Protein 1G87 (pdb70)

Solvent-accessible surface area: 44065 Å² total; per-residue (Å²): 137,59,50,0,0,30,0,0,4,10,0,5,0,0,2,19,3,1,18,0,0,92,17,35,116,108,47,15,8,40,1,2,56,54,4,9,90,165,4,0,79,81,60,70,35,82,0,20,10,0,1,6,4,18,4,11,4,0,0,3,1,2,0,2,0,2,0,0,0,1,3,0,0,0,6,88,42,2,109,79,0,0,69,146,10,47,7,20,115,59,1,29,64,10,0,67,46,0,0,47,1,0,21,70,0,6,62,66,115,25,29,0,12,5,1,0,0,49,1,45,100,2,66,89,29,12,0,2,2,28,3,28,97,44,120,30,38,13,59,100,0,36,99,84,124,20,2,0,0,0,1,0,2,0,0,0,0,0,0,0,0,0,29,22,12,76,115,81,50,76,107,19,0,99,94,0,14,66,27,0,101,36,0,6,58,25,1,12,162,35,86,30,28,76,7,16,83,24,1,70,77,84,25,62,26,95,40,33,54,6,2,0,0,0,0,0,0,0,0,48,33,1,41,110,65,65,73,26,28,97,72,0,34,66,6,7,94,74,8,51,83,28,170,174,56,123,75,14,18,12,77,90,0,0,6,38,28,28,2,4,0,0,0,0,0,3,0,0,56,60,35,89,101,109,93,6,32,69,10,0,13,41,0,0,13,16,0,10,91,15,27,123,90,41,123,7,64,62,5,115,127,30,0,0,36,23,82,87,92,0,0,0,19,5,0,0,0,0,0,0,0,0,2,2,0,4,81,46,105,20,3,53,116,86,51,38,67,46,0,94,97,8,11,75,51,0,0,14,2,0,2,11,62,35,52,41,0,5,0,6,17,9,49,87,88,21,1,82,49,2,17,7,12,5,0,1,1,0,41,21,59,62,54,76,40,15,22,53,26,10,9,47,0,48,0,0,0,0,0,0,0,60,86,68,23,30,39,51,34,84,23,84,36,95,34,15,0,32,0,4,0,2,11,0,0,0,0,0,0,0,0,0,6,5,16,97,130,46,22,27,111,22,65,111,144,29,123,3,101,34,179,97,57,26,86,23,6,15,0,62,0,0,25,47,33,76,21,97,20,38,0,32,0,41,0,5,1,45,0,20,0,1,17,25,4,73,58,4,61,100,0,14,0,37,0,0,1,31,0,39,26,0,75,91,42,68,56,81,12,92,69,10,98,26,53,80,83,48,61,23,192,72,20,139,20,26,40,7,69,67,94,44,82,98,90,42,17,18,31,0,34,0,48,0,68,49,8,63,0,34,0,5,10,103,73,17,2,65,28,36,0,33,1,67,0,16,4,58,176,72,30,111,68,14,48,22,174,60,2,66,0,43,110,70,14,28,112,68,48,101,34,86,54,12,76,17,0,0,0,5,34,100,66,95,84,72,21,17,84,62,76,98,132,41,47,6,0,32,0,0,4,10,0,6,1,0,4,19,3,1,18,0,0,92,15,37,114,118,54,16,7,36,1,1,54,56,4,10,91,170,4,0,78,84,60,69,33,85,0,22,8,0,1,7,6,20,3,11,4,0,0,4,1,2,0,3,0,2,0,0,0,0,3,0,0,0,5,87,37,0,110,67,1,0,67,145,6,40,6,20,145,54,1,30,90,12,0,65,49,0,0,48,1,0,18,69,0,5,67,67,112,24,27,0,12,5,1,0,0,45,3,44,87,2,71,90,27,15,0,2,2,29,4,27,100,45,128,32,30,12,59,90,0,30,100,91,123,18,3,0,1,0,1,0,2,0,0,0,0,0,0,0,0,1,32,20,12,106,107,81,48,82,100,14,1,118,108,0,28,68,37,0,92,34,0,6,53,29,1,13,159,35,86,30,29,78,11,16,85,24,1,74,74,87,25,58,26,94,37,32,53,4,1,0,0,0,0,0,0,0,0,48,33,12,36,118,62,66,77,26,23,100,62,0,32,67,6,8,93,82,7,47,71,33,148,158,67,79,68,12,17,11,74,96,0,0,6,37,28,25,2,4,0,0,0,0,0,2,0,0,55,58,35,85,102,97,92,6,32,63,9,0,12,45,0,0,14,16,0,10,52,8,13,101,59,37,126,6,66,64,5,115,124,30,0,0,36,24,66,90,82,0,1,0,17,4,0,0,0,0,0,0,0,0,0,4,0,4,64,43,107,24,3,48,114,34,17,38,69,44,0,79,96,7,0,88,53,0,0,10,2,0,2,10,60,36,52,45,0,5,0,6,17,11,50,101,94,24,2,102,51,2,33,7,11,5,0,1,1,0,39,14,59,70,47,98,37,13,117,97,28,11,9,47,0,46,0,0,0,0,0,0,0,61,81,65,24,29,38,64,36,95,28,84,35,108,36,13,0,36,0,3,0,2,10,0,0,0,0,0,0,0,0,0,5,4,17,80,70,66,23,25,111,24,69,115,125,24,112,3,106,32,160,94,68,24,82,23,6,11,0,63,0,0,25,50,34,79,16,96,24,37,0,8,0,49,0,5,1,39,0,21,0,2,17,25,4,73,61,5,62,99,0,14,0,24,0,0,1,30,0,35,28,0,68,91,47,66,49,84,17,87,63,10,100,27,49,49,109,98,44,37,29,206,56,24,132,38,31,38,8,63,65,98,52,92,101,90,47,21,12,29,0,30,0,44,0,68,45,12,68,0,33,0,6,10,92,76,17,0,62,30,22,0,19,0,73,0,19,4,49,172,76,30,108,72,15,54,19,160,60,2,65,0,30,109,72,11,19,113,88,38,91,28,73,69,13,75,20,0,0,0,6,35,100,61,99,85,74,18,15,81,59,88

Structure (mmCIF, N/CA/C/O backbone):
data_1G87
#
_entry.id   1G87
#
_cell.length_a   56.850
_cell.length_b   57.720
_cell.length_c   86.270
_cell.angle_alpha   94.22
_cell.angle_beta   100.87
_cell.angle_gamma   99.61
#
_symmetry.space_group_name_H-M   'P 1'
#
loop_
_entity.id
_entity.type
_entity.pdbx_description
1 polymer 'ENDOCELLULASE 9G'
2 non-polymer 'CALCIUM ION'
3 non-polymer 'MAGNESIUM ION'
4 non-polymer 1,2-ETHANEDIOL
5 non-polymer GLYCEROL
6 water water
#
loop_
_atom_site.group_PDB
_atom_site.id
_atom_site.type_symbol
_atom_site.label_atom_id
_atom_site.label_alt_id
_atom_site.label_comp_id
_atom_site.label_asym_id
_atom_site.label_entity_id
_atom_site.label_seq_id
_atom_site.pdbx_PDB_ins_code
_atom_site.Cartn_x
_atom_site.Cartn_y
_atom_site.Cartn_z
_atom_site.occupancy
_atom_site.B_iso_or_equiv
_atom_site.auth_seq_id
_atom_site.auth_comp_id
_atom_site.auth_asym_id
_atom_site.auth_atom_id
_atom_site.pdbx_PDB_model_num
ATOM 1 N N . THR A 1 3 ? 22.465 17.036 47.079 1.00 30.96 3 THR A N 1
ATOM 2 C CA . THR A 1 3 ? 21.698 16.813 48.344 1.00 30.45 3 THR A CA 1
ATOM 3 C C . THR A 1 3 ? 20.258 17.271 48.143 1.00 29.11 3 THR A C 1
ATOM 4 O O . THR A 1 3 ? 19.717 17.152 47.042 1.00 29.44 3 THR A O 1
ATOM 8 N N . TYR A 1 4 ? 19.633 17.794 49.191 1.00 27.37 4 TYR A N 1
ATOM 9 C CA . TYR A 1 4 ? 18.251 18.238 49.055 1.00 25.42 4 TYR A CA 1
ATOM 10 C C . TYR A 1 4 ? 18.066 19.668 49.485 1.00 23.69 4 TYR A C 1
ATOM 11 O O . TYR A 1 4 ? 18.806 20.174 50.330 1.00 23.14 4 TYR A O 1
ATOM 20 N N . ASN A 1 5 ? 17.071 20.315 48.890 1.00 21.81 5 ASN A N 1
ATOM 21 C CA . ASN A 1 5 ? 16.776 21.689 49.224 1.00 20.26 5 ASN A CA 1
ATOM 22 C C . ASN A 1 5 ? 15.911 21.675 50.475 1.00 19.84 5 ASN A C 1
ATOM 23 O O . ASN A 1 5 ? 14.688 21.518 50.389 1.00 19.13 5 ASN A O 1
ATOM 28 N N . TYR A 1 6 ? 16.553 21.839 51.625 1.00 19.15 6 TYR A N 1
ATOM 29 C CA . TYR A 1 6 ? 15.853 21.825 52.896 1.00 18.60 6 TYR A CA 1
ATOM 30 C C . TYR A 1 6 ? 15.002 23.073 53.143 1.00 18.19 6 TYR A C 1
ATOM 31 O O . TYR A 1 6 ? 13.971 23.000 53.807 1.00 17.73 6 TYR A O 1
ATOM 40 N N . GLY A 1 7 ? 15.431 24.215 52.610 1.00 17.81 7 GLY A N 1
ATOM 41 C CA . GLY A 1 7 ? 14.666 25.439 52.793 1.00 17.09 7 GLY A CA 1
ATOM 42 C C . GLY A 1 7 ? 13.322 25.387 52.094 1.00 16.72 7 GLY A C 1
ATOM 43 O O . GLY A 1 7 ? 12.305 25.842 52.643 1.00 16.23 7 GLY A O 1
ATOM 44 N N . GLU A 1 8 ? 13.313 24.843 50.877 1.00 16.41 8 GLU A N 1
ATOM 45 C CA . GLU A 1 8 ? 12.089 24.712 50.102 1.00 16.25 8 GLU A CA 1
ATOM 46 C C . GLU A 1 8 ? 11.186 23.717 50.815 1.00 15.92 8 GLU A C 1
ATOM 47 O O . GLU A 1 8 ? 9.972 23.909 50.900 1.00 14.98 8 GLU A O 1
ATOM 53 N N . ALA A 1 9 ? 11.792 22.641 51.311 1.00 15.22 9 ALA A N 1
ATOM 54 C CA . ALA A 1 9 ? 11.042 21.610 52.026 1.00 15.16 9 ALA A CA 1
ATOM 55 C C . ALA A 1 9 ? 10.377 22.239 53.254 1.00 14.85 9 ALA A C 1
ATOM 56 O O . ALA A 1 9 ? 9.195 22.012 53.522 1.00 14.33 9 ALA A O 1
ATOM 58 N N . LEU A 1 10 ? 11.156 23.012 54.007 1.00 14.15 10 LEU A N 1
ATOM 59 C CA . LEU A 1 10 ? 10.660 23.681 55.212 1.00 14.23 10 LEU A CA 1
ATOM 60 C C . LEU A 1 10 ? 9.501 24.614 54.861 1.00 14.51 10 LEU A C 1
ATOM 61 O O . LEU A 1 10 ? 8.471 24.632 55.530 1.00 14.70 10 LEU A O 1
ATOM 66 N N . GLN A 1 11 ? 9.703 25.417 53.828 1.00 14.30 11 GLN A N 1
ATOM 67 C CA . GLN A 1 11 ? 8.685 26.354 53.372 1.00 14.28 11 GLN A CA 1
ATOM 68 C C . GLN A 1 11 ? 7.377 25.623 53.028 1.00 13.72 11 GLN A C 1
ATOM 69 O O . GLN A 1 11 ? 6.305 26.035 53.453 1.00 13.22 11 GLN A O 1
ATOM 75 N N . LYS A 1 12 ? 7.471 24.528 52.284 1.00 13.07 12 LYS A N 1
ATOM 76 C CA . LYS A 1 12 ? 6.274 23.788 51.912 1.00 12.95 12 LYS A CA 1
ATOM 77 C C . LYS A 1 12 ? 5.619 23.058 53.089 1.00 12.84 12 LYS A C 1
ATOM 78 O O . LYS A 1 12 ? 4.388 22.999 53.167 1.00 13.14 12 LYS A O 1
ATOM 84 N N . SER A 1 13 ? 6.419 22.537 54.019 1.00 12.63 13 SER A N 1
ATOM 85 C CA . SER A 1 13 ? 5.861 21.840 55.197 1.00 12.30 13 SER A CA 1
ATOM 86 C C . SER A 1 13 ? 5.022 22.824 56.023 1.00 12.96 13 SER A C 1
ATOM 87 O O . SER A 1 13 ? 3.952 22.484 56.523 1.00 11.85 13 SER A O 1
ATOM 90 N N . ILE A 1 14 ? 5.510 24.049 56.172 1.00 11.96 14 ILE A N 1
ATOM 91 C CA . ILE A 1 14 ? 4.743 25.048 56.899 1.00 12.14 14 ILE A CA 1
ATOM 92 C C . ILE A 1 14 ? 3.468 25.345 56.106 1.00 12.19 14 ILE A C 1
ATOM 93 O O . ILE A 1 14 ? 2.375 25.435 56.658 1.00 12.81 14 ILE A O 1
ATOM 98 N N . MET A 1 15 ? 3.613 25.502 54.798 1.00 12.68 15 MET A N 1
ATOM 99 C CA . MET A 1 15 ? 2.479 25.817 53.963 1.00 12.25 15 MET A CA 1
ATOM 100 C C . MET A 1 15 ? 1.397 24.776 54.033 1.00 11.96 15 MET A C 1
ATOM 101 O O . MET A 1 15 ? 0.225 25.106 53.872 1.00 12.12 15 MET A O 1
ATOM 106 N N . PHE A 1 16 ? 1.786 23.519 54.246 1.00 11.52 16 PHE A N 1
ATOM 107 C CA . PHE A 1 16 ? 0.810 22.430 54.338 1.00 11.27 16 PHE A CA 1
ATOM 108 C C . PHE A 1 16 ? -0.339 22.775 55.280 1.00 11.34 16 PHE A C 1
ATOM 109 O O . PHE A 1 16 ? -1.518 22.502 54.992 1.00 11.46 16 PHE A O 1
ATOM 117 N N . TYR A 1 17 ? 0.003 23.359 56.418 1.00 11.32 17 TYR A N 1
ATOM 118 C CA . TYR A 1 17 ? -1.016 23.690 57.389 1.00 10.52 17 TYR A CA 1
ATOM 119 C C . TYR A 1 17 ? -2.017 24.723 56.897 1.00 10.81 17 TYR A C 1
ATOM 120 O O . TYR A 1 17 ? -3.162 24.686 57.300 1.00 11.06 17 TYR A O 1
ATOM 129 N N . GLU A 1 18 ? -1.590 25.639 56.035 1.00 10.64 18 GLU A N 1
ATOM 130 C CA . GLU A 1 18 ? -2.508 26.639 55.504 1.00 11.36 18 GLU A CA 1
ATOM 131 C C . GLU A 1 18 ? -3.623 25.944 54.712 1.00 11.06 18 GLU A C 1
ATOM 132 O O . GLU A 1 18 ? -4.752 26.426 54.685 1.00 11.15 18 GLU A O 1
ATOM 138 N N . PHE A 1 19 ? -3.314 24.811 54.086 1.00 11.06 19 PHE A N 1
ATOM 139 C CA . PHE A 1 19 ? -4.324 24.060 53.310 1.00 11.43 19 PHE A CA 1
ATOM 140 C C . PHE A 1 19 ? -5.283 23.284 54.223 1.00 10.83 19 PHE A C 1
ATOM 141 O O . PHE A 1 19 ? -6.354 22.818 53.789 1.00 11.06 19 PHE A O 1
ATOM 149 N N . GLN A 1 20 ? -4.880 23.134 55.481 1.00 10.51 20 GLN A N 1
ATOM 150 C CA . GLN A 1 20 ? -5.673 22.430 56.484 1.00 10.26 20 GLN A CA 1
ATOM 151 C C . GLN A 1 20 ? -6.612 23.364 57.241 1.00 10.37 20 GLN A C 1
ATOM 152 O O . GLN A 1 20 ? -7.486 22.917 57.988 1.00 10.47 20 GLN A O 1
ATOM 158 N N . ARG A 1 21 ? -6.438 24.665 57.053 1.00 10.58 21 ARG A N 1
ATOM 159 C CA . ARG A 1 21 ? -7.258 25.631 57.782 1.00 11.01 21 ARG A CA 1
ATOM 160 C C . ARG A 1 21 ? -8.756 25.546 57.594 1.00 11.45 21 ARG A C 1
ATOM 161 O O . ARG A 1 21 ? -9.264 25.438 56.476 1.00 12.39 21 ARG A O 1
ATOM 169 N N . SER A 1 22 ? -9.457 25.612 58.716 1.00 11.82 22 SER A N 1
ATOM 170 C CA . SER A 1 22 ? -10.913 25.621 58.737 1.00 12.37 22 SER A CA 1
ATOM 171 C C . SER A 1 22 ? -11.284 27.051 59.153 1.00 13.37 22 SER A C 1
ATOM 172 O O . SER A 1 22 ? -10.456 27.768 59.720 1.00 13.55 22 SER A O 1
ATOM 175 N N . GLY A 1 23 ? -12.502 27.482 58.842 1.00 13.19 23 GLY A N 1
ATOM 176 C CA . GLY A 1 23 ? -12.927 28.803 59.256 1.00 13.98 23 GLY A CA 1
ATOM 177 C C . GLY A 1 23 ? -12.843 29.903 58.219 1.00 14.60 23 GLY A C 1
ATOM 178 O O . GLY A 1 23 ? -12.735 29.656 57.021 1.00 13.97 23 GLY A O 1
ATOM 179 N N . ASP A 1 24 ? -12.899 31.136 58.709 1.00 15.38 24 ASP A N 1
ATOM 180 C CA . ASP A 1 24 ? -12.868 32.338 57.878 1.00 16.70 24 ASP A CA 1
ATOM 181 C C . ASP A 1 24 ? -11.425 32.590 57.493 1.00 16.52 24 ASP A C 1
ATOM 182 O O . ASP A 1 24 ? -10.651 33.091 58.299 1.00 16.47 24 ASP A O 1
ATOM 187 N N . LEU A 1 25 ? -11.060 32.255 56.256 1.00 16.97 25 LEU A N 1
ATOM 188 C CA . LEU A 1 25 ? -9.677 32.411 55.820 1.00 17.62 25 LEU A CA 1
ATOM 189 C C . LEU A 1 25 ? -9.256 33.847 55.524 1.00 19.43 25 LEU A C 1
ATOM 190 O O . LEU A 1 25 ? -10.050 34.654 55.040 1.00 20.02 25 LEU A O 1
ATOM 195 N N . PRO A 1 26 ? -7.985 34.166 55.784 1.00 20.63 26 PRO A N 1
ATOM 196 C CA . PRO A 1 26 ? -7.424 35.499 55.568 1.00 22.89 26 PRO A CA 1
ATOM 197 C C . PRO A 1 26 ? -7.480 35.981 54.137 1.00 24.43 26 PRO A C 1
ATOM 198 O O . PRO A 1 26 ? -7.411 35.196 53.177 1.00 23.64 26 PRO A O 1
ATOM 202 N N . ALA A 1 27 ? -7.592 37.299 54.011 1.00 26.71 27 ALA A N 1
ATOM 203 C CA . ALA A 1 27 ? -7.600 37.945 52.713 1.00 28.62 27 ALA A CA 1
ATOM 204 C C . ALA A 1 27 ? -6.193 37.759 52.133 1.00 29.17 27 ALA A C 1
ATOM 205 O O . ALA A 1 27 ? -6.026 37.634 50.929 1.00 30.62 27 ALA A O 1
ATOM 207 N N . ASP A 1 28 ? -5.188 37.727 53.006 1.00 30.41 28 ASP A N 1
ATOM 208 C CA . ASP A 1 28 ? -3.788 37.553 52.599 1.00 30.88 28 ASP A CA 1
ATOM 209 C C . ASP A 1 28 ? -3.417 36.115 52.202 1.00 30.11 28 ASP A C 1
ATOM 210 O O . ASP A 1 28 ? -2.242 35.787 52.061 1.00 30.43 28 ASP A O 1
ATOM 215 N N . LYS A 1 29 ? -4.423 35.265 52.030 1.00 28.92 29 LYS A N 1
ATOM 216 C CA . LYS A 1 29 ? -4.248 33.854 51.664 1.00 27.33 29 LYS A CA 1
ATOM 217 C C . LYS A 1 29 ? -3.400 33.699 50.380 1.00 26.09 29 LYS A C 1
ATOM 218 O O . LYS A 1 29 ? -3.544 34.471 49.445 1.00 26.43 29 LYS A O 1
ATOM 224 N N . ARG A 1 30 ? -2.520 32.703 50.327 1.00 24.38 30 ARG A N 1
ATOM 225 C CA . ARG A 1 30 ? -1.695 32.519 49.138 1.00 22.75 30 ARG A CA 1
ATOM 226 C C . ARG A 1 30 ? -2.036 31.295 48.287 1.00 21.84 30 ARG A C 1
ATOM 227 O O . ARG A 1 30 ? -1.170 30.658 47.687 1.00 21.81 30 ARG A O 1
ATOM 235 N N . ASP A 1 31 ? -3.321 30.975 48.230 1.00 20.68 31 ASP A N 1
ATOM 236 C CA . ASP A 1 31 ? -3.789 29.873 47.405 1.00 19.32 31 ASP A CA 1
ATOM 237 C C . ASP A 1 31 ? -5.138 30.322 46.879 1.00 18.85 31 ASP A C 1
ATOM 238 O O . ASP A 1 31 ? -5.709 31.288 47.388 1.00 18.77 31 ASP A O 1
ATOM 243 N N . ASN A 1 32 ? -5.647 29.651 45.856 1.00 18.06 32 ASN A N 1
ATOM 244 C CA . ASN A 1 32 ? -6.941 30.028 45.308 1.00 17.76 32 ASN A CA 1
ATOM 245 C C . ASN A 1 32 ? -7.872 28.837 45.298 1.00 17.61 32 ASN A C 1
ATOM 246 O O . ASN A 1 32 ? -8.830 28.816 44.537 1.00 17.57 32 ASN A O 1
ATOM 251 N N . TRP A 1 33 ? -7.601 27.838 46.133 1.00 16.66 33 TRP A N 1
ATOM 252 C CA . TRP A 1 33 ? -8.491 26.681 46.167 1.00 16.35 33 TRP A CA 1
ATOM 253 C C . TRP A 1 33 ? -9.098 26.358 47.529 1.00 15.54 33 TRP A C 1
ATOM 254 O O . TRP A 1 33 ? -9.938 25.457 47.641 1.00 17.07 33 TRP A O 1
ATOM 265 N N . ARG A 1 34 ? -8.688 27.084 48.568 1.00 15.19 34 ARG A N 1
ATOM 266 C CA . ARG A 1 34 ? -9.300 26.917 49.883 1.00 14.24 34 ARG A CA 1
ATOM 267 C C . ARG A 1 34 ? -10.097 28.201 50.148 1.00 14.85 34 ARG A C 1
ATOM 268 O O . ARG A 1 34 ? -9.687 29.297 49.731 1.00 14.91 34 ARG A O 1
ATOM 276 N N . ASP A 1 35 ? -11.232 28.067 50.816 1.00 14.23 35 ASP A N 1
ATOM 277 C CA . ASP A 1 35 ? -12.048 29.229 51.147 1.00 15.06 35 ASP A CA 1
ATOM 278 C C . ASP A 1 35 ? -12.748 28.934 52.464 1.00 14.72 35 ASP A C 1
ATOM 279 O O . ASP A 1 35 ? -12.491 27.898 53.104 1.00 14.15 35 ASP A O 1
ATOM 284 N N . ASP A 1 36 ? -13.630 29.841 52.875 1.00 14.44 36 ASP A N 1
ATOM 285 C CA . ASP A 1 36 ? -14.353 29.690 54.125 1.00 14.55 36 ASP A CA 1
ATOM 286 C C . ASP A 1 36 ? -15.031 28.336 54.218 1.00 13.86 36 ASP A C 1
ATOM 287 O O . ASP A 1 36 ? -15.610 27.854 53.251 1.00 13.60 36 ASP A O 1
ATOM 292 N N . SER A 1 37 ? -14.958 27.736 55.401 1.00 12.94 37 SER A N 1
ATOM 293 C CA . SER A 1 37 ? -15.554 26.427 55.629 1.00 13.10 37 SER A CA 1
ATOM 294 C C . SER A 1 37 ? -15.711 26.231 57.138 1.00 13.30 37 SER A C 1
ATOM 295 O O . SER A 1 37 ? -15.056 26.928 57.931 1.00 13.28 37 SER A O 1
ATOM 298 N N . GLY A 1 38 ? -16.567 25.282 57.534 1.00 13.17 38 GLY A N 1
ATOM 299 C CA . GLY A 1 38 ? -16.819 25.040 58.950 1.00 13.62 38 GLY A CA 1
ATOM 300 C C . GLY A 1 38 ? -17.238 26.362 59.575 1.00 14.46 38 GLY A C 1
ATOM 301 O O . GLY A 1 38 ? -16.918 26.648 60.729 1.00 14.28 38 GLY A O 1
ATOM 302 N N . MET A 1 39 ? -17.981 27.159 58.816 1.00 14.69 39 MET A N 1
ATOM 303 C CA . MET A 1 39 ? -18.368 28.482 59.299 1.00 15.93 39 MET A CA 1
ATOM 304 C C . MET A 1 39 ? -19.424 28.530 60.391 1.00 16.11 39 MET A C 1
ATOM 305 O O . MET A 1 39 ? -19.644 29.585 60.992 1.00 16.64 39 MET A O 1
ATOM 310 N N . LYS A 1 40 ? -20.067 27.401 60.661 1.00 16.33 40 LYS A N 1
ATOM 311 C CA . LYS A 1 40 ? -21.068 27.345 61.722 1.00 16.59 40 LYS A CA 1
ATOM 312 C C . LYS A 1 40 ? -20.534 26.503 62.877 1.00 15.39 40 LYS A C 1
ATOM 313 O O . LYS A 1 40 ? -21.286 26.077 63.758 1.00 15.09 40 LYS A O 1
ATOM 319 N N . ASP A 1 41 ? -19.225 26.248 62.878 1.00 13.86 41 ASP A N 1
ATOM 320 C CA . ASP A 1 41 ? -18.643 25.461 63.946 1.00 13.02 41 ASP A CA 1
ATOM 321 C C . ASP A 1 41 ? -18.904 26.089 65.307 1.00 13.22 41 ASP A C 1
ATOM 322 O O . ASP A 1 41 ? -18.560 27.248 65.535 1.00 12.65 41 ASP A O 1
ATOM 327 N N . GLY A 1 42 ? -19.542 25.313 66.186 1.00 13.92 42 GLY A N 1
ATOM 328 C CA . GLY A 1 42 ? -19.869 25.765 67.533 1.00 14.58 42 GLY A CA 1
ATOM 329 C C . GLY A 1 42 ? -21.266 26.364 67.635 1.00 15.43 42 GLY A C 1
ATOM 330 O O . GLY A 1 42 ? -21.730 26.685 68.735 1.00 15.26 42 GLY A O 1
ATOM 331 N N . SER A 1 43 ? -21.958 26.491 66.509 1.00 16.46 43 SER A N 1
ATOM 332 C CA . SER A 1 43 ? -23.297 27.092 66.531 1.00 17.42 43 SER A CA 1
ATOM 333 C C . SER A 1 43 ? -24.263 26.267 67.366 1.00 18.20 43 SER A C 1
ATOM 334 O O . SER A 1 43 ? -25.195 26.819 67.967 1.00 18.15 43 SER A O 1
ATOM 337 N N . ASP A 1 44 ? -24.022 24.958 67.431 1.00 17.82 44 ASP A N 1
ATOM 338 C CA . ASP A 1 44 ? -24.873 24.070 68.207 1.00 18.80 44 ASP A CA 1
ATOM 339 C C . ASP A 1 44 ? -24.797 24.338 69.716 1.00 19.25 44 ASP A C 1
ATOM 340 O O . ASP A 1 44 ? -25.706 23.968 70.450 1.00 20.40 44 ASP A O 1
ATOM 345 N N . VAL A 1 45 ? -23.724 24.975 70.184 1.00 19.13 45 VAL A N 1
ATOM 346 C CA . VAL A 1 45 ? -23.615 25.284 71.604 1.00 18.90 45 VAL A CA 1
ATOM 347 C C . VAL A 1 45 ? -23.540 26.788 71.857 1.00 19.00 45 VAL A C 1
ATOM 348 O O . VAL A 1 45 ? -23.306 27.232 72.983 1.00 19.13 45 VAL A O 1
ATOM 352 N N . GLY A 1 46 ? -23.742 27.565 70.797 1.00 18.43 46 GLY A N 1
ATOM 353 C CA . GLY A 1 46 ? -23.731 29.012 70.903 1.00 18.43 46 GLY A CA 1
ATOM 354 C C . GLY A 1 46 ? -22.374 29.640 71.131 1.00 18.82 46 GLY A C 1
ATOM 355 O O . GLY A 1 46 ? -22.283 30.737 71.687 1.00 18.29 46 GLY A O 1
ATOM 356 N N . VAL A 1 47 ? -21.317 28.954 70.701 1.00 18.05 47 VAL A N 1
ATOM 357 C CA . VAL A 1 47 ? -19.960 29.476 70.860 1.00 17.96 47 VAL A CA 1
ATOM 358 C C . VAL A 1 47 ? -19.276 29.503 69.504 1.00 17.74 47 VAL A C 1
ATOM 359 O O . VAL A 1 47 ? -19.458 28.589 68.704 1.00 17.87 47 VAL A O 1
ATOM 363 N N . ASP A 1 48 ? -18.527 30.567 69.219 1.00 16.87 48 ASP A N 1
ATOM 364 C CA . ASP A 1 48 ? -17.808 30.644 67.958 1.00 16.39 48 ASP A CA 1
ATOM 365 C C . ASP A 1 48 ? -16.581 29.748 68.098 1.00 15.69 48 ASP A C 1
ATOM 366 O O . ASP A 1 48 ? -15.621 30.087 68.817 1.00 15.35 48 ASP A O 1
ATOM 371 N N . LEU A 1 49 ? -16.626 28.598 67.434 1.00 14.58 49 LEU A N 1
ATOM 372 C CA . LEU A 1 49 ? -15.513 27.654 67.464 1.00 13.88 49 LEU A CA 1
ATOM 373 C C . LEU A 1 49 ? -14.924 27.500 66.064 1.00 14.01 49 LEU A C 1
ATOM 374 O O . LEU A 1 49 ? -14.349 26.454 65.725 1.00 13.56 49 LEU A O 1
ATOM 379 N N . THR A 1 50 ? -15.059 28.535 65.249 1.00 14.07 50 THR A N 1
ATOM 380 C CA . THR A 1 50 ? -14.531 28.467 63.897 1.00 14.66 50 THR A CA 1
ATOM 381 C C . THR A 1 50 ? -13.016 28.604 63.955 1.00 14.31 50 THR A C 1
ATOM 382 O O . THR A 1 50 ? -12.469 29.149 64.920 1.00 16.00 50 THR A O 1
ATOM 386 N N . GLY A 1 51 ? -12.338 28.100 62.929 1.00 13.96 51 GLY A N 1
ATOM 387 C CA . GLY A 1 51 ? -10.889 28.177 62.911 1.00 13.08 51 GLY A CA 1
ATOM 388 C C . GLY A 1 51 ? -10.251 26.823 63.156 1.00 12.46 51 GLY A C 1
ATOM 389 O O . GLY A 1 51 ? -10.914 25.781 63.066 1.00 12.05 51 GLY A O 1
ATOM 390 N N . GLY A 1 52 ? -8.957 26.843 63.449 1.00 11.69 52 GLY A N 1
ATOM 391 C CA . GLY A 1 52 ? -8.235 25.612 63.698 1.00 10.91 52 GLY A CA 1
ATOM 392 C C . GLY A 1 52 ? -7.900 24.901 62.403 1.00 10.44 52 GLY A C 1
ATOM 393 O O . GLY A 1 52 ? -8.116 25.425 61.302 1.00 10.52 52 GLY A O 1
ATOM 394 N N . TRP A 1 53 ? -7.352 23.702 62.526 1.00 9.83 53 TRP A N 1
ATOM 395 C CA . TRP A 1 53 ? -6.986 22.929 61.346 1.00 9.43 53 TRP A CA 1
ATOM 396 C C . TRP A 1 53 ? -7.762 21.638 61.289 1.00 9.78 53 TRP A C 1
ATOM 397 O O . TRP A 1 53 ? -7.999 21.009 62.310 1.00 9.84 53 TRP A O 1
ATOM 408 N N . TYR A 1 54 ? -8.156 21.272 60.072 1.00 9.74 54 TYR A N 1
ATOM 409 C CA . TYR A 1 54 ? -8.732 19.951 59.856 1.00 9.02 54 TYR A CA 1
ATOM 410 C C . TYR A 1 54 ? -7.632 18.947 60.127 1.00 9.41 54 TYR A C 1
ATOM 411 O O . TYR A 1 54 ? -6.454 19.220 59.838 1.00 9.06 54 TYR A O 1
ATOM 420 N N . ASP A 1 55 ? -7.954 17.838 60.740 1.00 8.82 55 ASP A N 1
ATOM 421 C CA . ASP A 1 55 ? -6.908 16.925 61.124 1.00 9.05 55 ASP A CA 1
ATOM 422 C C . ASP A 1 55 ? -6.060 16.275 60.047 1.00 9.59 55 ASP A C 1
ATOM 423 O O . ASP A 1 55 ? -4.843 16.364 60.084 1.00 9.69 55 ASP A O 1
ATOM 428 N N . ALA A 1 56 ? -6.698 15.619 59.094 1.00 10.05 56 ALA A N 1
ATOM 429 C CA . ALA A 1 56 ? -5.920 14.865 58.124 1.00 10.45 56 ALA A CA 1
ATOM 430 C C . ALA A 1 56 ? -6.556 15.039 56.758 1.00 10.75 56 ALA A C 1
ATOM 431 O O . ALA A 1 56 ? -6.599 16.153 56.256 1.00 11.44 56 ALA A O 1
ATOM 433 N N . GLY A 1 57 ? -7.046 13.954 56.162 1.00 10.98 57 GLY A N 1
ATOM 434 C CA . GLY A 1 57 ? -7.707 14.074 54.874 1.00 11.07 57 GLY A CA 1
ATOM 435 C C . GLY A 1 57 ? -9.209 14.268 55.057 1.00 11.38 57 GLY A C 1
ATOM 436 O O . GLY A 1 57 ? -9.986 14.227 54.091 1.00 11.05 57 GLY A O 1
ATOM 437 N N . ASP A 1 58 ? -9.608 14.499 56.311 1.00 11.31 58 ASP A N 1
ATOM 438 C CA . ASP A 1 58 ? -11.001 14.679 56.714 1.00 11.17 58 ASP A CA 1
ATOM 439 C C . ASP A 1 58 ? -11.257 16.104 57.185 1.00 11.04 58 ASP A C 1
ATOM 440 O O . ASP A 1 58 ? -10.376 16.966 57.064 1.00 11.37 58 ASP A O 1
ATOM 445 N N . HIS A 1 59 ? -12.439 16.358 57.739 1.00 10.23 59 HIS A N 1
ATOM 446 C CA . HIS A 1 59 ? -12.739 17.710 58.194 1.00 10.72 59 HIS A CA 1
ATOM 447 C C . HIS A 1 59 ? -13.119 17.799 59.659 1.00 10.52 59 HIS A C 1
ATOM 448 O O . HIS A 1 59 ? -13.769 18.761 60.103 1.00 10.60 59 HIS A O 1
ATOM 455 N N . VAL A 1 60 ? -12.731 16.781 60.418 1.00 10.85 60 VAL A N 1
ATOM 456 C CA . VAL A 1 60 ? -12.985 16.842 61.845 1.00 10.42 60 VAL A CA 1
ATOM 457 C C . VAL A 1 60 ? -11.841 17.641 62.445 1.00 10.26 60 VAL A C 1
ATOM 458 O O . VAL A 1 60 ? -10.698 17.566 61.982 1.00 10.41 60 VAL A O 1
ATOM 462 N N . LYS A 1 61 ? -12.162 18.407 63.474 1.00 9.80 61 LYS A N 1
ATOM 463 C CA . LYS A 1 61 ? -11.147 19.152 64.210 1.00 9.62 61 LYS A CA 1
ATOM 464 C C . LYS A 1 61 ? -10.981 18.345 65.502 1.00 9.60 61 LYS A C 1
ATOM 465 O O . LYS A 1 61 ? -11.865 18.343 66.360 1.00 10.36 61 LYS A O 1
ATOM 471 N N . PHE A 1 62 ? -9.864 17.616 65.589 1.00 9.27 62 PHE A N 1
ATOM 472 C CA . PHE A 1 62 ? -9.534 16.762 66.730 1.00 9.12 62 PHE A CA 1
ATOM 473 C C . PHE A 1 62 ? -8.479 17.531 67.503 1.00 8.95 62 PHE A C 1
ATOM 474 O O . PHE A 1 62 ? -7.315 17.574 67.103 1.00 9.25 62 PHE A O 1
ATOM 482 N N . ASN A 1 63 ? -8.866 18.103 68.631 1.00 8.95 63 ASN A N 1
ATOM 483 C CA . ASN A 1 63 ? -7.921 18.953 69.342 1.00 8.89 63 ASN A CA 1
ATOM 484 C C . ASN A 1 63 ? -6.671 18.308 69.942 1.00 8.63 63 ASN A C 1
ATOM 485 O O . ASN A 1 63 ? -5.680 19.026 70.156 1.00 9.62 63 ASN A O 1
ATOM 490 N N . LEU A 1 64 ? -6.675 16.962 70.205 1.00 8.48 64 LEU A N 1
ATOM 491 C CA . LEU A 1 64 ? -5.457 16.369 70.775 1.00 8.11 64 LEU A CA 1
ATOM 492 C C . LEU A 1 64 ? -4.326 16.430 69.728 1.00 8.38 64 LEU A C 1
ATOM 493 O O . LEU A 1 64 ? -3.256 17.004 69.976 1.00 8.52 64 LEU A O 1
ATOM 498 N N . PRO A 1 65 ? -4.462 15.844 68.506 1.00 8.46 65 PRO A N 1
ATOM 499 C CA . PRO A 1 65 ? -3.410 15.928 67.504 1.00 8.42 65 PRO A CA 1
ATOM 500 C C . PRO A 1 65 ? -3.155 17.350 67.065 1.00 8.24 65 PRO A C 1
ATOM 501 O O . PRO A 1 65 ? -1.981 17.710 66.754 1.00 9.03 65 PRO A O 1
ATOM 505 N N . MET A 1 66 ? -4.209 18.148 67.025 1.00 8.23 66 MET A N 1
ATOM 506 C CA . MET A 1 66 ? -4.083 19.546 66.572 1.00 8.63 66 MET A CA 1
ATOM 507 C C . MET A 1 66 ? -3.195 20.349 67.510 1.00 8.65 66 MET A C 1
ATOM 508 O O . MET A 1 66 ? -2.331 21.113 67.055 1.00 9.09 66 MET A O 1
ATOM 513 N N . SER A 1 67 ? -3.371 20.180 68.805 1.00 9.12 67 SER A N 1
ATOM 514 C CA . SER A 1 67 ? -2.553 20.921 69.780 1.00 8.89 67 SER A CA 1
ATOM 515 C C . SER A 1 67 ? -1.159 20.321 69.897 1.00 8.92 67 SER A C 1
ATOM 516 O O . SER A 1 67 ? -0.189 21.032 70.162 1.00 9.08 67 SER A O 1
ATOM 519 N N . TYR A 1 68 ? -1.053 19.014 69.710 1.00 8.39 68 TYR A N 1
ATOM 520 C CA . TYR A 1 68 ? 0.272 18.383 69.695 1.00 8.81 68 TYR A CA 1
ATOM 521 C C . TYR A 1 68 ? 1.067 19.068 68.565 1.00 8.95 68 TYR A C 1
ATOM 522 O O . TYR A 1 68 ? 2.218 19.458 68.723 1.00 9.01 68 TYR A O 1
ATOM 531 N N . THR A 1 69 ? 0.414 19.210 67.419 1.00 9.34 69 THR A N 1
ATOM 532 C CA . THR A 1 69 ? 1.037 19.801 66.245 1.00 9.42 69 THR A CA 1
ATOM 533 C C . THR A 1 69 ? 1.530 21.225 66.478 1.00 9.15 69 THR A C 1
ATOM 534 O O . THR A 1 69 ? 2.682 21.533 66.229 1.00 8.67 69 THR A O 1
ATOM 538 N N . SER A 1 70 ? 0.654 22.100 66.954 1.00 9.13 70 SER A N 1
ATOM 539 C CA . SER A 1 70 ? 1.079 23.477 67.153 1.00 9.55 70 SER A CA 1
ATOM 540 C C . SER A 1 70 ? 2.140 23.590 68.231 1.00 9.32 70 SER A C 1
ATOM 541 O O . SER A 1 70 ? 3.030 24.437 68.124 1.00 9.73 70 SER A O 1
ATOM 544 N N . ALA A 1 71 ? 2.084 22.728 69.249 1.00 9.70 71 ALA A N 1
ATOM 545 C CA . ALA A 1 71 ? 3.113 22.736 70.299 1.00 9.85 71 ALA A CA 1
ATOM 546 C C . ALA A 1 71 ? 4.450 22.320 69.681 1.00 10.52 71 ALA A C 1
ATOM 547 O O . ALA A 1 71 ? 5.494 22.887 70.006 1.00 10.77 71 ALA A O 1
ATOM 549 N N . MET A 1 72 ? 4.425 21.345 68.774 1.00 10.61 72 MET A N 1
ATOM 550 C CA . MET A 1 72 ? 5.672 20.911 68.144 1.00 10.16 72 MET A CA 1
ATOM 551 C C . MET A 1 72 ? 6.227 22.006 67.217 1.00 10.19 72 MET A C 1
ATOM 552 O O . MET A 1 72 ? 7.440 22.196 67.136 1.00 10.87 72 MET A O 1
ATOM 557 N N . LEU A 1 73 ? 5.354 22.714 66.501 1.00 10.42 73 LEU A N 1
ATOM 558 C CA . LEU A 1 73 ? 5.827 23.784 65.614 1.00 10.82 73 LEU A CA 1
ATOM 559 C C . LEU A 1 73 ? 6.412 24.907 66.463 1.00 10.96 73 LEU A C 1
ATOM 560 O O . LEU A 1 73 ? 7.440 25.489 66.112 1.00 11.24 73 LEU A O 1
ATOM 565 N N . ALA A 1 74 ? 5.745 25.236 67.569 1.00 11.31 74 ALA A N 1
ATOM 566 C CA . ALA A 1 74 ? 6.270 26.282 68.462 1.00 10.98 74 ALA A CA 1
ATOM 567 C C . ALA A 1 74 ? 7.606 25.830 69.041 1.00 11.64 74 ALA A C 1
ATOM 568 O O . ALA A 1 74 ? 8.548 26.626 69.178 1.00 11.38 74 ALA A O 1
ATOM 570 N N . TRP A 1 75 ? 7.700 24.558 69.408 1.00 11.05 75 TRP A N 1
ATOM 571 C CA . TRP A 1 75 ? 8.979 24.064 69.929 1.00 10.98 75 TRP A CA 1
ATOM 572 C C . TRP A 1 75 ? 10.083 24.283 68.877 1.00 10.96 75 TRP A C 1
ATOM 573 O O . TRP A 1 75 ? 11.195 24.735 69.202 1.00 11.18 75 TRP A O 1
ATOM 584 N N . SER A 1 76 ? 9.790 23.998 67.615 1.00 11.73 76 SER A N 1
ATOM 585 C CA . SER A 1 76 ? 10.804 24.207 66.586 1.00 12.26 76 SER A CA 1
ATOM 586 C C . SER A 1 76 ? 11.203 25.676 66.479 1.00 12.74 76 SER A C 1
ATOM 587 O O . SER A 1 76 ? 12.390 26.014 66.386 1.00 12.54 76 SER A O 1
ATOM 590 N N . LEU A 1 77 ? 10.214 26.561 66.497 1.00 12.47 77 LEU A N 1
ATOM 591 C CA . LEU A 1 77 ? 10.516 27.993 66.392 1.00 12.42 77 LEU A CA 1
ATOM 592 C C . LEU A 1 77 ? 11.332 28.451 67.608 1.00 12.58 77 LEU A C 1
ATOM 593 O O . LEU A 1 77 ? 12.190 29.322 67.509 1.00 13.25 77 LEU A O 1
ATOM 598 N N . TYR A 1 78 ? 11.070 27.855 68.760 1.00 13.31 78 TYR A N 1
ATOM 599 C CA . TYR A 1 78 ? 11.811 28.172 69.979 1.00 13.48 78 TYR A CA 1
ATOM 600 C C . TYR A 1 78 ? 13.270 27.731 69.842 1.00 13.85 78 TYR A C 1
ATOM 601 O O . TYR A 1 78 ? 14.202 28.440 70.256 1.00 13.39 78 TYR A O 1
ATOM 610 N N . GLU A 1 79 ? 13.470 26.550 69.272 1.00 12.90 79 GLU A N 1
ATOM 611 C CA . GLU A 1 79 ? 14.819 26.020 69.127 1.00 13.77 79 GLU A CA 1
ATOM 612 C C . GLU A 1 79 ? 15.622 26.613 67.993 1.00 14.37 79 GLU A C 1
ATOM 613 O O . GLU A 1 79 ? 16.839 26.766 68.113 1.00 15.58 79 GLU A O 1
ATOM 619 N N . ASP A 1 80 ? 14.946 26.971 66.909 1.00 14.49 80 ASP A N 1
ATOM 620 C CA . ASP A 1 80 ? 15.639 27.414 65.724 1.00 15.60 80 ASP A CA 1
ATOM 621 C C . ASP A 1 80 ? 15.131 28.668 65.036 1.00 15.67 80 ASP A C 1
ATOM 622 O O . ASP A 1 80 ? 15.025 28.696 63.812 1.00 15.08 80 ASP A O 1
ATOM 627 N N A LYS A 1 81 ? 14.833 29.701 65.812 0.50 16.28 81 LYS A N 1
ATOM 628 N N B LYS A 1 81 ? 14.840 29.703 65.813 0.50 16.81 81 LYS A N 1
ATOM 629 C CA A LYS A 1 81 ? 14.335 30.941 65.226 0.50 17.16 81 LYS A CA 1
ATOM 630 C CA B LYS A 1 81 ? 14.341 30.954 65.246 0.50 18.09 81 LYS A CA 1
ATOM 631 C C A LYS A 1 81 ? 15.274 31.430 64.129 0.50 17.75 81 LYS A C 1
ATOM 632 C C B LYS A 1 81 ? 15.273 31.456 64.148 0.50 18.31 81 LYS A C 1
ATOM 633 O O A LYS A 1 81 ? 14.824 31.919 63.092 0.50 17.68 81 LYS A O 1
ATOM 634 O O B LYS A 1 81 ? 14.816 31.979 63.128 0.50 18.13 81 LYS A O 1
ATOM 645 N N . ASP A 1 82 ? 16.576 31.295 64.349 1.00 18.53 82 ASP A N 1
ATOM 646 C CA . ASP A 1 82 ? 17.535 31.748 63.341 1.00 19.71 82 ASP A CA 1
ATOM 647 C C . ASP A 1 82 ? 17.331 31.072 61.987 1.00 19.07 82 ASP A C 1
ATOM 648 O O . ASP A 1 82 ? 17.525 31.704 60.955 1.00 19.18 82 ASP A O 1
ATOM 653 N N . ALA A 1 83 ? 16.929 29.800 61.979 1.00 18.70 83 ALA A N 1
ATOM 654 C CA . ALA A 1 83 ? 16.676 29.104 60.716 1.00 18.29 83 ALA A CA 1
ATOM 655 C C . ALA A 1 83 ? 15.439 29.702 60.049 1.00 18.18 83 ALA A C 1
ATOM 656 O O . ALA A 1 83 ? 15.402 29.897 58.843 1.00 18.13 83 ALA A O 1
ATOM 658 N N . TYR A 1 84 ? 14.407 29.965 60.841 1.00 17.28 84 TYR A N 1
ATOM 659 C CA . TYR A 1 84 ? 13.198 30.549 60.294 1.00 17.05 84 TYR A CA 1
ATOM 660 C C . TYR A 1 84 ? 13.456 31.951 59.754 1.00 17.58 84 TYR A C 1
ATOM 661 O O . TYR A 1 84 ? 13.014 32.279 58.651 1.00 17.41 84 TYR A O 1
ATOM 670 N N . ASP A 1 85 ? 14.183 32.766 60.513 1.00 17.58 85 ASP A N 1
ATOM 671 C CA . ASP A 1 85 ? 14.477 34.126 60.059 1.00 18.33 85 ASP A CA 1
ATOM 672 C C . ASP A 1 85 ? 15.271 34.123 58.753 1.00 18.59 85 ASP A C 1
ATOM 673 O O . ASP A 1 85 ? 14.918 34.806 57.800 1.00 19.15 85 ASP A O 1
ATOM 678 N N . LYS A 1 86 ? 16.341 33.339 58.721 1.00 19.15 86 LYS A N 1
ATOM 679 C CA . LYS A 1 86 ? 17.198 33.242 57.548 1.00 19.19 86 LYS A CA 1
ATOM 680 C C . LYS A 1 86 ? 16.473 32.735 56.298 1.00 18.61 86 LYS A C 1
ATOM 681 O O . LYS A 1 86 ? 16.727 33.217 55.188 1.00 18.20 86 LYS A O 1
ATOM 687 N N . SER A 1 87 ? 15.580 31.758 56.467 1.00 18.50 87 SER A N 1
ATOM 688 C CA . SER A 1 87 ? 14.823 31.203 55.348 1.00 18.18 87 SER A CA 1
ATOM 689 C C . SER A 1 87 ? 13.671 32.120 54.955 1.00 18.02 87 SER A C 1
ATOM 690 O O . SER A 1 87 ? 13.083 31.956 53.886 1.00 18.68 87 SER A O 1
ATOM 693 N N . GLY A 1 88 ? 13.356 33.076 55.826 1.00 18.15 88 GLY A N 1
ATOM 694 C CA . GLY A 1 88 ? 12.274 34.009 55.553 1.00 18.27 88 GLY A CA 1
ATOM 695 C C . GLY A 1 88 ? 10.912 33.395 55.802 1.00 17.73 88 GLY A C 1
ATOM 696 O O . GLY A 1 88 ? 9.900 33.916 55.338 1.00 18.57 88 GLY A O 1
ATOM 697 N N . GLN A 1 89 ? 10.882 32.296 56.550 1.00 17.40 89 GLN A N 1
ATOM 698 C CA . GLN A 1 89 ? 9.621 31.601 56.828 1.00 17.24 89 GLN A CA 1
ATOM 699 C C . GLN A 1 89 ? 9.003 31.906 58.194 1.00 17.10 89 GLN A C 1
ATOM 700 O O . GLN A 1 89 ? 7.962 31.370 58.532 1.00 17.19 89 GLN A O 1
ATOM 706 N N . THR A 1 90 ? 9.636 32.774 58.971 1.00 16.75 90 THR A N 1
ATOM 707 C CA . THR A 1 90 ? 9.148 33.095 60.305 1.00 17.41 90 THR A CA 1
ATOM 708 C C . THR A 1 90 ? 7.688 33.550 60.351 1.00 17.72 90 THR A C 1
ATOM 709 O O . THR A 1 90 ? 6.910 33.093 61.186 1.00 17.08 90 THR A O 1
ATOM 713 N N A LYS A 1 91 ? 7.322 34.443 59.440 0.50 17.62 91 LYS A N 1
ATOM 714 N N B LYS A 1 91 ? 7.319 34.450 59.448 0.50 18.48 91 LYS A N 1
ATOM 715 C CA A LYS A 1 91 ? 5.957 34.945 59.381 0.50 17.85 91 LYS A CA 1
ATOM 716 C CA B LYS A 1 91 ? 5.949 34.935 59.413 0.50 19.34 91 LYS A CA 1
ATOM 717 C C A LYS A 1 91 ? 4.960 33.815 59.202 0.50 17.53 91 LYS A C 1
ATOM 718 C C B LYS A 1 91 ? 4.964 33.796 59.220 0.50 18.51 91 LYS A C 1
ATOM 719 O O A LYS A 1 91 ? 3.934 33.758 59.883 0.50 17.11 91 LYS A O 1
ATOM 720 O O B LYS A 1 91 ? 3.943 33.719 59.903 0.50 18.13 91 LYS A O 1
ATOM 731 N N . TYR A 1 92 ? 5.273 32.913 58.276 1.00 17.66 92 TYR A N 1
ATOM 732 C CA . TYR A 1 92 ? 4.405 31.791 57.966 1.00 17.27 92 TYR A CA 1
ATOM 733 C C . TYR A 1 92 ? 4.224 30.780 59.089 1.00 16.35 92 TYR A C 1
ATOM 734 O O . TYR A 1 92 ? 3.103 30.352 59.357 1.00 16.16 92 TYR A O 1
ATOM 743 N N . ILE A 1 93 ? 5.303 30.391 59.763 1.00 15.38 93 ILE A N 1
ATOM 744 C CA . ILE A 1 93 ? 5.117 29.443 60.851 1.00 14.37 93 ILE A CA 1
ATOM 745 C C . ILE A 1 93 ? 4.432 30.130 62.034 1.00 13.46 93 ILE A C 1
ATOM 746 O O . ILE A 1 93 ? 3.627 29.521 62.730 1.00 12.84 93 ILE A O 1
ATOM 751 N N . MET A 1 94 ? 4.710 31.407 62.258 1.00 12.43 94 MET A N 1
ATOM 752 C CA . MET A 1 94 ? 4.028 32.062 63.363 1.00 13.15 94 MET A CA 1
ATOM 753 C C . MET A 1 94 ? 2.539 32.182 63.063 1.00 12.32 94 MET A C 1
ATOM 754 O O . MET A 1 94 ? 1.727 32.008 63.956 1.00 12.07 94 MET A O 1
ATOM 759 N N . ASP A 1 95 ? 2.186 32.470 61.805 1.00 12.91 95 ASP A N 1
ATOM 760 C CA . ASP A 1 95 ? 0.775 32.587 61.430 1.00 12.82 95 ASP A CA 1
ATOM 761 C C . ASP A 1 95 ? 0.106 31.221 61.662 1.00 12.69 95 ASP A C 1
ATOM 762 O O . ASP A 1 95 ? -1.041 31.156 62.107 1.00 11.51 95 ASP A O 1
ATOM 767 N N . GLY A 1 96 ? 0.814 30.137 61.349 1.00 12.32 96 GLY A N 1
ATOM 768 C CA . GLY A 1 96 ? 0.243 28.808 61.588 1.00 11.23 96 GLY A CA 1
ATOM 769 C C . GLY A 1 96 ? 0.003 28.554 63.069 1.00 11.35 96 GLY A C 1
ATOM 770 O O . GLY A 1 96 ? -1.076 28.122 63.494 1.00 9.99 96 GLY A O 1
ATOM 771 N N . ILE A 1 97 ? 1.021 28.825 63.881 1.00 11.16 97 ILE A N 1
ATOM 772 C CA . ILE A 1 97 ? 0.914 28.627 65.323 1.00 11.38 97 ILE A CA 1
ATOM 773 C C . ILE A 1 97 ? -0.249 29.433 65.892 1.00 11.40 97 ILE A C 1
ATOM 774 O O . ILE A 1 97 ? -1.038 28.928 66.702 1.00 12.00 97 ILE A O 1
ATOM 779 N N . LYS A 1 98 ? -0.375 30.681 65.454 1.00 12.16 98 LYS A N 1
ATOM 780 C CA . LYS A 1 98 ? -1.467 31.533 65.924 1.00 12.55 98 LYS A CA 1
ATOM 781 C C . LYS A 1 98 ? -2.835 31.025 65.428 1.00 12.59 98 LYS A C 1
ATOM 782 O O . LYS A 1 98 ? -3.830 31.109 66.153 1.00 11.63 98 LYS A O 1
ATOM 788 N N . TRP A 1 99 ? -2.889 30.506 64.206 1.00 11.84 99 TRP A N 1
ATOM 789 C CA . TRP A 1 99 ? -4.155 29.960 63.694 1.00 11.78 99 TRP A CA 1
ATOM 790 C C . TRP A 1 99 ? -4.692 28.859 64.628 1.00 11.83 99 TRP A C 1
ATOM 791 O O . TRP A 1 99 ? -5.865 28.829 65.000 1.00 12.43 99 TRP A O 1
ATOM 802 N N . ALA A 1 100 ? -3.826 27.935 65.004 1.00 11.53 100 ALA A N 1
ATOM 803 C CA . ALA A 1 100 ? -4.270 26.853 65.868 1.00 11.17 100 ALA A CA 1
ATOM 804 C C . ALA A 1 100 ? -4.601 27.378 67.251 1.00 10.83 100 ALA A C 1
ATOM 805 O O . ALA A 1 100 ? -5.637 27.041 67.826 1.00 10.45 100 ALA A O 1
ATOM 807 N N . ASN A 1 101 ? -3.717 28.202 67.797 1.00 10.69 101 ASN A N 1
ATOM 808 C CA . ASN A 1 101 ? -3.944 28.686 69.147 1.00 10.24 101 ASN A CA 1
ATOM 809 C C . ASN A 1 101 ? -5.107 29.660 69.317 1.00 9.91 101 ASN A C 1
ATOM 810 O O . ASN A 1 101 ? -5.731 29.658 70.363 1.00 10.62 101 ASN A O 1
ATOM 815 N N . ASP A 1 102 ? -5.401 30.449 68.289 1.00 11.06 102 ASP A N 1
ATOM 816 C CA . ASP A 1 102 ? -6.556 31.357 68.338 1.00 11.09 102 ASP A CA 1
ATOM 817 C C . ASP A 1 102 ? -7.795 30.472 68.494 1.00 11.26 102 ASP A C 1
ATOM 818 O O . ASP A 1 102 ? -8.737 30.825 69.204 1.00 11.21 102 ASP A O 1
ATOM 823 N N . TYR A 1 103 ? -7.776 29.315 67.838 1.00 11.08 103 TYR A N 1
ATOM 824 C CA . TYR A 1 103 ? -8.901 28.383 67.926 1.00 11.09 103 TYR A CA 1
ATOM 825 C C . TYR A 1 103 ? -8.968 27.743 69.324 1.00 10.98 103 TYR A C 1
ATOM 826 O O . TYR A 1 103 ? -10.044 27.687 69.928 1.00 11.16 103 TYR A O 1
ATOM 835 N N . PHE A 1 104 ? -7.845 27.286 69.875 1.00 10.14 104 PHE A N 1
ATOM 836 C CA . PHE A 1 104 ? -7.917 26.705 71.217 1.00 10.33 104 PHE A CA 1
ATOM 837 C C . PHE A 1 104 ? -8.457 27.731 72.220 1.00 10.09 104 PHE A C 1
ATOM 838 O O . PHE A 1 104 ? -9.172 27.382 73.155 1.00 10.27 104 PHE A O 1
ATOM 846 N N . ILE A 1 105 ? -8.099 28.991 72.019 1.00 10.22 105 ILE A N 1
ATOM 847 C CA . ILE A 1 105 ? -8.591 30.045 72.896 1.00 11.74 105 ILE A CA 1
ATOM 848 C C . ILE A 1 105 ? -10.113 30.098 72.808 1.00 11.89 105 ILE A C 1
ATOM 849 O O . ILE A 1 105 ? -10.798 30.138 73.846 1.00 12.54 105 ILE A O 1
ATOM 854 N N . LYS A 1 106 ? -10.642 30.035 71.585 1.00 12.79 106 LYS A N 1
ATOM 855 C CA . LYS A 1 106 ? -12.098 30.055 71.401 1.00 13.05 106 LYS A CA 1
ATOM 856 C C . LYS A 1 106 ? -12.724 28.845 72.064 1.00 12.90 106 LYS A C 1
ATOM 857 O O . LYS A 1 106 ? -13.849 28.919 72.556 1.00 13.36 106 LYS A O 1
ATOM 863 N N . CYS A 1 107 ? -12.007 27.722 72.061 1.00 12.90 107 CYS A N 1
ATOM 864 C CA . CYS A 1 107 ? -12.508 26.479 72.677 1.00 12.65 107 CYS A CA 1
ATOM 865 C C . CYS A 1 107 ? -12.554 26.510 74.203 1.00 12.43 107 CYS A C 1
ATOM 866 O O . CYS A 1 107 ? -13.067 25.588 74.820 1.00 12.46 107 CYS A O 1
ATOM 869 N N . ASN A 1 108 ? -12.003 27.565 74.806 1.00 13.49 108 ASN A N 1
ATOM 870 C CA . ASN A 1 108 ? -12.001 27.723 76.266 1.00 14.70 108 ASN A CA 1
ATOM 871 C C . ASN A 1 108 ? -12.777 29.028 76.542 1.00 15.72 108 ASN A C 1
ATOM 872 O O . ASN A 1 108 ? -12.232 29.981 77.102 1.00 16.53 108 ASN A O 1
ATOM 877 N N . PRO A 1 109 ? -14.065 29.075 76.154 1.00 16.41 109 PRO A N 1
ATOM 878 C CA . PRO A 1 109 ? -14.934 30.251 76.323 1.00 16.64 109 PRO A CA 1
ATOM 879 C C . PRO A 1 109 ? -15.165 30.752 77.737 1.00 17.60 109 PRO A C 1
ATOM 880 O O . PRO A 1 109 ? -15.468 31.930 77.947 1.00 17.94 109 PRO A O 1
ATOM 884 N N . THR A 1 110 ? -15.032 29.864 78.703 1.00 17.73 110 THR A N 1
ATOM 885 C CA . THR A 1 110 ? -15.247 30.253 80.080 1.00 18.34 110 THR A CA 1
ATOM 886 C C . THR A 1 110 ? -14.389 29.354 80.945 1.00 18.51 110 THR A C 1
ATOM 887 O O . THR A 1 110 ? -14.117 28.205 80.582 1.00 18.07 110 THR A O 1
ATOM 891 N N . PRO A 1 111 ? -13.921 29.867 82.095 1.00 18.54 111 PRO A N 1
ATOM 892 C CA . PRO A 1 111 ? -13.081 29.030 82.951 1.00 18.30 111 PRO A CA 1
ATOM 893 C C . PRO A 1 111 ? -13.660 27.662 83.256 1.00 17.66 111 PRO A C 1
ATOM 894 O O . PRO A 1 111 ? -14.818 27.541 83.657 1.00 18.28 111 PRO A O 1
ATOM 898 N N . GLY A 1 112 ? -12.860 26.618 83.041 1.00 16.87 112 GLY A N 1
ATOM 899 C CA . GLY A 1 112 ? -13.320 25.281 83.350 1.00 15.45 112 GLY A CA 1
ATOM 900 C C . GLY A 1 112 ? -14.075 24.533 82.271 1.00 15.20 112 GLY A C 1
ATOM 901 O O . GLY A 1 112 ? -14.515 23.413 82.506 1.00 15.43 112 GLY A O 1
ATOM 902 N N . VAL A 1 113 ? -14.235 25.151 81.110 1.00 14.03 113 VAL A N 1
ATOM 903 C CA . VAL A 1 113 ? -14.933 24.524 79.989 1.00 14.13 113 VAL A CA 1
ATOM 904 C C . VAL A 1 113 ? -13.996 24.485 78.782 1.00 13.60 113 VAL A C 1
ATOM 905 O O . VAL A 1 113 ? -13.406 25.497 78.405 1.00 13.39 113 VAL A O 1
ATOM 909 N N . TYR A 1 114 ? -13.873 23.314 78.172 1.00 13.17 114 TYR A N 1
ATOM 910 C CA . TYR A 1 114 ? -13.016 23.190 77.009 1.00 11.94 114 TYR A CA 1
ATOM 911 C C . TYR A 1 114 ? -13.633 22.327 75.923 1.00 11.60 114 TYR A C 1
ATOM 912 O O . TYR A 1 114 ? -13.879 21.133 76.129 1.00 11.96 114 TYR A O 1
ATOM 921 N N . TYR A 1 115 ? -13.902 22.943 74.778 1.00 11.37 115 TYR A N 1
ATOM 922 C CA . TYR A 1 115 ? -14.410 22.200 73.631 1.00 11.55 115 TYR A CA 1
ATOM 923 C C . TYR A 1 115 ? -13.189 21.534 72.986 1.00 11.59 115 TYR A C 1
ATOM 924 O O . TYR A 1 115 ? -12.231 22.200 72.594 1.00 11.19 115 TYR A O 1
ATOM 933 N N . TYR A 1 116 ? -13.242 20.211 72.869 1.00 11.26 116 TYR A N 1
ATOM 934 C CA . TYR A 1 116 ? -12.102 19.478 72.348 1.00 10.67 116 TYR A CA 1
ATOM 935 C C . TYR A 1 116 ? -12.280 18.870 70.978 1.00 10.78 116 TYR A C 1
ATOM 936 O O . TYR A 1 116 ? -11.391 18.191 70.480 1.00 10.83 116 TYR A O 1
ATOM 945 N N . GLN A 1 117 ? -13.432 19.112 70.374 1.00 10.61 117 GLN A N 1
ATOM 946 C CA . GLN A 1 117 ? -13.676 18.561 69.065 1.00 10.56 117 GLN A CA 1
ATOM 947 C C . GLN A 1 117 ? -14.843 19.230 68.399 1.00 10.12 117 GLN A C 1
ATOM 948 O O . GLN A 1 117 ? -15.789 19.643 69.071 1.00 10.45 117 GLN A O 1
ATOM 954 N N . VAL A 1 118 ? -14.758 19.369 67.082 1.00 10.89 118 VAL A N 1
ATOM 955 C CA . VAL A 1 118 ? -15.896 19.886 66.293 1.00 11.44 118 VAL A CA 1
ATOM 956 C C . VAL A 1 118 ? -15.953 18.943 65.105 1.00 12.55 118 VAL A C 1
ATOM 957 O O . VAL A 1 118 ? -14.985 18.821 64.334 1.00 12.31 118 VAL A O 1
ATOM 961 N N . GLY A 1 119 ? -17.088 18.257 64.982 1.00 12.77 119 GLY A N 1
ATOM 962 C CA . GLY A 1 119 ? -17.273 17.297 63.910 1.00 14.01 119 GLY A CA 1
ATOM 963 C C . GLY A 1 119 ? -17.430 15.899 64.476 1.00 14.85 119 GLY A C 1
ATOM 964 O O . GLY A 1 119 ? -16.908 15.592 65.550 1.00 14.33 119 GLY A O 1
ATOM 965 N N . ASP A 1 120 ? -18.193 15.063 63.773 1.00 15.28 120 ASP A N 1
ATOM 966 C CA . ASP A 1 120 ? -18.385 13.676 64.174 1.00 15.67 120 ASP A CA 1
ATOM 967 C C . ASP A 1 120 ? -17.635 12.823 63.159 1.00 15.23 120 ASP A C 1
ATOM 968 O O . ASP A 1 120 ? -17.904 12.908 61.967 1.00 14.17 120 ASP A O 1
ATOM 973 N N . GLY A 1 121 ? -16.694 12.009 63.637 1.00 14.63 121 GLY A N 1
ATOM 974 C CA . GLY A 1 121 ? -15.922 11.172 62.737 1.00 15.47 121 GLY A CA 1
ATOM 975 C C . GLY A 1 121 ? -16.771 10.357 61.778 1.00 16.00 121 GLY A C 1
ATOM 976 O O . GLY A 1 121 ? -16.517 10.342 60.564 1.00 16.15 121 GLY A O 1
ATOM 977 N N . GLY A 1 122 ? -17.790 9.688 62.316 1.00 16.17 122 GLY A N 1
ATOM 978 C CA . GLY A 1 122 ? -18.651 8.851 61.492 1.00 16.65 122 GLY A CA 1
ATOM 979 C C . GLY A 1 122 ? -19.295 9.621 60.357 1.00 16.78 122 GLY A C 1
ATOM 980 O O . GLY A 1 122 ? -19.193 9.233 59.195 1.00 16.80 122 GLY A O 1
ATOM 981 N N . LYS A 1 123 ? -19.955 10.721 60.701 1.00 16.86 123 LYS A N 1
ATOM 982 C CA . LYS A 1 123 ? -20.628 11.559 59.716 1.00 17.17 123 LYS A CA 1
ATOM 983 C C . LYS A 1 123 ? -19.649 12.247 58.766 1.00 16.16 123 LYS A C 1
ATOM 984 O O . LYS A 1 123 ? -19.860 12.296 57.553 1.00 16.23 123 LYS A O 1
ATOM 990 N N . ASP A 1 124 ? -18.582 12.795 59.320 1.00 14.60 124 ASP A N 1
ATOM 991 C CA . ASP A 1 124 ? -17.602 13.488 58.495 1.00 13.58 124 ASP A CA 1
ATOM 992 C C . ASP A 1 124 ? -16.947 12.589 57.452 1.00 13.33 124 ASP A C 1
ATOM 993 O O . ASP A 1 124 ? -16.803 12.960 56.274 1.00 13.63 124 ASP A O 1
ATOM 998 N N . HIS A 1 125 ? -16.550 11.403 57.881 1.00 13.38 125 HIS A N 1
ATOM 999 C CA . HIS A 1 125 ? -15.868 10.459 57.003 1.00 13.66 125 HIS A CA 1
ATOM 1000 C C . HIS A 1 125 ? -16.744 9.767 55.975 1.00 14.31 125 HIS A C 1
ATOM 1001 O O . HIS A 1 125 ? -16.229 9.213 55.009 1.00 15.52 125 HIS A O 1
ATOM 1008 N N . SER A 1 126 ? -18.052 9.816 56.187 1.00 15.40 126 SER A N 1
ATOM 1009 C CA . SER A 1 126 ? -19.003 9.186 55.268 1.00 15.66 126 SER A CA 1
ATOM 1010 C C . SER A 1 126 ? -19.196 9.967 53.963 1.00 15.49 126 SER A C 1
ATOM 1011 O O . SER A 1 126 ? -19.844 9.497 53.048 1.00 15.93 126 SER A O 1
ATOM 1014 N N . TRP A 1 127 ? -18.633 11.165 53.877 1.00 14.41 127 TRP A N 1
ATOM 1015 C CA . TRP A 1 127 ? -18.792 11.988 52.681 1.00 14.25 127 TRP A CA 1
ATOM 1016 C C . TRP A 1 127 ? -17.412 12.344 52.144 1.00 13.50 127 TRP A C 1
ATOM 1017 O O . TRP A 1 127 ? -16.503 12.682 52.914 1.00 13.93 127 TRP A O 1
ATOM 1028 N N . TRP A 1 128 ? -17.252 12.249 50.829 1.00 13.32 128 TRP A N 1
ATOM 1029 C CA . TRP A 1 128 ? -15.979 12.546 50.196 1.00 12.78 128 TRP A CA 1
ATOM 1030 C C . TRP A 1 128 ? -16.115 13.782 49.315 1.00 12.88 128 TRP A C 1
ATOM 1031 O O . TRP A 1 128 ? -16.551 13.682 48.161 1.00 12.41 128 TRP A O 1
ATOM 1042 N N . GLY A 1 129 ? -15.741 14.944 49.849 1.00 12.52 129 GLY A N 1
ATOM 1043 C CA . GLY A 1 129 ? -15.898 16.167 49.080 1.00 12.71 129 GLY A CA 1
ATOM 1044 C C . GLY A 1 129 ? -15.123 17.280 49.741 1.00 12.69 129 GLY A C 1
ATOM 1045 O O . GLY A 1 129 ? -14.569 17.072 50.828 1.00 12.50 129 GLY A O 1
ATOM 1046 N N . PRO A 1 130 ? -15.086 18.475 49.128 1.00 13.18 130 PRO A N 1
ATOM 1047 C CA . PRO A 1 130 ? -14.355 19.630 49.652 1.00 13.24 130 PRO A CA 1
ATOM 1048 C C . PRO A 1 130 ? -14.973 20.248 50.877 1.00 12.86 130 PRO A C 1
ATOM 1049 O O . PRO A 1 130 ? -16.190 20.379 50.988 1.00 12.63 130 PRO A O 1
ATOM 1053 N N . ALA A 1 131 ? -14.098 20.649 51.794 1.00 12.99 131 ALA A N 1
ATOM 1054 C CA . ALA A 1 131 ? -14.507 21.265 53.047 1.00 12.09 131 ALA A CA 1
ATOM 1055 C C . ALA A 1 131 ? -15.533 22.404 52.886 1.00 12.47 131 ALA A C 1
ATOM 1056 O O . ALA A 1 131 ? -16.470 22.532 53.689 1.00 11.13 131 ALA A O 1
ATOM 1058 N N . GLU A 1 132 ? -15.337 23.236 51.855 1.00 13.25 132 GLU A N 1
ATOM 1059 C CA . GLU A 1 132 ? -16.191 24.408 51.639 1.00 13.34 132 GLU A CA 1
ATOM 1060 C C . GLU A 1 132 ? -17.667 24.130 51.470 1.00 14.17 132 GLU A C 1
ATOM 1061 O O . GLU A 1 132 ? -18.498 25.014 51.698 1.00 14.59 132 GLU A O 1
ATOM 1067 N N . VAL A 1 133 ? -18.016 22.913 51.083 1.00 13.72 133 VAL A N 1
ATOM 1068 C CA . VAL A 1 133 ? -19.430 22.626 50.890 1.00 13.62 133 VAL A CA 1
ATOM 1069 C C . VAL A 1 133 ? -20.007 21.527 51.773 1.00 13.78 133 VAL A C 1
ATOM 1070 O O . VAL A 1 133 ? -21.060 20.972 51.486 1.00 13.00 133 VAL A O 1
ATOM 1074 N N . MET A 1 134 ? -19.329 21.227 52.879 1.00 13.83 134 MET A N 1
ATOM 1075 C CA . MET A 1 134 ? -19.845 20.211 53.793 1.00 14.38 134 MET A CA 1
ATOM 1076 C C . MET A 1 134 ? -21.295 20.509 54.164 1.00 14.50 134 MET A C 1
ATOM 1077 O O . MET A 1 134 ? -21.621 21.624 54.574 1.00 14.62 134 MET A O 1
ATOM 1082 N N . GLN A 1 135 ? -22.152 19.497 54.075 1.00 14.80 135 GLN A N 1
ATOM 1083 C CA . GLN A 1 135 ? -23.570 19.677 54.375 1.00 15.49 135 GLN A CA 1
ATOM 1084 C C . GLN A 1 135 ? -24.017 19.059 55.692 1.00 15.66 135 GLN A C 1
ATOM 1085 O O . GLN A 1 135 ? -25.100 19.390 56.197 1.00 16.08 135 GLN A O 1
ATOM 1091 N N . MET A 1 136 ? -23.194 18.174 56.247 1.00 15.52 136 MET A N 1
ATOM 1092 C CA . MET A 1 136 ? -23.568 17.472 57.468 1.00 15.14 136 MET A CA 1
ATOM 1093 C C . MET A 1 136 ? -23.424 18.260 58.759 1.00 15.30 136 MET A C 1
ATOM 1094 O O . MET A 1 136 ? -22.738 19.286 58.815 1.00 14.96 136 MET A O 1
ATOM 1099 N N . GLU A 1 137 ? -24.093 17.774 59.796 1.00 15.66 137 GLU A N 1
ATOM 1100 C CA . GLU A 1 137 ? -24.028 18.405 61.107 1.00 16.66 137 GLU A CA 1
ATOM 1101 C C . GLU A 1 137 ? -22.600 18.230 61.588 1.00 15.48 137 GLU A C 1
ATOM 1102 O O . GLU A 1 137 ? -21.976 17.215 61.305 1.00 13.94 137 GLU A O 1
ATOM 1108 N N . ARG A 1 138 ? -22.098 19.231 62.310 1.00 14.45 138 ARG A N 1
ATOM 1109 C CA . ARG A 1 138 ? -20.737 19.215 62.843 1.00 14.11 138 ARG A CA 1
ATOM 1110 C C . ARG A 1 138 ? -20.852 19.537 64.330 1.00 14.26 138 ARG A C 1
ATOM 1111 O O . ARG A 1 138 ? -20.633 20.671 64.760 1.00 15.12 138 ARG A O 1
ATOM 1119 N N . PRO A 1 139 ? -21.210 18.538 65.136 1.00 14.13 139 PRO A N 1
ATOM 1120 C CA . PRO A 1 139 ? -21.357 18.769 66.573 1.00 13.98 139 PRO A CA 1
ATOM 1121 C C . PRO A 1 139 ? -20.070 19.108 67.318 1.00 14.12 139 PRO A C 1
ATOM 1122 O O . PRO A 1 139 ? -18.985 18.695 66.924 1.00 14.20 139 PRO A O 1
ATOM 1126 N N . SER A 1 140 ? -20.229 19.902 68.377 1.00 14.06 140 SER A N 1
ATOM 1127 C CA . SER A 1 140 ? -19.142 20.337 69.249 1.00 14.42 140 SER A CA 1
ATOM 1128 C C . SER A 1 140 ? -19.170 19.461 70.490 1.00 13.98 140 SER A C 1
ATOM 1129 O O . SER A 1 140 ? -20.240 19.097 70.966 1.00 14.16 140 SER A O 1
ATOM 1132 N N . PHE A 1 141 ? -18.001 19.164 71.051 1.00 13.30 141 PHE A N 1
ATOM 1133 C CA . PHE A 1 141 ? -17.919 18.301 72.226 1.00 12.95 141 PHE A CA 1
ATOM 1134 C C . PHE A 1 141 ? -17.028 18.960 73.243 1.00 13.19 141 PHE A C 1
ATOM 1135 O O . PHE A 1 141 ? -16.031 19.579 72.867 1.00 12.39 141 PHE A O 1
ATOM 1143 N N . LYS A 1 142 ? -17.369 18.826 74.518 1.00 13.54 142 LYS A N 1
ATOM 1144 C CA . LYS A 1 142 ? -16.563 19.478 75.546 1.00 14.73 142 LYS A CA 1
ATOM 1145 C C . LYS A 1 142 ? -16.288 18.636 76.770 1.00 14.46 142 LYS A C 1
ATOM 1146 O O . LYS A 1 142 ? -16.984 17.659 77.047 1.00 14.21 142 LYS A O 1
ATOM 1152 N N . VAL A 1 143 ? -15.234 19.013 77.493 1.00 14.01 143 VAL A N 1
ATOM 1153 C CA . VAL A 1 143 ? -14.909 18.387 78.754 1.00 14.05 143 VAL A CA 1
ATOM 1154 C C . VAL A 1 143 ? -15.013 19.515 79.787 1.00 14.82 143 VAL A C 1
ATOM 1155 O O . VAL A 1 143 ? -14.962 20.704 79.442 1.00 13.65 143 VAL A O 1
ATOM 1159 N N . ASP A 1 144 ? -15.220 19.125 81.035 1.00 15.90 144 ASP A N 1
ATOM 1160 C CA . ASP A 1 144 ? -15.315 20.054 82.157 1.00 17.66 144 ASP A CA 1
ATOM 1161 C C . ASP A 1 144 ? -14.963 19.275 83.419 1.00 18.42 144 ASP A C 1
ATOM 1162 O O . ASP A 1 144 ? -14.495 18.134 83.336 1.00 18.37 144 ASP A O 1
ATOM 1167 N N . ALA A 1 145 ? -15.186 19.858 84.592 1.00 20.39 145 ALA A N 1
ATOM 1168 C CA . ALA A 1 145 ? -14.823 19.139 85.811 1.00 21.88 145 ALA A CA 1
ATOM 1169 C C . ALA A 1 145 ? -15.525 17.790 85.966 1.00 22.70 145 ALA A C 1
ATOM 1170 O O . ALA A 1 145 ? -14.921 16.827 86.462 1.00 23.61 145 ALA A O 1
ATOM 1172 N N . SER A 1 146 ? -16.781 17.712 85.529 1.00 22.34 146 SER A N 1
ATOM 1173 C CA . SER A 1 146 ? -17.563 16.482 85.637 1.00 22.46 146 SER A CA 1
ATOM 1174 C C . SER A 1 146 ? -17.197 15.408 84.608 1.00 22.03 146 SER A C 1
ATOM 1175 O O . SER A 1 146 ? -17.342 14.221 84.886 1.00 22.79 146 SER A O 1
ATOM 1178 N N . LYS A 1 147 ? -16.767 15.795 83.421 1.00 20.69 147 LYS A N 1
ATOM 1179 C CA . LYS A 1 147 ? -16.332 14.877 82.344 1.00 19.95 147 LYS A CA 1
ATOM 1180 C C . LYS A 1 147 ? -14.977 15.378 81.869 1.00 18.36 147 LYS A C 1
ATOM 1181 O O . LYS A 1 147 ? -14.897 16.201 80.955 1.00 18.54 147 LYS A O 1
ATOM 1187 N N . PRO A 1 148 ? -13.895 14.894 82.492 1.00 16.65 148 PRO A N 1
ATOM 1188 C CA . PRO A 1 148 ? -12.530 15.353 82.239 1.00 15.23 148 PRO A CA 1
ATOM 1189 C C . PRO A 1 148 ? -11.840 14.818 80.943 1.00 13.92 148 PRO A C 1
ATOM 1190 O O . PRO A 1 148 ? -12.186 13.730 80.411 1.00 13.79 148 PRO A O 1
ATOM 1194 N N . GLY A 1 149 ? -10.865 15.573 80.501 1.00 12.25 149 GLY A N 1
ATOM 1195 C CA . GLY A 1 149 ? -10.047 15.240 79.349 1.00 11.47 149 GLY A CA 1
ATOM 1196 C C . GLY A 1 149 ? -8.640 15.730 79.642 1.00 11.34 149 GLY A C 1
ATOM 1197 O O . GLY A 1 149 ? -8.203 16.735 79.087 1.00 10.90 149 GLY A O 1
ATOM 1198 N N . SER A 1 150 ? -7.954 15.098 80.606 1.00 11.69 150 SER A N 1
ATOM 1199 C CA . SER A 1 150 ? -6.631 15.586 81.001 1.00 11.43 150 SER A CA 1
ATOM 1200 C C . SER A 1 150 ? -5.623 15.692 79.859 1.00 11.39 150 SER A C 1
ATOM 1201 O O . SER A 1 150 ? -4.916 16.695 79.754 1.00 11.60 150 SER A O 1
ATOM 1204 N N . ALA A 1 151 ? -5.551 14.668 79.015 1.00 11.11 151 ALA A N 1
ATOM 1205 C CA . ALA A 1 151 ? -4.604 14.694 77.902 1.00 10.67 151 ALA A CA 1
ATOM 1206 C C . ALA A 1 151 ? -4.889 15.828 76.920 1.00 11.36 151 ALA A C 1
ATOM 1207 O O . ALA A 1 151 ? -3.990 16.608 76.587 1.00 11.01 151 ALA A O 1
ATOM 1209 N N . VAL A 1 152 ? -6.137 15.952 76.456 1.00 11.58 152 VAL A N 1
ATOM 1210 C CA . VAL A 1 152 ? -6.417 17.004 75.484 1.00 10.87 152 VAL A CA 1
ATOM 1211 C C . VAL A 1 152 ? -6.323 18.397 76.096 1.00 10.46 152 VAL A C 1
ATOM 1212 O O . VAL A 1 152 ? -5.890 19.350 75.435 1.00 10.99 152 VAL A O 1
ATOM 1216 N N . CYS A 1 153 ? -6.693 18.526 77.365 1.00 10.27 153 CYS A N 1
ATOM 1217 C CA . CYS A 1 153 ? -6.572 19.837 78.003 1.00 9.88 153 CYS A CA 1
ATOM 1218 C C . CYS A 1 153 ? -5.098 20.215 78.185 1.00 9.61 153 CYS A C 1
ATOM 1219 O O . CYS A 1 153 ? -4.708 21.336 77.887 1.00 10.57 153 CYS A O 1
ATOM 1222 N N . ALA A 1 154 ? -4.296 19.276 78.668 1.00 10.12 154 ALA A N 1
ATOM 1223 C CA . ALA A 1 154 ? -2.872 19.516 78.891 1.00 9.82 154 ALA A CA 1
ATOM 1224 C C . ALA A 1 154 ? -2.145 19.676 77.540 1.00 10.02 154 ALA A C 1
ATOM 1225 O O . ALA A 1 154 ? -1.243 20.535 77.391 1.00 9.09 154 ALA A O 1
ATOM 1227 N N . SER A 1 155 ? -2.527 18.877 76.540 1.00 9.29 155 SER A N 1
ATOM 1228 C CA . SER A 1 155 ? -1.887 19.039 75.234 1.00 9.76 155 SER A CA 1
ATOM 1229 C C . SER A 1 155 ? -2.175 20.454 74.719 1.00 9.42 155 SER A C 1
ATOM 1230 O O . SER A 1 155 ? -1.309 21.118 74.127 1.00 9.38 155 SER A O 1
ATOM 1233 N N . THR A 1 156 ? -3.393 20.932 74.949 1.00 9.34 156 THR A N 1
ATOM 1234 C CA . THR A 1 156 ? -3.742 22.271 74.499 1.00 9.88 156 THR A CA 1
ATOM 1235 C C . THR A 1 156 ? -2.998 23.325 75.338 1.00 10.02 156 THR A C 1
ATOM 1236 O O . THR A 1 156 ? -2.534 24.332 74.807 1.00 9.62 156 THR A O 1
ATOM 1240 N N . ALA A 1 157 ? -2.875 23.078 76.639 1.00 10.15 157 ALA A N 1
ATOM 1241 C CA . ALA A 1 157 ? -2.122 24.007 77.494 1.00 10.20 157 ALA A CA 1
ATOM 1242 C C . ALA A 1 157 ? -0.676 24.087 76.974 1.00 10.55 157 ALA A C 1
ATOM 1243 O O . ALA A 1 157 ? -0.079 25.169 76.936 1.00 10.67 157 ALA A O 1
ATOM 1245 N N . ALA A 1 158 ? -0.115 22.953 76.558 1.00 10.79 158 ALA A N 1
ATOM 1246 C CA . ALA A 1 158 ? 1.261 22.958 76.059 1.00 10.01 158 ALA A CA 1
ATOM 1247 C C . ALA A 1 158 ? 1.349 23.776 74.778 1.00 9.37 158 ALA A C 1
ATOM 1248 O O . ALA A 1 158 ? 2.303 24.511 74.570 1.00 9.50 158 ALA A O 1
ATOM 1250 N N . SER A 1 159 ? 0.358 23.643 73.902 1.00 9.20 159 SER A N 1
ATOM 1251 C CA . SER A 1 159 ? 0.361 24.427 72.671 1.00 8.83 159 SER A CA 1
ATOM 1252 C C . SER A 1 159 ? 0.318 25.915 73.008 1.00 9.14 159 SER A C 1
ATOM 1253 O O . SER A 1 159 ? 1.096 26.713 72.481 1.00 9.21 159 SER A O 1
ATOM 1256 N N . LEU A 1 160 ? -0.620 26.288 73.869 1.00 9.44 160 LEU A N 1
ATOM 1257 C CA . LEU A 1 160 ? -0.790 27.691 74.234 1.00 9.73 160 LEU A CA 1
ATOM 1258 C C . LEU A 1 160 ? 0.446 28.278 74.908 1.00 9.40 160 LEU A C 1
ATOM 1259 O O . LEU A 1 160 ? 0.871 29.379 74.562 1.00 10.05 160 LEU A O 1
ATOM 1264 N N . ALA A 1 161 ? 1.033 27.525 75.827 1.00 10.02 161 ALA A N 1
ATOM 1265 C CA . ALA A 1 161 ? 2.221 27.979 76.566 1.00 10.11 161 ALA A CA 1
ATOM 1266 C C . ALA A 1 161 ? 3.431 28.096 75.633 1.00 10.11 161 ALA A C 1
ATOM 1267 O O . ALA A 1 161 ? 4.189 29.071 75.709 1.00 9.44 161 ALA A O 1
ATOM 1269 N N . SER A 1 162 ? 3.630 27.106 74.756 1.00 10.23 162 SER A N 1
ATOM 1270 C CA . SER A 1 162 ? 4.736 27.168 73.806 1.00 10.45 162 SER A CA 1
ATOM 1271 C C . SER A 1 162 ? 4.515 28.325 72.828 1.00 10.44 162 SER A C 1
ATOM 1272 O O . SER A 1 162 ? 5.476 28.990 72.451 1.00 10.74 162 SER A O 1
ATOM 1275 N N . ALA A 1 163 ? 3.265 28.582 72.437 1.00 9.79 163 ALA A N 1
ATOM 1276 C CA . ALA A 1 163 ? 2.980 29.718 71.571 1.00 11.30 163 ALA A CA 1
ATOM 1277 C C . ALA A 1 163 ? 3.366 30.975 72.344 1.00 10.93 163 ALA A C 1
ATOM 1278 O O . ALA A 1 163 ? 3.977 31.885 71.776 1.00 11.24 163 ALA A O 1
ATOM 1280 N N . ALA A 1 164 ? 3.018 31.036 73.630 1.00 10.75 164 ALA A N 1
ATOM 1281 C CA . ALA A 1 164 ? 3.348 32.233 74.411 1.00 11.22 164 ALA A CA 1
ATOM 1282 C C . ALA A 1 164 ? 4.861 32.466 74.408 1.00 11.87 164 ALA A C 1
ATOM 1283 O O . ALA A 1 164 ? 5.335 33.600 74.270 1.00 12.73 164 ALA A O 1
ATOM 1285 N N . VAL A 1 165 ? 5.628 31.393 74.580 1.00 11.82 165 VAL A N 1
ATOM 1286 C CA . VAL A 1 165 ? 7.095 31.532 74.569 1.00 11.90 165 VAL A CA 1
ATOM 1287 C C . VAL A 1 165 ? 7.628 32.161 73.270 1.00 12.10 165 VAL A C 1
ATOM 1288 O O . VAL A 1 165 ? 8.449 33.110 73.288 1.00 12.67 165 VAL A O 1
ATOM 1292 N N . VAL A 1 166 ? 7.183 31.662 72.125 1.00 11.75 166 VAL A N 1
ATOM 1293 C CA . VAL A 1 166 ? 7.695 32.196 70.865 1.00 12.45 166 VAL A CA 1
ATOM 1294 C C . VAL A 1 166 ? 7.074 33.503 70.370 1.00 12.79 166 VAL A C 1
ATOM 1295 O O . VAL A 1 166 ? 7.618 34.147 69.462 1.00 12.84 166 VAL A O 1
ATOM 1299 N N . PHE A 1 167 ? 5.942 33.897 70.956 1.00 13.75 167 PHE A N 1
ATOM 1300 C CA . PHE A 1 167 ? 5.282 35.158 70.581 1.00 14.76 167 PHE A CA 1
ATOM 1301 C C . PHE A 1 167 ? 5.585 36.292 71.566 1.00 16.21 167 PHE A C 1
ATOM 1302 O O . PHE A 1 167 ? 5.351 37.451 71.253 1.00 17.02 167 PHE A O 1
ATOM 1310 N N . LYS A 1 168 ? 6.128 35.961 72.732 1.00 16.92 168 LYS A N 1
ATOM 1311 C CA . LYS A 1 168 ? 6.367 36.976 73.752 1.00 18.65 168 LYS A CA 1
ATOM 1312 C C . LYS A 1 168 ? 7.130 38.208 73.276 1.00 18.96 168 LYS A C 1
ATOM 1313 O O . LYS A 1 168 ? 6.774 39.340 73.609 1.00 19.33 168 LYS A O 1
ATOM 1319 N N . SER A 1 169 ? 8.163 38.001 72.481 1.00 19.85 169 SER A N 1
ATOM 1320 C CA . SER A 1 169 ? 8.957 39.124 72.010 1.00 20.30 169 SER A CA 1
ATOM 1321 C C . SER A 1 169 ? 8.262 40.068 71.042 1.00 20.43 169 SER A C 1
ATOM 1322 O O . SER A 1 169 ? 8.473 41.288 71.089 1.00 21.01 169 SER A O 1
ATOM 1325 N N . SER A 1 170 ? 7.423 39.526 70.173 1.00 19.63 170 SER A N 1
ATOM 1326 C CA . SER A 1 170 ? 6.776 40.358 69.172 1.00 18.96 170 SER A CA 1
ATOM 1327 C C . SER A 1 170 ? 5.357 40.746 69.502 1.00 18.58 170 SER A C 1
ATOM 1328 O O . SER A 1 170 ? 4.850 41.754 69.011 1.00 18.98 170 SER A O 1
ATOM 1331 N N . ASP A 1 171 ? 4.703 39.941 70.320 1.00 17.24 171 ASP A N 1
ATOM 1332 C CA . ASP A 1 171 ? 3.323 40.212 70.658 1.00 17.00 171 ASP A CA 1
ATOM 1333 C C . ASP A 1 171 ? 3.104 39.760 72.091 1.00 15.99 171 ASP A C 1
ATOM 1334 O O . ASP A 1 171 ? 2.435 38.759 72.349 1.00 15.65 171 ASP A O 1
ATOM 1339 N N . PRO A 1 172 ? 3.664 40.501 73.052 1.00 15.87 172 PRO A N 1
ATOM 1340 C CA . PRO A 1 172 ? 3.527 40.152 74.466 1.00 15.67 172 PRO A CA 1
ATOM 1341 C C . PRO A 1 172 ? 2.098 40.002 74.962 1.00 15.23 172 PRO A C 1
ATOM 1342 O O . PRO A 1 172 ? 1.817 39.199 75.867 1.00 15.42 172 PRO A O 1
ATOM 1346 N N . THR A 1 173 ? 1.192 40.786 74.386 1.00 15.30 173 THR A N 1
ATOM 1347 C CA . THR A 1 173 ? -0.200 40.718 74.787 1.00 15.07 173 THR A CA 1
ATOM 1348 C C . THR A 1 173 ? -0.791 39.363 74.405 1.00 14.45 173 THR A C 1
ATOM 1349 O O . THR A 1 173 ? -1.512 38.744 75.185 1.00 13.84 173 THR A O 1
ATOM 1353 N N . TYR A 1 174 ? -0.481 38.902 73.199 1.00 14.53 174 TYR A N 1
ATOM 1354 C CA . TYR A 1 174 ? -1.008 37.612 72.768 1.00 14.90 174 TYR A CA 1
ATOM 1355 C C . TYR A 1 174 ? -0.368 36.515 73.615 1.00 14.55 174 TYR A C 1
ATOM 1356 O O . TYR A 1 174 ? -1.021 35.540 73.983 1.00 14.42 174 TYR A O 1
ATOM 1365 N N . ALA A 1 175 ? 0.908 36.677 73.939 1.00 14.54 175 ALA A N 1
ATOM 1366 C CA . ALA A 1 175 ? 1.572 35.672 74.759 1.00 14.83 175 ALA A CA 1
ATOM 1367 C C . ALA A 1 175 ? 0.826 35.567 76.081 1.00 15.20 175 ALA A C 1
ATOM 1368 O O . ALA A 1 175 ? 0.593 34.468 76.592 1.00 14.49 175 ALA A O 1
ATOM 1370 N N . GLU A 1 176 ? 0.439 36.714 76.639 1.00 15.14 176 GLU A N 1
ATOM 1371 C CA . GLU A 1 176 ? -0.282 36.715 77.903 1.00 15.85 176 GLU A CA 1
ATOM 1372 C C . GLU A 1 176 ? -1.647 36.048 77.746 1.00 15.41 176 GLU A C 1
ATOM 1373 O O . GLU A 1 176 ? -2.082 35.307 78.630 1.00 15.77 176 GLU A O 1
ATOM 1379 N N . LYS A 1 177 ? -2.317 36.323 76.632 1.00 15.03 177 LYS A N 1
ATOM 1380 C CA . LYS A 1 177 ? -3.626 35.729 76.358 1.00 15.17 177 LYS A CA 1
ATOM 1381 C C . LYS A 1 177 ? -3.480 34.191 76.337 1.00 14.04 177 LYS A C 1
ATOM 1382 O O . LYS A 1 177 ? -4.267 33.459 76.964 1.00 12.84 177 LYS A O 1
ATOM 1388 N N . CYS A 1 178 ? -2.453 33.709 75.635 1.00 13.82 178 CYS A N 1
ATOM 1389 C CA . CYS A 1 178 ? -2.199 32.272 75.547 1.00 13.06 178 CYS A CA 1
ATOM 1390 C C . CYS A 1 178 ? -1.938 31.686 76.929 1.00 13.31 178 CYS A C 1
ATOM 1391 O O . CYS A 1 178 ? -2.505 30.667 77.303 1.00 13.50 178 CYS A O 1
ATOM 1394 N N . ILE A 1 179 ? -1.104 32.362 77.709 1.00 12.76 179 ILE A N 1
ATOM 1395 C CA . ILE A 1 179 ? -0.803 31.882 79.048 1.00 12.85 179 ILE A CA 1
ATOM 1396 C C . ILE A 1 179 ? -2.058 31.782 79.913 1.00 12.77 179 ILE A C 1
ATOM 1397 O O . ILE A 1 179 ? -2.234 30.815 80.654 1.00 12.49 179 ILE A O 1
ATOM 1402 N N . SER A 1 180 ? -2.939 32.776 79.807 1.00 12.45 180 SER A N 1
ATOM 1403 C CA . SER A 1 180 ? -4.147 32.794 80.607 1.00 12.61 180 SER A CA 1
ATOM 1404 C C . SER A 1 180 ? -4.957 31.524 80.375 1.00 12.50 180 SER A C 1
ATOM 1405 O O . SER A 1 180 ? -5.361 30.845 81.327 1.00 11.91 180 SER A O 1
ATOM 1408 N N . HIS A 1 181 ? -5.180 31.216 79.103 1.00 12.12 181 HIS A N 1
ATOM 1409 C CA . HIS A 1 181 ? -5.948 30.028 78.747 1.00 12.87 181 HIS A CA 1
ATOM 1410 C C . HIS A 1 181 ? -5.180 28.735 79.034 1.00 12.47 181 HIS A C 1
ATOM 1411 O O . HIS A 1 181 ? -5.756 27.743 79.481 1.00 11.70 181 HIS A O 1
ATOM 1418 N N . ALA A 1 182 ? -3.873 28.750 78.811 1.00 12.18 182 ALA A N 1
ATOM 1419 C CA . ALA A 1 182 ? -3.056 27.567 79.097 1.00 12.82 182 ALA A CA 1
ATOM 1420 C C . ALA A 1 182 ? -3.177 27.216 80.569 1.00 12.67 182 ALA A C 1
ATOM 1421 O O . ALA A 1 182 ? -3.315 26.056 80.935 1.00 12.07 182 ALA A O 1
ATOM 1423 N N . LYS A 1 183 ? -3.108 28.232 81.424 1.00 12.80 183 LYS A N 1
ATOM 1424 C CA . LYS A 1 183 ? -3.224 27.993 82.856 1.00 13.17 183 LYS A CA 1
ATOM 1425 C C . LYS A 1 183 ? -4.549 27.367 83.215 1.00 12.63 183 LYS A C 1
ATOM 1426 O O . LYS A 1 183 ? -4.611 26.488 84.062 1.00 12.48 183 LYS A O 1
ATOM 1432 N N . ASN A 1 184 ? -5.619 27.831 82.581 1.00 12.67 184 ASN A N 1
ATOM 1433 C CA . ASN A 1 184 ? -6.922 27.284 82.904 1.00 12.88 184 ASN A CA 1
ATOM 1434 C C . ASN A 1 184 ? -7.063 25.820 82.477 1.00 12.46 184 ASN A C 1
ATOM 1435 O O . ASN A 1 184 ? -7.546 24.978 83.241 1.00 12.80 184 ASN A O 1
ATOM 1440 N N . LEU A 1 185 ? -6.621 25.518 81.265 1.00 11.98 185 LEU A N 1
ATOM 1441 C CA . LEU A 1 185 ? -6.719 24.158 80.750 1.00 11.77 185 LEU A CA 1
ATOM 1442 C C . LEU A 1 185 ? -5.796 23.226 81.528 1.00 12.07 185 LEU A C 1
ATOM 1443 O O . LEU A 1 185 ? -6.154 22.074 81.817 1.00 11.79 185 LEU A O 1
ATOM 1448 N N . PHE A 1 186 ? -4.604 23.698 81.883 1.00 12.26 186 PHE A N 1
ATOM 1449 C CA . PHE A 1 186 ? -3.725 22.843 82.674 1.00 12.36 186 PHE A CA 1
ATOM 1450 C C . PHE A 1 186 ? -4.368 22.553 84.036 1.00 12.37 186 PHE A C 1
ATOM 1451 O O . PHE A 1 186 ? -4.321 21.431 84.538 1.00 12.16 186 PHE A O 1
ATOM 1459 N N . ASP A 1 187 ? -4.966 23.576 84.638 1.00 13.44 187 ASP A N 1
ATOM 1460 C CA . ASP A 1 187 ? -5.618 23.381 85.933 1.00 14.37 187 ASP A CA 1
ATOM 1461 C C . ASP A 1 187 ? -6.689 22.306 85.775 1.00 13.61 187 ASP A C 1
ATOM 1462 O O . ASP A 1 187 ? -6.812 21.429 86.615 1.00 13.57 187 ASP A O 1
ATOM 1467 N N . MET A 1 188 ? -7.470 22.388 84.706 1.00 13.17 188 MET A N 1
ATOM 1468 C CA . MET A 1 188 ? -8.505 21.381 84.476 1.00 13.55 188 MET A CA 1
ATOM 1469 C C . MET A 1 188 ? -7.875 20.005 84.439 1.00 13.24 188 MET A C 1
ATOM 1470 O O . MET A 1 188 ? -8.305 19.088 85.143 1.00 14.01 188 MET A O 1
ATOM 1475 N N . ALA A 1 189 ? -6.835 19.869 83.623 1.00 12.75 189 ALA A N 1
ATOM 1476 C CA . ALA A 1 189 ? -6.175 18.585 83.435 1.00 12.65 189 ALA A CA 1
ATOM 1477 C C . ALA A 1 189 ? -5.562 17.993 84.693 1.00 12.70 189 ALA A C 1
ATOM 1478 O O . ALA A 1 189 ? -5.704 16.807 84.980 1.00 12.45 189 ALA A O 1
ATOM 1480 N N . ASP A 1 190 ? -4.857 18.838 85.416 1.00 12.74 190 ASP A N 1
ATOM 1481 C CA . ASP A 1 190 ? -4.159 18.453 86.627 1.00 13.75 190 ASP A CA 1
ATOM 1482 C C . ASP A 1 190 ? -5.107 18.078 87.766 1.00 14.80 190 ASP A C 1
ATOM 1483 O O . ASP A 1 190 ? -4.847 17.150 88.522 1.00 15.29 190 ASP A O 1
ATOM 1488 N N . LYS A 1 191 ? -6.214 18.794 87.896 1.00 15.60 191 LYS A N 1
ATOM 1489 C CA . LYS A 1 191 ? -7.138 18.448 88.965 1.00 17.19 191 LYS A CA 1
ATOM 1490 C C . LYS A 1 191 ? -7.872 17.168 88.655 1.00 16.90 191 LYS A C 1
ATOM 1491 O O . LYS A 1 191 ? -8.113 16.344 89.540 1.00 17.70 191 LYS A O 1
ATOM 1497 N N . ALA A 1 192 ? -8.187 16.969 87.386 1.00 16.05 192 ALA A N 1
ATOM 1498 C CA . ALA A 1 192 ? -8.924 15.772 86.979 1.00 15.57 192 ALA A CA 1
ATOM 1499 C C . ALA A 1 192 ? -8.146 14.455 86.895 1.00 15.21 192 ALA A C 1
ATOM 1500 O O . ALA A 1 192 ? -8.652 13.412 87.306 1.00 15.47 192 ALA A O 1
ATOM 1502 N N . LYS A 1 193 ? -6.937 14.500 86.336 1.00 14.44 193 LYS A N 1
ATOM 1503 C CA . LYS A 1 193 ? -6.109 13.316 86.128 1.00 13.18 193 LYS A CA 1
ATOM 1504 C C . LYS A 1 193 ? -6.961 12.173 85.608 1.00 13.14 193 LYS A C 1
ATOM 1505 O O . LYS A 1 193 ? -6.993 11.068 86.177 1.00 12.06 193 LYS A O 1
ATOM 1511 N N . SER A 1 194 ? -7.642 12.453 84.502 1.00 12.26 194 SER A N 1
ATOM 1512 C CA . SER A 1 194 ? -8.510 11.464 83.881 1.00 12.00 194 SER A CA 1
ATOM 1513 C C . SER A 1 194 ? -8.892 11.879 82.476 1.00 11.93 194 SER A C 1
ATOM 1514 O O . SER A 1 194 ? -9.032 13.067 82.182 1.00 11.33 194 SER A O 1
ATOM 1517 N N . ASP A 1 195 ? -9.021 10.885 81.605 1.00 12.10 195 ASP A N 1
ATOM 1518 C CA . ASP A 1 195 ? -9.459 11.122 80.235 1.00 12.02 195 ASP A CA 1
ATOM 1519 C C . ASP A 1 195 ? -10.876 10.575 80.093 1.00 12.97 195 ASP A C 1
ATOM 1520 O O . ASP A 1 195 ? -11.404 10.491 78.986 1.00 13.12 195 ASP A O 1
ATOM 1525 N N . ALA A 1 196 ? -11.514 10.248 81.215 1.00 13.17 196 ALA A N 1
ATOM 1526 C CA . ALA A 1 196 ? -12.852 9.648 81.140 1.00 13.90 196 ALA A CA 1
ATOM 1527 C C . ALA A 1 196 ? -13.926 10.399 80.374 1.00 14.01 196 ALA A C 1
ATOM 1528 O O . ALA A 1 196 ? -14.847 9.769 79.845 1.00 14.44 196 ALA A O 1
ATOM 1530 N N . GLY A 1 197 ? -13.843 11.725 80.304 1.00 12.86 197 GLY A N 1
ATOM 1531 C CA . GLY A 1 197 ? -14.845 12.473 79.566 1.00 12.19 197 GLY A CA 1
ATOM 1532 C C . GLY A 1 197 ? -14.457 12.766 78.118 1.00 11.92 197 GLY A C 1
ATOM 1533 O O . GLY A 1 197 ? -15.214 13.360 77.341 1.00 11.57 197 GLY A O 1
ATOM 1534 N N . TYR A 1 198 ? -13.266 12.330 77.747 1.00 11.87 198 TYR A N 1
ATOM 1535 C CA . TYR A 1 198 ? -12.742 12.563 76.408 1.00 11.61 198 TYR A CA 1
ATOM 1536 C C . TYR A 1 198 ? -13.118 11.332 75.617 1.00 11.84 198 TYR A C 1
ATOM 1537 O O . TYR A 1 198 ? -12.365 10.372 75.552 1.00 11.70 198 TYR A O 1
ATOM 1546 N N . THR A 1 199 ? -14.298 11.395 75.002 1.00 11.82 199 THR A N 1
ATOM 1547 C CA . THR A 1 199 ? -14.847 10.257 74.276 1.00 12.49 199 THR A CA 1
ATOM 1548 C C . THR A 1 199 ? -15.244 10.460 72.821 1.00 12.28 199 THR A C 1
ATOM 1549 O O . THR A 1 199 ? -15.359 9.475 72.098 1.00 12.85 199 THR A O 1
ATOM 1553 N N . ALA A 1 200 ? -15.462 11.702 72.377 1.00 12.37 200 ALA A N 1
ATOM 1554 C CA . ALA A 1 200 ? -15.908 11.926 71.000 1.00 11.45 200 ALA A CA 1
ATOM 1555 C C . ALA A 1 200 ? -14.894 11.553 69.929 1.00 11.35 200 ALA A C 1
ATOM 1556 O O . ALA A 1 200 ? -15.245 11.423 68.753 1.00 10.56 200 ALA A O 1
ATOM 1558 N N . ALA A 1 201 ? -13.633 11.360 70.329 1.00 10.81 201 ALA A N 1
ATOM 1559 C CA . ALA A 1 201 ? -12.605 10.985 69.370 1.00 11.27 201 ALA A CA 1
ATOM 1560 C C . ALA A 1 201 ? -12.342 9.483 69.409 1.00 11.24 201 ALA A C 1
ATOM 1561 O O . ALA A 1 201 ? -11.361 9.004 68.838 1.00 10.64 201 ALA A O 1
ATOM 1563 N N . SER A 1 202 ? -13.224 8.735 70.077 1.00 11.07 202 SER A N 1
ATOM 1564 C CA . SER A 1 202 ? -13.049 7.292 70.161 1.00 10.70 202 SER A CA 1
ATOM 1565 C C . SER A 1 202 ? -12.932 6.682 68.774 1.00 10.62 202 SER A C 1
ATOM 1566 O O . SER A 1 202 ? -13.748 6.946 67.893 1.00 10.87 202 SER A O 1
ATOM 1569 N N . GLY A 1 203 ? -11.905 5.863 68.604 1.00 10.83 203 GLY A N 1
ATOM 1570 C CA . GLY A 1 203 ? -11.671 5.217 67.327 1.00 10.62 203 GLY A CA 1
ATOM 1571 C C . GLY A 1 203 ? -10.743 6.026 66.441 1.00 11.05 203 GLY A C 1
ATOM 1572 O O . GLY A 1 203 ? -10.222 5.503 65.456 1.00 11.70 203 GLY A O 1
ATOM 1573 N N . TYR A 1 204 ? -10.522 7.288 66.793 1.00 9.90 204 TYR A N 1
ATOM 1574 C CA . TYR A 1 204 ? -9.654 8.160 66.010 1.00 10.55 204 TYR A CA 1
ATOM 1575 C C . TYR A 1 204 ? -8.455 8.614 66.803 1.00 10.37 204 TYR A C 1
ATOM 1576 O O . TYR A 1 204 ? -7.316 8.368 66.399 1.00 10.46 204 TYR A O 1
ATOM 1585 N N . TYR A 1 205 ? -8.713 9.286 67.923 1.00 10.45 205 TYR A N 1
ATOM 1586 C CA . TYR A 1 205 ? -7.623 9.761 68.779 1.00 10.09 205 TYR A CA 1
ATOM 1587 C C . TYR A 1 205 ? -7.857 9.472 70.250 1.00 10.07 205 TYR A C 1
ATOM 1588 O O . TYR A 1 205 ? -7.634 10.349 71.084 1.00 9.90 205 TYR A O 1
ATOM 1597 N N . SER A 1 206 ? -8.321 8.257 70.575 1.00 10.27 206 SER A N 1
ATOM 1598 C CA . SER A 1 206 ? -8.508 7.908 71.981 1.00 10.97 206 SER A CA 1
ATOM 1599 C C . SER A 1 206 ? -7.137 8.052 72.624 1.00 10.92 206 SER A C 1
ATOM 1600 O O . SER A 1 206 ? -6.115 7.733 72.016 1.00 10.92 206 SER A O 1
ATOM 1603 N N . SER A 1 207 ? -7.132 8.527 73.862 1.00 10.79 207 SER A N 1
ATOM 1604 C CA . SER A 1 207 ? -5.907 8.743 74.613 1.00 10.77 207 SER A CA 1
ATOM 1605 C C . SER A 1 207 ? -5.510 7.527 75.438 1.00 11.67 207 SER A C 1
ATOM 1606 O O . SER A 1 207 ? -6.358 6.928 76.109 1.00 11.27 207 SER A O 1
ATOM 1609 N N . SER A 1 208 ? -4.224 7.161 75.408 1.00 11.34 208 SER A N 1
ATOM 1610 C CA . SER A 1 208 ? -3.768 6.025 76.216 1.00 11.61 208 SER A CA 1
ATOM 1611 C C . SER A 1 208 ? -2.894 6.497 77.376 1.00 11.21 208 SER A C 1
ATOM 1612 O O . SER A 1 208 ? -2.355 5.676 78.140 1.00 11.52 208 SER A O 1
ATOM 1615 N N . SER A 1 209 ? -2.771 7.814 77.532 1.00 11.09 209 SER A N 1
ATOM 1616 C CA . SER A 1 209 ? -1.940 8.345 78.617 1.00 10.59 209 SER A CA 1
ATOM 1617 C C . SER A 1 209 ? -2.143 9.841 78.796 1.00 10.72 209 SER A C 1
ATOM 1618 O O . SER A 1 209 ? -2.387 10.563 77.820 1.00 10.44 209 SER A O 1
ATOM 1621 N N . PHE A 1 210 ? -2.058 10.314 80.034 1.00 10.67 210 PHE A N 1
ATOM 1622 C CA . PHE A 1 210 ? -2.173 11.751 80.232 1.00 10.78 210 PHE A CA 1
ATOM 1623 C C . PHE A 1 210 ? -1.088 12.313 81.153 1.00 11.05 210 PHE A C 1
ATOM 1624 O O . PHE A 1 210 ? -0.910 13.523 81.192 1.00 10.97 210 PHE A O 1
ATOM 1632 N N . TYR A 1 211 ? -0.366 11.465 81.883 1.00 11.04 211 TYR A N 1
ATOM 1633 C CA . TYR A 1 211 ? 0.685 11.994 82.763 1.00 11.43 211 TYR A CA 1
ATOM 1634 C C . TYR A 1 211 ? 1.810 12.588 81.928 1.00 11.03 211 TYR A C 1
ATOM 1635 O O . TYR A 1 211 ? 2.499 13.512 82.370 1.00 11.21 211 TYR A O 1
ATOM 1644 N N . ASP A 1 212 ? 1.985 12.076 80.714 1.00 10.36 212 ASP A N 1
ATOM 1645 C CA . ASP A 1 212 ? 2.982 12.611 79.811 1.00 10.55 212 ASP A CA 1
ATOM 1646 C C . ASP A 1 212 ? 2.533 14.016 79.401 1.00 10.39 212 ASP A C 1
ATOM 1647 O O . ASP A 1 212 ? 3.319 14.984 79.401 1.00 10.49 212 ASP A O 1
ATOM 1652 N N . ASP A 1 213 ? 1.259 14.144 79.048 1.00 10.32 213 ASP A N 1
ATOM 1653 C CA . ASP A 1 213 ? 0.741 15.460 78.672 1.00 10.16 213 ASP A CA 1
ATOM 1654 C C . ASP A 1 213 ? 0.853 16.458 79.834 1.00 10.52 213 ASP A C 1
ATOM 1655 O O . ASP A 1 213 ? 1.158 17.637 79.632 1.00 10.17 213 ASP A O 1
ATOM 1660 N N . LEU A 1 214 ? 0.598 15.994 81.050 1.00 10.58 214 LEU A N 1
ATOM 1661 C CA . LEU A 1 214 ? 0.708 16.876 82.200 1.00 10.90 214 LEU A CA 1
ATOM 1662 C C . LEU A 1 214 ? 2.141 17.429 82.323 1.00 11.00 214 LEU A C 1
ATOM 1663 O O . LEU A 1 214 ? 2.312 18.639 82.522 1.00 10.46 214 LEU A O 1
ATOM 1668 N N . SER A 1 215 ? 3.143 16.554 82.194 1.00 10.86 215 SER A N 1
ATOM 1669 C CA . SER A 1 215 ? 4.558 16.972 82.289 1.00 10.52 215 SER A CA 1
ATOM 1670 C C . SER A 1 215 ? 4.913 17.906 81.143 1.00 10.66 215 SER A C 1
ATOM 1671 O O . SER A 1 215 ? 5.557 18.936 81.350 1.00 11.14 215 SER A O 1
ATOM 1674 N N . TRP A 1 216 ? 4.525 17.518 79.927 1.00 10.42 216 TRP A N 1
ATOM 1675 C CA . TRP A 1 216 ? 4.791 18.313 78.720 1.00 10.46 216 TRP A CA 1
ATOM 1676 C C . TRP A 1 216 ? 4.183 19.716 78.890 1.00 10.85 216 TRP A C 1
ATOM 1677 O O . TRP A 1 216 ? 4.854 20.742 78.688 1.00 10.86 216 TRP A O 1
ATOM 1688 N N . ALA A 1 217 ? 2.917 19.764 79.296 1.00 10.36 217 ALA A N 1
ATOM 1689 C CA . ALA A 1 217 ? 2.249 21.053 79.516 1.00 10.16 217 ALA A CA 1
ATOM 1690 C C . ALA A 1 217 ? 2.956 21.850 80.629 1.00 10.14 217 ALA A C 1
ATOM 1691 O O . ALA A 1 217 ? 3.188 23.058 80.473 1.00 10.33 217 ALA A O 1
ATOM 1693 N N . ALA A 1 218 ? 3.287 21.178 81.738 1.00 9.65 218 ALA A N 1
ATOM 1694 C CA . ALA A 1 218 ? 3.940 21.851 82.868 1.00 9.95 218 ALA A CA 1
ATOM 1695 C C . ALA A 1 218 ? 5.287 22.436 82.454 1.00 9.92 218 ALA A C 1
ATOM 1696 O O . ALA A 1 218 ? 5.633 23.543 82.859 1.00 10.52 218 ALA A O 1
ATOM 1698 N N . VAL A 1 219 ? 6.044 21.697 81.648 1.00 9.73 219 VAL A N 1
ATOM 1699 C CA . VAL A 1 219 ? 7.318 22.205 81.173 1.00 11.58 219 VAL A CA 1
ATOM 1700 C C . VAL A 1 219 ? 7.098 23.469 80.356 1.00 11.10 219 VAL A C 1
ATOM 1701 O O . VAL A 1 219 ? 7.810 24.462 80.543 1.00 10.99 219 VAL A O 1
ATOM 1705 N N . TRP A 1 220 ? 6.126 23.450 79.449 1.00 10.51 220 TRP A N 1
ATOM 1706 C CA . TRP A 1 220 ? 5.909 24.642 78.647 1.00 10.82 220 TRP A CA 1
ATOM 1707 C C . TRP A 1 220 ? 5.353 25.797 79.455 1.00 10.39 220 TRP A C 1
ATOM 1708 O O . TRP A 1 220 ? 5.700 26.954 79.187 1.00 11.40 220 TRP A O 1
ATOM 1719 N N . LEU A 1 221 ? 4.526 25.502 80.451 1.00 10.97 221 LEU A N 1
ATOM 1720 C CA . LEU A 1 221 ? 3.996 26.577 81.291 1.00 11.44 221 LEU A CA 1
ATOM 1721 C C . LEU A 1 221 ? 5.151 27.173 82.101 1.00 11.78 221 LEU A C 1
ATOM 1722 O O . LEU A 1 221 ? 5.182 28.375 82.373 1.00 11.48 221 LEU A O 1
ATOM 1727 N N . TYR A 1 222 ? 6.113 26.340 82.479 1.00 11.76 222 TYR A N 1
ATOM 1728 C CA . TYR A 1 222 ? 7.267 26.858 83.217 1.00 11.43 222 TYR A CA 1
ATOM 1729 C C . TYR A 1 222 ? 8.059 27.801 82.302 1.00 11.91 222 TYR A C 1
ATOM 1730 O O . TYR A 1 222 ? 8.466 28.898 82.725 1.00 12.26 222 TYR A O 1
ATOM 1739 N N . LEU A 1 223 ? 8.288 27.393 81.056 1.00 11.40 223 LEU A N 1
ATOM 1740 C CA . LEU A 1 223 ? 9.051 28.246 80.132 1.00 12.90 223 LEU A CA 1
ATOM 1741 C C . LEU A 1 223 ? 8.299 29.540 79.806 1.00 13.08 223 LEU A C 1
ATOM 1742 O O . LEU A 1 223 ? 8.903 30.579 79.549 1.00 13.39 223 LEU A O 1
ATOM 1747 N N . ALA A 1 224 ? 6.973 29.470 79.805 1.00 12.84 224 ALA A N 1
ATOM 1748 C CA . ALA A 1 224 ? 6.164 30.654 79.500 1.00 13.42 224 ALA A CA 1
ATOM 1749 C C . ALA A 1 224 ? 6.021 31.639 80.664 1.00 13.82 224 ALA A C 1
ATOM 1750 O O . ALA A 1 224 ? 6.033 32.858 80.463 1.00 13.87 224 ALA A O 1
ATOM 1752 N N . THR A 1 225 ? 5.900 31.099 81.871 1.00 13.65 225 THR A N 1
ATOM 1753 C CA . THR A 1 225 ? 5.651 31.907 83.066 1.00 14.07 225 THR A CA 1
ATOM 1754 C C . THR A 1 225 ? 6.824 32.082 84.015 1.00 14.41 225 THR A C 1
ATOM 1755 O O . THR A 1 225 ? 6.802 32.981 84.849 1.00 15.18 225 THR A O 1
ATOM 1759 N N . ASN A 1 226 ? 7.810 31.202 83.902 1.00 14.64 226 ASN A N 1
ATOM 1760 C CA . ASN A 1 226 ? 8.976 31.183 84.786 1.00 14.86 226 ASN A CA 1
ATOM 1761 C C . ASN A 1 226 ? 8.604 30.917 86.230 1.00 15.15 226 ASN A C 1
ATOM 1762 O O . ASN A 1 226 ? 9.384 31.220 87.132 1.00 14.75 226 ASN A O 1
ATOM 1767 N N . ASP A 1 227 ? 7.416 30.335 86.436 1.00 14.74 227 ASP A N 1
ATOM 1768 C CA . ASP A 1 227 ? 6.910 29.989 87.769 1.00 14.80 227 ASP A CA 1
ATOM 1769 C C . ASP A 1 227 ? 7.341 28.538 88.002 1.00 14.42 227 ASP A C 1
ATOM 1770 O O . ASP A 1 227 ? 6.782 27.615 87.399 1.00 13.88 227 ASP A O 1
ATOM 1775 N N . SER A 1 228 ? 8.331 28.340 88.867 1.00 14.90 228 SER A N 1
ATOM 1776 C CA . SER A 1 228 ? 8.866 27.007 89.124 1.00 14.83 228 SER A CA 1
ATOM 1777 C C . SER A 1 228 ? 7.831 26.035 89.693 1.00 14.27 228 SER A C 1
ATOM 1778 O O . SER A 1 228 ? 8.075 24.835 89.770 1.00 14.17 228 SER A O 1
ATOM 1781 N N . THR A 1 229 ? 6.665 26.556 90.068 1.00 13.44 229 THR A N 1
ATOM 1782 C CA . THR A 1 229 ? 5.566 25.716 90.536 1.00 13.65 229 THR A CA 1
ATOM 1783 C C . THR A 1 229 ? 5.328 24.682 89.431 1.00 12.99 229 THR A C 1
ATOM 1784 O O . THR A 1 229 ? 5.086 23.515 89.707 1.00 12.05 229 THR A O 1
ATOM 1788 N N . TYR A 1 230 ? 5.399 25.122 88.179 1.00 12.43 230 TYR A N 1
ATOM 1789 C CA . TYR A 1 230 ? 5.165 24.208 87.061 1.00 11.87 230 TYR A CA 1
ATOM 1790 C C . TYR A 1 230 ? 6.291 23.233 86.824 1.00 12.48 230 TYR A C 1
ATOM 1791 O O . TYR A 1 230 ? 6.040 22.107 86.390 1.00 11.92 230 TYR A O 1
ATOM 1800 N N . LEU A 1 231 ? 7.531 23.640 87.090 1.00 12.06 231 LEU A N 1
ATOM 1801 C CA . LEU A 1 231 ? 8.644 22.725 86.880 1.00 12.72 231 LEU A CA 1
ATOM 1802 C C . LEU A 1 231 ? 8.523 21.587 87.885 1.00 12.82 231 LEU A C 1
ATOM 1803 O O . LEU A 1 231 ? 8.770 20.422 87.550 1.00 12.55 231 LEU A O 1
ATOM 1808 N N . ASP A 1 232 ? 8.133 21.909 89.120 1.00 12.18 232 ASP A N 1
ATOM 1809 C CA . ASP A 1 232 ? 7.976 20.861 90.124 1.00 12.01 232 ASP A CA 1
ATOM 1810 C C . ASP A 1 232 ? 6.871 19.912 89.703 1.00 12.01 232 ASP A C 1
ATOM 1811 O O . ASP A 1 232 ? 6.988 18.705 89.877 1.00 12.13 232 ASP A O 1
ATOM 1816 N N . LYS A 1 233 ? 5.775 20.450 89.176 1.00 11.90 233 LYS A N 1
ATOM 1817 C CA . LYS A 1 233 ? 4.692 19.580 88.736 1.00 12.10 233 LYS A CA 1
ATOM 1818 C C . LYS A 1 233 ? 5.184 18.678 87.616 1.00 12.09 233 LYS A C 1
ATOM 1819 O O . LYS A 1 233 ? 4.943 17.465 87.635 1.00 12.79 233 LYS A O 1
ATOM 1825 N N . ALA A 1 234 ? 5.892 19.256 86.650 1.00 12.93 234 ALA A N 1
ATOM 1826 C CA . ALA A 1 234 ? 6.412 18.472 85.520 1.00 11.74 234 ALA A CA 1
ATOM 1827 C C . ALA A 1 234 ? 7.194 17.240 85.991 1.00 12.16 234 ALA A C 1
ATOM 1828 O O . ALA A 1 234 ? 6.996 16.122 85.500 1.00 12.20 234 ALA A O 1
ATOM 1830 N N . GLU A 1 235 ? 8.090 17.434 86.950 1.00 12.44 235 GLU A N 1
ATOM 1831 C CA . GLU A 1 235 ? 8.876 16.320 87.452 1.00 12.86 235 GLU A CA 1
ATOM 1832 C C . GLU A 1 235 ? 8.064 15.345 88.295 1.00 12.76 235 GLU A C 1
ATOM 1833 O O . GLU A 1 235 ? 8.351 14.147 88.297 1.00 12.95 235 GLU A O 1
ATOM 1839 N N . SER A 1 236 ? 7.051 15.851 88.991 1.00 12.07 236 SER A N 1
ATOM 1840 C CA . SER A 1 236 ? 6.237 15.003 89.863 1.00 12.03 236 SER A CA 1
ATOM 1841 C C . SER A 1 236 ? 5.484 13.902 89.144 1.00 12.07 236 SER A C 1
ATOM 1842 O O . SER A 1 236 ? 5.170 12.877 89.751 1.00 12.75 236 SER A O 1
ATOM 1845 N N . TYR A 1 237 ? 5.171 14.109 87.866 1.00 12.50 237 TYR A N 1
ATOM 1846 C CA . TYR A 1 237 ? 4.413 13.092 87.112 1.00 12.50 237 TYR A CA 1
ATOM 1847 C C . TYR A 1 237 ? 5.295 11.993 86.510 1.00 13.47 237 TYR A C 1
ATOM 1848 O O . TYR A 1 237 ? 4.779 10.978 86.041 1.00 13.50 237 TYR A O 1
ATOM 1857 N N . VAL A 1 238 ? 6.612 12.187 86.515 1.00 14.35 238 VAL A N 1
ATOM 1858 C CA . VAL A 1 238 ? 7.518 11.212 85.909 1.00 14.81 238 VAL A CA 1
ATOM 1859 C C . VAL A 1 238 ? 7.336 9.768 86.381 1.00 15.59 238 VAL A C 1
ATOM 1860 O O . VAL A 1 238 ? 7.363 8.840 85.570 1.00 15.34 238 VAL A O 1
ATOM 1864 N N . PRO A 1 239 ? 7.150 9.546 87.695 1.00 16.00 239 PRO A N 1
ATOM 1865 C CA . PRO A 1 239 ? 6.969 8.154 88.133 1.00 16.67 239 PRO A CA 1
ATOM 1866 C C . PRO A 1 239 ? 5.688 7.547 87.566 1.00 16.77 239 PRO A C 1
ATOM 1867 O O . PRO A 1 239 ? 5.538 6.326 87.528 1.00 17.27 239 PRO A O 1
ATOM 1871 N N . ASN A 1 240 ? 4.768 8.405 87.126 1.00 16.46 240 ASN A N 1
ATOM 1872 C CA . ASN A 1 240 ? 3.493 7.959 86.578 1.00 16.86 240 ASN A CA 1
ATOM 1873 C C . ASN A 1 240 ? 3.542 7.721 85.067 1.00 16.62 240 ASN A C 1
ATOM 1874 O O . ASN A 1 240 ? 2.574 7.227 84.478 1.00 15.98 240 ASN A O 1
ATOM 1879 N N . TRP A 1 241 ? 4.655 8.085 84.435 1.00 15.50 241 TRP A N 1
ATOM 1880 C CA . TRP A 1 241 ? 4.809 7.850 83.005 1.00 16.39 241 TRP A CA 1
ATOM 1881 C C . TRP A 1 241 ? 4.874 6.344 82.763 1.00 16.51 241 TRP A C 1
ATOM 1882 O O . TRP A 1 241 ? 5.277 5.583 83.650 1.00 16.59 241 TRP A O 1
ATOM 1893 N N . GLY A 1 242 ? 4.499 5.926 81.555 1.00 17.71 242 GLY A N 1
ATOM 1894 C CA . GLY A 1 242 ? 4.553 4.512 81.210 1.00 18.59 242 GLY A CA 1
ATOM 1895 C C . GLY A 1 242 ? 5.986 3.993 81.290 1.00 19.02 242 GLY A C 1
ATOM 1896 O O . GLY A 1 242 ? 6.940 4.709 80.995 1.00 17.51 242 GLY A O 1
ATOM 1897 N N . LYS A 1 243 ? 6.135 2.745 81.713 1.00 20.15 243 LYS A N 1
ATOM 1898 C CA . LYS A 1 243 ? 7.455 2.121 81.840 1.00 20.57 243 LYS A CA 1
ATOM 1899 C C . LYS A 1 243 ? 7.602 0.999 80.832 1.00 20.58 243 LYS A C 1
ATOM 1900 O O . LYS A 1 243 ? 6.613 0.548 80.254 1.00 20.06 243 LYS A O 1
ATOM 1906 N N . GLU A 1 244 ? 8.833 0.560 80.598 1.00 20.19 244 GLU A N 1
ATOM 1907 C CA . GLU A 1 244 ? 9.037 -0.571 79.708 1.00 20.96 244 GLU A CA 1
ATOM 1908 C C . GLU A 1 244 ? 8.533 -1.760 80.514 1.00 20.78 244 GLU A C 1
ATOM 1909 O O . GLU A 1 244 ? 8.805 -1.876 81.715 1.00 20.61 244 GLU A O 1
ATOM 1915 N N . GLN A 1 245 ? 7.779 -2.626 79.862 1.00 21.27 245 GLN A N 1
ATOM 1916 C CA . GLN A 1 245 ? 7.207 -3.788 80.534 1.00 21.87 245 GLN A CA 1
ATOM 1917 C C . GLN A 1 245 ? 8.178 -4.574 81.400 1.00 22.30 245 GLN A C 1
ATOM 1918 O O . GLN A 1 245 ? 9.271 -4.935 80.962 1.00 22.80 245 GLN A O 1
ATOM 1924 N N . GLN A 1 246 ? 7.764 -4.845 82.635 1.00 23.20 246 GLN A N 1
ATOM 1925 C CA . GLN A 1 246 ? 8.555 -5.617 83.586 1.00 23.70 246 GLN A CA 1
ATOM 1926 C C . GLN A 1 246 ? 9.859 -4.966 84.034 1.00 24.61 246 GLN A C 1
ATOM 1927 O O . GLN A 1 246 ? 10.785 -5.654 84.458 1.00 24.44 246 GLN A O 1
ATOM 1933 N N . THR A 1 247 ? 9.924 -3.641 83.932 1.00 25.19 247 THR A N 1
ATOM 1934 C CA . THR A 1 247 ? 11.088 -2.893 84.374 1.00 26.25 247 THR A CA 1
ATOM 1935 C C . THR A 1 247 ? 10.524 -1.662 85.071 1.00 26.81 247 THR A C 1
ATOM 1936 O O . THR A 1 247 ? 9.324 -1.401 85.021 1.00 27.26 247 THR A O 1
ATOM 1940 N N . ASP A 1 248 ? 11.393 -0.912 85.724 1.00 27.89 248 ASP A N 1
ATOM 1941 C CA . ASP A 1 248 ? 11.001 0.319 86.401 1.00 28.44 248 ASP A CA 1
ATOM 1942 C C . ASP A 1 248 ? 11.604 1.412 85.505 1.00 27.28 248 ASP A C 1
ATOM 1943 O O . ASP A 1 248 ? 11.801 2.555 85.942 1.00 27.75 248 ASP A O 1
ATOM 1948 N N . ILE A 1 249 ? 11.902 1.044 84.253 1.00 25.14 249 ILE A N 1
ATOM 1949 C CA . ILE A 1 249 ? 12.533 1.959 83.291 1.00 22.71 249 ILE A CA 1
ATOM 1950 C C . ILE A 1 249 ? 11.506 2.751 82.496 1.00 20.56 249 ILE A C 1
ATOM 1951 O O . ILE A 1 249 ? 10.582 2.177 81.924 1.00 20.21 249 ILE A O 1
ATOM 1956 N N . ILE A 1 250 ? 11.671 4.067 82.466 1.00 18.23 250 ILE A N 1
ATOM 1957 C CA . ILE A 1 250 ? 10.773 4.925 81.701 1.00 15.97 250 ILE A CA 1
ATOM 1958 C C . ILE A 1 250 ? 10.763 4.408 80.269 1.00 14.45 250 ILE A C 1
ATOM 1959 O O . ILE A 1 250 ? 11.812 4.084 79.693 1.00 14.00 250 ILE A O 1
ATOM 1964 N N . ALA A 1 251 ? 9.572 4.314 79.690 1.00 13.46 251 ALA A N 1
ATOM 1965 C CA . ALA A 1 251 ? 9.443 3.818 78.325 1.00 12.33 251 ALA A CA 1
ATOM 1966 C C . ALA A 1 251 ? 10.399 4.529 77.378 1.00 12.75 251 ALA A C 1
ATOM 1967 O O . ALA A 1 251 ? 10.596 5.743 77.461 1.00 11.94 251 ALA A O 1
ATOM 1969 N N . TYR A 1 252 ? 10.985 3.765 76.464 1.00 12.28 252 TYR A N 1
ATOM 1970 C CA . TYR A 1 252 ? 11.909 4.344 75.517 1.00 13.06 252 TYR A CA 1
ATOM 1971 C C . TYR A 1 252 ? 11.821 3.711 74.132 1.00 12.93 252 TYR A C 1
ATOM 1972 O O . TYR A 1 252 ? 12.531 4.130 73.217 1.00 12.19 252 TYR A O 1
ATOM 1981 N N . LYS A 1 253 ? 10.947 2.717 73.960 1.00 12.73 253 LYS A N 1
ATOM 1982 C CA . LYS A 1 253 ? 10.857 2.027 72.677 1.00 13.70 253 LYS A CA 1
ATOM 1983 C C . LYS A 1 253 ? 9.808 2.541 71.691 1.00 13.66 253 LYS A C 1
ATOM 1984 O O . LYS A 1 253 ? 9.472 1.854 70.712 1.00 14.29 253 LYS A O 1
ATOM 1990 N N . TRP A 1 254 ? 9.269 3.730 71.950 1.00 13.38 254 TRP A N 1
ATOM 1991 C CA . TRP A 1 254 ? 8.301 4.316 71.036 1.00 12.52 254 TRP A CA 1
ATOM 1992 C C . TRP A 1 254 ? 8.908 5.655 70.630 1.00 12.49 254 TRP A C 1
ATOM 1993 O O . TRP A 1 254 ? 10.125 5.785 70.569 1.00 12.76 254 TRP A O 1
ATOM 2004 N N . GLY A 1 255 ? 8.075 6.648 70.360 1.00 11.94 255 GLY A N 1
ATOM 2005 C CA . GLY A 1 255 ? 8.611 7.929 69.967 1.00 11.42 255 GLY A CA 1
ATOM 2006 C C . GLY A 1 255 ? 7.624 9.030 70.274 1.00 11.31 255 GLY A C 1
ATOM 2007 O O . GLY A 1 255 ? 6.467 8.783 70.585 1.00 11.40 255 GLY A O 1
ATOM 2008 N N . GLN A 1 256 ? 8.107 10.252 70.211 1.00 10.72 256 GLN A N 1
ATOM 2009 C CA . GLN A 1 256 ? 7.277 11.427 70.439 1.00 10.27 256 GLN A CA 1
ATOM 2010 C C . GLN A 1 256 ? 6.146 11.413 69.417 1.00 9.91 256 GLN A C 1
ATOM 2011 O O . GLN A 1 256 ? 6.399 11.273 68.223 1.00 10.35 256 GLN A O 1
ATOM 2017 N N . CYS A 1 257 ? 4.911 11.589 69.880 1.00 9.69 257 CYS A N 1
ATOM 2018 C CA . CYS A 1 257 ? 3.761 11.619 68.971 1.00 9.80 257 CYS A CA 1
ATOM 2019 C C . CYS A 1 257 ? 2.571 12.185 69.730 1.00 9.97 257 CYS A C 1
ATOM 2020 O O . CYS A 1 257 ? 2.646 12.415 70.941 1.00 10.30 257 CYS A O 1
ATOM 2023 N N . TRP A 1 258 ? 1.457 12.387 69.031 1.00 9.93 258 TRP A N 1
ATOM 2024 C CA . TRP A 1 258 ? 0.299 12.991 69.671 1.00 9.69 258 TRP A CA 1
ATOM 2025 C C . TRP A 1 258 ? -0.212 12.293 70.921 1.00 9.74 258 TRP A C 1
ATOM 2026 O O . TRP A 1 258 ? -0.793 12.941 71.789 1.00 9.81 258 TRP A O 1
ATOM 2037 N N . ASP A 1 259 ? 0.010 10.987 71.025 1.00 9.80 259 ASP A N 1
ATOM 2038 C CA . ASP A 1 259 ? -0.505 10.214 72.149 1.00 9.69 259 ASP A CA 1
ATOM 2039 C C . ASP A 1 259 ? 0.531 10.039 73.245 1.00 10.44 259 ASP A C 1
ATOM 2040 O O . ASP A 1 259 ? 0.196 9.665 74.369 1.00 9.93 259 ASP A O 1
ATOM 2045 N N . ASP A 1 260 ? 1.792 10.301 72.919 1.00 10.26 260 ASP A N 1
ATOM 2046 C CA . ASP A 1 260 ? 2.862 10.107 73.882 1.00 11.22 260 ASP A CA 1
ATOM 2047 C C . ASP A 1 260 ? 3.888 11.219 73.738 1.00 10.97 260 ASP A C 1
ATOM 2048 O O . ASP A 1 260 ? 4.705 11.214 72.820 1.00 11.25 260 ASP A O 1
ATOM 2053 N N . VAL A 1 261 ? 3.850 12.158 74.667 1.00 10.08 261 VAL A N 1
ATOM 2054 C CA . VAL A 1 261 ? 4.772 13.280 74.615 1.00 9.73 261 VAL A CA 1
ATOM 2055 C C . VAL A 1 261 ? 5.796 13.264 75.738 1.00 9.41 261 VAL A C 1
ATOM 2056 O O . VAL A 1 261 ? 6.442 14.290 75.985 1.00 9.56 261 VAL A O 1
ATOM 2060 N N . HIS A 1 262 ? 5.984 12.124 76.398 1.00 9.62 262 HIS A N 1
ATOM 2061 C CA . HIS A 1 262 ? 6.981 12.103 77.482 1.00 10.13 262 HIS A CA 1
ATOM 2062 C C . HIS A 1 262 ? 8.405 12.208 76.936 1.00 10.55 262 HIS A C 1
ATOM 2063 O O . HIS A 1 262 ? 9.338 12.612 77.656 1.00 11.04 262 HIS A O 1
ATOM 2070 N N . TYR A 1 263 ? 8.561 11.896 75.653 1.00 11.17 263 TYR A N 1
ATOM 2071 C CA . TYR A 1 263 ? 9.865 11.973 75.017 1.00 11.11 263 TYR A CA 1
ATOM 2072 C C . TYR A 1 263 ? 10.291 13.427 74.951 1.00 11.08 263 TYR A C 1
ATOM 2073 O O . TYR A 1 263 ? 11.407 13.779 75.345 1.00 10.74 263 TYR A O 1
ATOM 2082 N N . GLY A 1 264 ? 9.399 14.275 74.455 1.00 10.26 264 GLY A N 1
ATOM 2083 C CA . GLY A 1 264 ? 9.716 15.685 74.372 1.00 10.46 264 GLY A CA 1
ATOM 2084 C C . GLY A 1 264 ? 9.811 16.287 75.762 1.00 9.64 264 GLY A C 1
ATOM 2085 O O . GLY A 1 264 ? 10.664 17.148 76.014 1.00 9.66 264 GLY A O 1
ATOM 2086 N N . ALA A 1 265 ? 8.957 15.842 76.680 1.00 9.19 265 ALA A N 1
ATOM 2087 C CA . ALA A 1 265 ? 9.004 16.379 78.032 1.00 9.76 265 ALA A CA 1
ATOM 2088 C C . ALA A 1 265 ? 10.322 16.049 78.720 1.00 10.19 265 ALA A C 1
ATOM 2089 O O . ALA A 1 265 ? 10.911 16.922 79.355 1.00 9.99 265 ALA A O 1
ATOM 2091 N N . GLU A 1 266 ? 10.806 14.817 78.566 1.00 9.85 266 GLU A N 1
ATOM 2092 C CA . GLU A 1 266 ? 12.041 14.425 79.258 1.00 10.56 266 GLU A CA 1
ATOM 2093 C C . GLU A 1 266 ? 13.263 15.088 78.618 1.00 10.91 266 GLU A C 1
ATOM 2094 O O . GLU A 1 266 ? 14.229 15.414 79.304 1.00 11.72 266 GLU A O 1
ATOM 2100 N N . LEU A 1 267 ? 13.211 15.303 77.307 1.00 11.39 267 LEU A N 1
ATOM 2101 C CA . LEU A 1 267 ? 14.300 15.985 76.601 1.00 11.52 267 LEU A CA 1
ATOM 2102 C C . LEU A 1 267 ? 14.397 17.401 77.178 1.00 11.84 267 LEU A C 1
ATOM 2103 O O . LEU A 1 267 ? 15.482 17.874 77.556 1.00 12.23 267 LEU A O 1
ATOM 2108 N N A LEU A 1 268 ? 13.255 18.078 77.252 0.50 11.82 268 LEU A N 1
ATOM 2109 N N B LEU A 1 268 ? 13.260 18.088 77.256 0.50 11.57 268 LEU A N 1
ATOM 2110 C CA A LEU A 1 268 ? 13.215 19.435 77.791 0.50 11.79 268 LEU A CA 1
ATOM 2111 C CA B LEU A 1 268 ? 13.254 19.443 77.796 0.50 11.50 268 LEU A CA 1
ATOM 2112 C C A LEU A 1 268 ? 13.636 19.464 79.259 0.50 11.69 268 LEU A C 1
ATOM 2113 C C B LEU A 1 268 ? 13.654 19.464 79.268 0.50 11.50 268 LEU A C 1
ATOM 2114 O O A LEU A 1 268 ? 14.360 20.372 79.684 0.50 11.65 268 LEU A O 1
ATOM 2115 O O B LEU A 1 268 ? 14.380 20.368 79.705 0.50 11.78 268 LEU A O 1
ATOM 2124 N N . LEU A 1 269 ? 13.197 18.476 80.035 1.00 11.15 269 LEU A N 1
ATOM 2125 C CA . LEU A 1 269 ? 13.553 18.417 81.462 1.00 11.73 269 LEU A CA 1
ATOM 2126 C C . LEU A 1 269 ? 15.044 18.180 81.609 1.00 11.93 269 LEU A C 1
ATOM 2127 O O . LEU A 1 269 ? 15.662 18.701 82.537 1.00 12.33 269 LEU A O 1
ATOM 2132 N N . ALA A 1 270 ? 15.642 17.410 80.700 1.00 11.86 270 ALA A N 1
ATOM 2133 C CA . ALA A 1 270 ? 17.088 17.199 80.795 1.00 12.69 270 ALA A CA 1
ATOM 2134 C C . ALA A 1 270 ? 17.783 18.551 80.579 1.00 13.21 270 ALA A C 1
ATOM 2135 O O . ALA A 1 270 ? 18.698 18.922 81.337 1.00 14.03 270 ALA A O 1
ATOM 2137 N N . LYS A 1 271 ? 17.349 19.307 79.576 1.00 13.61 271 LYS A N 1
ATOM 2138 C CA . LYS A 1 271 ? 18.002 20.595 79.313 1.00 13.79 271 LYS A CA 1
ATOM 2139 C C . LYS A 1 271 ? 17.778 21.590 80.436 1.00 14.94 271 LYS A C 1
ATOM 2140 O O . LYS A 1 271 ? 18.674 22.351 80.806 1.00 14.18 271 LYS A O 1
ATOM 2146 N N . LEU A 1 272 ? 16.578 21.578 80.994 1.00 15.13 272 LEU A N 1
ATOM 2147 C CA . LEU A 1 272 ? 16.247 22.511 82.061 1.00 16.31 272 LEU A CA 1
ATOM 2148 C C . LEU A 1 272 ? 16.850 22.199 83.411 1.00 17.01 272 LEU A C 1
ATOM 2149 O O . LEU A 1 272 ? 17.143 23.127 84.173 1.00 18.23 272 LEU A O 1
ATOM 2154 N N . THR A 1 273 ? 17.036 20.920 83.723 1.00 17.30 273 THR A N 1
ATOM 2155 C CA . THR A 1 273 ? 17.535 20.542 85.049 1.00 17.13 273 THR A CA 1
ATOM 2156 C C . THR A 1 273 ? 18.886 19.853 85.092 1.00 17.90 273 THR A C 1
ATOM 2157 O O . THR A 1 273 ? 19.495 19.757 86.164 1.00 17.95 273 THR A O 1
ATOM 2161 N N . ASN A 1 274 ? 19.324 19.356 83.941 1.00 18.63 274 ASN A N 1
ATOM 2162 C CA . ASN A 1 274 ? 20.569 18.612 83.806 1.00 19.46 274 ASN A CA 1
ATOM 2163 C C . ASN A 1 274 ? 20.577 17.361 84.689 1.00 19.36 274 ASN A C 1
ATOM 2164 O O . ASN A 1 274 ? 21.643 16.825 85.011 1.00 19.70 274 ASN A O 1
ATOM 2169 N N . LYS A 1 275 ? 19.401 16.891 85.100 1.00 18.84 275 LYS A N 1
ATOM 2170 C CA . LYS A 1 275 ? 19.356 15.694 85.919 1.00 18.57 275 LYS A CA 1
ATOM 2171 C C . LYS A 1 275 ? 19.624 14.459 85.082 1.00 18.47 275 LYS A C 1
ATOM 2172 O O . LYS A 1 275 ? 19.126 14.321 83.962 1.00 18.09 275 LYS A O 1
ATOM 2178 N N . GLN A 1 276 ? 20.424 13.560 85.637 1.00 18.20 276 GLN A N 1
ATOM 2179 C CA . GLN A 1 276 ? 20.803 12.343 84.942 1.00 18.67 276 GLN A CA 1
ATOM 2180 C C . GLN A 1 276 ? 19.605 11.500 84.546 1.00 17.80 276 GLN A C 1
ATOM 2181 O O . GLN A 1 276 ? 19.611 10.877 83.485 1.00 17.32 276 GLN A O 1
ATOM 2187 N N . LEU A 1 277 ? 18.586 11.461 85.399 1.00 16.93 277 LEU A N 1
ATOM 2188 C CA . LEU A 1 277 ? 17.404 10.653 85.082 1.00 17.08 277 LEU A CA 1
ATOM 2189 C C . LEU A 1 277 ? 16.868 10.979 83.680 1.00 16.29 277 LEU A C 1
ATOM 2190 O O . LEU A 1 277 ? 16.585 10.082 82.887 1.00 16.29 277 LEU A O 1
ATOM 2195 N N . TYR A 1 278 ? 16.716 12.261 83.385 1.00 15.63 278 TYR A N 1
ATOM 2196 C CA . TYR A 1 278 ? 16.177 12.678 82.090 1.00 14.95 278 TYR A CA 1
ATOM 2197 C C . TYR A 1 278 ? 17.151 12.482 80.958 1.00 14.80 278 TYR A C 1
ATOM 2198 O O . TYR A 1 278 ? 16.751 12.111 79.855 1.00 14.89 278 TYR A O 1
ATOM 2207 N N . LYS A 1 279 ? 18.432 12.734 81.210 1.00 14.56 279 LYS A N 1
ATOM 2208 C CA . LYS A 1 279 ? 19.421 12.560 80.155 1.00 14.20 279 LYS A CA 1
ATOM 2209 C C . LYS A 1 279 ? 19.474 11.094 79.775 1.00 13.77 279 LYS A C 1
ATOM 2210 O O . LYS A 1 279 ? 19.494 10.759 78.591 1.00 12.97 279 LYS A O 1
ATOM 2216 N N . ASP A 1 280 ? 19.494 10.228 80.783 1.00 14.05 280 ASP A N 1
ATOM 2217 C CA . ASP A 1 280 ? 19.537 8.784 80.531 1.00 14.50 280 ASP A CA 1
ATOM 2218 C C . ASP A 1 280 ? 18.300 8.331 79.771 1.00 14.36 280 ASP A C 1
ATOM 2219 O O . ASP A 1 280 ? 18.385 7.499 78.871 1.00 14.46 280 ASP A O 1
ATOM 2224 N N . SER A 1 281 ? 17.145 8.876 80.150 1.00 14.63 281 SER A N 1
ATOM 2225 C CA . SER A 1 281 ? 15.894 8.482 79.514 1.00 14.12 281 SER A CA 1
ATOM 2226 C C . SER A 1 281 ? 15.812 8.885 78.059 1.00 13.65 281 SER A C 1
ATOM 2227 O O . SER A 1 281 ? 15.433 8.075 77.224 1.00 13.47 281 SER A O 1
ATOM 2230 N N . ILE A 1 282 ? 16.156 10.131 77.735 1.00 13.35 282 ILE A N 1
ATOM 2231 C CA . ILE A 1 282 ? 16.069 10.524 76.346 1.00 13.92 282 ILE A CA 1
ATOM 2232 C C . ILE A 1 282 ? 17.158 9.836 75.538 1.00 13.44 282 ILE A C 1
ATOM 2233 O O . ILE A 1 282 ? 16.922 9.465 74.404 1.00 12.45 282 ILE A O 1
ATOM 2238 N N . GLU A 1 283 ? 18.343 9.627 76.119 1.00 13.53 283 GLU A N 1
ATOM 2239 C CA . GLU A 1 283 ? 19.384 8.944 75.352 1.00 13.55 283 GLU A CA 1
ATOM 2240 C C . GLU A 1 283 ? 19.015 7.475 75.126 1.00 13.73 283 GLU A C 1
ATOM 2241 O O . GLU A 1 283 ? 19.379 6.891 74.107 1.00 13.55 283 GLU A O 1
ATOM 2247 N N . MET A 1 284 ? 18.267 6.881 76.049 1.00 13.66 284 MET A N 1
ATOM 2248 C CA . MET A 1 284 ? 17.869 5.490 75.856 1.00 14.72 284 MET A CA 1
ATOM 2249 C C . MET A 1 284 ? 16.960 5.435 74.642 1.00 14.43 284 MET A C 1
ATOM 2250 O O . MET A 1 284 ? 17.095 4.572 73.793 1.00 13.68 284 MET A O 1
ATOM 2255 N N . ASN A 1 285 ? 16.031 6.381 74.553 1.00 13.97 285 ASN A N 1
ATOM 2256 C CA . ASN A 1 285 ? 15.132 6.419 73.400 1.00 13.32 285 ASN A CA 1
ATOM 2257 C C . ASN A 1 285 ? 15.908 6.692 72.105 1.00 12.45 285 ASN A C 1
ATOM 2258 O O . ASN A 1 285 ? 15.784 5.963 71.126 1.00 12.25 285 ASN A O 1
ATOM 2263 N N . LEU A 1 286 ? 16.733 7.736 72.100 1.00 12.19 286 LEU A N 1
ATOM 2264 C CA . LEU A 1 286 ? 17.473 8.069 70.900 1.00 11.81 286 LEU A CA 1
ATOM 2265 C C . LEU A 1 286 ? 18.434 6.933 70.510 1.00 11.68 286 LEU A C 1
ATOM 2266 O O . LEU A 1 286 ? 18.638 6.667 69.320 1.00 11.29 286 LEU A O 1
ATOM 2271 N N . ASP A 1 287 ? 19.021 6.270 71.512 1.00 11.64 287 ASP A N 1
ATOM 2272 C CA . ASP A 1 287 ? 19.934 5.154 71.226 1.00 11.98 287 ASP A CA 1
ATOM 2273 C C . ASP A 1 287 ? 19.153 3.981 70.624 1.00 12.17 287 ASP A C 1
ATOM 2274 O O . ASP A 1 287 ? 19.600 3.345 69.667 1.00 12.42 287 ASP A O 1
ATOM 2279 N N . PHE A 1 288 ? 17.983 3.688 71.183 1.00 12.15 288 PHE A N 1
ATOM 2280 C CA . PHE A 1 288 ? 17.149 2.607 70.636 1.00 12.61 288 PHE A CA 1
ATOM 2281 C C . PHE A 1 288 ? 16.868 2.877 69.155 1.00 12.94 288 PHE A C 1
ATOM 2282 O O . PHE A 1 288 ? 16.829 1.952 68.346 1.00 13.15 288 PHE A O 1
ATOM 2290 N N . TRP A 1 289 ? 16.703 4.152 68.804 1.00 12.87 289 TRP A N 1
ATOM 2291 C CA . TRP A 1 289 ? 16.421 4.550 67.439 1.00 13.18 289 TRP A CA 1
ATOM 2292 C C . TRP A 1 289 ? 17.615 4.620 66.504 1.00 13.23 289 TRP A C 1
ATOM 2293 O O . TRP A 1 289 ? 17.425 4.706 65.293 1.00 13.67 289 TRP A O 1
ATOM 2304 N N . THR A 1 290 ? 18.827 4.558 67.053 1.00 13.32 290 THR A N 1
ATOM 2305 C CA . THR A 1 290 ? 20.022 4.684 66.240 1.00 13.67 290 THR A CA 1
ATOM 2306 C C . THR A 1 290 ? 20.956 3.469 66.338 1.00 13.51 290 THR A C 1
ATOM 2307 O O . THR A 1 290 ? 20.893 2.579 65.499 1.00 13.51 290 THR A O 1
ATOM 2311 N N . THR A 1 291 ? 21.815 3.452 67.353 1.00 14.77 291 THR A N 1
ATOM 2312 C CA . THR A 1 291 ? 22.776 2.375 67.564 1.00 14.87 291 THR A CA 1
ATOM 2313 C C . THR A 1 291 ? 22.132 1.131 68.162 1.00 15.77 291 THR A C 1
ATOM 2314 O O . THR A 1 291 ? 22.640 0.012 67.994 1.00 15.84 291 THR A O 1
ATOM 2318 N N . GLY A 1 292 ? 21.007 1.341 68.838 1.00 15.71 292 GLY A N 1
ATOM 2319 C CA . GLY A 1 292 ? 20.341 0.274 69.552 1.00 15.69 292 GLY A CA 1
ATOM 2320 C C . GLY A 1 292 ? 20.813 0.437 70.995 1.00 16.93 292 GLY A C 1
ATOM 2321 O O . GLY A 1 292 ? 21.800 1.136 71.267 1.00 16.82 292 GLY A O 1
ATOM 2322 N N . VAL A 1 293 ? 20.119 -0.193 71.931 1.00 17.56 293 VAL A N 1
ATOM 2323 C CA . VAL A 1 293 ? 20.504 -0.094 73.326 1.00 19.14 293 VAL A CA 1
ATOM 2324 C C . VAL A 1 293 ? 20.112 -1.400 74.005 1.00 19.82 293 VAL A C 1
ATOM 2325 O O . VAL A 1 293 ? 19.055 -1.953 73.735 1.00 19.76 293 VAL A O 1
ATOM 2329 N N . ASN A 1 294 ? 20.994 -1.888 74.871 1.00 20.62 294 ASN A N 1
ATOM 2330 C CA . ASN A 1 294 ? 20.784 -3.140 75.584 1.00 22.36 294 ASN A CA 1
ATOM 2331 C C . ASN A 1 294 ? 20.299 -4.259 74.680 1.00 22.05 294 ASN A C 1
ATOM 2332 O O . ASN A 1 294 ? 19.430 -5.041 75.061 1.00 22.55 294 ASN A O 1
ATOM 2337 N N . GLY A 1 295 ? 20.877 -4.326 73.485 1.00 22.15 295 GLY A N 1
ATOM 2338 C CA . GLY A 1 295 ? 20.525 -5.353 72.526 1.00 22.36 295 GLY A CA 1
ATOM 2339 C C . GLY A 1 295 ? 19.178 -5.198 71.842 1.00 22.61 295 GLY A C 1
ATOM 2340 O O . GLY A 1 295 ? 18.726 -6.121 71.164 1.00 23.25 295 GLY A O 1
ATOM 2341 N N . THR A 1 296 ? 18.532 -4.048 72.025 1.00 22.06 296 THR A N 1
ATOM 2342 C CA . THR A 1 296 ? 17.234 -3.778 71.392 1.00 21.63 296 THR A CA 1
ATOM 2343 C C . THR A 1 296 ? 17.451 -2.600 70.434 1.00 20.67 296 THR A C 1
ATOM 2344 O O . THR A 1 296 ? 18.314 -1.761 70.672 1.00 20.64 296 THR A O 1
ATOM 2348 N N . ARG A 1 297 ? 16.688 -2.549 69.350 1.00 19.41 297 ARG A N 1
ATOM 2349 C CA . ARG A 1 297 ? 16.826 -1.467 68.377 1.00 18.61 297 ARG A CA 1
ATOM 2350 C C . ARG A 1 297 ? 15.569 -1.374 67.526 1.00 17.66 297 ARG A C 1
ATOM 2351 O O . ARG A 1 297 ? 14.939 -2.378 67.235 1.00 17.14 297 ARG A O 1
ATOM 2359 N N . VAL A 1 298 ? 15.189 -0.168 67.135 1.00 16.86 298 VAL A N 1
ATOM 2360 C CA . VAL A 1 298 ? 14.010 -0.024 66.279 1.00 16.01 298 VAL A CA 1
ATOM 2361 C C . VAL A 1 298 ? 14.329 -0.701 64.934 1.00 16.28 298 VAL A C 1
ATOM 2362 O O . VAL A 1 298 ? 15.486 -0.755 64.511 1.00 15.57 298 VAL A O 1
ATOM 2366 N N . SER A 1 299 ? 13.319 -1.232 64.255 1.00 16.47 299 SER A N 1
ATOM 2367 C CA . SER A 1 299 ? 13.575 -1.855 62.961 1.00 16.76 299 SER A CA 1
ATOM 2368 C C . SER A 1 299 ? 14.015 -0.786 61.967 1.00 16.48 299 SER A C 1
ATOM 2369 O O . SER A 1 299 ? 13.612 0.364 62.076 1.00 15.86 299 SER A O 1
ATOM 2372 N N . TYR A 1 300 ? 14.845 -1.181 61.008 1.00 16.61 300 TYR A N 1
ATOM 2373 C CA . TYR A 1 300 ? 15.275 -0.299 59.938 1.00 16.54 300 TYR A CA 1
ATOM 2374 C C . TYR A 1 300 ? 14.931 -1.003 58.646 1.00 17.29 300 TYR A C 1
ATOM 2375 O O . TYR A 1 300 ? 15.080 -2.228 58.543 1.00 17.93 300 TYR A O 1
ATOM 2384 N N . THR A 1 301 ? 14.446 -0.247 57.671 1.00 16.70 301 THR A N 1
ATOM 2385 C CA . THR A 1 301 ? 14.142 -0.832 56.384 1.00 16.50 301 THR A CA 1
ATOM 2386 C C . THR A 1 301 ? 15.475 -0.976 55.657 1.00 16.82 301 THR A C 1
ATOM 2387 O O . THR A 1 301 ? 16.486 -0.371 56.035 1.00 16.18 301 THR A O 1
ATOM 2391 N N . PRO A 1 302 ? 15.493 -1.784 54.596 1.00 17.15 302 PRO A N 1
ATOM 2392 C CA . PRO A 1 302 ? 16.734 -1.974 53.845 1.00 17.68 302 PRO A CA 1
ATOM 2393 C C . PRO A 1 302 ? 17.334 -0.669 53.340 1.00 18.19 302 PRO A C 1
ATOM 2394 O O . PRO A 1 302 ? 18.553 -0.529 53.292 1.00 18.11 302 PRO A O 1
ATOM 2398 N N . LYS A 1 303 ? 16.482 0.288 52.974 1.00 18.29 303 LYS A N 1
ATOM 2399 C CA . LYS A 1 303 ? 16.961 1.572 52.477 1.00 18.82 303 LYS A CA 1
ATOM 2400 C C . LYS A 1 303 ? 17.203 2.631 53.559 1.00 18.28 303 LYS A C 1
ATOM 2401 O O . LYS A 1 303 ? 17.376 3.811 53.266 1.00 18.30 303 LYS A O 1
ATOM 2407 N N . GLY A 1 304 ? 17.140 2.222 54.836 1.00 17.78 304 GLY A N 1
ATOM 2408 C CA . GLY A 1 304 ? 17.627 3.114 55.902 1.00 17.14 304 GLY A CA 1
ATOM 2409 C C . GLY A 1 304 ? 16.533 3.874 56.661 1.00 16.53 304 GLY A C 1
ATOM 2410 O O . GLY A 1 304 ? 16.862 4.809 57.421 1.00 16.54 304 GLY A O 1
ATOM 2411 N N . LEU A 1 305 ? 15.256 3.525 56.543 1.00 15.56 305 LEU A N 1
ATOM 2412 C CA . LEU A 1 305 ? 14.221 4.209 57.308 1.00 15.49 305 LEU A CA 1
ATOM 2413 C C . LEU A 1 305 ? 14.065 3.559 58.680 1.00 14.92 305 LEU A C 1
ATOM 2414 O O . LEU A 1 305 ? 13.837 2.353 58.760 1.00 14.46 305 LEU A O 1
ATOM 2419 N N . ALA A 1 306 ? 14.243 4.344 59.752 1.00 14.50 306 ALA A N 1
ATOM 2420 C CA . ALA A 1 306 ? 13.958 3.801 61.072 1.00 14.42 306 ALA A CA 1
ATOM 2421 C C . ALA A 1 306 ? 12.454 3.610 61.149 1.00 15.05 306 ALA A C 1
ATOM 2422 O O . ALA A 1 306 ? 11.691 4.585 61.067 1.00 15.58 306 ALA A O 1
ATOM 2424 N N . TRP A 1 307 ? 12.022 2.368 61.209 1.00 14.98 307 TRP A N 1
ATOM 2425 C CA . TRP A 1 307 ? 10.601 2.019 61.068 1.00 15.17 307 TRP A CA 1
ATOM 2426 C C . TRP A 1 307 ? 9.951 1.539 62.343 1.00 15.58 307 TRP A C 1
ATOM 2427 O O . TRP A 1 307 ? 10.178 0.420 62.790 1.00 14.86 307 TRP A O 1
ATOM 2438 N N . LEU A 1 308 ? 9.110 2.385 62.925 1.00 15.55 308 LEU A N 1
ATOM 2439 C CA . LEU A 1 308 ? 8.498 2.043 64.186 1.00 16.24 308 LEU A CA 1
ATOM 2440 C C . LEU A 1 308 ? 7.249 1.183 64.152 1.00 17.87 308 LEU A C 1
ATOM 2441 O O . LEU A 1 308 ? 7.123 0.206 64.893 1.00 18.43 308 LEU A O 1
ATOM 2446 N N . PHE A 1 309 ? 6.351 1.535 63.244 1.00 19.49 309 PHE A N 1
ATOM 2447 C CA . PHE A 1 309 ? 5.022 0.956 63.216 1.00 21.25 309 PHE A CA 1
ATOM 2448 C C . PHE A 1 309 ? 4.524 1.102 61.773 1.00 21.06 309 PHE A C 1
ATOM 2449 O O . PHE A 1 309 ? 5.050 1.920 61.025 1.00 20.80 309 PHE A O 1
ATOM 2457 N N . GLN A 1 310 ? 3.507 0.338 61.382 1.00 21.37 310 GLN A N 1
ATOM 2458 C CA . GLN A 1 310 ? 3.017 0.434 60.010 1.00 21.46 310 GLN A CA 1
ATOM 2459 C C . GLN A 1 310 ? 2.296 1.741 59.692 1.00 20.52 310 GLN A C 1
ATOM 2460 O O . GLN A 1 310 ? 2.242 2.146 58.536 1.00 20.09 310 GLN A O 1
ATOM 2466 N N . TRP A 1 311 ? 1.732 2.388 60.710 1.00 19.44 311 TRP A N 1
ATOM 2467 C CA . TRP A 1 311 ? 0.994 3.641 60.523 1.00 18.98 311 TRP A CA 1
ATOM 2468 C C . TRP A 1 311 ? 1.895 4.854 60.720 1.00 17.42 311 TRP A C 1
ATOM 2469 O O . TRP A 1 311 ? 2.518 4.991 61.769 1.00 16.47 311 TRP A O 1
ATOM 2480 N N . GLY A 1 312 ? 1.962 5.718 59.710 1.00 16.17 312 GLY A N 1
ATOM 2481 C CA . GLY A 1 312 ? 2.780 6.920 59.802 1.00 14.41 312 GLY A CA 1
ATOM 2482 C C . GLY A 1 312 ? 4.231 6.654 60.152 1.00 14.00 312 GLY A C 1
ATOM 2483 O O . GLY A 1 312 ? 4.764 7.254 61.080 1.00 13.33 312 GLY A O 1
ATOM 2484 N N . SER A 1 313 ? 4.879 5.753 59.412 1.00 13.37 313 SER A N 1
ATOM 2485 C CA . SER A 1 313 ? 6.278 5.448 59.683 1.00 13.22 313 SER A CA 1
ATOM 2486 C C . SER A 1 313 ? 7.141 6.692 59.486 1.00 12.57 313 SER A C 1
ATOM 2487 O O . SER A 1 313 ? 8.050 6.926 60.272 1.00 13.14 313 SER A O 1
ATOM 2490 N N . LEU A 1 314 ? 6.858 7.492 58.457 1.00 12.31 314 LEU A N 1
ATOM 2491 C CA . LEU A 1 314 ? 7.659 8.702 58.214 1.00 12.59 314 LEU A CA 1
ATOM 2492 C C . LEU A 1 314 ? 7.395 9.725 59.316 1.00 12.45 314 LEU A C 1
ATOM 2493 O O . LEU A 1 314 ? 8.295 10.438 59.738 1.00 11.99 314 LEU A O 1
ATOM 2498 N N . ARG A 1 315 ? 6.149 9.796 59.765 1.00 12.71 315 ARG A N 1
ATOM 2499 C CA . ARG A 1 315 ? 5.783 10.695 60.866 1.00 12.30 315 ARG A CA 1
ATOM 2500 C C . ARG A 1 315 ? 6.686 10.389 62.070 1.00 12.90 315 ARG A C 1
ATOM 2501 O O . ARG A 1 315 ? 7.323 11.284 62.656 1.00 12.42 315 ARG A O 1
ATOM 2509 N N . HIS A 1 316 ? 6.785 9.115 62.424 1.00 12.81 316 HIS A N 1
ATOM 2510 C CA . HIS A 1 316 ? 7.623 8.742 63.555 1.00 13.06 316 HIS A CA 1
ATOM 2511 C C . HIS A 1 316 ? 9.109 8.975 63.362 1.00 13.10 316 HIS A C 1
ATOM 2512 O O . HIS A 1 316 ? 9.780 9.523 64.251 1.00 13.42 316 HIS A O 1
ATOM 2519 N N . ALA A 1 317 ? 9.637 8.570 62.207 1.00 13.04 317 ALA A N 1
ATOM 2520 C CA . ALA A 1 317 ? 11.060 8.717 61.947 1.00 12.71 317 ALA A CA 1
ATOM 2521 C C . ALA A 1 317 ? 11.478 10.180 61.904 1.00 12.79 317 ALA A C 1
ATOM 2522 O O . ALA A 1 317 ? 12.493 10.556 62.483 1.00 13.15 317 ALA A O 1
ATOM 2524 N N . THR A 1 318 ? 10.697 11.015 61.228 1.00 12.17 318 THR A N 1
ATOM 2525 C CA . THR A 1 318 ? 11.043 12.429 61.139 1.00 11.62 318 THR A CA 1
ATOM 2526 C C . THR A 1 318 ? 10.822 13.174 62.456 1.00 11.00 318 THR A C 1
ATOM 2527 O O . THR A 1 318 ? 11.496 14.175 62.724 1.00 11.20 318 THR A O 1
ATOM 2531 N N . THR A 1 319 ? 9.916 12.682 63.295 1.00 10.07 319 THR A N 1
ATOM 2532 C CA . THR A 1 319 ? 9.716 13.334 64.594 1.00 10.02 319 THR A CA 1
ATOM 2533 C C . THR A 1 319 ? 10.910 13.006 65.486 1.00 10.59 319 THR A C 1
ATOM 2534 O O . THR A 1 319 ? 11.441 13.877 66.195 1.00 11.13 319 THR A O 1
ATOM 2538 N N . GLN A 1 320 ? 11.330 11.743 65.462 1.00 10.84 320 GLN A N 1
ATOM 2539 C CA . GLN A 1 320 ? 12.499 11.344 66.240 1.00 11.64 320 GLN A CA 1
ATOM 2540 C C . GLN A 1 320 ? 13.731 12.078 65.713 1.00 11.19 320 GLN A C 1
ATOM 2541 O O . GLN A 1 320 ? 14.628 12.403 66.477 1.00 12.18 320 GLN A O 1
ATOM 2547 N N . ALA A 1 321 ? 13.790 12.315 64.400 1.00 11.61 321 ALA A N 1
ATOM 2548 C CA . ALA A 1 321 ? 14.916 13.052 63.800 1.00 11.33 321 ALA A CA 1
ATOM 2549 C C . ALA A 1 321 ? 14.998 14.430 64.460 1.00 11.80 321 ALA A C 1
ATOM 2550 O O . ALA A 1 321 ? 16.080 14.915 64.824 1.00 11.06 321 ALA A O 1
ATOM 2552 N N . PHE A 1 322 ? 13.840 15.064 64.614 1.00 11.90 322 PHE A N 1
ATOM 2553 C CA . PHE A 1 322 ? 13.787 16.387 65.246 1.00 11.28 322 PHE A CA 1
ATOM 2554 C C . PHE A 1 322 ? 14.336 16.330 66.669 1.00 10.99 322 PHE A C 1
ATOM 2555 O O . PHE A 1 322 ? 15.189 17.137 67.065 1.00 10.80 322 PHE A O 1
ATOM 2563 N N . LEU A 1 323 ? 13.851 15.381 67.462 1.00 10.92 323 LEU A N 1
ATOM 2564 C CA . LEU A 1 323 ? 14.327 15.288 68.837 1.00 11.78 323 LEU A CA 1
ATOM 2565 C C . LEU A 1 323 ? 15.829 15.014 68.872 1.00 11.70 323 LEU A C 1
ATOM 2566 O O . LEU A 1 323 ? 16.552 15.597 69.685 1.00 11.79 323 LEU A O 1
ATOM 2571 N N . ALA A 1 324 ? 16.294 14.148 67.974 1.00 12.43 324 ALA A N 1
ATOM 2572 C CA . ALA A 1 324 ? 17.718 13.824 67.939 1.00 13.06 324 ALA A CA 1
ATOM 2573 C C . ALA A 1 324 ? 18.522 15.094 67.624 1.00 13.44 324 ALA A C 1
ATOM 2574 O O . ALA A 1 324 ? 19.589 15.310 68.195 1.00 13.69 324 ALA A O 1
ATOM 2576 N N . GLY A 1 325 ? 17.990 15.929 66.725 1.00 13.25 325 GLY A N 1
ATOM 2577 C CA . GLY A 1 325 ? 18.665 17.167 66.355 1.00 13.72 325 GLY A CA 1
ATOM 2578 C C . GLY A 1 325 ? 18.725 18.129 67.523 1.00 13.95 325 GLY A C 1
ATOM 2579 O O . GLY A 1 325 ? 19.773 18.701 67.833 1.00 14.76 325 GLY A O 1
ATOM 2580 N N . VAL A 1 326 ? 17.602 18.316 68.197 1.00 13.34 326 VAL A N 1
ATOM 2581 C CA . VAL A 1 326 ? 17.586 19.206 69.347 1.00 13.26 326 VAL A CA 1
ATOM 2582 C C . VAL A 1 326 ? 18.535 18.727 70.428 1.00 13.28 326 VAL A C 1
ATOM 2583 O O . VAL A 1 326 ? 19.356 19.495 70.932 1.00 12.79 326 VAL A O 1
ATOM 2587 N N . TYR A 1 327 ? 18.434 17.450 70.791 1.00 13.28 327 TYR A N 1
ATOM 2588 C CA . TYR A 1 327 ? 19.285 16.919 71.854 1.00 13.96 327 TYR A CA 1
ATOM 2589 C C . TYR A 1 327 ? 20.779 16.943 71.497 1.00 13.79 327 TYR A C 1
ATOM 2590 O O . TYR A 1 327 ? 21.604 17.279 72.345 1.00 14.06 327 TYR A O 1
ATOM 2599 N N . ALA A 1 328 ? 21.105 16.596 70.253 1.00 14.53 328 ALA A N 1
ATOM 2600 C CA . ALA A 1 328 ? 22.501 16.574 69.790 1.00 15.02 328 ALA A CA 1
ATOM 2601 C C . ALA A 1 328 ? 23.159 17.950 69.947 1.00 15.76 328 ALA A C 1
ATOM 2602 O O . ALA A 1 328 ? 24.369 18.038 70.171 1.00 15.57 328 ALA A O 1
ATOM 2604 N N . GLU A 1 329 ? 22.364 19.015 69.815 1.00 16.30 329 GLU A N 1
ATOM 2605 C CA . GLU A 1 329 ? 22.891 20.381 69.928 1.00 17.78 329 GLU A CA 1
ATOM 2606 C C . GLU A 1 329 ? 23.107 20.848 71.352 1.00 17.11 329 GLU A C 1
ATOM 2607 O O . GLU A 1 329 ? 23.798 21.842 71.591 1.00 17.77 329 GLU A O 1
ATOM 2613 N N . TRP A 1 330 ? 22.520 20.140 72.305 1.00 16.08 330 TRP A N 1
ATOM 2614 C CA . TRP A 1 330 ? 22.654 20.497 73.702 1.00 16.50 330 TRP A CA 1
ATOM 2615 C C . TRP A 1 330 ? 24.004 20.062 74.298 1.00 16.34 330 TRP A C 1
ATOM 2616 O O . TRP A 1 330 ? 24.462 18.944 74.072 1.00 16.09 330 TRP A O 1
ATOM 2627 N N . GLU A 1 331 ? 24.619 20.958 75.067 1.00 17.13 331 GLU A N 1
ATOM 2628 C CA . GLU A 1 331 ? 25.918 20.695 75.681 1.00 17.89 331 GLU A CA 1
ATOM 2629 C C . GLU A 1 331 ? 25.931 19.443 76.570 1.00 17.88 331 GLU A C 1
ATOM 2630 O O . GLU A 1 331 ? 26.976 18.804 76.742 1.00 18.85 331 GLU A O 1
ATOM 2632 N N . GLY A 1 332 ? 24.778 19.076 77.124 1.00 16.71 332 GLY A N 1
ATOM 2633 C CA . GLY A 1 332 ? 24.723 17.901 77.978 1.00 15.84 332 GLY A CA 1
ATOM 2634 C C . GLY A 1 332 ? 24.687 16.547 77.269 1.00 15.21 332 GLY A C 1
ATOM 2635 O O . GLY A 1 332 ? 24.780 15.515 77.922 1.00 14.38 332 GLY A O 1
ATOM 2636 N N . CYS A 1 333 ? 24.561 16.542 75.943 1.00 14.45 333 CYS A N 1
ATOM 2637 C CA . CYS A 1 333 ? 24.507 15.293 75.199 1.00 14.19 333 CYS A CA 1
ATOM 2638 C C . CYS A 1 333 ? 25.853 14.585 75.300 1.00 14.23 333 CYS A C 1
ATOM 2639 O O . CYS A 1 333 ? 26.889 15.234 75.204 1.00 13.82 333 CYS A O 1
ATOM 2642 N N . THR A 1 334 ? 25.834 13.273 75.518 1.00 14.04 334 THR A N 1
ATOM 2643 C CA . THR A 1 334 ? 27.081 12.498 75.580 1.00 14.06 334 THR A CA 1
ATOM 2644 C C . THR A 1 334 ? 27.848 12.879 74.297 1.00 14.04 334 THR A C 1
ATOM 2645 O O . THR A 1 334 ? 27.356 12.698 73.190 1.00 14.58 334 THR A O 1
ATOM 2649 N N . PRO A 1 335 ? 29.078 13.408 74.430 1.00 14.58 335 PRO A N 1
ATOM 2650 C CA . PRO A 1 335 ? 29.799 13.796 73.213 1.00 14.90 335 PRO A CA 1
ATOM 2651 C C . PRO A 1 335 ? 29.879 12.793 72.080 1.00 14.17 335 PRO A C 1
ATOM 2652 O O . PRO A 1 335 ? 29.729 13.164 70.928 1.00 14.50 335 PRO A O 1
ATOM 2656 N N . SER A 1 336 ? 30.104 11.525 72.396 1.00 14.47 336 SER A N 1
ATOM 2657 C CA . SER A 1 336 ? 30.258 10.524 71.349 1.00 14.54 336 SER A CA 1
ATOM 2658 C C . SER A 1 336 ? 28.987 10.262 70.555 1.00 13.88 336 SER A C 1
ATOM 2659 O O . SER A 1 336 ? 29.032 9.703 69.468 1.00 13.17 336 SER A O 1
ATOM 2662 N N . LYS A 1 337 ? 27.853 10.675 71.102 1.00 14.02 337 LYS A N 1
ATOM 2663 C CA . LYS A 1 337 ? 26.581 10.437 70.436 1.00 13.91 337 LYS A CA 1
ATOM 2664 C C . LYS A 1 337 ? 26.123 11.608 69.585 1.00 14.38 337 LYS A C 1
ATOM 2665 O O . LYS A 1 337 ? 25.211 11.474 68.766 1.00 14.58 337 LYS A O 1
ATOM 2671 N N . VAL A 1 338 ? 26.766 12.754 69.751 1.00 14.81 338 VAL A N 1
ATOM 2672 C CA . VAL A 1 338 ? 26.369 13.914 68.980 1.00 14.79 338 VAL A CA 1
ATOM 2673 C C . VAL A 1 338 ? 26.325 13.624 67.477 1.00 15.78 338 VAL A C 1
ATOM 2674 O O . VAL A 1 338 ? 25.332 13.905 66.817 1.00 15.58 338 VAL A O 1
ATOM 2678 N N . SER A 1 339 ? 27.391 13.043 66.937 1.00 16.53 339 SER A N 1
ATOM 2679 C CA . SER A 1 339 ? 27.456 12.755 65.509 1.00 16.71 339 SER A CA 1
ATOM 2680 C C . SER A 1 339 ? 26.482 11.668 65.087 1.00 16.54 339 SER A C 1
ATOM 2681 O O . SER A 1 339 ? 25.972 11.694 63.968 1.00 16.75 339 SER A O 1
ATOM 2684 N N . VAL A 1 340 ? 26.247 10.718 65.987 1.00 16.01 340 VAL A N 1
ATOM 2685 C CA . VAL A 1 340 ? 25.339 9.605 65.732 1.00 15.36 340 VAL A CA 1
ATOM 2686 C C . VAL A 1 340 ? 23.933 10.181 65.554 1.00 14.41 340 VAL A C 1
ATOM 2687 O O . VAL A 1 340 ? 23.240 9.879 64.584 1.00 14.10 340 VAL A O 1
ATOM 2691 N N . TYR A 1 341 ? 23.539 11.028 66.493 1.00 14.06 341 TYR A N 1
ATOM 2692 C CA . TYR A 1 341 ? 22.216 11.633 66.459 1.00 14.10 341 TYR A CA 1
ATOM 2693 C C . TYR A 1 341 ? 22.042 12.585 65.278 1.00 14.19 341 TYR A C 1
ATOM 2694 O O . TYR A 1 341 ? 20.997 12.600 64.637 1.00 14.29 341 TYR A O 1
ATOM 2703 N N . LYS A 1 342 ? 23.067 13.382 64.982 1.00 14.97 342 LYS A N 1
ATOM 2704 C CA . LYS A 1 342 ? 22.979 14.297 63.843 1.00 15.56 342 LYS A CA 1
ATOM 2705 C C . LYS A 1 342 ? 22.939 13.527 62.521 1.00 15.95 342 LYS A C 1
ATOM 2706 O O . LYS A 1 342 ? 22.275 13.952 61.575 1.00 15.66 342 LYS A O 1
ATOM 2712 N N . ASP A 1 343 ? 23.655 12.403 62.452 1.00 15.66 343 ASP A N 1
ATOM 2713 C CA . ASP A 1 343 ? 23.654 11.576 61.238 1.00 16.45 343 ASP A CA 1
ATOM 2714 C C . ASP A 1 343 ? 22.256 10.975 61.062 1.00 15.48 343 ASP A C 1
ATOM 2715 O O . ASP A 1 343 ? 21.782 10.809 59.943 1.00 15.61 343 ASP A O 1
ATOM 2720 N N . PHE A 1 344 ? 21.617 10.636 62.179 1.00 14.77 344 PHE A N 1
ATOM 2721 C CA . PHE A 1 344 ? 20.279 10.063 62.163 1.00 13.81 344 PHE A CA 1
ATOM 2722 C C . PHE A 1 344 ? 19.279 11.124 61.692 1.00 13.94 344 PHE A C 1
ATOM 2723 O O . PHE A 1 344 ? 18.386 10.830 60.907 1.00 14.08 344 PHE A O 1
ATOM 2731 N N . LEU A 1 345 ? 19.413 12.353 62.175 1.00 13.71 345 LEU A N 1
ATOM 2732 C CA . LEU A 1 345 ? 18.514 13.417 61.721 1.00 13.97 345 LEU A CA 1
ATOM 2733 C C . LEU A 1 345 ? 18.614 13.539 60.199 1.00 13.81 345 LEU A C 1
ATOM 2734 O O . LEU A 1 345 ? 17.602 13.547 59.486 1.00 13.14 345 LEU A O 1
ATOM 2739 N N . LYS A 1 346 ? 19.835 13.615 59.679 1.00 14.46 346 LYS A N 1
ATOM 2740 C CA . LYS A 1 346 ? 19.973 13.750 58.231 1.00 14.53 346 LYS A CA 1
ATOM 2741 C C . LYS A 1 346 ? 19.454 12.549 57.444 1.00 14.77 346 LYS A C 1
ATOM 2742 O O . LYS A 1 346 ? 18.736 12.721 56.465 1.00 14.83 346 LYS A O 1
ATOM 2748 N N . SER A 1 347 ? 19.800 11.339 57.873 1.00 14.61 347 SER A N 1
ATOM 2749 C CA . SER A 1 347 ? 19.378 10.154 57.147 1.00 15.14 347 SER A CA 1
ATOM 2750 C C . SER A 1 347 ? 17.867 10.000 57.089 1.00 14.46 347 SER A C 1
ATOM 2751 O O . SER A 1 347 ? 17.313 9.649 56.044 1.00 14.56 347 SER A O 1
ATOM 2754 N N . GLN A 1 348 ? 17.187 10.278 58.197 1.00 14.47 348 GLN A N 1
ATOM 2755 C CA . GLN A 1 348 ? 15.737 10.134 58.189 1.00 13.70 348 GLN A CA 1
ATOM 2756 C C . GLN A 1 348 ? 15.071 11.231 57.364 1.00 14.00 348 GLN A C 1
ATOM 2757 O O . GLN A 1 348 ? 14.116 10.967 56.621 1.00 13.08 348 GLN A O 1
ATOM 2763 N N . ILE A 1 349 ? 15.562 12.467 57.488 1.00 13.60 349 ILE A N 1
ATOM 2764 C CA . ILE A 1 349 ? 14.976 13.536 56.698 1.00 13.69 349 ILE A CA 1
ATOM 2765 C C . ILE A 1 349 ? 15.236 13.280 55.219 1.00 13.66 349 ILE A C 1
ATOM 2766 O O . ILE A 1 349 ? 14.339 13.432 54.393 1.00 13.65 349 ILE A O 1
ATOM 2771 N N . ASP A 1 350 ? 16.453 12.875 54.878 1.00 14.59 350 ASP A N 1
ATOM 2772 C CA . ASP A 1 350 ? 16.768 12.623 53.474 1.00 14.60 350 ASP A CA 1
ATOM 2773 C C . ASP A 1 350 ? 15.939 11.486 52.903 1.00 14.66 350 ASP A C 1
ATOM 2774 O O . ASP A 1 350 ? 15.618 11.474 51.719 1.00 14.75 350 ASP A O 1
ATOM 2779 N N . TYR A 1 351 ? 15.578 10.524 53.738 1.00 14.15 351 TYR A N 1
ATOM 2780 C CA . TYR A 1 351 ? 14.749 9.435 53.245 1.00 14.19 351 TYR A CA 1
ATOM 2781 C C . TYR A 1 351 ? 13.390 10.028 52.853 1.00 13.81 351 TYR A C 1
ATOM 2782 O O . TYR A 1 351 ? 12.823 9.702 51.812 1.00 14.14 351 TYR A O 1
ATOM 2791 N N . ALA A 1 352 ? 12.871 10.916 53.695 1.00 14.16 352 ALA A N 1
ATOM 2792 C CA . ALA A 1 352 ? 11.584 11.535 53.405 1.00 14.14 352 ALA A CA 1
ATOM 2793 C C . ALA A 1 352 ? 11.644 12.407 52.161 1.00 14.24 352 ALA A C 1
ATOM 2794 O O . ALA A 1 352 ? 10.685 12.469 51.407 1.00 14.83 352 ALA A O 1
ATOM 2796 N N . LEU A 1 353 ? 12.769 13.089 51.962 1.00 14.48 353 LEU A N 1
ATOM 2797 C CA . LEU A 1 353 ? 12.921 14.012 50.835 1.00 14.34 353 LEU A CA 1
ATOM 2798 C C . LEU A 1 353 ? 13.315 13.404 49.491 1.00 15.16 353 LEU A C 1
ATOM 2799 O O . LEU A 1 353 ? 13.026 13.979 48.443 1.00 14.82 353 LEU A O 1
ATOM 2804 N N . GLY A 1 354 ? 13.995 12.268 49.515 1.00 15.64 354 GLY A N 1
ATOM 2805 C CA . GLY A 1 354 ? 14.363 11.676 48.252 1.00 16.51 354 GLY A CA 1
ATOM 2806 C C . GLY A 1 354 ? 15.514 10.694 48.193 1.00 17.09 354 GLY A C 1
ATOM 2807 O O . GLY A 1 354 ? 15.887 10.315 47.091 1.00 17.27 354 GLY A O 1
ATOM 2808 N N . SER A 1 355 ? 16.047 10.246 49.327 1.00 17.27 355 SER A N 1
ATOM 2809 C CA . SER A 1 355 ? 17.182 9.323 49.274 1.00 18.43 355 SER A CA 1
ATOM 2810 C C . SER A 1 355 ? 16.892 7.973 48.611 1.00 19.33 355 SER A C 1
ATOM 2811 O O . SER A 1 355 ? 17.834 7.278 48.198 1.00 20.35 355 SER A O 1
ATOM 2814 N N . THR A 1 356 ? 15.621 7.576 48.500 1.00 18.89 356 THR A N 1
ATOM 2815 C CA . THR A 1 356 ? 15.302 6.306 47.833 1.00 19.20 356 THR A CA 1
ATOM 2816 C C . THR A 1 356 ? 15.048 6.529 46.340 1.00 18.77 356 THR A C 1
ATOM 2817 O O . THR A 1 356 ? 14.732 5.585 45.611 1.00 18.96 356 THR A O 1
ATOM 2821 N N . GLY A 1 357 ? 15.163 7.774 45.892 1.00 18.52 357 GLY A N 1
ATOM 2822 C CA . GLY A 1 357 ? 14.935 8.069 44.489 1.00 18.31 357 GLY A CA 1
ATOM 2823 C C . GLY A 1 357 ? 13.651 8.839 44.221 1.00 18.38 357 GLY A C 1
ATOM 2824 O O . GLY A 1 357 ? 13.396 9.272 43.092 1.00 18.19 357 GLY A O 1
ATOM 2825 N N . ARG A 1 358 ? 12.820 8.984 45.250 1.00 17.54 358 ARG A N 1
ATOM 2826 C CA . ARG A 1 358 ? 11.585 9.737 45.111 1.00 16.92 358 ARG A CA 1
ATOM 2827 C C . ARG A 1 358 ? 11.258 10.412 46.439 1.00 16.59 358 ARG A C 1
ATOM 2828 O O . ARG A 1 358 ? 11.659 9.945 47.502 1.00 16.72 358 ARG A O 1
ATOM 2836 N N . SER A 1 359 ? 10.525 11.512 46.340 1.00 16.43 359 SER A N 1
ATOM 2837 C CA . SER A 1 359 ? 10.093 12.301 47.489 1.00 15.72 359 SER A CA 1
ATOM 2838 C C . SER A 1 359 ? 8.818 11.739 48.073 1.00 15.75 359 SER A C 1
ATOM 2839 O O . SER A 1 359 ? 7.973 11.211 47.341 1.00 15.32 359 SER A O 1
ATOM 2842 N N . PHE A 1 360 ? 8.670 11.859 49.393 1.00 14.74 360 PHE A N 1
ATOM 2843 C CA . PHE A 1 360 ? 7.448 11.418 50.055 1.00 15.26 360 PHE A CA 1
ATOM 2844 C C . PHE A 1 360 ? 6.717 12.676 50.515 1.00 14.85 360 PHE A C 1
ATOM 2845 O O . PHE A 1 360 ? 5.812 12.604 51.337 1.00 14.92 360 PHE A O 1
ATOM 2853 N N . VAL A 1 361 ? 7.130 13.823 49.976 1.00 13.74 361 VAL A N 1
ATOM 2854 C CA . VAL A 1 361 ? 6.525 15.107 50.311 1.00 13.51 361 VAL A CA 1
ATOM 2855 C C . VAL A 1 361 ? 5.727 15.610 49.110 1.00 13.40 361 VAL A C 1
ATOM 2856 O O . VAL A 1 361 ? 6.281 15.821 48.024 1.00 13.47 361 VAL A O 1
ATOM 2860 N N . VAL A 1 362 ? 4.424 15.775 49.286 1.00 12.78 362 VAL A N 1
ATOM 2861 C CA . VAL A 1 362 ? 3.572 16.256 48.191 1.00 13.56 362 VAL A CA 1
ATOM 2862 C C . VAL A 1 362 ? 4.092 17.567 47.603 1.00 13.71 362 VAL A C 1
ATOM 2863 O O . VAL A 1 362 ? 4.455 18.481 48.332 1.00 13.95 362 VAL A O 1
ATOM 2867 N N . GLY A 1 363 ? 4.141 17.638 46.272 1.00 13.93 363 GLY A N 1
ATOM 2868 C CA . GLY A 1 363 ? 4.600 18.855 45.615 1.00 14.44 363 GLY A CA 1
ATOM 2869 C C . GLY A 1 363 ? 6.043 19.282 45.849 1.00 14.76 363 GLY A C 1
ATOM 2870 O O . GLY A 1 363 ? 6.403 20.464 45.692 1.00 14.47 363 GLY A O 1
ATOM 2871 N N . TYR A 1 364 ? 6.889 18.325 46.206 1.00 14.07 364 TYR A N 1
ATOM 2872 C CA . TYR A 1 364 ? 8.284 18.616 46.463 1.00 14.88 364 TYR A CA 1
ATOM 2873 C C . TYR A 1 364 ? 9.184 17.533 45.908 1.00 15.08 364 TYR A C 1
ATOM 2874 O O . TYR A 1 364 ? 8.878 16.357 46.019 1.00 15.76 364 TYR A O 1
ATOM 2883 N N . GLY A 1 365 ? 10.294 17.944 45.307 1.00 15.95 365 GLY A N 1
ATOM 2884 C CA . GLY A 1 365 ? 11.272 16.982 44.833 1.00 16.07 365 GLY A CA 1
ATOM 2885 C C . GLY A 1 365 ? 10.923 16.075 43.678 1.00 16.18 365 GLY A C 1
ATOM 2886 O O . GLY A 1 365 ? 10.074 16.386 42.849 1.00 17.10 365 GLY A O 1
ATOM 2887 N N . VAL A 1 366 ? 11.600 14.930 43.643 1.00 16.88 366 VAL A N 1
ATOM 2888 C CA . VAL A 1 366 ? 11.423 13.966 42.572 1.00 17.30 366 VAL A CA 1
ATOM 2889 C C . VAL A 1 366 ? 10.289 12.970 42.751 1.00 17.34 366 VAL A C 1
ATOM 2890 O O . VAL A 1 366 ? 10.215 12.263 43.759 1.00 17.66 366 VAL A O 1
ATOM 2894 N N . ASN A 1 367 ? 9.416 12.916 41.757 1.00 17.85 367 ASN A N 1
ATOM 2895 C CA . ASN A 1 367 ? 8.308 11.976 41.776 1.00 18.57 367 ASN A CA 1
ATOM 2896 C C . ASN A 1 367 ? 7.548 11.963 43.104 1.00 17.80 367 ASN A C 1
ATOM 2897 O O . ASN A 1 367 ? 7.385 10.914 43.739 1.00 18.45 367 ASN A O 1
ATOM 2902 N N . PRO A 1 368 ? 7.071 13.140 43.540 1.00 17.55 368 PRO A N 1
ATOM 2903 C CA . PRO A 1 368 ? 6.325 13.216 44.800 1.00 16.87 368 PRO A CA 1
ATOM 2904 C C . PRO A 1 368 ? 4.973 12.495 44.714 1.00 16.65 368 PRO A C 1
ATOM 2905 O O . PRO A 1 368 ? 4.448 12.258 43.624 1.00 16.16 368 PRO A O 1
ATOM 2909 N N . PRO A 1 369 ? 4.388 12.137 45.876 1.00 15.80 369 PRO A N 1
ATOM 2910 C CA . PRO A 1 369 ? 3.096 11.445 45.922 1.00 15.45 369 PRO A CA 1
ATOM 2911 C C . PRO A 1 369 ? 2.050 12.285 45.189 1.00 16.06 369 PRO A C 1
ATOM 2912 O O . PRO A 1 369 ? 2.003 13.499 45.349 1.00 16.15 369 PRO A O 1
ATOM 2916 N N . GLN A 1 370 ? 1.228 11.628 44.384 1.00 16.24 370 GLN A N 1
ATOM 2917 C CA . GLN A 1 370 ? 0.217 12.323 43.599 1.00 16.74 370 GLN A CA 1
ATOM 2918 C C . GLN A 1 370 ? -1.172 12.053 44.104 1.00 15.78 370 GLN A C 1
ATOM 2919 O O . GLN A 1 370 ? -2.109 12.743 43.732 1.00 15.45 370 GLN A O 1
ATOM 2925 N N . HIS A 1 371 ? -1.313 11.045 44.953 1.00 15.27 371 HIS A N 1
ATOM 2926 C CA . HIS A 1 371 ? -2.640 10.702 45.415 1.00 14.54 371 HIS A CA 1
ATOM 2927 C C . HIS A 1 371 ? -2.840 10.627 46.919 1.00 13.99 371 HIS A C 1
ATOM 2928 O O . HIS A 1 371 ? -3.405 9.663 47.411 1.00 13.75 371 HIS A O 1
ATOM 2935 N N . PRO A 1 372 ? -2.385 11.649 47.670 1.00 13.47 372 PRO A N 1
ATOM 2936 C CA . PRO A 1 372 ? -2.600 11.561 49.120 1.00 13.49 372 PRO A CA 1
ATOM 2937 C C . PRO A 1 372 ? -4.090 11.417 49.490 1.00 13.19 372 PRO A C 1
ATOM 2938 O O . PRO A 1 372 ? -4.981 11.925 48.804 1.00 13.37 372 PRO A O 1
ATOM 2942 N N . HIS A 1 373 ? -4.366 10.717 50.585 1.00 13.46 373 HIS A N 1
ATOM 2943 C CA . HIS A 1 373 ? -5.749 10.526 51.010 1.00 12.65 373 HIS A CA 1
ATOM 2944 C C . HIS A 1 373 ? -6.211 11.856 51.618 1.00 13.16 373 HIS A C 1
ATOM 2945 O O . HIS A 1 373 ? -6.010 12.112 52.811 1.00 13.01 373 HIS A O 1
ATOM 2952 N N . HIS A 1 374 ? -6.864 12.684 50.803 1.00 11.81 374 HIS A N 1
ATOM 2953 C CA . HIS A 1 374 ? -7.254 14.021 51.253 1.00 12.20 374 HIS A CA 1
ATOM 2954 C C . HIS A 1 374 ? -8.423 14.506 50.406 1.00 11.83 374 HIS A C 1
ATOM 2955 O O . HIS A 1 374 ? -8.288 14.677 49.195 1.00 11.21 374 HIS A O 1
ATOM 2962 N N . ARG A 1 375 ? -9.554 14.734 51.065 1.00 12.05 375 ARG A N 1
ATOM 2963 C CA . ARG A 1 375 ? -10.767 15.162 50.391 1.00 11.57 375 ARG A CA 1
ATOM 2964 C C . ARG A 1 375 ? -10.682 16.482 49.644 1.00 13.13 375 ARG A C 1
ATOM 2965 O O . ARG A 1 375 ? -11.047 16.574 48.465 1.00 12.10 375 ARG A O 1
ATOM 2973 N N . THR A 1 376 ? -10.207 17.525 50.303 1.00 12.56 376 THR A N 1
ATOM 2974 C CA . THR A 1 376 ? -10.213 18.806 49.618 1.00 13.22 376 THR A CA 1
ATOM 2975 C C . THR A 1 376 ? -9.174 18.943 48.519 1.00 12.92 376 THR A C 1
ATOM 2976 O O . THR A 1 376 ? -9.448 19.583 47.496 1.00 12.99 376 THR A O 1
ATOM 2980 N N . ALA A 1 377 ? -8.005 18.326 48.688 1.00 12.37 377 ALA A N 1
ATOM 2981 C CA . ALA A 1 377 ? -6.974 18.426 47.652 1.00 12.06 377 ALA A CA 1
ATOM 2982 C C . ALA A 1 377 ? -7.392 17.607 46.438 1.00 12.05 377 ALA A C 1
ATOM 2983 O O . ALA A 1 377 ? -7.111 17.976 45.302 1.00 11.64 377 ALA A O 1
ATOM 2985 N N . HIS A 1 378 ? -8.064 16.490 46.682 1.00 11.92 378 HIS A N 1
ATOM 2986 C CA . HIS A 1 378 ? -8.529 15.661 45.584 1.00 11.92 378 HIS A CA 1
ATOM 2987 C C . HIS A 1 378 ? -9.593 16.471 44.836 1.00 12.21 378 HIS A C 1
ATOM 2988 O O . HIS A 1 378 ? -9.532 16.629 43.611 1.00 12.13 378 HIS A O 1
ATOM 2995 N N . GLY A 1 379 ? -10.581 16.965 45.579 1.00 11.83 379 GLY A N 1
ATOM 2996 C CA . GLY A 1 379 ? -11.603 17.791 44.967 1.00 12.13 379 GLY A CA 1
ATOM 2997 C C . GLY A 1 379 ? -12.646 17.084 44.131 1.00 11.99 379 GLY A C 1
ATOM 2998 O O . GLY A 1 379 ? -12.982 17.534 43.025 1.00 12.78 379 GLY A O 1
ATOM 2999 N N . SER A 1 380 ? -13.163 15.972 44.636 1.00 12.19 380 SER A N 1
ATOM 3000 C CA . SER A 1 380 ? -14.239 15.271 43.938 1.00 13.29 380 SER A CA 1
ATOM 3001 C C . SER A 1 380 ? -15.483 16.160 44.010 1.00 13.67 380 SER A C 1
ATOM 3002 O O . SER A 1 380 ? -15.693 16.859 45.007 1.00 14.20 380 SER A O 1
ATOM 3005 N N . TRP A 1 381 ? -16.304 16.171 42.962 1.00 14.09 381 TRP A N 1
ATOM 3006 C CA . TRP A 1 381 ? -17.543 16.938 43.025 1.00 14.04 381 TRP A CA 1
ATOM 3007 C C . TRP A 1 381 ? -18.716 15.973 42.989 1.00 14.37 381 TRP A C 1
ATOM 3008 O O . TRP A 1 381 ? -19.870 16.392 42.927 1.00 14.82 381 TRP A O 1
ATOM 3019 N N . THR A 1 382 ? -18.419 14.674 43.077 1.00 14.19 382 THR A N 1
ATOM 3020 C CA . THR A 1 382 ? -19.461 13.638 43.009 1.00 14.51 382 THR A CA 1
ATOM 3021 C C . THR A 1 382 ? -19.466 12.663 44.187 1.00 14.89 382 THR A C 1
ATOM 3022 O O . THR A 1 382 ? -20.060 11.582 44.094 1.00 14.71 382 THR A O 1
ATOM 3026 N N . ASP A 1 383 ? -18.824 13.043 45.295 1.00 14.44 383 ASP A N 1
ATOM 3027 C CA . ASP A 1 383 ? -18.748 12.179 46.474 1.00 14.72 383 ASP A CA 1
ATOM 3028 C C . ASP A 1 383 ? -18.163 10.812 46.074 1.00 14.97 383 ASP A C 1
ATOM 3029 O O . ASP A 1 383 ? -18.728 9.756 46.381 1.00 14.41 383 ASP A O 1
ATOM 3034 N N . GLN A 1 384 ? -17.043 10.859 45.364 1.00 15.59 384 GLN A N 1
ATOM 3035 C CA . GLN A 1 384 ? -16.350 9.657 44.926 1.00 17.25 384 GLN A CA 1
ATOM 3036 C C . GLN A 1 384 ? -14.856 9.791 45.067 1.00 17.71 384 GLN A C 1
ATOM 3037 O O . GLN A 1 384 ? -14.243 10.682 44.479 1.00 18.04 384 GLN A O 1
ATOM 3043 N N . MET A 1 385 ? -14.258 8.906 45.832 1.00 18.13 385 MET A N 1
ATOM 3044 C CA . MET A 1 385 ? -12.806 8.924 46.024 1.00 19.61 385 MET A CA 1
ATOM 3045 C C . MET A 1 385 ? -12.100 8.629 44.696 1.00 20.09 385 MET A C 1
ATOM 3046 O O . MET A 1 385 ? -10.936 8.997 44.498 1.00 20.12 385 MET A O 1
ATOM 3051 N N . THR A 1 386 ? -12.817 7.989 43.782 1.00 20.44 386 THR A N 1
ATOM 3052 C CA . THR A 1 386 ? -12.262 7.574 42.498 1.00 21.10 386 THR A CA 1
ATOM 3053 C C . THR A 1 386 ? -12.444 8.544 41.342 1.00 20.69 386 THR A C 1
ATOM 3054 O O . THR A 1 386 ? -11.940 8.294 40.246 1.00 21.19 386 THR A O 1
ATOM 3058 N N . SER A 1 387 ? -13.147 9.644 41.577 1.00 19.85 387 SER A N 1
ATOM 3059 C CA . SER A 1 387 ? -13.399 10.604 40.512 1.00 19.76 387 SER A CA 1
ATOM 3060 C C . SER A 1 387 ? -13.334 12.059 41.007 1.00 18.80 387 SER A C 1
ATOM 3061 O O . SER A 1 387 ? -14.027 12.434 41.954 1.00 17.85 387 SER A O 1
ATOM 3064 N N . PRO A 1 388 ? -12.511 12.901 40.363 1.00 18.18 388 PRO A N 1
ATOM 3065 C CA . PRO A 1 388 ? -11.650 12.598 39.217 1.00 18.14 388 PRO A CA 1
ATOM 3066 C C . PRO A 1 388 ? -10.570 11.584 39.570 1.00 18.10 388 PRO A C 1
ATOM 3067 O O . PRO A 1 388 ? -10.342 11.280 40.751 1.00 17.41 388 PRO A O 1
ATOM 3071 N N . THR A 1 389 ? -9.898 11.073 38.540 1.00 17.54 389 THR A N 1
ATOM 3072 C CA . THR A 1 389 ? -8.852 10.074 38.725 1.00 17.58 389 THR A CA 1
ATOM 3073 C C . THR A 1 389 ? -7.505 10.691 39.080 1.00 17.00 389 THR A C 1
ATOM 3074 O O . THR A 1 389 ? -6.476 10.013 39.080 1.00 17.50 389 THR A O 1
ATOM 3078 N N . TYR A 1 390 ? -7.502 11.983 39.383 1.00 17.20 390 TYR A N 1
ATOM 3079 C CA . TYR A 1 390 ? -6.281 12.677 39.763 1.00 16.16 390 TYR A CA 1
ATOM 3080 C C . TYR A 1 390 ? -6.680 13.754 40.768 1.00 15.73 390 TYR A C 1
ATOM 3081 O O . TYR A 1 390 ? -7.844 14.094 40.856 1.00 15.23 390 TYR A O 1
ATOM 3090 N N . HIS A 1 391 ? -5.724 14.273 41.528 1.00 14.65 391 HIS A N 1
ATOM 3091 C CA . HIS A 1 391 ? -6.041 15.330 42.492 1.00 13.86 391 HIS A CA 1
ATOM 3092 C C . HIS A 1 391 ? -6.117 16.675 41.805 1.00 13.70 391 HIS A C 1
ATOM 3093 O O . HIS A 1 391 ? -5.176 17.064 41.113 1.00 13.42 391 HIS A O 1
ATOM 3100 N N . ARG A 1 392 ? -7.207 17.403 42.009 1.00 13.31 392 ARG A N 1
ATOM 3101 C CA . ARG A 1 392 ? -7.311 18.705 41.375 1.00 13.54 392 ARG A CA 1
ATOM 3102 C C . ARG A 1 392 ? -6.353 19.739 41.965 1.00 13.58 392 ARG A C 1
ATOM 3103 O O . ARG A 1 392 ? -6.007 20.714 41.298 1.00 14.27 392 ARG A O 1
ATOM 3111 N N . HIS A 1 393 ? -5.887 19.516 43.197 1.00 13.66 393 HIS A N 1
ATOM 3112 C CA . HIS A 1 393 ? -4.972 20.472 43.840 1.00 12.74 393 HIS A CA 1
ATOM 3113 C C . HIS A 1 393 ? -3.728 19.807 44.389 1.00 12.74 393 HIS A C 1
ATOM 3114 O O . HIS A 1 393 ? -3.742 18.632 44.696 1.00 13.15 393 HIS A O 1
ATOM 3121 N N . THR A 1 394 ? -2.662 20.591 44.513 1.00 12.25 394 THR A N 1
ATOM 3122 C CA . THR A 1 394 ? -1.398 20.115 45.041 1.00 13.10 394 THR A CA 1
ATOM 3123 C C . THR A 1 394 ? -1.295 20.643 46.460 1.00 12.77 394 THR A C 1
ATOM 3124 O O . THR A 1 394 ? -1.135 21.852 46.671 1.00 13.88 394 THR A O 1
ATOM 3128 N N . ILE A 1 395 ? -1.394 19.740 47.427 1.00 12.69 395 ILE A N 1
ATOM 3129 C CA . ILE A 1 395 ? -1.320 20.124 48.825 1.00 12.23 395 ILE A CA 1
ATOM 3130 C C . ILE A 1 395 ? 0.154 20.094 49.248 1.00 12.47 395 ILE A C 1
ATOM 3131 O O . ILE A 1 395 ? 0.624 19.191 49.937 1.00 12.20 395 ILE A O 1
ATOM 3136 N N . TYR A 1 396 ? 0.870 21.133 48.818 1.00 12.23 396 TYR A N 1
ATOM 3137 C CA . TYR A 1 396 ? 2.296 21.261 49.060 1.00 12.90 396 TYR A CA 1
ATOM 3138 C C . TYR A 1 396 ? 2.748 21.002 50.473 1.00 12.46 396 TYR A C 1
ATOM 3139 O O . TYR A 1 396 ? 2.122 21.470 51.414 1.00 12.41 396 TYR A O 1
ATOM 3148 N N . GLY A 1 397 ? 3.865 20.281 50.601 1.00 11.99 397 GLY A N 1
ATOM 3149 C CA . GLY A 1 397 ? 4.462 20.041 51.901 1.00 11.98 397 GLY A CA 1
ATOM 3150 C C . GLY A 1 397 ? 4.010 18.844 52.711 1.00 11.19 397 GLY A C 1
ATOM 3151 O O . GLY A 1 397 ? 4.727 18.425 53.619 1.00 11.34 397 GLY A O 1
ATOM 3152 N N . ALA A 1 398 ? 2.849 18.288 52.373 1.00 11.30 398 ALA A N 1
ATOM 3153 C CA . ALA A 1 398 ? 2.314 17.151 53.109 1.00 11.37 398 ALA A CA 1
ATOM 3154 C C . ALA A 1 398 ? 3.216 15.915 53.042 1.00 10.79 398 ALA A C 1
ATOM 3155 O O . ALA A 1 398 ? 3.534 15.428 51.957 1.00 11.70 398 ALA A O 1
ATOM 3157 N N . LEU A 1 399 ? 3.587 15.401 54.212 1.00 10.83 399 LEU A N 1
ATOM 3158 C CA . LEU A 1 399 ? 4.412 14.201 54.327 1.00 10.56 399 LEU A CA 1
ATOM 3159 C C . LEU A 1 399 ? 3.453 13.002 54.416 1.00 10.62 399 LEU A C 1
ATOM 3160 O O . LEU A 1 399 ? 2.621 12.936 55.327 1.00 10.09 399 LEU A O 1
ATOM 3165 N N . VAL A 1 400 ? 3.527 12.076 53.460 1.00 10.75 400 VAL A N 1
ATOM 3166 C CA . VAL A 1 400 ? 2.626 10.919 53.515 1.00 10.86 400 VAL A CA 1
ATOM 3167 C C . VAL A 1 400 ? 3.018 9.933 54.617 1.00 11.73 400 VAL A C 1
ATOM 3168 O O . VAL A 1 400 ? 4.127 9.992 55.164 1.00 11.40 400 VAL A O 1
ATOM 3172 N N . GLY A 1 401 ? 2.090 9.043 54.947 1.00 12.03 401 GLY A N 1
ATOM 3173 C CA . GLY A 1 401 ? 2.323 8.064 55.995 1.00 13.74 401 GLY A CA 1
ATOM 3174 C C . GLY A 1 401 ? 3.671 7.373 55.874 1.00 14.60 401 GLY A C 1
ATOM 3175 O O . GLY A 1 401 ? 4.441 7.358 56.820 1.00 15.08 401 GLY A O 1
ATOM 3176 N N . GLY A 1 402 ? 3.964 6.805 54.710 1.00 14.95 402 GLY A N 1
ATOM 3177 C CA . GLY A 1 402 ? 5.245 6.146 54.560 1.00 16.24 402 GLY A CA 1
ATOM 3178 C C . GLY A 1 402 ? 5.151 4.704 54.111 1.00 16.69 402 GLY A C 1
ATOM 3179 O O . GLY A 1 402 ? 4.061 4.137 54.046 1.00 16.48 402 GLY A O 1
ATOM 3180 N N . PRO A 1 403 ? 6.298 4.076 53.835 1.00 17.09 403 PRO A N 1
ATOM 3181 C CA . PRO A 1 403 ? 6.383 2.689 53.375 1.00 17.63 403 PRO A CA 1
ATOM 3182 C C . PRO A 1 403 ? 6.247 1.646 54.463 1.00 18.20 403 PRO A C 1
ATOM 3183 O O . PRO A 1 403 ? 6.200 1.965 55.653 1.00 18.15 403 PRO A O 1
ATOM 3187 N N . ASP A 1 404 ? 6.168 0.389 54.037 1.00 19.00 404 ASP A N 1
ATOM 3188 C CA . ASP A 1 404 ? 6.104 -0.712 54.978 1.00 19.57 404 ASP A CA 1
ATOM 3189 C C . ASP A 1 404 ? 7.555 -0.985 55.402 1.00 20.02 404 ASP A C 1
ATOM 3190 O O . ASP A 1 404 ? 8.473 -0.270 54.974 1.00 18.68 404 ASP A O 1
ATOM 3195 N N . ASN A 1 405 ? 7.777 -2.002 56.233 1.00 20.43 405 ASN A N 1
ATOM 3196 C CA . ASN A 1 405 ? 9.133 -2.259 56.715 1.00 21.02 405 ASN A CA 1
ATOM 3197 C C . ASN A 1 405 ? 10.145 -2.735 55.677 1.00 20.71 405 ASN A C 1
ATOM 3198 O O . ASN A 1 405 ? 11.320 -2.905 55.997 1.00 20.26 405 ASN A O 1
ATOM 3203 N N . ALA A 1 406 ? 9.702 -2.918 54.434 1.00 20.61 406 ALA A N 1
ATOM 3204 C CA . ALA A 1 406 ? 10.596 -3.346 53.363 1.00 20.29 406 ALA A CA 1
ATOM 3205 C C . ALA A 1 406 ? 10.675 -2.251 52.296 1.00 20.22 406 ALA A C 1
ATOM 3206 O O . ALA A 1 406 ? 11.042 -2.502 51.148 1.00 19.82 406 ALA A O 1
ATOM 3208 N N . ASP A 1 407 ? 10.321 -1.028 52.687 1.00 19.69 407 ASP A N 1
ATOM 3209 C CA . ASP A 1 407 ? 10.344 0.128 51.784 1.00 19.34 407 ASP A CA 1
ATOM 3210 C C . ASP A 1 407 ? 9.237 0.113 50.733 1.00 19.09 407 ASP A C 1
ATOM 3211 O O . ASP A 1 407 ? 9.227 0.948 49.837 1.00 18.43 407 ASP A O 1
ATOM 3216 N N . GLY A 1 408 ? 8.300 -0.823 50.857 1.00 19.13 408 GLY A N 1
ATOM 3217 C CA . GLY A 1 408 ? 7.200 -0.878 49.908 1.00 19.78 408 GLY A CA 1
ATOM 3218 C C . GLY A 1 408 ? 6.282 0.316 50.115 1.00 19.60 408 GLY A C 1
ATOM 3219 O O . GLY A 1 408 ? 5.988 0.685 51.240 1.00 19.33 408 GLY A O 1
ATOM 3220 N N . TYR A 1 409 ? 5.821 0.912 49.021 1.00 20.18 409 TYR A N 1
ATOM 3221 C CA . TYR A 1 409 ? 4.948 2.085 49.089 1.00 20.24 409 TYR A CA 1
ATOM 3222 C C . TYR A 1 409 ? 4.067 2.151 47.844 1.00 20.06 409 TYR A C 1
ATOM 3223 O O . TYR A 1 409 ? 4.558 2.010 46.724 1.00 20.02 409 TYR A O 1
ATOM 3232 N N . THR A 1 410 ? 2.776 2.383 48.047 1.00 20.58 410 THR A N 1
ATOM 3233 C CA . THR A 1 410 ? 1.828 2.472 46.938 1.00 21.33 410 THR A CA 1
ATOM 3234 C C . THR A 1 410 ? 1.092 3.802 47.032 1.00 20.91 410 THR A C 1
ATOM 323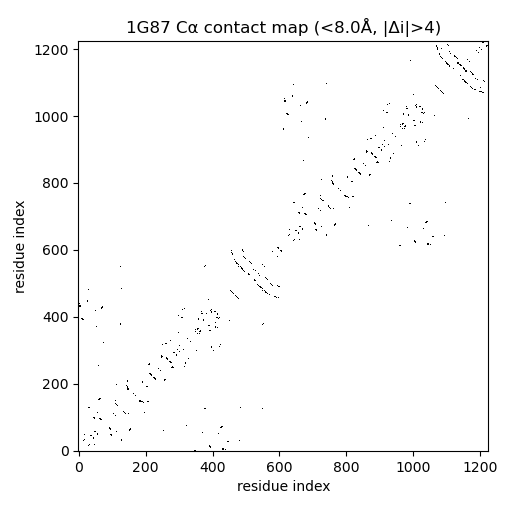5 O O . THR A 1 410 ? 0.347 4.028 47.971 1.00 20.73 410 THR A O 1
ATOM 3239 N N . ASP A 1 411 ? 1.313 4.669 46.051 1.00 21.05 411 ASP A N 1
ATOM 3240 C CA . ASP A 1 411 ? 0.679 5.991 46.007 1.00 20.65 411 ASP A CA 1
ATOM 3241 C C . ASP A 1 411 ? -0.742 5.925 45.433 1.00 20.40 411 ASP A C 1
ATOM 3242 O O . ASP A 1 411 ? -0.962 6.167 44.248 1.00 20.94 411 ASP A O 1
ATOM 3247 N N . GLU A 1 412 ? -1.703 5.574 46.277 1.00 20.07 412 GLU A N 1
ATOM 3248 C CA . GLU A 1 412 ? -3.096 5.500 45.859 1.00 20.35 412 GLU A CA 1
ATOM 3249 C C . GLU A 1 412 ? -3.924 6.238 46.886 1.00 19.48 412 GLU A C 1
ATOM 3250 O O . GLU A 1 412 ? -3.604 6.232 48.076 1.00 18.92 412 GLU A O 1
ATOM 3256 N N . ILE A 1 413 ? -5.000 6.851 46.424 1.00 19.05 413 ILE A N 1
ATOM 3257 C CA . ILE A 1 413 ? -5.862 7.638 47.296 1.00 18.69 413 ILE A CA 1
ATOM 3258 C C . ILE A 1 413 ? -6.524 6.843 48.429 1.00 20.16 413 ILE A C 1
ATOM 3259 O O . ILE A 1 413 ? -6.817 7.387 49.493 1.00 19.25 413 ILE A O 1
ATOM 3264 N N . ASN A 1 414 ? -6.753 5.557 48.211 1.00 21.73 414 ASN A N 1
ATOM 3265 C CA . ASN A 1 414 ? -7.399 4.735 49.232 1.00 24.51 414 ASN A CA 1
ATOM 3266 C C . ASN A 1 414 ? -6.406 3.931 50.066 1.00 25.76 414 ASN A C 1
ATOM 3267 O O . ASN A 1 414 ? -6.802 2.992 50.761 1.00 26.45 414 ASN A O 1
ATOM 3272 N N . ASN A 1 415 ? -5.126 4.272 49.983 1.00 26.78 415 ASN A N 1
ATOM 3273 C CA . ASN A 1 415 ? -4.109 3.563 50.752 1.00 28.83 415 ASN A CA 1
ATOM 3274 C C . ASN A 1 415 ? -3.759 4.422 51.964 1.00 30.13 415 ASN A C 1
ATOM 3275 O O . ASN A 1 415 ? -2.903 5.297 51.894 1.00 30.44 415 ASN A O 1
ATOM 3280 N N . TYR A 1 416 ? -4.435 4.181 53.078 1.00 31.62 416 TYR A N 1
ATOM 3281 C CA . TYR A 1 416 ? -4.187 4.953 54.289 1.00 32.77 416 TYR A CA 1
ATOM 3282 C C . TYR A 1 416 ? -2.802 4.704 54.862 1.00 32.94 416 TYR A C 1
ATOM 3283 O O . TYR A 1 416 ? -2.036 5.647 55.085 1.00 33.49 416 TYR A O 1
ATOM 3292 N N . VAL A 1 417 ? -2.447 3.447 55.093 1.00 32.28 417 VAL A N 1
ATOM 3293 C CA . VAL A 1 417 ? -1.133 3.190 55.659 1.00 31.33 417 VAL A CA 1
ATOM 3294 C C . VAL A 1 417 ? -0.013 3.937 54.940 1.00 30.14 417 VAL A C 1
ATOM 3295 O O . VAL A 1 417 ? 0.763 4.656 55.565 1.00 31.14 417 VAL A O 1
ATOM 3299 N N . ASN A 1 418 ? 0.095 3.773 53.634 1.00 28.34 418 ASN A N 1
ATOM 3300 C CA . ASN A 1 418 ? 1.159 4.465 52.938 1.00 26.22 418 ASN A CA 1
ATOM 3301 C C . ASN A 1 418 ? 0.852 5.934 52.674 1.00 24.07 418 ASN A C 1
ATOM 3302 O O . ASN A 1 418 ? 1.715 6.792 52.837 1.00 23.70 418 ASN A O 1
ATOM 3307 N N . ASN A 1 419 ? -0.451 6.236 52.375 1.00 22.13 419 ASN A N 1
ATOM 3308 C CA . ASN A 1 419 ? -0.709 7.556 51.785 1.00 19.14 419 ASN A CA 1
ATOM 3309 C C . ASN A 1 419 ? -1.630 8.508 52.561 1.00 17.86 419 ASN A C 1
ATOM 3310 O O . ASN A 1 419 ? -2.094 9.501 51.966 1.00 17.13 419 ASN A O 1
ATOM 3315 N N . GLU A 1 420 ? -1.883 8.398 53.851 1.00 16.86 420 GLU A N 1
ATOM 3316 C CA . GLU A 1 420 ? -2.671 9.408 54.533 1.00 16.59 420 GLU A CA 1
ATOM 3317 C C . GLU A 1 420 ? -1.714 10.582 54.819 1.00 14.19 420 GLU A C 1
ATOM 3318 O O . GLU A 1 420 ? -0.498 10.405 54.814 1.00 12.78 420 GLU A O 1
ATOM 3324 N N . ILE A 1 421 ? -2.268 11.777 55.001 1.00 12.36 421 ILE A N 1
ATOM 3325 C CA . ILE A 1 421 ? -1.474 12.954 55.360 1.00 11.81 421 ILE A CA 1
ATOM 3326 C C . ILE A 1 421 ? -2.231 13.584 56.518 1.00 11.56 421 ILE A C 1
ATOM 3327 O O . ILE A 1 421 ? -3.458 13.554 56.551 1.00 11.58 421 ILE A O 1
ATOM 3332 N N . ALA A 1 422 ? -1.498 14.124 57.484 1.00 10.74 422 ALA A N 1
ATOM 3333 C CA . ALA A 1 422 ? -2.136 14.680 58.677 1.00 10.44 422 ALA A CA 1
ATOM 3334 C C . ALA A 1 422 ? -1.296 15.735 59.381 1.00 10.27 422 ALA A C 1
ATOM 3335 O O . ALA A 1 422 ? -0.070 15.805 59.216 1.00 10.04 422 ALA A O 1
ATOM 3337 N N . CYS A 1 423 ? -1.957 16.552 60.192 1.00 9.70 423 CYS A N 1
ATOM 3338 C CA . CYS A 1 423 ? -1.244 17.592 60.933 1.00 9.64 423 CYS A CA 1
ATOM 3339 C C . CYS A 1 423 ? -0.058 17.036 61.707 1.00 9.67 423 CYS A C 1
ATOM 3340 O O . CYS A 1 423 ? 1.051 17.527 61.589 1.00 9.29 423 CYS A O 1
ATOM 3343 N N . ASP A 1 424 ? -0.294 16.000 62.502 1.00 9.92 424 ASP A N 1
ATOM 3344 C CA . ASP A 1 424 ? 0.789 15.483 63.308 1.00 10.21 424 ASP A CA 1
ATOM 3345 C C . ASP A 1 424 ? 1.918 14.879 62.481 1.00 10.19 424 ASP A C 1
ATOM 3346 O O . ASP A 1 424 ? 3.063 14.831 62.931 1.00 9.89 424 ASP A O 1
ATOM 3351 N N . TYR A 1 425 ? 1.618 14.445 61.259 1.00 10.43 425 TYR A N 1
ATOM 3352 C CA . TYR A 1 425 ? 2.661 13.855 60.424 1.00 10.86 425 TYR A CA 1
ATOM 3353 C C . TYR A 1 425 ? 3.723 14.893 60.071 1.00 10.70 425 TYR A C 1
ATOM 3354 O O . TYR A 1 425 ? 4.909 14.577 59.955 1.00 10.57 425 TYR A O 1
ATOM 3363 N N . ASN A 1 426 ? 3.287 16.132 59.886 1.00 10.44 426 ASN A N 1
ATOM 3364 C CA . ASN A 1 426 ? 4.218 17.197 59.520 1.00 10.70 426 ASN A CA 1
ATOM 3365 C C . ASN A 1 426 ? 4.799 18.003 60.663 1.00 10.53 426 ASN A C 1
ATOM 3366 O O . ASN A 1 426 ? 5.670 18.841 60.435 1.00 10.76 426 ASN A O 1
ATOM 3371 N N . ALA A 1 427 ? 4.340 17.767 61.889 1.00 10.40 427 ALA A N 1
ATOM 3372 C CA . ALA A 1 427 ? 4.800 18.566 63.018 1.00 11.27 427 ALA A CA 1
ATOM 3373 C C . ALA A 1 427 ? 6.296 18.476 63.329 1.00 11.13 427 ALA A C 1
ATOM 3374 O O . ALA A 1 427 ? 7.019 19.483 63.227 1.00 11.79 427 ALA A O 1
ATOM 3376 N N . GLY A 1 428 ? 6.745 17.292 63.735 1.00 11.05 428 GLY A N 1
ATOM 3377 C CA . GLY A 1 428 ? 8.149 17.077 64.037 1.00 10.73 428 GLY A CA 1
ATOM 3378 C C . GLY A 1 428 ? 8.988 17.250 62.779 1.00 10.83 428 GLY A C 1
ATOM 3379 O O . GLY A 1 428 ? 10.101 17.786 62.815 1.00 11.28 428 GLY A O 1
ATOM 3380 N N . PHE A 1 429 ? 8.440 16.791 61.659 1.00 10.21 429 PHE A N 1
ATOM 3381 C CA . PHE A 1 429 ? 9.092 16.900 60.366 1.00 10.97 429 PHE A CA 1
ATOM 3382 C C . PHE A 1 429 ? 9.526 18.344 60.144 1.00 11.10 429 PHE A C 1
ATOM 3383 O O . PHE A 1 429 ? 10.664 18.610 59.780 1.00 11.24 429 PHE A O 1
ATOM 3391 N N . THR A 1 430 ? 8.607 19.283 60.370 1.00 11.38 430 THR A N 1
ATOM 3392 C CA . THR A 1 430 ? 8.935 20.695 60.162 1.00 11.33 430 THR A CA 1
ATOM 3393 C C . THR A 1 430 ? 10.161 21.117 60.969 1.00 11.38 430 THR A C 1
ATOM 3394 O O . THR A 1 430 ? 11.050 21.794 60.437 1.00 11.48 430 THR A O 1
ATOM 3398 N N . GLY A 1 431 ? 10.211 20.728 62.245 1.00 11.18 431 GLY A N 1
ATOM 3399 C CA . GLY A 1 431 ? 11.349 21.075 63.094 1.00 11.55 431 GLY A CA 1
ATOM 3400 C C . GLY A 1 431 ? 12.657 20.435 62.630 1.00 11.42 431 GLY A C 1
ATOM 3401 O O . GLY A 1 431 ? 13.735 21.038 62.700 1.00 11.91 431 GLY A O 1
ATOM 3402 N N . ALA A 1 432 ? 12.576 19.203 62.155 1.00 11.66 432 ALA A N 1
ATOM 3403 C CA . ALA A 1 432 ? 13.771 18.534 61.671 1.00 11.49 432 ALA A CA 1
ATOM 3404 C C . ALA A 1 432 ? 14.254 19.238 60.409 1.00 11.84 432 ALA A C 1
ATOM 3405 O O . ALA A 1 432 ? 15.455 19.353 60.183 1.00 12.33 432 ALA A O 1
ATOM 3407 N N . LEU A 1 433 ? 13.322 19.693 59.577 1.00 11.85 433 LEU A N 1
ATOM 3408 C CA . LEU A 1 433 ? 13.701 20.384 58.345 1.00 11.94 433 LEU A CA 1
ATOM 3409 C C . LEU A 1 433 ? 14.382 21.709 58.659 1.00 12.41 433 LEU A C 1
ATOM 3410 O O . LEU A 1 433 ? 15.321 22.109 57.964 1.00 13.20 433 LEU A O 1
ATOM 3415 N N . ALA A 1 434 ? 13.908 22.400 59.691 1.00 13.43 434 ALA A N 1
ATOM 3416 C CA . ALA A 1 434 ? 14.516 23.678 60.061 1.00 13.89 434 ALA A CA 1
ATOM 3417 C C . ALA A 1 434 ? 15.982 23.423 60.431 1.00 14.96 434 ALA A C 1
ATOM 3418 O O . ALA A 1 434 ? 16.875 24.201 60.067 1.00 15.39 434 ALA A O 1
ATOM 3420 N N . LYS A 1 435 ? 16.232 22.319 61.132 1.00 15.76 435 LYS A N 1
ATOM 3421 C CA . LYS A 1 435 ? 17.596 21.988 61.539 1.00 16.23 435 LYS A CA 1
ATOM 3422 C C . LYS A 1 435 ? 18.471 21.625 60.346 1.00 16.69 435 LYS A C 1
ATOM 3423 O O . LYS A 1 435 ? 19.648 22.028 60.283 1.00 17.11 435 LYS A O 1
ATOM 3429 N N . MET A 1 436 ? 17.913 20.901 59.389 1.00 16.72 436 MET A N 1
ATOM 3430 C CA . MET A 1 436 ? 18.714 20.552 58.225 1.00 17.16 436 MET A CA 1
ATOM 3431 C C . MET A 1 436 ? 18.990 21.809 57.400 1.00 17.95 436 MET A C 1
ATOM 3432 O O . MET A 1 436 ? 20.078 21.961 56.844 1.00 17.83 436 MET A O 1
ATOM 3437 N N . TYR A 1 437 ? 18.017 22.712 57.326 1.00 18.48 437 TYR A N 1
ATOM 3438 C CA . TYR A 1 437 ? 18.213 23.956 56.585 1.00 19.85 437 TYR A CA 1
ATOM 3439 C C . TYR A 1 437 ? 19.343 24.741 57.233 1.00 21.69 437 TYR A C 1
ATOM 3440 O O . TYR A 1 437 ? 20.207 25.287 56.551 1.00 22.20 437 TYR A O 1
ATOM 3449 N N . LYS A 1 438 ? 19.324 24.810 58.559 1.00 23.43 438 LYS A N 1
ATOM 3450 C CA . LYS A 1 438 ? 20.347 25.538 59.296 1.00 25.60 438 LYS A CA 1
ATOM 3451 C C . LYS A 1 438 ? 21.735 24.984 58.974 1.00 26.45 438 LYS A C 1
ATOM 3452 O O . LYS A 1 438 ? 22.709 25.727 58.811 1.00 26.25 438 LYS A O 1
ATOM 3458 N N . HIS A 1 439 ? 21.813 23.666 58.867 1.00 26.92 439 HIS A N 1
ATOM 3459 C CA . HIS A 1 439 ? 23.084 23.003 58.611 1.00 27.83 439 HIS A CA 1
ATOM 3460 C C . HIS A 1 439 ? 23.525 22.908 57.150 1.00 27.41 439 HIS A C 1
ATOM 3461 O O . HIS A 1 439 ? 24.695 23.125 56.855 1.00 27.46 439 HIS A O 1
ATOM 3468 N N . SER A 1 440 ? 22.600 22.620 56.237 1.00 26.55 440 SER A N 1
ATOM 3469 C CA . SER A 1 440 ? 22.953 22.447 54.825 1.00 25.95 440 SER A CA 1
ATOM 3470 C C . SER A 1 440 ? 22.312 23.387 53.819 1.00 25.44 440 SER A C 1
ATOM 3471 O O . SER A 1 440 ? 22.600 23.302 52.619 1.00 26.03 440 SER A O 1
ATOM 3474 N N . GLY A 1 441 ? 21.424 24.259 54.279 1.00 24.82 441 GLY A N 1
ATOM 3475 C CA . GLY A 1 441 ? 20.796 25.191 53.364 1.00 23.99 441 GLY A CA 1
ATOM 3476 C C . GLY A 1 441 ? 19.801 24.645 52.355 1.00 23.75 441 GLY A C 1
ATOM 3477 O O . GLY A 1 441 ? 19.182 23.586 52.534 1.00 22.86 441 GLY A O 1
ATOM 3478 N N . GLY A 1 442 ? 19.707 25.357 51.265 1.00 23.70 442 GLY A N 1
ATOM 3479 C CA . GLY A 1 442 ? 18.726 25.104 50.228 1.00 23.64 442 GLY A CA 1
ATOM 3480 C C . GLY A 1 442 ? 17.723 26.222 50.304 1.00 23.94 442 GLY A C 1
ATOM 3481 O O . GLY A 1 442 ? 17.048 26.375 51.323 1.00 24.01 442 GLY A O 1
ATOM 3482 N N . ASP A 1 443 ? 17.706 27.104 49.315 1.00 24.16 443 ASP A N 1
ATOM 3483 C CA . ASP A 1 443 ? 16.840 28.275 49.386 1.00 24.27 443 ASP A CA 1
ATOM 3484 C C . ASP A 1 443 ? 15.371 28.045 49.096 1.00 23.53 443 ASP A C 1
ATOM 3485 O O . ASP A 1 443 ? 15.005 27.319 48.172 1.00 23.50 443 ASP A O 1
ATOM 3490 N N . PRO A 1 444 ? 14.499 28.670 49.890 1.00 23.20 444 PRO A N 1
ATOM 3491 C CA . PRO A 1 444 ? 13.065 28.509 49.659 1.00 22.97 444 PRO A CA 1
ATOM 3492 C C . PRO A 1 444 ? 12.744 29.212 48.346 1.00 23.19 444 PRO A C 1
ATOM 3493 O O . PRO A 1 444 ? 13.519 30.055 47.884 1.00 23.48 444 PRO A O 1
ATOM 3497 N N . ILE A 1 445 ? 11.625 28.854 47.735 1.00 22.82 445 ILE A N 1
ATOM 3498 C CA . ILE A 1 445 ? 11.196 29.497 46.501 1.00 23.05 445 ILE A CA 1
ATOM 3499 C C . ILE A 1 445 ? 10.738 30.914 46.897 1.00 23.85 445 ILE A C 1
ATOM 3500 O O . ILE A 1 445 ? 9.896 31.090 47.783 1.00 23.77 445 ILE A O 1
ATOM 3505 N N . PRO A 1 446 ? 11.309 31.954 46.271 1.00 24.24 446 PRO A N 1
ATOM 3506 C CA . PRO A 1 446 ? 10.858 33.290 46.674 1.00 24.56 446 PRO A CA 1
ATOM 3507 C C . PRO A 1 446 ? 9.393 33.588 46.338 1.00 24.62 446 PRO A C 1
ATOM 3508 O O . PRO A 1 446 ? 8.897 33.201 45.278 1.00 24.65 446 PRO A O 1
ATOM 3512 N N . ASN A 1 447 ? 8.710 34.271 47.253 1.00 24.64 447 ASN A N 1
ATOM 3513 C CA . ASN A 1 447 ? 7.315 34.667 47.057 1.00 25.15 447 ASN A CA 1
ATOM 3514 C C . ASN A 1 447 ? 6.419 33.504 46.622 1.00 24.93 447 ASN A C 1
ATOM 3515 O O . ASN A 1 447 ? 5.511 33.667 45.806 1.00 24.60 447 ASN A O 1
ATOM 3520 N N . PHE A 1 448 ? 6.656 32.335 47.208 1.00 24.48 448 PHE A N 1
ATOM 3521 C CA . PHE A 1 448 ? 5.898 31.144 46.845 1.00 23.50 448 PHE A CA 1
ATOM 3522 C C . PHE A 1 448 ? 4.412 31.217 47.168 1.00 22.88 448 PHE A C 1
ATOM 3523 O O . PHE A 1 448 ? 4.008 31.544 48.285 1.00 22.16 448 PHE A O 1
ATOM 3531 N N . LYS A 1 449 ? 3.599 30.910 46.166 1.00 22.97 449 LYS A N 1
ATOM 3532 C CA . LYS A 1 449 ? 2.157 30.895 46.333 1.00 23.03 449 LYS A CA 1
ATOM 3533 C C . LYS A 1 449 ? 1.604 29.659 45.642 1.00 22.35 449 LYS A C 1
ATOM 3534 O O . LYS A 1 449 ? 2.254 29.080 44.767 1.00 22.69 449 LYS A O 1
ATOM 3540 N N . ALA A 1 450 ? 0.408 29.260 46.038 1.00 21.23 450 ALA A N 1
ATOM 3541 C CA . ALA A 1 450 ? -0.237 28.100 45.445 1.00 20.68 450 ALA A CA 1
ATOM 3542 C C . ALA A 1 450 ? -1.481 28.551 44.677 1.00 20.99 450 ALA A C 1
ATOM 3543 O O . ALA A 1 450 ? -2.596 28.073 44.928 1.00 20.00 450 ALA A O 1
ATOM 3545 N N . ILE A 1 451 ? -1.287 29.493 43.751 1.00 21.16 451 ILE A N 1
ATOM 3546 C CA . ILE A 1 451 ? -2.385 29.985 42.921 1.00 21.43 451 ILE A CA 1
ATOM 3547 C C . ILE A 1 451 ? -2.335 29.078 41.699 1.00 21.02 451 ILE A C 1
ATOM 3548 O O . ILE A 1 451 ? -1.467 29.196 40.833 1.00 20.63 451 ILE A O 1
ATOM 3553 N N . GLU A 1 452 ? -3.265 28.137 41.653 1.00 19.99 452 GLU A N 1
ATOM 3554 C CA . GLU A 1 452 ? -3.283 27.163 40.580 1.00 19.55 452 GLU A CA 1
ATOM 3555 C C . GLU A 1 452 ? -4.101 27.560 39.375 1.00 19.37 452 GLU A C 1
ATOM 3556 O O . GLU A 1 452 ? -5.064 28.325 39.470 1.00 19.19 452 GLU A O 1
ATOM 3562 N N . LYS A 1 453 ? -3.723 26.999 38.238 1.00 19.90 453 LYS A N 1
ATOM 3563 C CA . LYS A 1 453 ? -4.482 27.225 37.030 1.00 20.49 453 LYS A CA 1
ATOM 3564 C C . LYS A 1 453 ? -5.756 26.389 37.178 1.00 20.29 453 LYS A C 1
ATOM 3565 O O . LYS A 1 453 ? -5.744 25.311 37.779 1.00 20.16 453 LYS A O 1
ATOM 3571 N N . ILE A 1 454 ? -6.868 26.902 36.669 1.00 19.75 454 ILE A N 1
ATOM 3572 C CA . ILE A 1 454 ? -8.118 26.163 36.733 1.00 19.65 454 ILE A CA 1
ATOM 3573 C C . ILE A 1 454 ? -8.026 25.100 35.652 1.00 19.60 454 ILE A C 1
ATOM 3574 O O . ILE A 1 454 ? -7.967 25.418 34.458 1.00 19.78 454 ILE A O 1
ATOM 3579 N N . THR A 1 455 ? -8.016 23.836 36.069 1.00 18.54 455 THR A N 1
ATOM 3580 C CA . THR A 1 455 ? -7.858 22.735 35.143 1.00 17.78 455 THR A CA 1
ATOM 3581 C C . THR A 1 455 ? -9.094 22.058 34.587 1.00 17.35 455 THR A C 1
ATOM 3582 O O . THR A 1 455 ? -8.970 21.119 33.809 1.00 17.18 455 THR A O 1
ATOM 3586 N N . ASN A 1 456 ? -10.279 22.488 35.005 1.00 16.52 456 ASN A N 1
ATOM 3587 C CA . ASN A 1 456 ? -11.507 21.955 34.425 1.00 15.86 456 ASN A CA 1
ATOM 3588 C C . ASN A 1 456 ? -12.530 23.071 34.492 1.00 16.12 456 ASN A C 1
ATOM 3589 O O . ASN A 1 456 ? -12.514 23.862 35.429 1.00 16.02 456 ASN A O 1
ATOM 3594 N N . ASP A 1 457 ? -13.386 23.180 33.479 1.00 16.03 457 ASP A N 1
ATOM 3595 C CA . ASP A 1 457 ? -14.418 24.206 33.517 1.00 15.88 457 ASP A CA 1
ATOM 3596 C C . ASP A 1 457 ? -15.220 23.988 34.790 1.00 15.68 457 ASP A C 1
ATOM 3597 O O . ASP A 1 457 ? -15.759 22.898 35.032 1.00 14.32 457 ASP A O 1
ATOM 3602 N N . GLU A 1 458 ? -15.311 25.036 35.602 1.00 15.23 458 GLU A N 1
ATOM 3603 C CA . GLU A 1 458 ? -15.988 24.925 36.881 1.00 15.17 458 GLU A CA 1
ATOM 3604 C C . GLU A 1 458 ? -17.484 24.723 36.878 1.00 15.44 458 GLU A C 1
ATOM 3605 O O . GLU A 1 458 ? -18.020 24.113 37.806 1.00 15.90 458 GLU A O 1
ATOM 3611 N N . VAL A 1 459 ? -18.164 25.239 35.862 1.00 15.61 459 VAL A N 1
ATOM 3612 C CA . VAL A 1 459 ? -19.616 25.075 35.734 1.00 15.45 459 VAL A CA 1
ATOM 3613 C C . VAL A 1 459 ? -19.838 24.798 34.247 1.00 16.07 459 VAL A C 1
ATOM 3614 O O . VAL A 1 459 ? -19.399 25.577 33.393 1.00 16.18 459 VAL A O 1
ATOM 3618 N N . ILE A 1 460 ? -20.493 23.682 33.936 1.00 16.18 460 ILE A N 1
ATOM 3619 C CA . ILE A 1 460 ? -20.722 23.328 32.537 1.00 16.27 460 ILE A CA 1
ATOM 3620 C C . ILE A 1 460 ? -22.169 22.953 32.323 1.00 16.22 460 ILE A C 1
ATOM 3621 O O . ILE A 1 460 ? -22.952 22.864 33.263 1.00 16.60 460 ILE A O 1
ATOM 3626 N N . ILE A 1 461 ? -22.539 22.750 31.071 1.00 15.91 461 ILE A N 1
ATOM 3627 C CA . ILE A 1 461 ? -23.894 22.347 30.770 1.00 16.58 461 ILE A CA 1
ATOM 3628 C C . ILE A 1 461 ? -23.825 21.296 29.680 1.00 16.78 461 ILE A C 1
ATOM 3629 O O . ILE A 1 461 ? -23.013 21.396 28.777 1.00 16.49 461 ILE A O 1
ATOM 3634 N N . LYS A 1 462 ? -24.646 20.264 29.808 1.00 17.95 462 LYS A N 1
ATOM 3635 C CA . LYS A 1 462 ? -24.722 19.216 28.803 1.00 18.48 462 LYS A CA 1
ATOM 3636 C C . LYS A 1 462 ? -26.162 19.276 28.306 1.00 18.88 462 LYS A C 1
ATOM 3637 O O . LYS A 1 462 ? -27.084 19.587 29.063 1.00 18.62 462 LYS A O 1
ATOM 3643 N N . ALA A 1 463 ? -26.373 18.997 27.029 1.00 19.33 463 ALA A N 1
ATOM 3644 C CA . ALA A 1 463 ? -27.728 19.045 26.507 1.00 20.21 463 ALA A CA 1
ATOM 3645 C C . ALA A 1 463 ? -27.919 17.983 25.439 1.00 20.64 463 ALA A C 1
ATOM 3646 O O . ALA A 1 463 ? -26.958 17.355 24.992 1.00 20.58 463 ALA A O 1
ATOM 3648 N N . GLY A 1 464 ? -29.174 17.791 25.059 1.00 22.25 464 GLY A N 1
ATOM 3649 C CA . GLY A 1 464 ? -29.521 16.829 24.029 1.00 23.73 464 GLY A CA 1
ATOM 3650 C C . GLY A 1 464 ? -30.954 17.081 23.616 1.00 24.98 464 GLY A C 1
ATOM 3651 O O . GLY A 1 464 ? -31.705 17.748 24.330 1.00 24.40 464 GLY A O 1
ATOM 3652 N N . LEU A 1 465 ? -31.341 16.558 22.457 1.00 26.50 465 LEU A N 1
ATOM 3653 C CA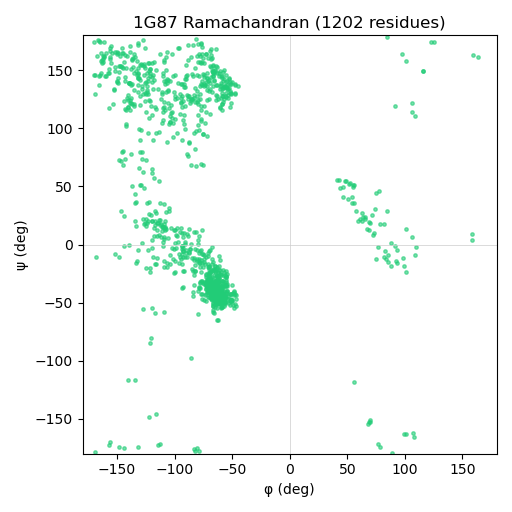 . LEU A 1 465 ? -32.706 16.727 21.973 1.00 28.76 465 LEU A CA 1
ATOM 3654 C C . LEU A 1 465 ? -33.598 15.713 22.696 1.00 29.76 465 LEU A C 1
ATOM 3655 O O . LEU A 1 465 ? -33.485 14.508 22.470 1.00 30.64 465 LEU A O 1
ATOM 3660 N N . ASN A 1 466 ? -34.478 16.208 23.559 1.00 30.90 466 ASN A N 1
ATOM 3661 C CA . ASN A 1 466 ? -35.362 15.346 24.337 1.00 32.23 466 ASN A CA 1
ATOM 3662 C C . ASN A 1 466 ? -36.553 14.878 23.513 1.00 32.88 466 ASN A C 1
ATOM 3663 O O . ASN A 1 466 ? -36.751 13.668 23.324 1.00 33.46 466 ASN A O 1
ATOM 3668 N N . SER A 1 467 ? -37.339 15.844 23.035 1.00 32.95 467 SER A N 1
ATOM 3669 C CA . SER A 1 467 ? -38.527 15.581 22.220 1.00 32.83 467 SER A CA 1
ATOM 3670 C C . SER A 1 467 ? -38.561 16.594 21.073 1.00 32.57 467 SER A C 1
ATOM 3671 O O . SER A 1 467 ? -38.057 17.710 21.208 1.00 32.33 467 SER A O 1
ATOM 3674 N N . THR A 1 468 ? -39.156 16.216 19.944 1.00 32.02 468 THR A N 1
ATOM 3675 C CA . THR A 1 468 ? -39.203 17.129 18.803 1.00 30.96 468 THR A CA 1
ATOM 3676 C C . THR A 1 468 ? -40.451 16.926 17.944 1.00 30.25 468 THR A C 1
ATOM 3677 O O . THR A 1 468 ? -41.141 15.906 18.066 1.00 29.71 468 THR A O 1
ATOM 3681 N N . GLY A 1 469 ? -40.731 17.909 17.089 1.00 29.02 469 GLY A N 1
ATOM 3682 C CA . GLY A 1 469 ? -41.881 17.841 16.202 1.00 27.44 469 GLY A CA 1
ATOM 3683 C C . GLY A 1 469 ? -41.881 18.932 15.145 1.00 26.21 469 GLY A C 1
ATOM 3684 O O . GLY A 1 469 ? -41.025 19.827 15.157 1.00 26.01 469 GLY A O 1
ATOM 3685 N N . PRO A 1 470 ? -42.840 18.893 14.203 1.00 24.74 470 PRO A N 1
ATOM 3686 C CA . PRO A 1 470 ? -42.920 19.904 13.146 1.00 23.39 470 PRO A CA 1
ATOM 3687 C C . PRO A 1 470 ? -43.136 21.334 13.654 1.00 22.45 470 PRO A C 1
ATOM 3688 O O . PRO A 1 470 ? -42.876 22.295 12.929 1.00 21.69 470 PRO A O 1
ATOM 3692 N N . ASN A 1 471 ? -43.593 21.474 14.899 1.00 21.44 471 ASN A N 1
ATOM 3693 C CA . ASN A 1 471 ? -43.827 22.798 15.464 1.00 20.89 471 ASN A CA 1
ATOM 3694 C C . ASN A 1 471 ? -43.118 23.006 16.797 1.00 20.41 471 ASN A C 1
ATOM 3695 O O . ASN A 1 471 ? -43.462 23.922 17.530 1.00 20.44 471 ASN A O 1
ATOM 3700 N N . TYR A 1 472 ? -42.132 22.176 17.117 1.00 20.26 472 TYR A N 1
ATOM 3701 C CA . TYR A 1 472 ? -41.447 22.381 18.396 1.00 20.22 472 TYR A CA 1
ATOM 3702 C C . TYR A 1 472 ? -40.114 21.680 18.587 1.00 19.31 472 TYR A C 1
ATOM 3703 O O . TYR A 1 472 ? -39.740 20.774 17.851 1.00 18.69 472 TYR A O 1
ATOM 3712 N N . THR A 1 473 ? -39.389 22.129 19.606 1.00 18.39 473 THR A N 1
ATOM 3713 C CA . THR A 1 473 ? -38.119 21.532 19.968 1.00 18.62 473 THR A CA 1
ATOM 3714 C C . THR A 1 473 ? -38.153 21.396 21.486 1.00 18.85 473 THR A C 1
ATOM 3715 O O . THR A 1 473 ? -38.537 22.334 22.185 1.00 18.24 473 THR A O 1
ATOM 3719 N N . GLU A 1 474 ? -37.782 20.227 21.998 1.00 20.09 474 GLU A N 1
ATOM 3720 C CA . GLU A 1 474 ? -37.734 20.047 23.447 1.00 21.24 474 GLU A CA 1
ATOM 3721 C C . GLU A 1 474 ? -36.306 19.662 23.795 1.00 20.84 474 GLU A C 1
ATOM 3722 O O . GLU A 1 474 ? -35.764 18.698 23.266 1.00 20.67 474 GLU A O 1
ATOM 3728 N N . ILE A 1 475 ? -35.706 20.447 24.685 1.00 20.79 475 ILE A N 1
ATOM 3729 C CA . ILE A 1 475 ? -34.328 20.258 25.113 1.00 20.76 475 ILE A CA 1
ATOM 3730 C C . ILE A 1 475 ? -34.231 19.631 26.500 1.00 20.50 475 ILE A C 1
ATOM 3731 O O . ILE A 1 475 ? -35.052 19.905 27.373 1.00 20.86 475 ILE A O 1
ATOM 3736 N N . LYS A 1 476 ? -33.290 18.740 26.667 1.00 21.15 476 LYS A N 1
ATOM 3737 C CA . LYS A 1 476 ? -32.929 18.212 27.977 1.00 21.20 476 LYS A CA 1
ATOM 3738 C C . LYS A 1 476 ? -31.591 18.794 28.305 1.00 20.10 476 LYS A C 1
ATOM 3739 O O . LYS A 1 476 ? -30.647 18.609 27.536 1.00 19.86 476 LYS A O 1
ATOM 3745 N N . ALA A 1 477 ? -31.500 19.604 29.336 1.00 19.98 477 ALA A N 1
ATOM 3746 C CA . ALA A 1 477 ? -30.232 20.250 29.671 1.00 19.02 477 ALA A CA 1
ATOM 3747 C C . ALA A 1 477 ? -29.853 19.907 31.103 1.00 18.40 477 ALA A C 1
ATOM 3748 O O . ALA A 1 477 ? -30.717 19.853 31.976 1.00 18.88 477 ALA A O 1
ATOM 3750 N N . VAL A 1 478 ? -28.570 19.675 31.337 1.00 17.90 478 VAL A N 1
ATOM 3751 C CA . VAL A 1 478 ? -28.113 19.376 32.685 1.00 17.56 478 VAL A CA 1
ATOM 3752 C C . VAL A 1 478 ? -26.915 20.268 33.017 1.00 16.39 478 VAL A C 1
ATOM 3753 O O . VAL A 1 478 ? -25.894 20.232 32.345 1.00 16.56 478 VAL A O 1
ATOM 3757 N N . VAL A 1 479 ? -27.061 21.082 34.054 1.00 16.50 479 VAL A N 1
ATOM 3758 C CA . VAL A 1 479 ? -25.980 21.957 34.496 1.00 15.54 479 VAL A CA 1
ATOM 3759 C C . VAL A 1 479 ? -25.189 21.189 35.550 1.00 15.74 479 VAL A C 1
ATOM 3760 O O . VAL A 1 479 ? -25.787 20.515 36.383 1.00 15.34 479 VAL A O 1
ATOM 3764 N N . TYR A 1 480 ? -23.862 21.271 35.498 1.00 15.71 480 TYR A N 1
ATOM 3765 C CA . TYR A 1 480 ? -23.021 20.598 36.492 1.00 15.94 480 TYR A CA 1
ATOM 3766 C C . TYR A 1 480 ? -22.097 21.574 37.188 1.00 15.50 480 TYR A C 1
ATOM 3767 O O . TYR A 1 480 ? -21.439 22.383 36.543 1.00 14.82 480 TYR A O 1
ATOM 3776 N N . ASN A 1 481 ? -22.053 21.476 38.514 1.00 14.49 481 ASN A N 1
ATOM 3777 C CA . ASN A 1 481 ? -21.161 22.297 39.323 1.00 13.95 481 ASN A CA 1
ATOM 3778 C C . ASN A 1 481 ? -19.920 21.426 39.533 1.00 13.68 481 ASN A C 1
ATOM 3779 O O . ASN A 1 481 ? -19.999 20.385 40.179 1.00 13.98 481 ASN A O 1
ATOM 3784 N N . GLN A 1 482 ? -18.802 21.839 38.947 1.00 12.79 482 GLN A N 1
ATOM 3785 C CA . GLN A 1 482 ? -17.545 21.119 39.062 1.00 13.36 482 GLN A CA 1
ATOM 3786 C C . GLN A 1 482 ? -16.527 22.122 39.611 1.00 12.93 482 GLN A C 1
ATOM 3787 O O . GLN A 1 482 ? -15.350 22.094 39.248 1.00 13.28 482 GLN A O 1
ATOM 3793 N N . THR A 1 483 ? -16.981 23.008 40.492 1.00 12.98 483 THR A N 1
ATOM 3794 C CA . THR A 1 483 ? -16.091 24.035 41.038 1.00 13.04 483 THR A CA 1
ATOM 3795 C C . THR A 1 483 ? -14.978 23.456 41.918 1.00 12.99 483 THR A C 1
ATOM 3796 O O . THR A 1 483 ? -15.163 22.437 42.606 1.00 12.60 483 THR A O 1
ATOM 3800 N N . GLY A 1 484 ? -13.831 24.127 41.886 1.00 12.58 484 GLY A N 1
ATOM 3801 C CA . GLY A 1 484 ? -12.696 23.683 42.669 1.00 12.51 484 GLY A CA 1
ATOM 3802 C C . GLY A 1 484 ? -11.738 24.780 43.091 1.00 12.90 484 GLY A C 1
ATOM 3803 O O . GLY A 1 484 ? -10.856 24.532 43.906 1.00 12.86 484 GLY A O 1
ATOM 3804 N N . TRP A 1 485 ? -11.925 25.994 42.581 1.00 12.98 485 TRP A N 1
ATOM 3805 C CA . TRP A 1 485 ? -11.016 27.094 42.908 1.00 13.42 485 TRP A CA 1
ATOM 3806 C C . TRP A 1 485 ? -11.759 28.350 43.336 1.00 14.15 485 TRP A C 1
ATOM 3807 O O . TRP A 1 485 ? -11.689 29.378 42.667 1.00 14.17 485 TRP A O 1
ATOM 3818 N N . PRO A 1 486 ? -12.448 28.295 44.483 1.00 14.31 486 PRO A N 1
ATOM 3819 C CA . PRO A 1 486 ? -12.564 27.127 45.354 1.00 13.86 486 PRO A CA 1
ATOM 3820 C C . PRO A 1 486 ? -13.848 26.362 45.087 1.00 13.64 486 PRO A C 1
ATOM 3821 O O . PRO A 1 486 ? -14.747 26.850 44.377 1.00 13.77 486 PRO A O 1
ATOM 3825 N N . ALA A 1 487 ? -13.955 25.166 45.665 1.00 13.35 487 ALA A N 1
ATOM 3826 C CA . ALA A 1 487 ? -15.193 24.408 45.563 1.00 13.36 487 ALA A CA 1
ATOM 3827 C C . ALA A 1 487 ? -16.219 25.360 46.177 1.00 13.77 487 ALA A C 1
ATOM 3828 O O . ALA A 1 487 ? -15.931 26.022 47.175 1.00 13.87 487 ALA A O 1
ATOM 3830 N N . ARG A 1 488 ? -17.412 25.433 45.602 1.00 13.55 488 ARG A N 1
ATOM 3831 C CA . ARG A 1 488 ? -18.413 26.345 46.126 1.00 13.97 488 ARG A CA 1
ATOM 3832 C C . ARG A 1 488 ? -19.830 26.039 45.675 1.00 14.09 488 ARG A C 1
ATOM 3833 O O . ARG A 1 488 ? -20.058 25.393 44.645 1.00 13.75 488 ARG A O 1
ATOM 3841 N N . VAL A 1 489 ? -20.783 26.514 46.466 1.00 14.43 489 VAL A N 1
ATOM 3842 C CA . VAL A 1 489 ? -22.193 26.388 46.146 1.00 14.57 489 VAL A CA 1
ATOM 3843 C C . VAL A 1 489 ? -22.423 27.390 45.015 1.00 14.87 489 VAL A C 1
ATOM 3844 O O . VAL A 1 489 ? -21.878 28.506 45.047 1.00 14.48 489 VAL A O 1
ATOM 3848 N N . THR A 1 490 ? -23.182 26.984 44.001 1.00 14.34 490 THR A N 1
ATOM 3849 C CA . THR A 1 490 ? -23.505 27.878 42.885 1.00 14.80 490 THR A CA 1
ATOM 3850 C C . THR A 1 490 ? -25.021 28.014 42.886 1.00 15.16 490 THR A C 1
ATOM 3851 O O . THR A 1 490 ? -25.741 27.246 42.257 1.00 15.72 490 THR A O 1
ATOM 3855 N N . ASP A 1 491 ? -25.495 29.010 43.624 1.00 16.00 491 ASP A N 1
ATOM 3856 C CA . ASP A 1 491 ? -26.913 29.239 43.779 1.00 16.78 491 ASP A CA 1
ATOM 3857 C C . ASP A 1 491 ? -27.462 30.393 42.949 1.00 17.31 491 ASP A C 1
ATOM 3858 O O . ASP A 1 491 ? -28.583 30.864 43.189 1.00 17.22 491 ASP A O 1
ATOM 3863 N N . LYS A 1 492 ? -26.680 30.853 41.976 1.00 17.14 492 LYS A N 1
ATOM 3864 C CA . LYS A 1 492 ? -27.133 31.945 41.118 1.00 17.16 492 LYS A CA 1
ATOM 3865 C C . LYS A 1 492 ? -26.855 31.617 39.664 1.00 16.51 492 LYS A C 1
ATOM 3866 O O . LYS A 1 492 ? -26.482 32.492 38.892 1.00 16.16 492 LYS A O 1
ATOM 3872 N N . ILE A 1 493 ? -27.010 30.347 39.313 1.00 15.78 493 ILE A N 1
ATOM 3873 C CA . ILE A 1 493 ? -26.746 29.895 37.948 1.00 15.60 493 ILE A CA 1
ATOM 3874 C C . ILE A 1 493 ? -27.988 29.972 37.075 1.00 15.20 493 ILE A C 1
ATOM 3875 O O . ILE A 1 493 ? -29.100 29.755 37.536 1.00 15.55 493 ILE A O 1
ATOM 3880 N N . SER A 1 494 ? -27.779 30.289 35.807 1.00 15.16 494 SER A N 1
ATOM 3881 C CA . SER A 1 494 ? -28.871 30.318 34.838 1.00 14.78 494 SER A CA 1
ATOM 3882 C C . SER A 1 494 ? -28.225 30.005 33.498 1.00 14.57 494 SER A C 1
ATOM 3883 O O . SER A 1 494 ? -26.999 30.007 33.385 1.00 14.21 494 SER A O 1
ATOM 3886 N N . PHE A 1 495 ? -29.042 29.690 32.498 1.00 14.01 495 PHE A N 1
ATOM 3887 C CA . PHE A 1 495 ? -28.507 29.447 31.158 1.00 13.76 495 PHE A CA 1
ATOM 3888 C C . PHE A 1 495 ? -29.538 29.964 30.163 1.00 13.76 495 PHE A C 1
ATOM 3889 O O . PHE A 1 495 ? -30.706 30.160 30.506 1.00 13.71 495 PHE A O 1
ATOM 3897 N N A LYS A 1 496 ? -29.102 30.205 28.933 0.50 13.65 496 LYS A N 1
ATOM 3898 N N B LYS A 1 496 ? -29.100 30.213 28.936 0.50 13.92 496 LYS A N 1
ATOM 3899 C CA A LYS A 1 496 ? -29.994 30.749 27.918 0.50 13.46 496 LYS A CA 1
ATOM 3900 C CA B LYS A 1 496 ? -29.989 30.762 27.920 0.50 14.01 496 LYS A CA 1
ATOM 3901 C C A LYS A 1 496 ? -29.952 29.916 26.661 0.50 13.39 496 LYS A C 1
ATOM 3902 C C B LYS A 1 496 ? -29.952 29.923 26.662 0.50 13.72 496 LYS A C 1
ATOM 3903 O O A LYS A 1 496 ? -28.876 29.520 26.211 0.50 13.55 496 LYS A O 1
ATOM 3904 O O B LYS A 1 496 ? -28.874 29.531 26.212 0.50 13.84 496 LYS A O 1
ATOM 3915 N N . TYR A 1 497 ? -31.135 29.646 26.110 1.00 13.62 497 TYR A N 1
ATOM 3916 C CA . TYR A 1 497 ? -31.270 28.858 24.883 1.00 13.02 497 TYR A CA 1
ATOM 3917 C C . TYR A 1 497 ? -31.706 29.841 23.792 1.00 12.69 497 TYR A C 1
ATOM 3918 O O . TYR A 1 497 ? -32.790 30.439 23.858 1.00 12.91 497 TYR A O 1
ATOM 3927 N N . PHE A 1 498 ? -30.841 30.014 22.802 1.00 12.30 498 PHE A N 1
ATOM 3928 C CA . PHE A 1 498 ? -31.077 30.958 21.710 1.00 12.29 498 PHE A CA 1
ATOM 3929 C C . PHE A 1 498 ? -31.660 30.364 20.445 1.00 11.85 498 PHE A C 1
ATOM 3930 O O . PHE A 1 498 ? -31.212 29.325 19.968 1.00 12.00 498 PHE A O 1
ATOM 3938 N N . MET A 1 499 ? -32.599 31.105 19.879 1.00 12.33 499 MET A N 1
ATOM 3939 C CA . MET A 1 499 ? -33.307 30.730 18.654 1.00 11.90 499 MET A CA 1
ATOM 3940 C C . MET A 1 499 ? -33.323 31.903 17.670 1.00 12.57 499 MET A C 1
ATOM 3941 O O . MET A 1 499 ? -33.255 33.077 18.071 1.00 12.53 499 MET A O 1
ATOM 3946 N N . ASP A 1 500 ? -33.388 31.599 16.402 1.00 12.09 500 ASP A N 1
ATOM 3947 C CA . ASP A 1 500 ? -33.639 32.587 15.370 1.00 12.25 500 ASP A CA 1
ATOM 3948 C C . ASP A 1 500 ? -35.073 32.406 14.981 1.00 12.43 500 ASP A C 1
ATOM 3949 O O . ASP A 1 500 ? -35.445 31.308 14.558 1.00 12.36 500 ASP A O 1
ATOM 3954 N N . LEU A 1 501 ? -35.938 33.369 15.260 1.00 12.19 501 LEU A N 1
ATOM 3955 C CA . LEU A 1 501 ? -37.367 33.177 14.986 1.00 12.44 501 LEU A CA 1
ATOM 3956 C C . LEU A 1 501 ? -37.851 33.947 13.750 1.00 12.24 501 LEU A C 1
ATOM 3957 O O . LEU A 1 501 ? -39.025 34.332 13.644 1.00 12.69 501 LEU A O 1
ATOM 3962 N N . SER A 1 502 ? -36.934 34.152 12.818 1.00 12.18 502 SER A N 1
ATOM 3963 C CA . SER A 1 502 ? -37.256 34.841 11.577 1.00 12.74 502 SER A CA 1
ATOM 3964 C C . SER A 1 502 ? -38.436 34.152 10.886 1.00 13.49 502 SER A C 1
ATOM 3965 O O . SER A 1 502 ? -39.275 34.815 10.285 1.00 12.82 502 SER A O 1
ATOM 3968 N N . GLU A 1 503 ? -38.510 32.827 10.978 1.00 13.84 503 GLU A N 1
ATOM 3969 C CA . GLU A 1 503 ? -39.610 32.120 10.318 1.00 13.79 503 GLU A CA 1
ATOM 3970 C C . GLU A 1 503 ? -40.951 32.362 11.002 1.00 14.91 503 GLU A C 1
ATOM 3971 O O . GLU A 1 503 ? -42.005 32.271 10.370 1.00 15.42 503 GLU A O 1
ATOM 3977 N N . ILE A 1 504 ? -40.917 32.698 12.284 1.00 14.79 504 ILE A N 1
ATOM 3978 C CA . ILE A 1 504 ? -42.143 32.988 13.019 1.00 15.43 504 ILE A CA 1
ATOM 3979 C C . ILE A 1 504 ? -42.619 34.376 12.568 1.00 15.44 504 ILE A C 1
ATOM 3980 O O . ILE A 1 504 ? -43.784 34.570 12.241 1.00 15.02 504 ILE A O 1
ATOM 3985 N N . VAL A 1 505 ? -41.716 35.350 12.540 1.00 15.50 505 VAL A N 1
ATOM 3986 C CA . VAL A 1 505 ? -42.081 36.686 12.094 1.00 15.78 505 VAL A CA 1
ATOM 3987 C C . VAL A 1 505 ? -42.664 36.611 10.679 1.00 16.53 505 VAL A C 1
ATOM 3988 O O . VAL A 1 505 ? -43.692 37.235 10.385 1.00 16.77 505 VAL A O 1
ATOM 3992 N N . ALA A 1 506 ? -42.017 35.826 9.819 1.00 16.33 506 ALA A N 1
ATOM 3993 C CA . ALA A 1 506 ? -42.459 35.664 8.438 1.00 17.14 506 ALA A CA 1
ATOM 3994 C C . ALA A 1 506 ? -43.862 35.057 8.357 1.00 17.97 506 ALA A C 1
ATOM 3995 O O . ALA A 1 506 ? -44.593 35.326 7.407 1.00 18.15 506 ALA A O 1
ATOM 3997 N N . ALA A 1 507 ? -44.235 34.251 9.352 1.00 18.50 507 ALA A N 1
ATOM 3998 C CA . ALA A 1 507 ? -45.555 33.617 9.374 1.00 18.97 507 ALA A CA 1
ATOM 3999 C C . ALA A 1 507 ? -46.635 34.569 9.869 1.00 19.91 507 ALA A C 1
ATOM 4000 O O . ALA A 1 507 ? -47.823 34.231 9.863 1.00 20.21 507 ALA A O 1
ATOM 4002 N N . GLY A 1 508 ? -46.231 35.762 10.298 1.00 19.94 508 GLY A N 1
ATOM 4003 C CA . GLY A 1 508 ? -47.199 36.715 10.805 1.00 20.59 508 GLY A CA 1
ATOM 4004 C C . GLY A 1 508 ? -47.551 36.426 12.258 1.00 20.83 508 GLY A C 1
ATOM 4005 O O . GLY A 1 508 ? -48.563 36.910 12.771 1.00 21.53 508 GLY A O 1
ATOM 4006 N N . ILE A 1 509 ? -46.707 35.642 12.924 1.00 20.20 509 ILE A N 1
ATOM 4007 C CA . ILE A 1 509 ? -46.928 35.280 14.317 1.00 20.06 509 ILE A CA 1
ATOM 4008 C C . ILE A 1 509 ? -45.957 36.015 15.238 1.00 19.26 509 ILE A C 1
ATOM 4009 O O . ILE A 1 509 ? -44.796 36.218 14.888 1.00 19.12 509 ILE A O 1
ATOM 4014 N N . ASP A 1 510 ? -46.438 36.421 16.408 1.00 18.99 510 ASP A N 1
ATOM 4015 C CA . ASP A 1 510 ? -45.588 37.123 17.375 1.00 18.45 510 ASP A CA 1
ATOM 4016 C C . ASP A 1 510 ? -44.650 36.114 18.029 1.00 18.17 510 ASP A C 1
ATOM 4017 O O . ASP A 1 510 ? -45.099 35.161 18.657 1.00 18.07 510 ASP A O 1
ATOM 4022 N N . PRO A 1 511 ? -43.327 36.298 17.876 1.00 17.93 511 PRO A N 1
ATOM 4023 C CA . PRO A 1 511 ? -42.360 35.374 18.480 1.00 18.42 511 PRO A CA 1
ATOM 4024 C C . PRO A 1 511 ? -42.573 35.246 19.992 1.00 18.75 511 PRO A C 1
ATOM 4025 O O . PRO A 1 511 ? -42.300 34.209 20.591 1.00 18.19 511 PRO A O 1
ATOM 4029 N N . LEU A 1 512 ? -43.053 36.315 20.611 1.00 19.76 512 LEU A N 1
ATOM 4030 C CA . LEU A 1 512 ? -43.251 36.278 22.056 1.00 21.08 512 LEU A CA 1
ATOM 4031 C C . LEU A 1 512 ? -44.468 35.443 22.453 1.00 21.75 512 LEU A C 1
ATOM 4032 O O . LEU A 1 512 ? -44.663 35.147 23.624 1.00 22.68 512 LEU A O 1
ATOM 4037 N N . SER A 1 513 ? -45.274 35.036 21.474 1.00 22.31 513 SER A N 1
ATOM 4038 C CA . SER A 1 513 ? -46.471 34.243 21.753 1.00 22.43 513 SER A CA 1
ATOM 4039 C C . SER A 1 513 ? -46.202 32.737 21.758 1.00 22.61 513 SER A C 1
ATOM 4040 O O . SER A 1 513 ? -47.067 31.955 22.150 1.00 22.87 513 SER A O 1
ATOM 4043 N N . LEU A 1 514 ? -45.022 32.316 21.307 1.00 21.81 514 LEU A N 1
ATOM 4044 C CA . LEU A 1 514 ? -44.714 30.894 21.296 1.00 22.40 514 LEU A CA 1
ATOM 4045 C C . LEU A 1 514 ? -44.851 30.351 22.711 1.00 22.75 514 LEU A C 1
ATOM 4046 O O . LEU A 1 514 ? -44.630 31.067 23.685 1.00 22.82 514 LEU A O 1
ATOM 4051 N N . VAL A 1 515 ? -45.213 29.081 22.821 1.00 23.50 515 VAL A N 1
ATOM 4052 C CA . VAL A 1 515 ? -45.407 28.464 24.123 1.00 24.26 515 VAL A CA 1
ATOM 4053 C C . VAL A 1 515 ? -44.174 27.732 24.619 1.00 24.54 515 VAL A C 1
ATOM 4054 O O . VAL A 1 515 ? -43.686 26.818 23.963 1.00 24.69 515 VAL A O 1
ATOM 4058 N N . THR A 1 516 ? -43.661 28.124 25.781 1.00 24.42 516 THR A N 1
ATOM 4059 C CA . THR A 1 516 ? -42.524 27.409 26.337 1.00 24.65 516 THR A CA 1
ATOM 4060 C C . THR A 1 516 ? -43.091 26.614 27.509 1.00 25.47 516 THR A C 1
ATOM 4061 O O . THR A 1 516 ? -44.072 27.022 28.129 1.00 25.33 516 THR A O 1
ATOM 4065 N N . SER A 1 517 ? -42.484 25.478 27.807 1.00 26.87 517 SER A N 1
ATOM 4066 C CA . SER A 1 517 ? -42.981 24.654 28.894 1.00 28.49 517 SER A CA 1
ATOM 4067 C C . SER A 1 517 ? -41.881 23.776 29.448 1.00 29.59 517 SER A C 1
ATOM 4068 O O . SER A 1 517 ? -40.900 23.478 28.762 1.00 29.38 517 SER A O 1
ATOM 4071 N N . SER A 1 518 ? -42.057 23.376 30.703 1.00 31.33 518 SER A N 1
ATOM 4072 C CA . SER A 1 518 ? -41.117 22.512 31.411 1.00 32.86 518 SER A CA 1
ATOM 4073 C C . SER A 1 518 ? -41.902 21.849 32.536 1.00 33.67 518 SER A C 1
ATOM 4074 O O . SER A 1 518 ? -42.958 22.349 32.933 1.00 34.28 518 SER A O 1
ATOM 4077 N N . TYR A 1 520 ? -39.846 18.097 32.723 1.00 45.11 520 TYR A N 1
ATOM 4078 C CA . TYR A 1 520 ? -39.376 17.734 34.049 1.00 44.99 520 TYR A CA 1
ATOM 4079 C C . TYR A 1 520 ? -38.136 18.543 34.377 1.00 45.07 520 TYR A C 1
ATOM 4080 O O . TYR A 1 520 ? -37.515 19.128 33.493 1.00 44.86 520 TYR A O 1
ATOM 4082 N N . SER A 1 521 ? -37.776 18.578 35.652 1.00 45.15 521 SER A N 1
ATOM 4083 C CA . SER A 1 521 ? -36.592 19.304 36.069 1.00 45.46 521 SER A CA 1
ATOM 4084 C C . SER A 1 521 ? -36.222 19.003 37.513 1.00 45.86 521 SER A C 1
ATOM 4085 O O . SER A 1 521 ? -37.080 19.015 38.408 1.00 45.67 521 SER A O 1
ATOM 4088 N N . GLU A 1 522 ? -34.948 18.660 37.703 1.00 46.02 522 GLU A N 1
ATOM 4089 C CA . GLU A 1 522 ? -34.453 18.486 39.057 1.00 46.45 522 GLU A CA 1
ATOM 4090 C C . GLU A 1 522 ? -34.362 19.864 39.658 1.00 46.63 522 GLU A C 1
ATOM 4091 O O . GLU A 1 522 ? -34.135 20.838 38.921 1.00 47.01 522 GLU A O 1
ATOM 4097 N N . GLY A 1 523 ? -34.575 19.995 40.946 1.00 46.64 523 GLY A N 1
ATOM 4098 C CA . GLY A 1 523 ? -34.526 21.316 41.539 1.00 46.53 523 GLY A CA 1
ATOM 4099 C C . GLY A 1 523 ? -35.914 21.920 41.527 1.00 46.52 523 GLY A C 1
ATOM 4100 O O . GLY A 1 523 ? -36.515 22.121 40.469 1.00 46.59 523 GLY A O 1
ATOM 4101 N N . LYS A 1 524 ? -36.417 22.205 42.720 1.00 46.31 524 LYS A N 1
ATOM 4102 C CA . LYS A 1 524 ? -37.743 22.777 42.906 1.00 46.00 524 LYS A CA 1
ATOM 4103 C C . LYS A 1 524 ? -37.847 24.224 42.420 1.00 45.26 524 LYS A C 1
ATOM 4104 O O . LYS A 1 524 ? -38.936 24.692 42.089 1.00 44.85 524 LYS A O 1
ATOM 4110 N N . ASN A 1 525 ? -36.714 24.923 42.371 1.00 44.39 525 ASN A N 1
ATOM 4111 C CA . ASN A 1 525 ? -36.690 26.326 41.952 1.00 43.60 525 ASN A CA 1
ATOM 4112 C C . ASN A 1 525 ? -36.462 26.596 40.468 1.00 42.31 525 ASN A C 1
ATOM 4113 O O . ASN A 1 525 ? -36.401 27.753 40.062 1.00 42.33 525 ASN A O 1
ATOM 4118 N N . THR A 1 526 ? -36.344 25.541 39.665 1.00 40.87 526 THR A N 1
ATOM 4119 C CA . THR A 1 526 ? -36.115 25.680 38.224 1.00 38.94 526 THR A CA 1
ATOM 4120 C C . THR A 1 526 ? -37.225 26.469 37.526 1.00 37.61 526 THR A C 1
ATOM 4121 O O . THR A 1 526 ? -38.376 26.025 37.487 1.00 37.28 526 THR A O 1
ATOM 4125 N N . LYS A 1 527 ? -36.878 27.629 36.966 1.00 35.66 527 LYS A N 1
ATOM 4126 C CA . LYS A 1 527 ? -37.860 28.456 36.262 1.00 33.83 527 LYS A CA 1
ATOM 4127 C C . LYS A 1 527 ? -37.508 28.699 34.795 1.00 31.93 527 LYS A C 1
ATOM 4128 O O . LYS A 1 527 ? -36.472 29.285 34.480 1.00 32.01 527 LYS A O 1
ATOM 4134 N N . VAL A 1 528 ? -38.393 28.257 33.908 1.00 29.78 528 VAL A N 1
ATOM 4135 C CA . VAL A 1 528 ? -38.210 28.435 32.467 1.00 26.84 528 VAL A CA 1
ATOM 4136 C C . VAL A 1 528 ? -39.110 29.578 31.984 1.00 25.10 528 VAL A C 1
ATOM 4137 O O . VAL A 1 528 ? -40.330 29.523 32.129 1.00 24.64 528 VAL A O 1
ATOM 4141 N N . SER A 1 529 ? -38.500 30.613 31.414 1.00 22.26 529 SER A N 1
ATOM 4142 C CA . SER A 1 529 ? -39.222 31.782 30.930 1.00 20.01 529 SER A CA 1
ATOM 4143 C C . SER A 1 529 ? -39.934 31.533 29.610 1.00 18.92 529 SER A C 1
ATOM 4144 O O . SER A 1 529 ? -39.745 30.499 28.969 1.00 18.64 529 SER A O 1
ATOM 4147 N N . GLY A 1 530 ? -40.768 32.494 29.246 1.00 17.57 530 GLY A N 1
ATOM 4148 C CA . GLY A 1 530 ? -41.381 32.451 27.930 1.00 16.67 530 GLY A CA 1
ATOM 4149 C C . GLY A 1 530 ? -40.345 32.949 26.953 1.00 16.08 530 GLY A C 1
ATOM 4150 O O . GLY A 1 530 ? -39.203 33.225 27.355 1.00 15.00 530 GLY A O 1
ATOM 4151 N N . VAL A 1 531 ? -40.677 33.054 25.689 1.00 16.05 531 VAL A N 1
ATOM 4152 C CA . VAL A 1 531 ? -39.709 33.563 24.728 1.00 15.15 531 VAL A CA 1
ATOM 4153 C C . VAL A 1 531 ? -39.425 35.043 25.000 1.00 15.26 531 VAL A C 1
ATOM 4154 O O . VAL A 1 531 ? -40.356 35.855 25.161 1.00 14.55 531 VAL A O 1
ATOM 4158 N N . LEU A 1 532 ? -38.142 35.394 25.052 1.00 14.66 532 LEU A N 1
ATOM 4159 C CA . LEU A 1 532 ? -37.739 36.779 25.281 1.00 14.13 532 LEU A CA 1
ATOM 4160 C C . LEU A 1 532 ? -36.888 37.272 24.137 1.00 13.66 532 LEU A C 1
ATOM 4161 O O . LEU A 1 532 ? -36.185 36.498 23.505 1.00 13.99 532 LEU A O 1
ATOM 4166 N N . PRO A 1 533 ? -36.931 38.578 23.864 1.00 14.13 533 PRO A N 1
ATOM 4167 C CA . PRO A 1 533 ? -36.125 39.142 22.783 1.00 14.13 533 PRO A CA 1
ATOM 4168 C C . PRO A 1 533 ? -34.653 39.209 23.219 1.00 13.96 533 PRO A C 1
ATOM 4169 O O . PRO A 1 533 ? -34.355 39.391 24.413 1.00 14.64 533 PRO A O 1
ATOM 4173 N N . TRP A 1 534 ? -33.737 39.016 22.277 1.00 13.94 534 TRP A N 1
ATOM 4174 C CA . TRP A 1 534 ? -32.312 39.117 22.600 1.00 14.09 534 TRP A CA 1
ATOM 4175 C C . TRP A 1 534 ? -31.654 40.085 21.612 1.00 14.76 534 TRP A C 1
ATOM 4176 O O . TRP A 1 534 ? -31.010 41.069 22.017 1.00 14.08 534 TRP A O 1
ATOM 4187 N N . ASP A 1 535 ? -31.802 39.815 20.312 1.00 14.83 535 ASP A N 1
ATOM 4188 C CA . ASP A 1 535 ? -31.286 40.701 19.278 1.00 15.12 535 ASP A CA 1
ATOM 4189 C C . ASP A 1 535 ? -32.311 40.581 18.164 1.00 15.76 535 ASP A C 1
ATOM 4190 O O . ASP A 1 535 ? -32.099 39.864 17.188 1.00 14.98 535 ASP A O 1
ATOM 4195 N N . VAL A 1 536 ? -33.428 41.290 18.328 1.00 15.12 536 VAL A N 1
ATOM 4196 C CA . VAL A 1 536 ? -34.517 41.195 17.359 1.00 16.38 536 VAL A CA 1
ATOM 4197 C C . VAL A 1 536 ? -34.149 41.649 15.955 1.00 16.12 536 VAL A C 1
ATOM 4198 O O . VAL A 1 536 ? -34.779 41.210 14.994 1.00 15.48 536 VAL A O 1
ATOM 4202 N N . SER A 1 537 ? -33.135 42.506 15.826 1.00 16.76 537 SER A N 1
ATOM 4203 C CA . SER A 1 537 ? -32.708 42.964 14.500 1.00 17.15 537 SER A CA 1
ATOM 4204 C C . SER A 1 537 ? -32.217 41.768 13.679 1.00 16.65 537 SER A C 1
ATOM 4205 O O . SER A 1 537 ? -32.203 41.810 12.443 1.00 17.60 537 SER A O 1
ATOM 4208 N N . ASN A 1 538 ? -31.798 40.713 14.363 1.00 15.44 538 ASN A N 1
ATOM 4209 C CA . ASN A 1 538 ? -31.345 39.492 13.706 1.00 14.86 538 ASN A CA 1
ATOM 4210 C C . ASN A 1 538 ? -32.287 38.341 14.053 1.00 14.17 538 ASN A C 1
ATOM 4211 O O . ASN A 1 538 ? -31.929 37.172 13.912 1.00 13.81 538 ASN A O 1
ATOM 4216 N N . ASN A 1 539 ? -33.486 38.699 14.509 1.00 13.89 539 ASN A N 1
ATOM 4217 C CA . ASN A 1 539 ? -34.525 37.738 14.869 1.00 13.92 539 ASN A CA 1
ATOM 4218 C C . ASN A 1 539 ? -34.096 36.749 15.939 1.00 13.36 539 ASN A C 1
ATOM 4219 O O . ASN A 1 539 ? -34.612 35.634 16.002 1.00 13.20 539 ASN A O 1
ATOM 4224 N N . VAL A 1 540 ? -33.179 37.171 16.809 1.00 12.81 540 VAL A N 1
ATOM 4225 C CA . VAL A 1 540 ? -32.695 36.291 17.873 1.00 12.97 540 VAL A CA 1
ATOM 4226 C C . VAL A 1 540 ? -33.473 36.511 19.157 1.00 12.72 540 VAL A C 1
ATOM 4227 O O . VAL A 1 540 ? -33.549 37.629 19.676 1.00 13.53 540 VAL A O 1
ATOM 4231 N N . TYR A 1 541 ? -34.071 35.428 19.641 1.00 12.36 541 TYR A N 1
ATOM 4232 C CA . TYR A 1 541 ? -34.835 35.421 20.878 1.00 12.69 541 TYR A CA 1
ATOM 4233 C C . TYR A 1 541 ? -34.252 34.318 21.735 1.00 12.03 541 TYR A C 1
ATOM 4234 O O . TYR A 1 541 ? -33.435 33.531 21.260 1.00 12.00 541 TYR A O 1
ATOM 4243 N N . TYR A 1 542 ? -34.649 34.261 23.004 1.00 12.33 542 TYR A N 1
ATOM 4244 C CA . TYR A 1 542 ? -34.134 33.206 23.854 1.00 12.88 542 TYR A CA 1
ATOM 4245 C C . TYR A 1 542 ? -35.090 32.787 24.952 1.00 13.29 542 TYR A C 1
ATOM 4246 O O . TYR A 1 542 ? -36.109 33.433 25.189 1.00 12.97 542 TYR A O 1
ATOM 4255 N N . VAL A 1 543 ? -34.794 31.660 25.540 1.00 13.70 543 VAL A N 1
ATOM 4256 C CA . VAL A 1 543 ? -35.477 31.200 26.738 1.00 14.64 543 VAL A CA 1
ATOM 4257 C C . VAL A 1 543 ? -34.483 31.264 27.863 1.00 15.00 543 VAL A C 1
ATOM 4258 O O . VAL A 1 543 ? -33.340 30.816 27.699 1.00 14.96 543 VAL A O 1
ATOM 4262 N N . ASN A 1 544 ? -34.871 31.884 28.956 1.00 15.56 544 ASN A N 1
ATOM 4263 C CA . ASN A 1 544 ? -33.990 32.020 30.109 1.00 16.76 544 ASN A CA 1
ATOM 4264 C C . ASN A 1 544 ? -34.374 30.945 31.116 1.00 17.48 544 ASN A C 1
ATOM 4265 O O . ASN A 1 544 ? -35.548 30.801 31.470 1.00 17.55 544 ASN A O 1
ATOM 4270 N N . VAL A 1 545 ? -33.391 30.169 31.556 1.00 17.94 545 VAL A N 1
ATOM 4271 C CA . VAL A 1 545 ? -33.666 29.145 32.543 1.00 19.22 545 VAL A CA 1
ATOM 4272 C C . VAL A 1 545 ? -32.875 29.563 33.761 1.00 20.27 545 VAL A C 1
ATOM 4273 O O . VAL A 1 545 ? -31.655 29.648 33.724 1.00 19.96 545 VAL A O 1
ATOM 4277 N N . ASP A 1 546 ? -33.592 29.860 34.834 1.00 21.12 546 ASP A N 1
ATOM 4278 C CA . ASP A 1 546 ? -32.970 30.332 36.055 1.00 22.32 546 ASP A CA 1
ATOM 4279 C C . ASP A 1 546 ? -32.957 29.249 37.122 1.00 22.61 546 ASP A C 1
ATOM 4280 O O . ASP A 1 546 ? -33.958 28.566 37.351 1.00 22.84 546 ASP A O 1
ATOM 4285 N N . LEU A 1 547 ? -31.795 29.066 37.741 1.00 21.86 547 LEU A N 1
ATOM 4286 C CA . LEU A 1 547 ? -31.645 28.059 38.780 1.00 21.44 547 LEU A CA 1
ATOM 4287 C C . LEU A 1 547 ? -31.274 28.754 40.074 1.00 20.96 547 LEU A C 1
ATOM 4288 O O . LEU A 1 547 ? -30.839 28.116 41.021 1.00 20.23 547 LEU A O 1
ATOM 4293 N N . THR A 1 548 ? -31.443 30.070 40.106 1.00 20.52 548 THR A N 1
ATOM 4294 C CA . THR A 1 548 ? -31.115 30.822 41.298 1.00 21.01 548 THR A CA 1
ATOM 4295 C C . THR A 1 548 ? -31.898 30.229 42.460 1.00 20.62 548 THR A C 1
ATOM 4296 O O . THR A 1 548 ? -33.075 29.889 42.325 1.00 19.86 548 THR A O 1
ATOM 4300 N N . GLY A 1 549 ? -31.214 30.062 43.587 1.00 20.38 549 GLY A N 1
ATOM 4301 C CA . GLY A 1 549 ? -31.856 29.499 44.756 1.00 20.18 549 GLY A CA 1
ATOM 4302 C C . GLY A 1 549 ? -31.526 28.037 44.948 1.00 20.04 549 GLY A C 1
ATOM 4303 O O . GLY A 1 549 ? -31.625 27.530 46.056 1.00 19.51 549 GLY A O 1
ATOM 4304 N N . GLU A 1 550 ? -31.146 27.353 43.872 1.00 19.84 550 GLU A N 1
ATOM 4305 C CA . GLU A 1 550 ? -30.796 25.935 43.953 1.00 19.55 550 GLU A CA 1
ATOM 4306 C C . GLU A 1 550 ? -29.458 25.777 44.676 1.00 19.31 550 GLU A C 1
ATOM 4307 O O . GLU A 1 550 ? -28.490 26.499 44.395 1.00 18.20 550 GLU A O 1
ATOM 4313 N N . ASN A 1 551 ? -29.432 24.838 45.625 1.00 19.04 551 ASN A N 1
ATOM 4314 C CA . ASN A 1 551 ? -28.233 24.546 46.402 1.00 18.60 551 ASN A CA 1
ATOM 4315 C C . ASN A 1 551 ? -27.393 23.548 45.624 1.00 17.45 551 ASN A C 1
ATOM 4316 O O . ASN A 1 551 ? -27.253 22.393 46.023 1.00 17.40 551 ASN A O 1
ATOM 4321 N N . ILE A 1 552 ? -26.843 23.995 44.505 1.00 16.33 552 ILE A N 1
ATOM 4322 C CA . ILE A 1 552 ? -26.004 23.134 43.682 1.00 15.45 552 ILE A CA 1
ATOM 4323 C C . ILE A 1 552 ? -24.585 23.212 44.238 1.00 15.50 552 ILE A C 1
ATOM 4324 O O . ILE A 1 552 ? -24.016 24.296 44.344 1.00 14.73 552 ILE A O 1
ATOM 4329 N N . TYR A 1 553 ? -24.015 22.072 44.598 1.00 14.97 553 TYR A N 1
ATOM 4330 C CA . TYR A 1 553 ? -22.662 22.090 45.149 1.00 14.89 553 TYR A CA 1
ATOM 4331 C C . TYR A 1 553 ? -21.895 20.843 44.723 1.00 14.19 553 TYR A C 1
ATOM 4332 O O . TYR A 1 553 ? -22.485 19.806 44.444 1.00 14.65 553 TYR A O 1
ATOM 4341 N N . PRO A 1 554 ? -20.565 20.935 44.652 1.00 14.17 554 PRO A N 1
ATOM 4342 C CA . PRO A 1 554 ? -19.707 19.806 44.244 1.00 14.15 554 PRO A CA 1
ATOM 4343 C C . PRO A 1 554 ? -19.545 18.747 45.356 1.00 14.41 554 PRO A C 1
ATOM 4344 O O . PRO A 1 554 ? -18.452 18.561 45.906 1.00 14.38 554 PRO A O 1
ATOM 4348 N N . GLY A 1 555 ? -20.628 18.047 45.668 1.00 14.31 555 GLY A N 1
ATOM 4349 C CA . GLY A 1 555 ? -20.560 17.064 46.743 1.00 14.79 555 GLY A CA 1
ATOM 4350 C C . GLY A 1 555 ? -21.424 15.837 46.583 1.00 14.87 555 GLY A C 1
ATOM 4351 O O . GLY A 1 555 ? -21.843 15.250 47.558 1.00 14.85 555 GLY A O 1
ATOM 4352 N N . GLY A 1 556 ? -21.692 15.442 45.348 1.00 15.27 556 GLY A N 1
ATOM 4353 C CA . GLY A 1 556 ? -22.511 14.267 45.126 1.00 15.86 556 GLY A CA 1
ATOM 4354 C C . GLY A 1 556 ? -22.999 14.273 43.701 1.00 16.94 556 GLY A C 1
ATOM 4355 O O . GLY A 1 556 ? -23.003 15.317 43.049 1.00 16.71 556 GLY A O 1
ATOM 4356 N N . GLN A 1 557 ? -23.426 13.121 43.209 1.00 17.63 557 GLN A N 1
ATOM 4357 C CA . GLN A 1 557 ? -23.892 13.056 41.837 1.00 19.11 557 GLN A CA 1
ATOM 4358 C C . GLN A 1 557 ? -25.140 13.888 41.614 1.00 18.95 557 GLN A C 1
ATOM 4359 O O . GLN A 1 557 ? -25.259 14.552 40.584 1.00 19.51 557 GLN A O 1
ATOM 4365 N N . SER A 1 558 ? -26.075 13.856 42.554 1.00 18.48 558 SER A N 1
ATOM 4366 C CA . SER A 1 558 ? -27.270 14.663 42.412 1.00 19.11 558 SER A CA 1
ATOM 4367 C C . SER A 1 558 ? -27.021 16.097 42.885 1.00 18.54 558 SER A C 1
ATOM 4368 O O . SER A 1 558 ? -27.570 17.048 42.334 1.00 17.93 558 SER A O 1
ATOM 4371 N N . ALA A 1 559 ? -26.189 16.242 43.912 1.00 17.71 559 ALA A N 1
ATOM 4372 C CA . ALA A 1 559 ? -25.910 17.552 44.481 1.00 17.43 559 ALA A CA 1
ATOM 4373 C C . ALA A 1 559 ? -25.289 18.539 43.513 1.00 17.05 559 ALA A C 1
ATOM 4374 O O . ALA A 1 559 ? -25.582 19.727 43.567 1.00 17.05 559 ALA A O 1
ATOM 4376 N N . CYS A 1 560 ? -24.428 18.042 42.637 1.00 16.59 560 CYS A N 1
ATOM 4377 C CA . CYS A 1 560 ? -23.701 18.889 41.698 1.00 16.57 560 CYS A CA 1
ATOM 4378 C C . CYS A 1 560 ? -24.420 19.201 40.392 1.00 17.05 560 CYS A C 1
ATOM 4379 O O . CYS A 1 560 ? -23.914 19.964 39.580 1.00 16.76 560 CYS A O 1
ATOM 4382 N N . ARG A 1 561 ? -25.590 18.623 40.182 1.00 17.82 561 ARG A N 1
ATOM 4383 C CA . ARG A 1 561 ? -26.262 18.859 38.916 1.00 18.78 561 ARG A CA 1
ATOM 4384 C C . ARG A 1 561 ? -27.731 19.224 39.025 1.00 18.77 561 ARG A C 1
ATOM 4385 O O . ARG A 1 561 ? -28.388 18.958 40.027 1.00 18.52 561 ARG A O 1
ATOM 4393 N N . ARG A 1 562 ? -28.235 19.868 37.979 1.00 18.66 562 ARG A N 1
ATOM 4394 C CA . ARG A 1 562 ? -29.644 20.202 37.907 1.00 19.35 562 ARG A CA 1
ATOM 4395 C C . ARG A 1 562 ? -30.079 19.963 36.454 1.00 20.08 562 ARG A C 1
ATOM 4396 O O . ARG A 1 562 ? -29.546 20.567 35.524 1.00 18.85 562 ARG A O 1
ATOM 4404 N N . GLU A 1 563 ? -31.020 19.045 36.273 1.00 21.23 563 GLU A N 1
ATOM 4405 C CA . GLU A 1 563 ? -31.526 18.735 34.943 1.00 22.35 563 GLU A CA 1
ATOM 4406 C C . GLU A 1 563 ? -32.779 19.559 34.697 1.00 22.60 563 GLU A C 1
ATOM 4407 O O . GLU A 1 563 ? -33.616 19.712 35.577 1.00 22.17 563 GLU A O 1
ATOM 4413 N N . VAL A 1 564 ? -32.900 20.109 33.492 1.00 23.22 564 VAL A N 1
ATOM 4414 C CA . VAL A 1 564 ? -34.077 20.890 33.136 1.00 23.69 564 VAL A CA 1
ATOM 4415 C C . VAL A 1 564 ? -34.483 20.497 31.717 1.00 24.28 564 VAL A C 1
ATOM 4416 O O . VAL A 1 564 ? -33.665 20.519 30.802 1.00 24.14 564 VAL A O 1
ATOM 4420 N N . GLN A 1 565 ? -35.741 20.106 31.552 1.00 24.96 565 GLN A N 1
ATOM 4421 C CA . GLN A 1 565 ? -36.255 19.758 30.230 1.00 25.14 565 GLN A CA 1
ATOM 4422 C C . GLN A 1 565 ? -37.236 20.877 29.909 1.00 24.14 565 GLN A C 1
ATOM 4423 O O . GLN A 1 565 ? -38.056 21.244 30.743 1.00 23.79 565 GLN A O 1
ATOM 4429 N N . PHE A 1 566 ? -37.127 21.456 28.713 1.00 23.48 566 PHE A N 1
ATOM 4430 C CA . PHE A 1 566 ? -38.014 22.544 28.337 1.00 22.06 566 PHE A CA 1
ATOM 4431 C C . PHE A 1 566 ? -38.285 22.491 26.844 1.00 21.61 566 PHE A C 1
ATOM 4432 O O . PHE A 1 566 ? -37.479 21.989 26.065 1.00 21.70 566 PHE A O 1
ATOM 4440 N N . ARG A 1 567 ? -39.430 23.031 26.467 1.00 21.30 567 ARG A N 1
ATOM 4441 C CA . ARG A 1 567 ? -39.878 23.005 25.090 1.00 20.83 567 ARG A CA 1
ATOM 4442 C C . ARG A 1 567 ? -40.356 24.367 24.623 1.00 19.21 567 ARG A C 1
ATOM 4443 O O . ARG A 1 567 ? -40.887 25.155 25.407 1.00 18.98 567 ARG A O 1
ATOM 4451 N N . ILE A 1 568 ? -40.130 24.657 23.344 1.00 18.36 568 ILE A N 1
ATOM 4452 C CA . ILE A 1 568 ? -40.612 25.893 22.754 1.00 17.40 568 ILE A CA 1
ATOM 4453 C C . ILE A 1 568 ? -41.443 25.388 21.582 1.00 17.63 568 ILE A C 1
ATOM 4454 O O . ILE A 1 568 ? -40.979 24.548 20.801 1.00 17.32 568 ILE A O 1
ATOM 4459 N N . ALA A 1 569 ? -42.657 25.904 21.453 1.00 18.68 569 ALA A N 1
ATOM 4460 C CA . ALA A 1 569 ? -43.536 25.415 20.397 1.00 19.52 569 ALA A CA 1
ATOM 4461 C C . ALA A 1 569 ? -44.315 26.459 19.627 1.00 20.09 569 ALA A C 1
ATOM 4462 O O . ALA A 1 569 ? -44.829 27.422 20.204 1.00 20.12 569 ALA A O 1
ATOM 4464 N N . ALA A 1 570 ? -44.386 26.260 18.310 1.00 20.54 570 ALA A N 1
ATOM 4465 C CA . ALA A 1 570 ? -45.158 27.137 17.433 1.00 21.39 570 ALA A CA 1
ATOM 4466 C C . ALA A 1 570 ? -46.557 26.507 17.448 1.00 22.16 570 ALA A C 1
ATOM 4467 O O . ALA A 1 570 ? -46.726 25.413 17.979 1.00 23.13 570 ALA A O 1
ATOM 4469 N N . PRO A 1 571 ? -47.572 27.177 16.869 1.00 23.40 571 PRO A N 1
ATOM 4470 C CA . PRO A 1 571 ? -48.938 26.628 16.859 1.00 23.99 571 PRO A CA 1
ATOM 4471 C C . PRO A 1 571 ? -49.064 25.208 16.313 1.00 24.53 571 PRO A C 1
ATOM 4472 O O . PRO A 1 571 ? -48.357 24.829 15.370 1.00 23.75 571 PRO A O 1
ATOM 4476 N N . GLN A 1 572 ? -49.963 24.423 16.916 1.00 25.32 572 GLN A N 1
ATOM 4477 C CA . GLN A 1 572 ? -50.186 23.043 16.484 1.00 26.18 572 GLN A CA 1
ATOM 4478 C C . GLN A 1 572 ? -50.606 23.088 15.019 1.00 25.10 572 GLN A C 1
ATOM 4479 O O . GLN A 1 572 ? -51.273 24.029 14.587 1.00 25.15 572 GLN A O 1
ATOM 4485 N N . GLY A 1 573 ? -50.190 22.090 14.251 1.00 24.21 573 GLY A N 1
ATOM 4486 C CA . GLY A 1 573 ? -50.544 22.069 12.846 1.00 22.73 573 GLY A CA 1
ATOM 4487 C C . GLY A 1 573 ? -49.645 22.896 11.947 1.00 21.77 573 GLY A C 1
ATOM 4488 O O . GLY A 1 573 ? -49.723 22.767 10.735 1.00 21.54 573 GLY A O 1
ATOM 4489 N N . THR A 1 574 ? -48.792 23.754 12.505 1.00 20.54 574 THR A N 1
ATOM 4490 C CA . THR A 1 574 ? -47.914 24.539 11.640 1.00 18.91 574 THR A CA 1
ATOM 4491 C C . THR A 1 574 ? -46.622 23.790 11.350 1.00 18.16 574 THR A C 1
ATOM 4492 O O . THR A 1 574 ? -46.207 22.883 12.101 1.00 17.03 574 THR A O 1
ATOM 4496 N N . THR A 1 575 ? -45.974 24.184 10.258 1.00 17.28 575 THR A N 1
ATOM 4497 C CA . THR A 1 575 ? -44.773 23.502 9.821 1.00 17.24 575 THR A CA 1
ATOM 4498 C C . THR A 1 575 ? -43.620 24.422 9.454 1.00 16.77 575 THR A C 1
ATOM 4499 O O . THR A 1 575 ? -42.664 24.001 8.793 1.00 16.77 575 THR A O 1
ATOM 4503 N N . TYR A 1 576 ? -43.690 25.678 9.866 1.00 16.90 576 TYR A N 1
ATOM 4504 C CA . TYR A 1 576 ? -42.596 26.577 9.533 1.00 16.76 576 TYR A CA 1
ATOM 4505 C C . TYR A 1 576 ? -41.508 26.660 10.608 1.00 15.94 576 TYR A C 1
ATOM 4506 O O . TYR A 1 576 ? -40.450 27.219 10.362 1.00 15.05 576 TYR A O 1
ATOM 4515 N N . TRP A 1 577 ? -41.765 26.100 11.786 1.00 15.19 577 TRP A N 1
ATOM 4516 C CA . TRP A 1 577 ? -40.756 26.110 12.854 1.00 14.63 577 TRP A CA 1
ATOM 4517 C C . TRP A 1 577 ? -39.462 25.526 12.295 1.00 14.14 577 TRP A C 1
ATOM 4518 O O . TRP A 1 577 ? -39.456 24.416 11.757 1.00 14.38 577 TRP A O 1
ATOM 4529 N N . ASN A 1 578 ? -38.356 26.262 12.410 1.00 13.50 578 ASN A N 1
ATOM 4530 C CA . ASN A 1 578 ? -37.092 25.751 11.898 1.00 13.50 578 ASN A CA 1
ATOM 4531 C C . ASN A 1 578 ? -35.984 25.833 12.944 1.00 13.81 578 ASN A C 1
ATOM 4532 O O . ASN A 1 578 ? -35.382 26.888 13.127 1.00 13.60 578 ASN A O 1
ATOM 4537 N N . PRO A 1 579 ? -35.703 24.715 13.629 1.00 14.66 579 PRO A N 1
ATOM 4538 C CA . PRO A 1 579 ? -34.647 24.742 14.649 1.00 15.21 579 PRO A CA 1
ATOM 4539 C C . PRO A 1 579 ? -33.242 24.877 14.093 1.00 15.47 579 PRO A C 1
ATOM 4540 O O . PRO A 1 579 ? -32.334 25.291 14.809 1.00 14.85 579 PRO A O 1
ATOM 4544 N N . LYS A 1 580 ? -33.060 24.562 12.811 1.00 15.64 580 LYS A N 1
ATOM 4545 C CA . LYS A 1 580 ? -31.728 24.602 12.200 1.00 16.05 580 LYS A CA 1
ATOM 4546 C C . LYS A 1 580 ? -31.053 25.956 12.114 1.00 15.26 580 LYS A C 1
ATOM 4547 O O . LYS A 1 580 ? -29.828 26.016 11.974 1.00 15.98 580 LYS A O 1
ATOM 4553 N N . ASN A 1 581 ? -31.811 27.048 12.174 1.00 13.68 581 ASN A N 1
ATOM 4554 C CA . ASN A 1 581 ? -31.152 28.354 12.144 1.00 13.22 581 ASN A CA 1
ATOM 4555 C C . ASN A 1 581 ? -31.020 28.891 13.578 1.00 12.76 581 ASN A C 1
ATOM 4556 O O . ASN A 1 581 ? -30.617 30.034 13.791 1.00 12.57 581 ASN A O 1
ATOM 4561 N N . ASP A 1 582 ? -31.343 28.048 14.561 1.00 12.55 582 ASP A N 1
ATOM 4562 C CA . ASP A 1 582 ? -31.236 28.450 15.969 1.00 12.45 582 ASP A CA 1
ATOM 4563 C C . ASP A 1 582 ? -29.813 28.245 16.489 1.00 12.34 582 ASP A C 1
ATOM 4564 O O . ASP A 1 582 ? -29.267 27.144 16.420 1.00 12.20 582 ASP A O 1
ATOM 4569 N N . PHE A 1 583 ? -29.224 29.313 17.023 1.00 12.10 583 PHE A N 1
ATOM 4570 C CA . PHE A 1 583 ? -27.864 29.244 17.538 1.00 12.83 583 PHE A CA 1
ATOM 4571 C C . PHE A 1 583 ? -27.637 28.075 18.499 1.00 12.79 583 PHE A C 1
ATOM 4572 O O . PHE A 1 583 ? -26.663 27.315 18.361 1.00 13.01 583 PHE A O 1
ATOM 4580 N N . SER A 1 584 ? -28.542 27.901 19.456 1.00 13.18 584 SER A N 1
ATOM 4581 C CA . SER A 1 584 ? -28.373 26.845 20.451 1.00 14.04 584 SER A CA 1
ATOM 4582 C C . SER A 1 584 ? -28.717 25.436 20.011 1.00 15.09 584 SER A C 1
ATOM 4583 O O . SER A 1 584 ? -28.493 24.494 20.752 1.00 15.22 584 SER A O 1
ATOM 4586 N N . TYR A 1 585 ? -29.247 25.294 18.804 1.00 16.48 585 TYR A N 1
ATOM 4587 C CA . TYR A 1 585 ? -29.624 23.985 18.295 1.00 18.80 585 TYR A CA 1
ATOM 4588 C C . TYR A 1 585 ? -28.472 23.363 17.519 1.00 21.17 585 TYR A C 1
ATOM 4589 O O . TYR A 1 585 ? -28.397 22.146 17.362 1.00 21.73 585 TYR A O 1
ATOM 4598 N N . ASP A 1 586 ? -27.570 24.202 17.034 1.00 23.69 586 ASP A N 1
ATOM 4599 C CA . ASP A 1 586 ? -26.459 23.715 16.240 1.00 26.76 586 ASP A CA 1
ATOM 4600 C C . ASP A 1 586 ? -25.545 22.742 16.982 1.00 28.15 586 ASP A C 1
ATOM 4601 O O . ASP A 1 586 ? -24.916 23.100 17.976 1.00 28.05 586 ASP A O 1
ATOM 4606 N N . GLY A 1 587 ? -25.484 21.510 16.481 1.00 29.51 587 GLY A N 1
ATOM 4607 C CA . GLY A 1 587 ? -24.638 20.495 17.084 1.00 31.54 587 GLY A CA 1
ATOM 4608 C C . GLY A 1 587 ? -25.298 19.763 18.239 1.00 32.71 587 GLY A C 1
ATOM 4609 O O . GLY A 1 587 ? -24.773 18.758 18.736 1.00 33.06 587 GLY A O 1
ATOM 4610 N N . LEU A 1 588 ? -26.453 20.259 18.668 1.00 33.67 588 LEU A N 1
ATOM 4611 C CA . LEU A 1 588 ? -27.174 19.653 19.784 1.00 34.68 588 LEU A CA 1
ATOM 4612 C C . LEU A 1 588 ? -27.276 18.136 19.623 1.00 35.84 588 LEU A C 1
ATOM 4613 O O . LEU A 1 588 ? -27.648 17.649 18.560 1.00 35.69 588 LEU A O 1
ATOM 4618 N N . PRO A 1 589 ? -26.909 17.368 20.667 1.00 37.39 589 PRO A N 1
ATOM 4619 C CA . PRO A 1 589 ? -27.000 15.904 20.568 1.00 38.60 589 PRO A CA 1
ATOM 4620 C C . PRO A 1 589 ? -28.445 15.496 20.258 1.00 40.06 589 PRO A C 1
ATOM 4621 O O . PRO A 1 589 ? -29.381 15.963 20.906 1.00 39.81 589 PRO A O 1
ATOM 4625 N N . THR A 1 590 ? -28.622 14.582 19.304 1.00 42.14 590 THR A N 1
ATOM 4626 C CA . THR A 1 590 ? -29.926 14.179 18.727 1.00 43.76 590 THR A CA 1
ATOM 4627 C C . THR A 1 590 ? -30.825 13.372 19.673 1.00 44.80 590 THR A C 1
ATOM 4628 O O . THR A 1 590 ? -31.988 13.090 19.315 1.00 45.01 590 THR A O 1
ATOM 4632 N N . THR A 1 591 ? -30.400 12.980 20.871 1.00 45.87 591 THR A N 1
ATOM 4633 C CA . THR A 1 591 ? -31.261 12.221 21.780 1.00 46.78 591 THR A CA 1
ATOM 4634 C C . THR A 1 591 ? -31.276 12.770 23.202 1.00 47.15 591 THR A C 1
ATOM 4635 O O . THR A 1 591 ? -30.697 13.819 23.489 1.00 47.42 591 THR A O 1
ATOM 4639 N N . SER A 1 592 ? -31.947 12.045 24.091 1.00 47.28 592 SER A N 1
ATOM 4640 C CA . SER A 1 592 ? -32.029 12.447 25.483 1.00 47.18 592 SER A CA 1
ATOM 4641 C C . SER A 1 592 ? -30.749 12.088 26.240 1.00 46.59 592 SER A C 1
ATOM 4642 O O . SER A 1 592 ? -30.697 12.215 27.463 1.00 46.73 592 SER A O 1
ATOM 4645 N N . THR A 1 593 ? -29.725 11.625 25.520 1.00 45.68 593 THR A N 1
ATOM 4646 C CA . THR A 1 593 ? -28.438 11.305 26.150 1.00 44.68 593 THR A CA 1
ATOM 4647 C C . THR A 1 593 ? -27.559 12.537 25.913 1.00 43.23 593 THR A C 1
ATOM 4648 O O . THR A 1 593 ? -26.946 12.701 24.856 1.00 43.13 593 THR A O 1
ATOM 4652 N N . VAL A 1 594 ? -27.527 13.403 26.919 1.00 41.29 594 VAL A N 1
ATOM 4653 C CA . VAL A 1 594 ? -26.805 14.663 26.856 1.00 39.19 594 VAL A CA 1
ATOM 4654 C C . VAL A 1 594 ? -25.290 14.620 26.774 1.00 37.58 594 VAL A C 1
ATOM 4655 O O . VAL A 1 594 ? -24.645 13.679 27.232 1.00 37.70 594 VAL A O 1
ATOM 4659 N N . ASN A 1 595 ? -24.737 15.674 26.185 1.00 35.45 595 ASN A N 1
ATOM 4660 C CA . ASN A 1 595 ? -23.301 15.837 26.055 1.00 33.35 595 ASN A CA 1
ATOM 4661 C C . ASN A 1 595 ? -22.976 17.325 26.217 1.00 30.95 595 ASN A C 1
ATOM 4662 O O . ASN A 1 595 ? -23.837 18.181 26.007 1.00 30.16 595 ASN A O 1
ATOM 4667 N N . THR A 1 596 ? -21.739 17.636 26.590 1.00 27.96 596 THR A N 1
ATOM 4668 C CA . THR A 1 596 ? -21.346 19.027 26.802 1.00 25.46 596 THR A CA 1
ATOM 4669 C C . THR A 1 596 ? -21.558 19.874 25.552 1.00 24.02 596 THR A C 1
ATOM 4670 O O . THR A 1 596 ? -21.106 19.506 24.470 1.00 23.34 596 THR A O 1
ATOM 4674 N N . VAL A 1 597 ? -22.255 20.998 25.701 1.00 22.04 597 VAL A N 1
ATOM 4675 C CA . VAL A 1 597 ? -22.474 21.910 24.573 1.00 20.56 597 VAL A CA 1
ATOM 4676 C C . VAL A 1 597 ? -21.916 23.289 24.910 1.00 19.82 597 VAL A C 1
ATOM 4677 O O . VAL A 1 597 ? -21.860 23.684 26.075 1.00 18.92 597 VAL A O 1
ATOM 4681 N N . THR A 1 598 ? -21.491 24.015 23.890 1.00 18.80 598 THR A N 1
ATOM 4682 C CA . THR A 1 598 ? -20.922 25.334 24.106 1.00 18.23 598 THR A CA 1
ATOM 4683 C C . THR A 1 598 ? -21.788 26.462 23.572 1.00 17.25 598 THR A C 1
ATOM 4684 O O . THR A 1 598 ? -21.366 27.620 23.587 1.00 16.81 598 THR A O 1
ATOM 4688 N N . ASN A 1 599 ? -22.991 26.134 23.111 1.00 16.41 599 ASN A N 1
ATOM 4689 C CA . ASN A 1 599 ? -23.893 27.143 22.582 1.00 15.96 599 ASN A CA 1
ATOM 4690 C C . ASN A 1 599 ? -25.182 27.371 23.384 1.00 15.29 599 ASN A C 1
ATOM 4691 O O . ASN A 1 599 ? -26.171 27.901 22.859 1.00 14.32 599 ASN A O 1
ATOM 4696 N N . ILE A 1 600 ? -25.201 26.943 24.607 1.00 14.52 600 ILE A N 1
ATOM 4697 C CA . ILE A 1 600 ? -26.257 27.230 25.558 1.00 13.78 600 ILE A CA 1
ATOM 4698 C C . ILE A 1 600 ? -25.565 27.762 26.781 1.00 13.77 600 ILE A C 1
ATOM 4699 O O . ILE A 1 600 ? -25.299 27.025 27.730 1.00 13.36 600 ILE A O 1
ATOM 4704 N N . PRO A 1 601 ? -25.097 29.002 26.652 1.00 13.39 601 PRO A N 1
ATOM 4705 C CA . PRO A 1 601 ? -24.290 29.629 27.703 1.00 13.08 601 PRO A CA 1
ATOM 4706 C C . PRO A 1 601 ? -24.860 29.627 29.102 1.00 12.86 601 PRO A C 1
ATOM 4707 O O . PRO A 1 601 ? -26.075 29.740 29.309 1.00 12.37 601 PRO A O 1
ATOM 4711 N N . VAL A 1 602 ? -23.948 29.437 30.048 1.00 13.44 602 VAL A N 1
ATOM 4712 C CA . VAL A 1 602 ? -24.263 29.387 31.462 1.00 14.34 602 VAL A CA 1
ATOM 4713 C C . VAL A 1 602 ? -23.745 30.660 32.116 1.00 14.75 602 VAL A C 1
ATOM 4714 O O . VAL A 1 602 ? -22.630 31.122 31.833 1.00 14.73 602 VAL A O 1
ATOM 4718 N N . TYR A 1 603 ? -24.561 31.210 33.005 1.00 14.82 603 TYR A N 1
ATOM 4719 C CA . TYR A 1 603 ? -24.246 32.450 33.686 1.00 15.73 603 TYR A CA 1
ATOM 4720 C C . TYR A 1 603 ? -24.234 32.191 35.169 1.00 15.78 603 TYR A C 1
ATOM 4721 O O . TYR A 1 603 ? -25.023 31.386 35.678 1.00 14.56 603 TYR A O 1
ATOM 4730 N N . ASP A 1 604 ? -23.335 32.889 35.846 1.00 17.18 604 ASP A N 1
ATOM 4731 C CA . ASP A 1 604 ? -23.199 32.790 37.288 1.00 18.35 604 ASP A CA 1
ATOM 4732 C C . ASP A 1 604 ? -23.403 34.224 37.740 1.00 19.42 604 ASP A C 1
ATOM 4733 O O . ASP A 1 604 ? -22.564 35.090 37.474 1.00 19.54 604 ASP A O 1
ATOM 4738 N N . ASN A 1 605 ? -24.539 34.481 38.370 1.00 21.04 605 ASN A N 1
ATOM 4739 C CA . ASN A 1 605 ? -24.878 35.827 38.817 1.00 23.14 605 ASN A CA 1
ATOM 4740 C C . ASN A 1 605 ? -24.821 36.774 37.608 1.00 23.61 605 ASN A C 1
ATOM 4741 O O . ASN A 1 605 ? -24.158 37.811 37.633 1.00 24.11 605 ASN A O 1
ATOM 4746 N N . GLY A 1 606 ? -25.505 36.392 36.533 1.00 24.18 606 GLY A N 1
ATOM 4747 C CA . GLY A 1 606 ? -25.537 37.228 35.340 1.00 24.21 606 GLY A CA 1
ATOM 4748 C C . GLY A 1 606 ? -24.292 37.269 34.466 1.00 24.29 606 GLY A C 1
ATOM 4749 O O . GLY A 1 606 ? -24.351 37.784 33.339 1.00 24.65 606 GLY A O 1
ATOM 4750 N N . VAL A 1 607 ? -23.171 36.750 34.961 1.00 23.66 607 VAL A N 1
ATOM 4751 C CA . VAL A 1 607 ? -21.924 36.734 34.200 1.00 23.15 607 VAL A CA 1
ATOM 4752 C C . VAL A 1 607 ? -21.779 35.417 33.449 1.00 22.31 607 VAL A C 1
ATOM 4753 O O . VAL A 1 607 ? -21.881 34.342 34.045 1.00 22.18 607 VAL A O 1
ATOM 4757 N N . LYS A 1 608 ? -21.535 35.490 32.147 1.00 21.13 608 LYS A N 1
ATOM 4758 C CA . LYS A 1 608 ? -21.379 34.268 31.371 1.00 20.70 608 LYS A CA 1
ATOM 4759 C C . LYS A 1 608 ? -20.069 33.595 31.773 1.00 19.73 608 LYS A C 1
ATOM 4760 O O . LYS A 1 608 ? -19.004 34.218 31.714 1.00 20.08 608 LYS A O 1
ATOM 4766 N N . VAL A 1 609 ? -20.149 32.328 32.181 1.00 18.54 609 VAL A N 1
ATOM 4767 C CA . VAL A 1 609 ? -18.956 31.596 32.591 1.00 17.25 609 VAL A CA 1
ATOM 4768 C C . VAL A 1 609 ? -18.642 30.370 31.755 1.00 17.29 609 VAL A C 1
ATOM 4769 O O . VAL A 1 609 ? -17.563 29.787 31.872 1.00 16.98 609 VAL A O 1
ATOM 4773 N N . PHE A 1 610 ? -19.582 29.964 30.906 1.00 15.84 610 PHE A N 1
ATOM 4774 C CA . PHE A 1 610 ? -19.338 28.805 30.064 1.00 15.67 610 PHE A CA 1
ATOM 4775 C C . PHE A 1 610 ? -20.117 28.981 28.778 1.00 15.32 610 PHE A C 1
ATOM 4776 O O . PHE A 1 610 ? -21.238 29.463 28.802 1.00 15.16 610 PHE A O 1
ATOM 4784 N N . GLY A 1 611 ? -19.519 28.590 27.659 1.00 15.78 611 GLY A N 1
ATOM 4785 C CA . GLY A 1 611 ? -20.254 28.677 26.409 1.00 16.70 611 GLY A CA 1
ATOM 4786 C C . GLY A 1 611 ? -20.222 30.023 25.722 1.00 17.26 611 GLY A C 1
ATOM 4787 O O . GLY A 1 611 ? -19.667 30.986 26.237 1.00 17.52 611 GLY A O 1
ATOM 4788 N N . ASN A 1 612 ? -20.877 30.089 24.567 1.00 17.46 612 ASN A N 1
ATOM 4789 C CA . ASN A 1 612 ? -20.888 31.288 23.746 1.00 17.76 612 ASN A CA 1
ATOM 4790 C C . ASN A 1 612 ? -22.287 31.812 23.489 1.00 16.95 612 ASN A C 1
ATOM 4791 O O . ASN A 1 612 ? -23.258 31.066 23.564 1.00 15.30 612 ASN A O 1
ATOM 4796 N N . GLU A 1 613 ? -22.370 33.103 23.189 1.00 17.45 613 GLU A N 1
ATOM 4797 C CA . GLU A 1 613 ? -23.634 33.734 22.831 1.00 18.18 613 GLU A CA 1
ATOM 4798 C C . GLU A 1 613 ? -23.595 34.002 21.326 1.00 18.27 613 GLU A C 1
ATOM 4799 O O . GLU A 1 613 ? -22.531 33.946 20.706 1.00 17.44 613 GLU A O 1
ATOM 4805 N N . PRO A 1 614 ? -24.757 34.310 20.720 1.00 17.94 614 PRO A N 1
ATOM 4806 C CA . PRO A 1 614 ? -24.830 34.591 19.279 1.00 18.55 614 PRO A CA 1
ATOM 4807 C C . PRO A 1 614 ? -24.067 35.878 18.925 1.00 19.23 614 PRO A C 1
ATOM 4808 O O . PRO A 1 614 ? -23.603 36.571 19.867 1.00 19.31 614 PRO A O 1
ATOM 4813 N N . GLY B 1 2 ? -25.231 7.150 16.202 1.00 30.97 2 GLY B N 1
ATOM 4814 C CA . GLY B 1 2 ? -25.786 5.829 15.817 1.00 30.42 2 GLY B CA 1
ATOM 4815 C C . GLY B 1 2 ? -24.826 4.717 16.188 1.00 29.80 2 GLY B C 1
ATOM 4816 O O . GLY B 1 2 ? -24.052 4.841 17.136 1.00 30.38 2 GLY B O 1
ATOM 4817 N N . THR B 1 3 ? -24.880 3.617 15.451 1.00 28.99 3 THR B N 1
ATOM 4818 C CA . THR B 1 3 ? -23.983 2.502 15.729 1.00 27.97 3 THR B CA 1
ATOM 4819 C C . THR B 1 3 ? -23.183 2.168 14.492 1.00 26.37 3 THR B C 1
ATOM 4820 O O . THR B 1 3 ? -23.599 2.465 13.358 1.00 26.63 3 THR B O 1
ATOM 4824 N N . TYR B 1 4 ? -22.026 1.548 14.693 1.00 24.19 4 TYR B N 1
ATOM 4825 C CA . TYR B 1 4 ? -21.211 1.227 13.546 1.00 21.46 4 TYR B CA 1
ATOM 4826 C C . TYR B 1 4 ? -20.834 -0.229 13.485 1.00 19.43 4 TYR B C 1
ATOM 4827 O O . TYR B 1 4 ? -20.636 -0.895 14.499 1.00 18.75 4 TYR B O 1
ATOM 4836 N N . ASN B 1 5 ? -20.752 -0.719 12.264 1.00 17.09 5 ASN B N 1
ATOM 4837 C CA . ASN B 1 5 ? -20.414 -2.097 12.052 1.00 15.59 5 ASN B CA 1
ATOM 4838 C C . ASN B 1 5 ? -18.893 -2.205 12.150 1.00 14.55 5 ASN B C 1
ATOM 4839 O O . ASN B 1 5 ? -18.168 -1.911 11.198 1.00 13.36 5 ASN B O 1
ATOM 4844 N N . TYR B 1 6 ? -18.415 -2.604 13.317 1.00 13.58 6 TYR B N 1
ATOM 4845 C CA . TYR B 1 6 ? -16.972 -2.713 13.535 1.00 13.34 6 TYR B CA 1
ATOM 4846 C C . TYR B 1 6 ? -16.340 -3.858 12.777 1.00 13.13 6 TYR B C 1
ATOM 4847 O O . TYR B 1 6 ? -15.165 -3.783 12.403 1.00 12.62 6 TYR B O 1
ATOM 4856 N N . GLY B 1 7 ? -17.125 -4.910 12.539 1.00 12.36 7 GLY B N 1
ATOM 4857 C CA . GLY B 1 7 ? -16.612 -6.063 11.820 1.00 12.67 7 GLY B CA 1
ATOM 4858 C C . GLY B 1 7 ? -16.306 -5.769 10.367 1.00 12.32 7 GLY B C 1
ATOM 4859 O O . GLY B 1 7 ? -15.292 -6.218 9.828 1.00 13.05 7 GLY B O 1
ATOM 4860 N N . GLU B 1 8 ? -17.211 -5.038 9.717 1.00 12.17 8 GLU B N 1
ATOM 4861 C CA . GLU B 1 8 ? -17.026 -4.666 8.325 1.00 11.61 8 GLU B CA 1
ATOM 4862 C C . GLU B 1 8 ? -15.840 -3.706 8.253 1.00 11.31 8 GLU B C 1
ATOM 4863 O O . GLU B 1 8 ? -15.022 -3.784 7.331 1.00 11.09 8 GLU B O 1
ATOM 4869 N N . ALA B 1 9 ? -15.740 -2.810 9.231 1.00 10.88 9 ALA B N 1
ATOM 4870 C CA . ALA B 1 9 ? -14.615 -1.857 9.241 1.00 10.36 9 ALA B CA 1
ATOM 4871 C C . ALA B 1 9 ? -13.296 -2.618 9.375 1.00 10.45 9 ALA B C 1
ATOM 4872 O O . ALA B 1 9 ? -12.323 -2.344 8.675 1.00 10.83 9 ALA B O 1
ATOM 4874 N N . LEU B 1 10 ? -13.268 -3.568 10.289 1.00 10.17 10 LEU B N 1
ATOM 4875 C CA . LEU B 1 10 ? -12.070 -4.379 10.519 1.00 10.17 10 LEU B CA 1
ATOM 4876 C C . LEU B 1 10 ? -11.660 -5.134 9.261 1.00 10.47 10 LEU B C 1
ATOM 4877 O O . LEU B 1 10 ? -10.488 -5.152 8.870 1.00 9.32 10 LEU B O 1
ATOM 4882 N N . GLN B 1 11 ? -12.621 -5.815 8.650 1.00 10.35 11 GLN B N 1
ATOM 4883 C CA . GLN B 1 11 ? -12.312 -6.598 7.469 1.00 10.70 11 GLN B CA 1
ATOM 4884 C C . GLN B 1 11 ? -11.751 -5.681 6.364 1.00 10.25 11 GLN B C 1
ATOM 4885 O O . GLN B 1 11 ? -10.796 -6.037 5.677 1.00 10.92 11 GLN B O 1
ATOM 4891 N N . LYS B 1 12 ? -12.312 -4.484 6.225 1.00 10.56 12 LYS B N 1
ATOM 4892 C CA . LYS B 1 12 ? -11.833 -3.568 5.184 1.00 10.26 12 LYS B CA 1
ATOM 4893 C C . LYS B 1 12 ? -10.477 -2.966 5.523 1.00 10.13 12 LYS B C 1
ATOM 4894 O O . LYS B 1 12 ? -9.632 -2.826 4.648 1.00 9.22 12 LYS B O 1
ATOM 4900 N N . SER B 1 13 ? -10.257 -2.647 6.797 1.00 9.87 13 SER B N 1
ATOM 4901 C CA . SER B 1 13 ? -8.969 -2.104 7.214 1.00 9.73 13 SER B CA 1
ATOM 4902 C C . SER B 1 13 ? -7.859 -3.119 6.910 1.00 10.09 13 SER B C 1
ATOM 4903 O O . SER B 1 13 ? -6.762 -2.742 6.507 1.00 9.54 13 SER B O 1
ATOM 4906 N N . ILE B 1 14 ? -8.134 -4.414 7.105 1.00 9.72 14 ILE B N 1
ATOM 4907 C CA . ILE B 1 14 ? -7.141 -5.441 6.789 1.00 9.62 14 ILE B CA 1
ATOM 4908 C C . ILE B 1 14 ? -6.939 -5.501 5.273 1.00 9.67 14 ILE B C 1
ATOM 4909 O O . ILE B 1 14 ? -5.810 -5.621 4.780 1.00 9.87 14 ILE B O 1
ATOM 4914 N N . MET B 1 15 ? -8.024 -5.414 4.530 1.00 9.39 15 MET B N 1
ATOM 4915 C CA . MET B 1 15 ? -7.951 -5.504 3.066 1.00 9.76 15 MET B CA 1
ATOM 4916 C C . MET B 1 15 ? -7.158 -4.325 2.468 1.00 9.19 15 MET B C 1
ATOM 4917 O O . MET B 1 15 ? -6.491 -4.471 1.426 1.00 9.66 15 MET B O 1
ATOM 4922 N N . PHE B 1 16 ? -7.184 -3.164 3.115 1.00 9.38 16 PHE B N 1
ATOM 4923 C CA . PHE B 1 16 ? -6.416 -2.009 2.674 1.00 9.02 16 PHE B CA 1
ATOM 4924 C C . PHE B 1 16 ? -4.973 -2.388 2.346 1.00 9.16 16 PHE B C 1
ATOM 4925 O O . PHE B 1 16 ? -4.437 -1.987 1.304 1.00 8.32 16 PHE B O 1
ATOM 4933 N N . TYR B 1 17 ? -4.342 -3.155 3.245 1.00 9.12 17 TYR B N 1
ATOM 4934 C CA . TYR B 1 17 ? -2.953 -3.560 3.043 1.00 8.63 17 TYR B CA 1
ATOM 4935 C C . TYR B 1 17 ? -2.771 -4.412 1.803 1.00 9.15 17 TYR B C 1
ATOM 4936 O O . TYR B 1 17 ? -1.737 -4.353 1.145 1.00 8.99 17 TYR B O 1
ATOM 4945 N N . GLU B 1 18 ? -3.782 -5.196 1.452 1.00 8.59 18 GLU B N 1
ATOM 4946 C CA . GLU B 1 18 ? -3.658 -5.986 0.238 1.00 8.17 18 GLU B CA 1
ATOM 4947 C C . GLU B 1 18 ? -3.524 -5.083 -0.991 1.00 8.36 18 GLU B C 1
ATOM 4948 O O . GLU B 1 18 ? -2.842 -5.439 -1.954 1.00 9.06 18 GLU B O 1
ATOM 4954 N N . PHE B 1 19 ? -4.167 -3.912 -0.954 1.00 8.42 19 PHE B N 1
ATOM 4955 C CA . PHE B 1 19 ? -4.091 -2.975 -2.069 1.00 9.04 19 PHE B CA 1
ATOM 4956 C C . PHE B 1 19 ? -2.753 -2.252 -2.048 1.00 8.25 19 PHE B C 1
ATOM 4957 O O . PHE B 1 19 ? -2.394 -1.590 -3.035 1.00 9.56 19 PHE B O 1
ATOM 4965 N N . GLN B 1 20 ? -2.029 -2.358 -0.933 1.00 8.62 20 GLN B N 1
ATOM 4966 C CA . GLN B 1 20 ? -0.719 -1.704 -0.830 1.00 8.22 20 GLN B CA 1
ATOM 4967 C C . GLN B 1 20 ? 0.386 -2.657 -1.235 1.00 8.22 20 GLN B C 1
ATOM 4968 O O . GLN B 1 20 ? 1.541 -2.265 -1.324 1.00 7.61 20 GLN B O 1
ATOM 4974 N N . ARG B 1 21 ? 0.050 -3.914 -1.502 1.00 7.77 21 ARG B N 1
ATOM 4975 C CA . ARG B 1 21 ? 1.100 -4.879 -1.835 1.00 8.60 21 ARG B CA 1
ATOM 4976 C C . ARG B 1 21 ? 1.956 -4.600 -3.065 1.00 9.04 21 ARG B C 1
ATOM 4977 O O . ARG B 1 21 ? 1.457 -4.256 -4.134 1.00 8.62 21 ARG B O 1
ATOM 4985 N N . SER B 1 22 ? 3.258 -4.803 -2.891 1.00 9.23 22 SER B N 1
ATOM 4986 C CA . SER B 1 22 ? 4.213 -4.676 -3.987 1.00 9.93 22 SER B CA 1
ATOM 4987 C C . SER B 1 22 ? 4.658 -6.112 -4.281 1.00 10.37 22 SER B C 1
ATOM 4988 O O . SER B 1 22 ? 4.536 -7.002 -3.429 1.00 10.25 22 SER B O 1
ATOM 4991 N N . GLY B 1 23 ? 5.140 -6.357 -5.496 1.00 10.56 23 GLY B N 1
ATOM 4992 C CA . GLY B 1 23 ? 5.643 -7.685 -5.800 1.00 11.37 23 GLY B CA 1
ATOM 4993 C C . GLY B 1 23 ? 4.719 -8.592 -6.578 1.00 12.24 23 GLY B C 1
ATOM 4994 O O . GLY B 1 23 ? 3.756 -8.142 -7.196 1.00 11.80 23 GLY B O 1
ATOM 4995 N N . ASP B 1 24 ? 5.053 -9.882 -6.525 1.00 13.19 24 ASP B N 1
ATOM 4996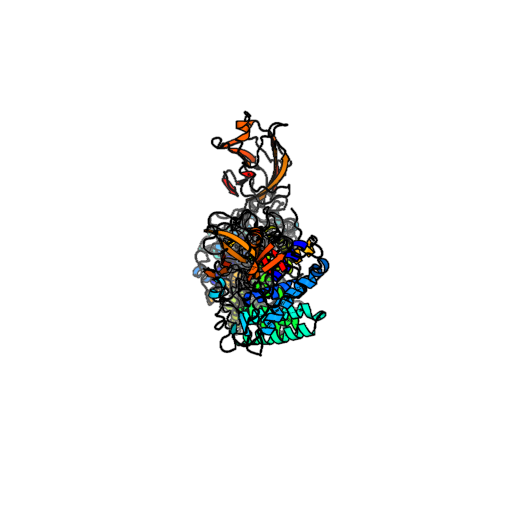 C CA . ASP B 1 24 ? 4.352 -10.965 -7.229 1.00 14.05 24 ASP B CA 1
ATOM 4997 C C . ASP B 1 24 ? 3.104 -11.289 -6.434 1.00 14.05 24 ASP B C 1
ATOM 4998 O O . ASP B 1 24 ? 3.161 -12.041 -5.453 1.00 13.27 24 ASP B O 1
ATOM 5003 N N . LEU B 1 25 ? 1.968 -10.753 -6.863 1.00 14.56 25 LEU B N 1
ATOM 5004 C CA . LEU B 1 25 ? 0.746 -10.959 -6.105 1.00 15.51 25 LEU B CA 1
ATOM 5005 C C . LEU B 1 25 ? 0.190 -12.389 -6.207 1.00 17.38 25 LEU B C 1
ATOM 5006 O O . LEU B 1 25 ? 0.254 -13.024 -7.249 1.00 17.64 25 LEU B O 1
ATOM 5011 N N . PRO B 1 26 ? -0.363 -12.902 -5.105 1.00 19.01 26 PRO B N 1
ATOM 5012 C CA . PRO B 1 26 ? -0.896 -14.262 -5.121 1.00 20.41 26 PRO B CA 1
ATOM 5013 C C . PRO B 1 26 ? -2.055 -14.474 -6.073 1.00 22.05 26 PRO B C 1
ATOM 5014 O O . PRO B 1 26 ? -2.794 -13.542 -6.411 1.00 21.04 26 PRO B O 1
ATOM 5018 N N . ALA B 1 27 ? -2.180 -15.717 -6.536 1.00 24.13 27 ALA B N 1
ATOM 5019 C CA . ALA B 1 27 ? -3.236 -16.090 -7.462 1.00 25.86 27 ALA B CA 1
ATOM 5020 C C . ALA B 1 27 ? -4.581 -16.017 -6.750 1.00 26.37 27 ALA B C 1
ATOM 5021 O O . ALA B 1 27 ? -5.623 -15.864 -7.369 1.00 27.07 27 ALA B O 1
ATOM 5023 N N . ASP B 1 28 ? -4.536 -16.117 -5.434 1.00 27.43 28 ASP B N 1
ATOM 5024 C CA . ASP B 1 28 ? -5.739 -16.079 -4.613 1.00 27.97 28 ASP B CA 1
ATOM 5025 C C . ASP B 1 28 ? -6.172 -14.657 -4.216 1.00 26.73 28 ASP B C 1
ATOM 5026 O O . ASP B 1 28 ? -7.006 -14.495 -3.325 1.00 27.20 28 ASP B O 1
ATOM 5031 N N . LYS B 1 29 ? -5.622 -13.624 -4.854 1.00 25.03 29 LYS B N 1
ATOM 5032 C CA . LYS B 1 29 ? -6.016 -12.272 -4.466 1.00 22.62 29 LYS B CA 1
ATOM 5033 C C . LYS B 1 29 ? -7.492 -12.044 -4.754 1.00 21.22 29 LYS B C 1
ATOM 5034 O O . LYS B 1 29 ? -8.056 -12.699 -5.624 1.00 21.31 29 LYS B O 1
ATOM 5040 N N . ARG B 1 30 ? -8.112 -11.137 -4.002 1.00 18.61 30 ARG B N 1
ATOM 5041 C CA . ARG B 1 30 ? -9.531 -10.876 -4.139 1.00 17.49 30 ARG B CA 1
ATOM 5042 C C . ARG B 1 30 ? -9.897 -9.503 -4.682 1.00 16.34 30 ARG B C 1
ATOM 5043 O O . ARG B 1 30 ? -10.881 -8.896 -4.272 1.00 17.43 30 ARG B O 1
ATOM 5051 N N . ASP B 1 31 ? -9.086 -9.005 -5.600 1.00 15.11 31 ASP B N 1
ATOM 5052 C CA . ASP B 1 31 ? -9.371 -7.729 -6.247 1.00 14.28 31 ASP B CA 1
ATOM 5053 C C . ASP B 1 31 ? -8.964 -7.940 -7.700 1.00 13.64 31 ASP B C 1
ATOM 5054 O O . ASP B 1 31 ? -8.232 -8.884 -8.008 1.00 13.11 31 ASP B O 1
ATOM 5059 N N . ASN B 1 32 ? -9.435 -7.074 -8.590 1.00 13.32 32 ASN B N 1
ATOM 5060 C CA . ASN B 1 32 ? -9.092 -7.193 -10.002 1.00 13.16 32 ASN B CA 1
ATOM 5061 C C . ASN B 1 32 ? -8.416 -5.936 -10.518 1.00 13.08 32 ASN B C 1
ATOM 5062 O O . ASN B 1 32 ? -8.469 -5.648 -11.712 1.00 13.41 32 ASN B O 1
ATOM 5067 N N . TRP B 1 33 ? -7.758 -5.188 -9.640 1.00 11.87 33 TRP B N 1
ATOM 5068 C CA . TRP B 1 33 ? -7.112 -3.976 -10.120 1.00 11.45 33 TRP B CA 1
ATOM 5069 C C . TRP B 1 33 ? -5.670 -3.777 -9.684 1.00 11.32 33 TRP B C 1
ATOM 5070 O O . TRP B 1 33 ? -5.020 -2.800 -10.093 1.00 12.15 33 TRP B O 1
ATOM 5081 N N . ARG B 1 34 ? -5.179 -4.668 -8.831 1.00 11.03 34 ARG B N 1
ATOM 5082 C CA . ARG B 1 34 ? -3.771 -4.622 -8.439 1.00 11.69 34 ARG B CA 1
ATOM 5083 C C . ARG B 1 34 ? -3.110 -5.838 -9.101 1.00 12.36 34 ARG B C 1
ATOM 5084 O O . ARG B 1 34 ? -3.717 -6.916 -9.175 1.00 13.78 34 ARG B O 1
ATOM 5092 N N . ASP B 1 35 ? -1.894 -5.675 -9.607 1.00 11.85 35 ASP B N 1
ATOM 5093 C CA . ASP B 1 35 ? -1.192 -6.806 -10.209 1.00 12.18 35 ASP B CA 1
ATOM 5094 C C . ASP B 1 35 ? 0.297 -6.667 -9.885 1.00 11.78 35 ASP B C 1
ATOM 5095 O O . ASP B 1 35 ? 0.700 -5.775 -9.123 1.00 10.51 35 ASP B O 1
ATOM 5100 N N . ASP B 1 36 ? 1.095 -7.563 -10.440 1.00 10.63 36 ASP B N 1
ATOM 5101 C CA . ASP B 1 36 ? 2.534 -7.548 -10.233 1.00 11.06 36 ASP B CA 1
ATOM 5102 C C . ASP B 1 36 ? 3.133 -6.155 -10.430 1.00 10.58 36 ASP B C 1
ATOM 5103 O O . ASP B 1 36 ? 2.768 -5.433 -11.386 1.00 10.51 36 ASP B O 1
ATOM 5108 N N . SER B 1 37 ? 4.047 -5.781 -9.534 1.00 9.83 37 SER B N 1
ATOM 5109 C CA . SER B 1 37 ? 4.694 -4.467 -9.606 1.00 10.11 37 SER B CA 1
ATOM 5110 C C . SER B 1 37 ? 5.962 -4.507 -8.753 1.00 10.40 37 SER B C 1
ATOM 5111 O O . SER B 1 37 ? 6.091 -5.359 -7.871 1.00 11.14 37 SER B O 1
ATOM 5114 N N . GLY B 1 38 ? 6.886 -3.591 -9.009 1.00 10.54 38 GLY B N 1
ATOM 5115 C CA . GLY B 1 38 ? 8.130 -3.593 -8.248 1.00 10.91 38 GLY B CA 1
ATOM 5116 C C . GLY B 1 38 ? 8.795 -4.957 -8.363 1.00 11.61 38 GLY B C 1
ATOM 5117 O O . GLY B 1 38 ? 9.457 -5.454 -7.436 1.00 10.56 38 GLY B O 1
ATOM 5118 N N . MET B 1 39 ? 8.656 -5.555 -9.538 1.00 12.26 39 MET B N 1
ATOM 5119 C CA . MET B 1 39 ? 9.170 -6.896 -9.762 1.00 13.59 39 MET B CA 1
ATOM 5120 C C . MET B 1 39 ? 10.670 -6.994 -9.905 1.00 13.75 39 MET B C 1
ATOM 5121 O O . MET B 1 39 ? 11.202 -8.087 -9.871 1.00 15.09 39 MET B O 1
ATOM 5126 N N . LYS B 1 40 ? 11.349 -5.865 -10.069 1.00 13.28 40 LYS B N 1
ATOM 5127 C CA . LYS B 1 40 ? 12.805 -5.869 -10.166 1.00 14.07 40 LYS B CA 1
ATOM 5128 C C . LYS B 1 40 ? 13.402 -5.271 -8.890 1.00 13.84 40 LYS B C 1
ATOM 5129 O O . LYS B 1 40 ? 14.578 -4.901 -8.853 1.00 13.64 40 LYS B O 1
ATOM 5135 N N . ASP B 1 41 ? 12.582 -5.145 -7.851 1.00 12.19 41 ASP B N 1
ATOM 5136 C CA . ASP B 1 41 ? 13.064 -4.566 -6.603 1.00 11.32 41 ASP B CA 1
ATOM 5137 C C . ASP B 1 41 ? 14.240 -5.346 -6.024 1.00 11.05 41 ASP B C 1
ATOM 5138 O O . ASP B 1 41 ? 14.134 -6.541 -5.773 1.00 11.52 41 ASP B O 1
ATOM 5143 N N . GLY B 1 42 ? 15.361 -4.650 -5.867 1.00 11.46 42 GLY B N 1
ATOM 5144 C CA . GLY B 1 42 ? 16.581 -5.253 -5.341 1.00 11.80 42 GLY B CA 1
ATOM 5145 C C . GLY B 1 42 ? 17.561 -5.659 -6.442 1.00 12.92 42 GLY B C 1
ATOM 5146 O O . GLY B 1 42 ? 18.739 -5.973 -6.174 1.00 12.94 42 GLY B O 1
ATOM 5147 N N . SER B 1 43 ? 17.094 -5.638 -7.687 1.00 13.73 43 SER B N 1
ATOM 5148 C CA . SER B 1 43 ? 17.942 -6.051 -8.815 1.00 14.58 43 SER B CA 1
ATOM 5149 C C . SER B 1 43 ? 19.205 -5.206 -8.937 1.00 15.08 43 SER B C 1
ATOM 5150 O O . SER B 1 43 ? 20.225 -5.678 -9.458 1.00 15.44 43 SER B O 1
ATOM 5153 N N . ASP B 1 44 ? 19.152 -3.966 -8.454 1.00 14.74 44 ASP B N 1
ATOM 5154 C CA . ASP B 1 44 ? 20.310 -3.078 -8.514 1.00 15.15 44 ASP B CA 1
ATOM 5155 C C . ASP B 1 44 ? 21.427 -3.521 -7.575 1.00 15.09 44 ASP B C 1
ATOM 5156 O O . ASP B 1 44 ? 22.577 -3.110 -7.729 1.00 15.88 44 ASP B O 1
ATOM 5161 N N . VAL B 1 45 ? 21.102 -4.357 -6.598 1.00 14.32 45 VAL B N 1
ATOM 5162 C CA . VAL B 1 45 ? 22.133 -4.849 -5.685 1.00 14.07 45 VAL B CA 1
ATOM 5163 C C . VAL B 1 45 ? 22.252 -6.373 -5.736 1.00 14.10 45 VAL B C 1
ATOM 5164 O O . VAL B 1 45 ? 23.023 -6.969 -4.982 1.00 14.75 45 VAL B O 1
ATOM 5168 N N . GLY B 1 46 ? 21.494 -7.000 -6.630 1.00 13.74 46 GLY B N 1
ATOM 5169 C CA . GLY B 1 46 ? 21.572 -8.446 -6.751 1.00 13.79 46 GLY B CA 1
ATOM 5170 C C . GLY B 1 46 ? 20.903 -9.222 -5.639 1.00 14.11 46 GLY B C 1
ATOM 5171 O O . GLY B 1 46 ? 21.319 -10.337 -5.291 1.00 14.68 46 GLY B O 1
ATOM 5172 N N . VAL B 1 47 ? 19.856 -8.638 -5.075 1.00 13.31 47 VAL B N 1
ATOM 5173 C CA . VAL B 1 47 ? 19.130 -9.275 -3.998 1.00 13.91 47 VAL B CA 1
ATOM 5174 C C . VAL B 1 47 ? 17.649 -9.200 -4.319 1.00 13.72 47 VAL B C 1
ATOM 5175 O O . VAL B 1 47 ? 17.182 -8.180 -4.794 1.00 13.55 47 VAL B O 1
ATOM 5179 N N . ASP B 1 48 ? 16.921 -10.285 -4.085 1.00 13.23 48 ASP B N 1
ATOM 5180 C CA . ASP B 1 48 ? 15.487 -10.266 -4.336 1.00 13.39 48 ASP B CA 1
ATOM 5181 C C . ASP B 1 48 ? 14.853 -9.496 -3.163 1.00 12.31 48 ASP B C 1
ATOM 5182 O O . ASP B 1 48 ? 14.818 -9.973 -2.035 1.00 12.42 48 ASP B O 1
ATOM 5187 N N . LEU B 1 49 ? 14.395 -8.281 -3.435 1.00 11.79 49 LEU B N 1
ATOM 5188 C CA . LEU B 1 49 ? 13.756 -7.466 -2.403 1.00 11.11 49 LEU B CA 1
ATOM 5189 C C . LEU B 1 49 ? 12.308 -7.191 -2.790 1.00 11.01 49 LEU B C 1
ATOM 5190 O O . LEU B 1 49 ? 11.723 -6.165 -2.406 1.00 10.66 49 LEU B O 1
ATOM 5195 N N . THR B 1 50 ? 11.725 -8.114 -3.545 1.00 10.88 50 THR B N 1
ATOM 5196 C CA . THR B 1 50 ? 10.347 -7.912 -3.971 1.00 11.40 50 THR B CA 1
ATOM 5197 C C . THR B 1 50 ? 9.425 -8.211 -2.803 1.00 10.61 50 THR B C 1
ATOM 5198 O O . THR B 1 50 ? 9.779 -8.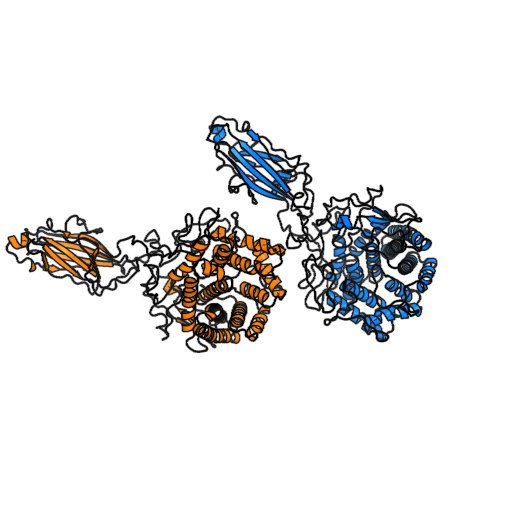950 -1.874 1.00 10.70 50 THR B O 1
ATOM 5202 N N . GLY B 1 51 ? 8.236 -7.621 -2.866 1.00 10.49 51 GLY B N 1
ATOM 5203 C CA . GLY B 1 51 ? 7.251 -7.814 -1.820 1.00 9.96 51 GLY B CA 1
ATOM 5204 C C . GLY B 1 51 ? 7.066 -6.601 -0.940 1.00 10.12 51 GLY B C 1
ATOM 5205 O O . GLY B 1 51 ? 7.466 -5.487 -1.296 1.00 10.91 51 GLY B O 1
ATOM 5206 N N . GLY B 1 52 ? 6.480 -6.824 0.229 1.00 9.32 52 GLY B N 1
ATOM 5207 C CA . GLY B 1 52 ? 6.259 -5.728 1.147 1.00 9.56 52 GLY B CA 1
ATOM 5208 C C . GLY B 1 52 ? 5.089 -4.881 0.702 1.00 8.77 52 GLY B C 1
ATOM 5209 O O . GLY B 1 52 ? 4.368 -5.243 -0.240 1.00 9.86 52 GLY B O 1
ATOM 5210 N N . TRP B 1 53 ? 4.916 -3.749 1.374 1.00 9.17 53 TRP B N 1
ATOM 5211 C CA . TRP B 1 53 ? 3.830 -2.822 1.071 1.00 8.40 53 TRP B CA 1
ATOM 5212 C C . TRP B 1 53 ? 4.335 -1.462 0.674 1.00 8.70 53 TRP B C 1
ATOM 5213 O O . TRP B 1 53 ? 5.280 -0.948 1.274 1.00 8.39 53 TRP B O 1
ATOM 5224 N N . TYR B 1 54 ? 3.693 -0.863 -0.322 1.00 8.59 54 TYR B N 1
ATOM 5225 C CA . TYR B 1 54 ? 4.026 0.505 -0.683 1.00 8.00 54 TYR B CA 1
ATOM 5226 C C . TYR B 1 54 ? 3.581 1.326 0.532 1.00 8.58 54 TYR B C 1
ATOM 5227 O O . TYR B 1 54 ? 2.589 0.996 1.198 1.00 8.31 54 TYR B O 1
ATOM 5236 N N . ASP B 1 55 ? 4.285 2.416 0.807 1.00 7.98 55 ASP B N 1
ATOM 5237 C CA . ASP B 1 55 ? 3.975 3.171 2.007 1.00 8.65 55 ASP B CA 1
ATOM 5238 C C . ASP B 1 55 ? 2.633 3.872 2.114 1.00 9.57 55 ASP B C 1
ATOM 5239 O O . ASP B 1 55 ? 1.851 3.590 3.021 1.00 9.85 55 ASP B O 1
ATOM 5244 N N . ALA B 1 56 ? 2.370 4.768 1.174 1.00 10.19 56 ALA B N 1
ATOM 5245 C CA . ALA B 1 56 ? 1.179 5.600 1.236 1.00 9.57 56 ALA B CA 1
ATOM 5246 C C . ALA B 1 56 ? 0.496 5.634 -0.120 1.00 9.94 56 ALA B C 1
ATOM 5247 O O . ALA B 1 56 ? 0.058 4.600 -0.608 1.00 9.70 56 ALA B O 1
ATOM 5249 N N . GLY B 1 57 ? 0.430 6.822 -0.723 1.00 9.44 57 GLY B N 1
ATOM 5250 C CA . GLY B 1 57 ? -0.174 6.976 -2.052 1.00 9.19 57 GLY B CA 1
ATOM 5251 C C . GLY B 1 57 ? 0.895 6.937 -3.139 1.00 8.86 57 GLY B C 1
ATOM 5252 O O . GLY B 1 57 ? 0.640 7.218 -4.324 1.00 8.28 57 GLY B O 1
ATOM 5253 N N . ASP B 1 58 ? 2.090 6.546 -2.696 1.00 9.64 58 ASP B N 1
ATOM 5254 C CA . ASP B 1 58 ? 3.295 6.446 -3.501 1.00 9.75 58 ASP B CA 1
ATOM 5255 C C . ASP B 1 58 ? 3.745 4.994 -3.615 1.00 9.33 58 ASP B C 1
ATOM 5256 O O . ASP B 1 58 ? 3.033 4.084 -3.174 1.00 9.56 58 ASP B O 1
ATOM 5261 N N . HIS B 1 59 ? 4.918 4.759 -4.198 1.00 9.20 59 HIS B N 1
ATOM 5262 C CA . HIS B 1 59 ? 5.381 3.384 -4.365 1.00 8.99 59 HIS B CA 1
ATOM 5263 C C . HIS B 1 59 ? 6.750 3.102 -3.739 1.00 8.77 59 HIS B C 1
ATOM 5264 O O . HIS B 1 59 ? 7.423 2.099 -4.064 1.00 8.35 59 HIS B O 1
ATOM 5271 N N . VAL B 1 60 ? 7.166 3.973 -2.827 1.00 8.12 60 VAL B N 1
ATOM 5272 C CA . VAL B 1 60 ? 8.417 3.706 -2.124 1.00 7.56 60 VAL B CA 1
ATOM 5273 C C . VAL B 1 60 ? 8.111 2.702 -1.011 1.00 8.60 60 VAL B C 1
ATOM 5274 O O . VAL B 1 60 ? 7.014 2.728 -0.398 1.00 8.36 60 VAL B O 1
ATOM 5278 N N . LYS B 1 61 ? 9.075 1.828 -0.746 1.00 8.36 61 LYS B N 1
ATOM 5279 C CA . LYS B 1 61 ? 8.951 0.874 0.349 1.00 9.16 61 LYS B CA 1
ATOM 5280 C C . LYS B 1 61 ? 9.865 1.430 1.446 1.00 9.46 61 LYS B C 1
ATOM 5281 O O . LYS B 1 61 ? 11.085 1.367 1.332 1.00 10.20 61 LYS B O 1
ATOM 5287 N N . PHE B 1 62 ? 9.243 2.033 2.460 1.00 9.08 62 PHE B N 1
ATOM 5288 C CA . PHE B 1 62 ? 9.922 2.661 3.609 1.00 8.96 62 PHE B CA 1
ATOM 5289 C C . PHE B 1 62 ? 9.799 1.651 4.746 1.00 8.38 62 PHE B C 1
ATOM 5290 O O . PHE B 1 62 ? 8.736 1.522 5.352 1.00 8.03 62 PHE B O 1
ATOM 5298 N N . ASN B 1 63 ? 10.891 0.952 5.060 1.00 8.57 63 ASN B N 1
ATOM 5299 C CA . ASN B 1 63 ? 10.791 -0.106 6.049 1.00 8.43 63 ASN B CA 1
ATOM 5300 C C . ASN B 1 63 ? 10.482 0.295 7.480 1.00 8.40 63 ASN B C 1
ATOM 5301 O O . ASN B 1 63 ? 9.971 -0.526 8.224 1.00 8.41 63 ASN B O 1
ATOM 5306 N N . LEU B 1 64 ? 10.749 1.539 7.880 1.00 7.84 64 LEU B N 1
ATOM 5307 C CA . LEU B 1 64 ? 10.437 1.899 9.261 1.00 8.29 64 LEU B CA 1
ATOM 5308 C C . LEU B 1 64 ? 8.920 1.890 9.490 1.00 8.35 64 LEU B C 1
ATOM 5309 O O . LEU B 1 64 ? 8.430 1.172 10.357 1.00 9.18 64 LEU B O 1
ATOM 5314 N N . PRO B 1 65 ? 8.153 2.656 8.701 1.00 8.39 65 PRO B N 1
ATOM 5315 C CA . PRO B 1 65 ? 6.712 2.601 8.961 1.00 8.25 65 PRO B CA 1
ATOM 5316 C C . PRO B 1 65 ? 6.126 1.246 8.546 1.00 7.82 65 PRO B C 1
ATOM 5317 O O . PRO B 1 65 ? 5.118 0.810 9.090 1.00 8.30 65 PRO B O 1
ATOM 5321 N N . MET B 1 66 ? 6.753 0.597 7.575 1.00 8.08 66 MET B N 1
ATOM 5322 C CA . MET B 1 66 ? 6.234 -0.698 7.117 1.00 8.27 66 MET B CA 1
ATOM 5323 C C . MET B 1 66 ? 6.326 -1.729 8.227 1.00 8.84 66 MET B C 1
ATOM 5324 O O . MET B 1 66 ? 5.387 -2.488 8.459 1.00 9.14 66 MET B O 1
ATOM 5329 N N . SER B 1 67 ? 7.462 -1.746 8.933 1.00 8.75 67 SER B N 1
ATOM 5330 C CA . SER B 1 67 ? 7.677 -2.706 10.013 1.00 8.81 67 SER B CA 1
ATOM 5331 C C . SER B 1 67 ? 6.892 -2.307 11.249 1.00 8.81 67 SER B C 1
ATOM 5332 O O . SER B 1 67 ? 6.439 -3.164 12.028 1.00 8.79 67 SER B O 1
ATOM 5335 N N . TYR B 1 68 ? 6.744 -1.003 11.457 1.00 8.37 68 TYR B N 1
ATOM 5336 C CA . TYR B 1 68 ? 5.906 -0.539 12.553 1.00 8.48 68 TYR B CA 1
ATOM 5337 C C . TYR B 1 68 ? 4.504 -1.117 12.318 1.00 8.69 68 TYR B C 1
ATOM 5338 O O . TYR B 1 68 ? 3.842 -1.627 13.233 1.00 9.18 68 TYR B O 1
ATOM 5347 N N . THR B 1 69 ? 4.054 -1.011 11.079 1.00 8.43 69 THR B N 1
ATOM 5348 C CA . THR B 1 69 ? 2.715 -1.459 10.736 1.00 8.81 69 THR B CA 1
ATOM 5349 C C . THR B 1 69 ? 2.478 -2.923 11.012 1.00 9.22 69 THR B C 1
ATOM 5350 O O . THR B 1 69 ? 1.532 -3.276 11.724 1.00 9.10 69 THR B O 1
ATOM 5354 N N . SER B 1 70 ? 3.336 -3.783 10.473 1.00 9.27 70 SER B N 1
ATOM 5355 C CA . SER B 1 70 ? 3.130 -5.203 10.684 1.00 9.14 70 SER B CA 1
ATOM 5356 C C . SER B 1 70 ? 3.301 -5.572 12.157 1.00 9.37 70 SER B C 1
ATOM 5357 O O . SER B 1 70 ? 2.624 -6.469 12.645 1.00 9.16 70 SER B O 1
ATOM 5360 N N . ALA B 1 71 ? 4.195 -4.891 12.875 1.00 9.46 71 ALA B N 1
ATOM 5361 C CA . ALA B 1 71 ? 4.328 -5.170 14.312 1.00 9.44 71 ALA B CA 1
ATOM 5362 C C . ALA B 1 71 ? 3.015 -4.846 15.029 1.00 9.90 71 ALA B C 1
ATOM 5363 O O . ALA B 1 71 ? 2.583 -5.584 15.920 1.00 10.04 71 ALA B O 1
ATOM 5365 N N . MET B 1 72 ? 2.385 -3.740 14.647 1.00 9.87 72 MET B N 1
ATOM 5366 C CA . MET B 1 72 ? 1.139 -3.335 15.260 1.00 9.58 72 MET B CA 1
ATOM 5367 C C . MET B 1 72 ? 0.020 -4.312 14.903 1.00 10.15 72 MET B C 1
ATOM 5368 O O . MET B 1 72 ? -0.822 -4.608 15.741 1.00 9.95 72 MET B O 1
ATOM 5373 N N . LEU B 1 73 ? -0.009 -4.800 13.664 1.00 9.93 73 LEU B N 1
ATOM 5374 C CA . LEU B 1 73 ? -1.051 -5.769 13.287 1.00 10.28 73 LEU B CA 1
ATOM 5375 C C . LEU B 1 73 ? -0.860 -7.062 14.076 1.00 10.32 73 LEU B C 1
ATOM 5376 O O . LEU B 1 73 ? -1.828 -7.669 14.550 1.00 10.24 73 LEU B O 1
ATOM 5381 N N . ALA B 1 74 ? 0.390 -7.494 14.219 1.00 9.82 74 ALA B N 1
ATOM 5382 C CA . ALA B 1 74 ? 0.660 -8.715 14.975 1.00 10.33 74 ALA B CA 1
ATOM 5383 C C . ALA B 1 74 ? 0.289 -8.512 16.439 1.00 10.28 74 ALA B C 1
ATOM 5384 O O . ALA B 1 74 ? -0.243 -9.418 17.079 1.00 10.27 74 ALA B O 1
ATOM 5386 N N . TRP B 1 75 ? 0.566 -7.322 16.973 1.00 9.90 75 TRP B N 1
ATOM 5387 C CA . TRP B 1 75 ? 0.206 -7.036 18.367 1.00 10.00 75 TRP B CA 1
ATOM 5388 C C . TRP B 1 75 ? -1.303 -7.226 18.523 1.00 10.21 75 TRP B C 1
ATOM 5389 O O . TRP B 1 75 ? -1.768 -7.880 19.457 1.00 10.52 75 TRP B O 1
ATOM 5400 N N . SER B 1 76 ? -2.067 -6.669 17.593 1.00 9.72 76 SER B N 1
ATOM 5401 C CA . SER B 1 76 ? -3.518 -6.812 17.659 1.00 10.73 76 SER B CA 1
ATOM 5402 C C . SER B 1 76 ? -3.928 -8.281 17.611 1.00 10.09 76 SER B C 1
ATOM 5403 O O . SER B 1 76 ? -4.786 -8.705 18.382 1.00 10.14 76 SER B O 1
ATOM 5406 N N . LEU B 1 77 ? -3.330 -9.059 16.713 1.00 10.17 77 LEU B N 1
ATOM 5407 C CA . LEU B 1 77 ? -3.703 -10.486 16.627 1.00 10.34 77 LEU B CA 1
ATOM 5408 C C . LEU B 1 77 ? -3.302 -11.220 17.916 1.00 11.17 77 LEU B C 1
ATOM 5409 O O . LEU B 1 77 ? -3.993 -12.139 18.369 1.00 12.04 77 LEU B O 1
ATOM 5414 N N . TYR B 1 78 ? -2.191 -10.813 18.516 1.00 11.26 78 TYR B N 1
ATOM 5415 C CA . TYR B 1 78 ? -1.734 -11.422 19.771 1.00 11.87 78 TYR B CA 1
ATOM 5416 C C . TYR B 1 78 ? -2.716 -11.084 20.913 1.00 11.67 78 TYR B C 1
ATOM 5417 O O . TYR B 1 78 ? -3.017 -11.928 21.774 1.00 11.72 78 TYR B O 1
ATOM 5426 N N . GLU B 1 79 ? -3.220 -9.857 20.919 1.00 11.44 79 GLU B N 1
ATOM 5427 C CA . GLU B 1 79 ? -4.154 -9.430 21.970 1.00 11.66 79 GLU B CA 1
ATOM 5428 C C . GLU B 1 79 ? -5.582 -9.922 21.788 1.00 11.88 79 GLU B C 1
ATOM 5429 O O . GLU B 1 79 ? -6.256 -10.255 22.769 1.00 11.53 79 GLU B O 1
ATOM 5435 N N . ASP B 1 80 ? -6.045 -9.960 20.543 1.00 12.10 80 ASP B N 1
ATOM 5436 C CA . ASP B 1 80 ? -7.428 -10.296 20.270 1.00 12.66 80 ASP B CA 1
ATOM 5437 C C . ASP B 1 80 ? -7.700 -11.371 19.219 1.00 12.96 80 ASP B C 1
ATOM 5438 O O . ASP B 1 80 ? -8.505 -11.176 18.320 1.00 12.90 80 ASP B O 1
ATOM 5443 N N . LYS B 1 81 ? -7.051 -12.514 19.348 1.00 14.02 81 LYS B N 1
ATOM 5444 C CA . LYS B 1 81 ? -7.272 -13.566 18.360 1.00 14.92 81 LYS B CA 1
ATOM 5445 C C . LYS B 1 81 ? -8.728 -13.963 18.297 1.00 14.94 81 LYS B C 1
ATOM 5446 O O . LYS B 1 81 ? -9.231 -14.313 17.223 1.00 15.51 81 LYS B O 1
ATOM 5452 N N . ASP B 1 82 ? -9.407 -13.898 19.439 1.00 14.98 82 ASP B N 1
ATOM 5453 C CA . ASP B 1 82 ? -10.827 -14.241 19.482 1.00 15.66 82 ASP B CA 1
ATOM 5454 C C . ASP B 1 82 ? -11.639 -13.347 18.543 1.00 15.13 82 ASP B C 1
ATOM 5455 O O . ASP B 1 82 ? -12.568 -13.826 17.894 1.00 15.07 82 ASP B O 1
ATOM 5460 N N . ALA B 1 83 ? -11.280 -12.065 18.442 1.00 14.67 83 ALA B N 1
ATOM 5461 C CA . ALA B 1 83 ? -11.996 -11.147 17.551 1.00 14.67 83 ALA B CA 1
ATOM 5462 C C . ALA B 1 83 ? -11.764 -11.523 16.084 1.00 14.43 83 ALA B C 1
ATOM 5463 O O . ALA B 1 83 ? -12.704 -11.520 15.273 1.00 14.24 83 ALA B O 1
ATOM 5465 N N . TYR B 1 84 ? -10.514 -11.844 15.744 1.00 13.26 84 TYR B N 1
ATOM 5466 C CA . TYR B 1 84 ? -10.197 -12.218 14.373 1.00 12.89 84 TYR B CA 1
ATOM 5467 C C . TYR B 1 84 ? -10.869 -13.522 14.006 1.00 12.99 84 TYR B C 1
ATOM 5468 O O . TYR B 1 84 ? -11.401 -13.653 12.909 1.00 12.58 84 TYR B O 1
ATOM 5477 N N . ASP B 1 85 ? -10.853 -14.480 14.932 1.00 13.34 85 ASP B N 1
ATOM 5478 C CA . ASP B 1 85 ? -11.464 -15.778 14.671 1.00 13.60 85 ASP B CA 1
ATOM 5479 C C . ASP B 1 85 ? -12.965 -15.641 14.458 1.00 14.15 85 ASP B C 1
ATOM 5480 O O . ASP B 1 85 ? -13.514 -16.181 13.488 1.00 14.24 85 ASP B O 1
ATOM 5485 N N . LYS B 1 86 ? -13.637 -14.922 15.351 1.00 14.33 86 LYS B N 1
ATOM 5486 C CA . LYS B 1 86 ? -15.084 -14.766 15.238 1.00 15.53 86 LYS B CA 1
ATOM 5487 C C . LYS B 1 86 ? -15.507 -13.997 14.009 1.00 15.07 86 LYS B C 1
ATOM 5488 O O . LYS B 1 86 ? -16.552 -14.298 13.417 1.00 15.58 86 LYS B O 1
ATOM 5494 N N . SER B 1 87 ? -14.704 -13.007 13.625 1.00 13.91 87 SER B N 1
ATOM 5495 C CA . SER B 1 87 ? -15.034 -12.195 12.472 1.00 13.59 87 SER B CA 1
ATOM 5496 C C . SER B 1 87 ? -14.612 -12.866 11.169 1.00 12.85 87 SER B C 1
ATOM 5497 O O . SER B 1 87 ? -14.896 -12.348 10.086 1.00 13.31 87 SER B O 1
ATOM 5500 N N . GLY B 1 88 ? -13.950 -14.015 11.271 1.00 12.36 88 GLY B N 1
ATOM 5501 C CA . GLY B 1 88 ? -13.494 -14.720 10.091 1.00 12.66 88 GLY B CA 1
ATOM 5502 C C . GLY B 1 88 ? -12.358 -13.989 9.382 1.00 12.82 88 GLY B C 1
ATOM 5503 O O . GLY B 1 88 ? -12.086 -14.260 8.218 1.00 13.43 88 GLY B O 1
ATOM 5504 N N . GLN B 1 89 ? -11.684 -13.076 10.085 1.00 12.77 89 GLN B N 1
ATOM 5505 C CA . GLN B 1 89 ? -10.596 -12.308 9.464 1.00 13.11 89 GLN B CA 1
ATOM 5506 C C . GLN B 1 89 ? -9.187 -12.794 9.796 1.00 12.92 89 GLN B C 1
ATOM 5507 O O . GLN B 1 89 ? -8.212 -12.263 9.281 1.00 13.10 89 GLN B O 1
ATOM 5513 N N . THR B 1 90 ? -9.074 -13.795 10.661 1.00 13.47 90 THR B N 1
ATOM 5514 C CA . THR B 1 90 ? -7.759 -14.312 11.049 1.00 13.74 90 THR B CA 1
ATOM 5515 C C . THR B 1 90 ? -6.856 -14.630 9.855 1.00 13.91 90 THR B C 1
ATOM 5516 O O . THR B 1 90 ? -5.705 -14.209 9.803 1.00 13.71 90 THR B O 1
ATOM 5520 N N . LYS B 1 91 ? -7.387 -15.349 8.871 1.00 14.63 91 LYS B N 1
ATOM 5521 C CA . LYS B 1 91 ? -6.567 -15.712 7.719 1.00 15.13 91 LYS B CA 1
ATOM 5522 C C . LYS B 1 91 ? -6.018 -14.499 6.991 1.00 14.00 91 LYS B C 1
ATOM 5523 O O . LYS B 1 91 ? -4.851 -14.473 6.567 1.00 12.85 91 LYS B O 1
ATOM 5529 N N . TYR B 1 92 ? -6.871 -13.499 6.820 1.00 12.81 92 TYR B N 1
ATOM 5530 C CA . TYR B 1 92 ? -6.462 -12.303 6.097 1.00 12.88 92 TYR B CA 1
ATOM 5531 C C . TYR B 1 92 ? -5.416 -11.483 6.813 1.00 12.02 92 TYR B C 1
ATOM 5532 O O . TYR B 1 92 ? -4.488 -10.978 6.168 1.00 12.25 92 TYR B O 1
ATOM 5541 N N . ILE B 1 93 ? -5.546 -11.320 8.128 1.00 10.90 93 ILE B N 1
ATOM 5542 C CA . ILE B 1 93 ? -4.533 -10.516 8.808 1.00 10.78 93 ILE B CA 1
ATOM 5543 C C . ILE B 1 93 ? -3.227 -11.278 8.894 1.00 10.62 93 ILE B C 1
ATOM 5544 O O . ILE B 1 93 ? -2.146 -10.690 8.771 1.00 9.87 93 ILE B O 1
ATOM 5549 N N . MET B 1 94 ? -3.306 -12.596 9.056 1.00 10.54 94 MET B N 1
ATOM 5550 C CA . MET B 1 94 ? -2.084 -13.379 9.092 1.00 10.88 94 MET B CA 1
ATOM 5551 C C . MET B 1 94 ? -1.388 -13.304 7.730 1.00 10.75 94 MET B C 1
ATOM 5552 O O . MET B 1 94 ? -0.171 -13.194 7.661 1.00 10.64 94 MET B O 1
ATOM 5557 N N . ASP B 1 95 ? -2.148 -13.331 6.637 1.00 10.48 95 ASP B N 1
ATOM 5558 C CA . ASP B 1 95 ? -1.505 -13.252 5.331 1.00 10.68 95 ASP B CA 1
ATOM 5559 C C . ASP B 1 95 ? -0.815 -11.881 5.176 1.00 10.02 95 ASP B C 1
ATOM 5560 O O . ASP B 1 95 ? 0.254 -11.781 4.560 1.00 10.27 95 ASP B O 1
ATOM 5565 N N . GLY B 1 96 ? -1.420 -10.836 5.738 1.00 9.84 96 GLY B N 1
ATOM 5566 C CA . GLY B 1 96 ? -0.828 -9.505 5.633 1.00 9.89 96 GLY B CA 1
ATOM 5567 C C . GLY B 1 96 ? 0.450 -9.427 6.452 1.00 9.85 96 GLY B C 1
ATOM 5568 O O . GLY B 1 96 ? 1.468 -8.890 6.019 1.00 10.37 96 GLY B O 1
ATOM 5569 N N . ILE B 1 97 ? 0.390 -9.966 7.658 1.00 9.53 97 ILE B N 1
ATOM 5570 C CA . ILE B 1 97 ? 1.563 -9.961 8.539 1.00 9.71 97 ILE B CA 1
ATOM 5571 C C . ILE B 1 97 ? 2.676 -10.746 7.858 1.00 10.13 97 ILE B C 1
ATOM 5572 O O . ILE B 1 97 ? 3.841 -10.344 7.882 1.00 10.60 97 ILE B O 1
ATOM 5577 N N . LYS B 1 98 ? 2.322 -11.865 7.243 1.00 10.43 98 LYS B N 1
ATOM 5578 C CA . LYS B 1 98 ? 3.339 -12.664 6.576 1.00 10.69 98 LYS B CA 1
ATOM 5579 C C . LYS B 1 98 ? 3.885 -11.947 5.338 1.00 10.84 98 LYS B C 1
ATOM 5580 O O . LYS B 1 98 ? 5.066 -12.067 5.009 1.00 11.23 98 LYS B O 1
ATOM 5586 N N . TRP B 1 99 ? 3.039 -11.175 4.659 1.00 10.29 99 TRP B N 1
ATOM 5587 C CA . TRP B 1 99 ? 3.481 -10.447 3.472 1.00 9.73 99 TRP B CA 1
ATOM 5588 C C . TRP B 1 99 ? 4.608 -9.473 3.822 1.00 9.75 99 TRP B C 1
ATOM 5589 O O . TRP B 1 99 ? 5.648 -9.415 3.161 1.00 9.85 99 TRP B O 1
ATOM 5600 N N . ALA B 1 100 ? 4.407 -8.711 4.876 1.00 9.37 100 ALA B N 1
ATOM 5601 C CA . ALA B 1 100 ? 5.421 -7.751 5.277 1.00 8.87 100 ALA B CA 1
ATOM 5602 C C . ALA B 1 100 ? 6.667 -8.480 5.777 1.00 9.18 100 ALA B C 1
ATOM 5603 O O . ALA B 1 100 ? 7.793 -8.154 5.374 1.00 8.99 100 ALA B O 1
ATOM 5605 N N . ASN B 1 101 ? 6.477 -9.472 6.645 1.00 8.89 101 ASN B N 1
ATOM 5606 C CA . ASN B 1 101 ? 7.649 -10.154 7.200 1.00 9.28 101 ASN B CA 1
ATOM 5607 C C . ASN B 1 101 ? 8.442 -11.025 6.239 1.00 9.90 101 ASN B C 1
ATOM 5608 O O . ASN B 1 101 ? 9.657 -11.185 6.406 1.00 9.58 101 ASN B O 1
ATOM 5613 N N . ASP B 1 102 ? 7.797 -11.566 5.214 1.00 10.16 102 ASP B N 1
ATOM 5614 C CA . ASP B 1 102 ? 8.566 -12.346 4.240 1.00 10.33 102 ASP B CA 1
ATOM 5615 C C . ASP B 1 102 ? 9.529 -11.381 3.546 1.00 10.37 102 ASP B C 1
ATOM 5616 O O . ASP B 1 102 ? 10.653 -11.741 3.204 1.00 10.98 102 ASP B O 1
ATOM 5621 N N . TYR B 1 103 ? 9.080 -10.141 3.356 1.00 9.99 103 TYR B N 1
ATOM 5622 C CA . TYR B 1 103 ? 9.893 -9.112 2.711 1.00 9.35 103 TYR B CA 1
ATOM 5623 C C . TYR B 1 103 ? 11.037 -8.683 3.654 1.00 9.68 103 TYR B C 1
ATOM 5624 O O . TYR B 1 103 ? 12.193 -8.577 3.228 1.00 10.84 103 TYR B O 1
ATOM 5633 N N . PHE B 1 104 ? 10.742 -8.461 4.929 1.00 9.82 104 PHE B N 1
ATOM 5634 C CA . PHE B 1 104 ? 11.827 -8.093 5.857 1.00 9.39 104 PHE B CA 1
ATOM 5635 C C . PHE B 1 104 ? 12.882 -9.188 5.933 1.00 10.11 104 PHE B C 1
ATOM 5636 O O . PHE B 1 104 ? 14.076 -8.896 6.082 1.00 9.77 104 PHE B O 1
ATOM 5644 N N . ILE B 1 105 ? 12.460 -10.447 5.839 1.00 10.92 105 ILE B N 1
ATOM 5645 C CA . ILE B 1 105 ? 13.438 -11.551 5.843 1.00 11.52 105 ILE B CA 1
ATOM 5646 C C . ILE B 1 105 ? 14.351 -11.435 4.604 1.00 11.87 105 ILE B C 1
ATOM 5647 O O . ILE B 1 105 ? 15.574 -11.645 4.685 1.00 11.68 105 ILE B O 1
ATOM 5652 N N . LYS B 1 106 ? 13.761 -11.112 3.457 1.00 11.63 106 LYS B N 1
ATOM 5653 C CA . LYS B 1 106 ? 14.525 -10.943 2.232 1.00 11.22 106 LYS B CA 1
ATOM 5654 C C . LYS B 1 106 ? 15.505 -9.808 2.415 1.00 11.31 106 LYS B C 1
ATOM 5655 O O . LYS B 1 106 ? 16.618 -9.862 1.905 1.00 11.23 106 LYS B O 1
ATOM 5661 N N . CYS B 1 107 ? 15.085 -8.782 3.158 1.00 10.84 107 CYS B N 1
ATOM 5662 C CA . CYS B 1 107 ? 15.926 -7.602 3.364 1.00 11.00 107 CYS B CA 1
ATOM 5663 C C . CYS B 1 107 ? 17.136 -7.839 4.270 1.00 11.07 107 CYS B C 1
ATOM 5664 O O . CYS B 1 107 ? 18.008 -6.974 4.361 1.00 11.26 107 CYS B O 1
ATOM 5667 N N . ASN B 1 108 ? 17.185 -8.998 4.925 1.00 11.88 108 ASN B N 1
ATOM 5668 C CA . ASN B 1 108 ? 18.305 -9.361 5.835 1.00 12.63 108 ASN B CA 1
ATOM 5669 C C . ASN B 1 108 ? 18.901 -10.627 5.211 1.00 13.18 108 ASN B C 1
ATOM 5670 O O . ASN B 1 108 ? 18.858 -11.702 5.820 1.00 13.32 108 ASN B O 1
ATOM 5675 N N . PRO B 1 109 ? 19.475 -10.501 4.001 1.00 14.03 109 PRO B N 1
ATOM 5676 C CA . PRO B 1 109 ? 20.057 -11.622 3.256 1.00 14.89 109 PRO B CA 1
ATOM 5677 C C . PRO B 1 109 ? 21.248 -12.343 3.859 1.00 15.88 109 PRO B C 1
ATOM 5678 O O . PRO B 1 109 ? 21.464 -13.543 3.592 1.00 16.17 109 PRO B O 1
ATOM 5682 N N . THR B 1 110 ? 22.002 -11.617 4.671 1.00 16.32 110 THR B N 1
ATOM 5683 C CA . THR B 1 110 ? 23.177 -12.177 5.311 1.00 17.24 110 THR B CA 1
ATOM 5684 C C . THR B 1 110 ? 23.281 -11.446 6.654 1.00 17.13 110 THR B C 1
ATOM 5685 O O . THR B 1 110 ? 22.881 -10.286 6.765 1.00 16.16 110 THR B O 1
ATOM 5689 N N . PRO B 1 111 ? 23.798 -12.121 7.703 1.00 16.60 111 PRO B N 1
ATOM 5690 C CA . PRO B 1 111 ? 23.904 -11.456 9.005 1.00 16.70 111 PRO B CA 1
ATOM 5691 C C . PRO B 1 111 ? 24.676 -10.150 8.914 1.00 16.26 111 PRO B C 1
ATOM 5692 O O . PRO B 1 111 ? 25.731 -10.103 8.278 1.00 16.59 111 PRO B O 1
ATOM 5696 N N . GLY B 1 112 ? 24.142 -9.094 9.533 1.00 15.51 112 GLY B N 1
ATOM 5697 C CA . GLY B 1 112 ? 24.829 -7.811 9.536 1.00 14.70 112 GLY B CA 1
ATOM 5698 C C . GLY B 1 112 ? 24.482 -6.859 8.407 1.00 14.40 112 GLY B C 1
ATOM 5699 O O . GLY B 1 112 ? 25.007 -5.737 8.332 1.00 14.34 112 GLY B O 1
ATOM 5700 N N . VAL B 1 113 ? 23.602 -7.305 7.523 1.00 13.60 113 VAL B N 1
ATOM 5701 C CA . VAL B 1 113 ? 23.191 -6.477 6.396 1.00 13.80 113 VAL B CA 1
ATOM 5702 C C . VAL B 1 113 ? 21.670 -6.364 6.389 1.00 13.23 113 VAL B C 1
ATOM 5703 O O . VAL B 1 113 ? 20.968 -7.373 6.481 1.00 14.15 113 VAL B O 1
ATOM 5707 N N . TYR B 1 114 ? 21.175 -5.141 6.272 1.00 12.55 114 TYR B N 1
ATOM 5708 C CA . TYR B 1 114 ? 19.736 -4.932 6.219 1.00 11.81 114 TYR B CA 1
ATOM 5709 C C . TYR B 1 114 ? 19.321 -3.861 5.222 1.00 11.77 114 TYR B C 1
ATOM 5710 O O . TYR B 1 114 ? 19.694 -2.695 5.359 1.00 12.00 114 TYR B O 1
ATOM 5719 N N . TYR B 1 115 ? 18.545 -4.259 4.218 1.00 10.97 115 TYR B N 1
ATOM 5720 C CA . TYR B 1 115 ? 18.025 -3.300 3.251 1.00 11.20 115 TYR B CA 1
ATOM 5721 C C . TYR B 1 115 ? 16.793 -2.669 3.885 1.00 10.58 115 TYR B C 1
ATOM 5722 O O . TYR B 1 115 ? 15.858 -3.367 4.278 1.00 10.82 115 TYR B O 1
ATOM 5731 N N . TYR B 1 116 ? 16.809 -1.344 3.998 1.00 9.95 116 TYR B N 1
ATOM 5732 C CA . TYR B 1 116 ? 15.729 -0.636 4.670 1.00 9.79 116 TYR B CA 1
ATOM 5733 C C . TYR B 1 116 ? 14.840 0.201 3.769 1.00 9.51 116 TYR B C 1
ATOM 5734 O O . TYR B 1 116 ? 13.898 0.829 4.237 1.00 9.57 116 TYR B O 1
ATOM 5743 N N . GLN B 1 117 ? 15.147 0.236 2.478 1.00 9.55 117 GLN B N 1
ATOM 5744 C CA . GLN B 1 117 ? 14.331 1.011 1.561 1.00 9.44 117 GLN B CA 1
ATOM 5745 C C . GLN B 1 117 ? 14.505 0.561 0.137 1.00 9.79 117 GLN B C 1
ATOM 5746 O O . GLN B 1 117 ? 15.596 0.146 -0.261 1.00 9.48 117 GLN B O 1
ATOM 5752 N N . VAL B 1 118 ? 13.411 0.617 -0.625 1.00 9.74 118 VAL B N 1
ATOM 5753 C CA . VAL B 1 118 ? 13.496 0.346 -2.062 1.00 9.92 118 VAL B CA 1
ATOM 5754 C C . VAL B 1 118 ? 12.652 1.458 -2.654 1.00 10.69 118 VAL B C 1
ATOM 5755 O O . VAL B 1 118 ? 11.463 1.621 -2.319 1.00 10.35 118 VAL B O 1
ATOM 5759 N N . GLY B 1 119 ? 13.294 2.247 -3.507 1.00 10.73 119 GLY B N 1
ATOM 5760 C CA . GLY B 1 119 ? 12.633 3.366 -4.138 1.00 11.52 119 GLY B CA 1
ATOM 5761 C C . GLY B 1 119 ? 13.317 4.634 -3.653 1.00 11.98 119 GLY B C 1
ATOM 5762 O O . GLY B 1 119 ? 13.832 4.677 -2.527 1.00 11.69 119 GLY B O 1
ATOM 5763 N N . ASP B 1 120 ? 13.339 5.650 -4.509 1.00 11.40 120 ASP B N 1
ATOM 5764 C CA . ASP B 1 120 ? 13.929 6.963 -4.206 1.00 12.16 120 ASP B CA 1
ATOM 5765 C C . ASP B 1 120 ? 12.716 7.889 -4.145 1.00 12.04 120 ASP B C 1
ATOM 5766 O O . ASP B 1 120 ? 11.923 7.940 -5.086 1.00 11.68 120 ASP B O 1
ATOM 5771 N N . GLY B 1 121 ? 12.551 8.603 -3.035 1.00 11.37 121 GLY B N 1
ATOM 5772 C CA . GLY B 1 121 ? 11.396 9.463 -2.891 1.00 11.71 121 GLY B CA 1
ATOM 5773 C C . GLY B 1 121 ? 11.230 10.443 -4.028 1.00 12.33 121 GLY B C 1
ATOM 5774 O O . GLY B 1 121 ? 10.134 10.632 -4.549 1.00 11.47 121 GLY B O 1
ATOM 5775 N N . GLY B 1 122 ? 12.335 11.065 -4.428 1.00 12.54 122 GLY B N 1
ATOM 5776 C CA . GLY B 1 122 ? 12.273 12.036 -5.500 1.00 12.88 122 GLY B CA 1
ATOM 5777 C C . GLY B 1 122 ? 11.861 11.436 -6.819 1.00 13.12 122 GLY B C 1
ATOM 5778 O O . GLY B 1 122 ? 11.039 12.012 -7.524 1.00 13.82 122 GLY B O 1
ATOM 5779 N N . LYS B 1 123 ? 12.425 10.285 -7.157 1.00 12.95 123 LYS B N 1
ATOM 5780 C CA . LYS B 1 123 ? 12.109 9.633 -8.423 1.00 13.19 123 LYS B CA 1
ATOM 5781 C C . LYS B 1 123 ? 10.698 9.074 -8.385 1.00 12.44 123 LYS B C 1
ATOM 5782 O O . LYS B 1 123 ? 9.958 9.176 -9.359 1.00 13.26 123 LYS B O 1
ATOM 5788 N N . ASP B 1 124 ? 10.322 8.499 -7.250 1.00 10.94 124 ASP B N 1
ATOM 5789 C CA . ASP B 1 124 ? 8.999 7.897 -7.127 1.00 10.54 124 ASP B CA 1
ATOM 5790 C C . ASP B 1 124 ? 7.862 8.903 -7.144 1.00 10.39 124 ASP B C 1
ATOM 5791 O O . ASP B 1 124 ? 6.827 8.695 -7.785 1.00 10.96 124 ASP B O 1
ATOM 5796 N N . HIS B 1 125 ? 8.050 10.003 -6.428 1.00 10.56 125 HIS B N 1
ATOM 5797 C CA . HIS B 1 125 ? 6.978 10.980 -6.316 1.00 11.41 125 HIS B CA 1
ATOM 5798 C C . HIS B 1 125 ? 6.786 11.875 -7.504 1.00 11.26 125 HIS B C 1
ATOM 5799 O O . HIS B 1 125 ? 5.732 12.509 -7.643 1.00 11.76 125 HIS B O 1
ATOM 5806 N N . SER B 1 126 ? 7.791 11.897 -8.369 1.00 11.79 126 SER B N 1
ATOM 5807 C CA . SER B 1 126 ? 7.754 12.733 -9.556 1.00 12.27 126 SER B CA 1
ATOM 5808 C C . SER B 1 126 ? 6.962 12.131 -10.713 1.00 11.85 126 SER B C 1
ATOM 5809 O O . SER B 1 126 ? 7.052 12.638 -11.829 1.00 12.49 126 SER B O 1
ATOM 5812 N N . TRP B 1 127 ? 6.222 11.046 -10.460 1.00 10.32 127 TRP B N 1
ATOM 5813 C CA . TRP B 1 127 ? 5.389 10.443 -11.504 1.00 10.10 127 TRP B CA 1
ATOM 5814 C C . TRP B 1 127 ? 4.067 10.073 -10.841 1.00 9.94 127 TRP B C 1
ATOM 5815 O O . TRP B 1 127 ? 4.064 9.565 -9.716 1.00 10.74 127 TRP B O 1
ATOM 5826 N N . TRP B 1 128 ? 2.950 10.337 -11.519 1.00 10.24 128 TRP B N 1
ATOM 5827 C CA . TRP B 1 128 ? 1.639 10.022 -10.961 1.00 9.87 128 TRP B CA 1
ATOM 5828 C C . TRP B 1 128 ? 0.953 8.968 -11.833 1.00 10.04 128 TRP B C 1
ATOM 5829 O O . TRP B 1 128 ? 0.308 9.300 -12.844 1.00 9.98 128 TRP B O 1
ATOM 5840 N N . GLY B 1 129 ? 1.084 7.711 -11.432 1.00 9.11 129 GLY B N 1
ATOM 5841 C CA . GLY B 1 129 ? 0.492 6.627 -12.199 1.00 8.73 129 GLY B CA 1
ATOM 5842 C C . GLY B 1 129 ? 0.440 5.357 -11.391 1.00 8.50 129 GLY B C 1
ATOM 5843 O O . GLY B 1 129 ? 0.948 5.307 -10.275 1.00 8.89 129 GLY B O 1
ATOM 5844 N N . PRO B 1 130 ? -0.190 4.306 -11.931 1.00 8.69 130 PRO B N 1
ATOM 5845 C CA . PRO B 1 130 ? -0.313 3.033 -11.235 1.00 9.28 130 PRO B CA 1
ATOM 5846 C C . PRO B 1 130 ? 0.977 2.236 -11.080 1.00 8.69 130 PRO B C 1
ATOM 5847 O O . PRO B 1 130 ? 1.822 2.193 -11.977 1.00 9.48 130 PRO B O 1
ATOM 5851 N N . ALA B 1 131 ? 1.101 1.610 -9.919 1.00 9.26 131 ALA B N 1
ATOM 5852 C CA . ALA B 1 131 ? 2.279 0.830 -9.556 1.00 8.69 131 ALA B CA 1
ATOM 5853 C C . ALA B 1 131 ? 2.761 -0.126 -10.632 1.00 9.42 131 ALA B C 1
ATOM 5854 O O . ALA B 1 131 ? 3.957 -0.237 -10.879 1.00 9.58 131 ALA B O 1
ATOM 5856 N N . GLU B 1 132 ? 1.808 -0.825 -11.248 1.00 9.96 132 GLU B N 1
ATOM 5857 C CA . GLU B 1 132 ? 2.105 -1.830 -12.262 1.00 10.37 132 GLU B CA 1
ATOM 5858 C C . GLU B 1 132 ? 2.948 -1.384 -13.443 1.00 10.94 132 GLU B C 1
ATOM 5859 O O . GLU B 1 132 ? 3.594 -2.219 -14.073 1.00 11.82 132 GLU B O 1
ATOM 5865 N N . VAL B 1 133 ? 2.942 -0.095 -13.768 1.00 10.82 133 VAL B N 1
ATOM 5866 C CA . VAL B 1 133 ? 3.723 0.348 -14.914 1.00 11.25 133 VAL B CA 1
ATOM 5867 C C . VAL B 1 133 ? 4.791 1.385 -14.620 1.00 11.64 133 VAL B C 1
ATOM 5868 O O . VAL B 1 133 ? 5.190 2.143 -15.493 1.00 11.16 133 VAL B O 1
ATOM 5872 N N . MET B 1 134 ? 5.263 1.411 -13.374 1.00 11.72 134 MET B N 1
ATOM 5873 C CA . MET B 1 134 ? 6.342 2.331 -13.003 1.00 12.24 134 MET B CA 1
ATOM 5874 C C . MET B 1 134 ? 7.506 2.094 -13.950 1.00 12.44 134 MET B C 1
ATOM 5875 O O . MET B 1 134 ? 7.848 0.956 -14.198 1.00 12.60 134 MET B O 1
ATOM 5880 N N . GLN B 1 135 ? 8.142 3.157 -14.433 1.00 13.00 135 GLN B N 1
ATOM 5881 C CA . GLN B 1 135 ? 9.263 2.995 -15.362 1.00 13.86 135 GLN B CA 1
ATOM 5882 C C . GLN B 1 135 ? 10.586 3.484 -14.788 1.00 13.82 135 GLN B C 1
ATOM 5883 O O . GLN B 1 135 ? 11.641 3.202 -15.353 1.00 14.27 135 GLN B O 1
ATOM 5889 N N . MET B 1 136 ? 10.531 4.192 -13.667 1.00 13.10 136 MET B N 1
ATOM 5890 C CA . MET B 1 136 ? 11.740 4.762 -13.083 1.00 13.09 136 MET B CA 1
ATOM 5891 C C . MET B 1 136 ? 12.596 3.813 -12.261 1.00 12.93 136 MET B C 1
ATOM 5892 O O . MET B 1 136 ? 12.157 2.724 -11.849 1.00 12.25 136 MET B O 1
ATOM 5897 N N . GLU B 1 137 ? 13.843 4.218 -12.048 1.00 12.83 137 GLU B N 1
ATOM 5898 C CA . GLU B 1 137 ? 14.756 3.400 -11.264 1.00 14.26 137 GLU B CA 1
ATOM 5899 C C . GLU B 1 137 ? 14.225 3.359 -9.844 1.00 13.04 137 GLU B C 1
ATOM 5900 O O . GLU B 1 137 ? 13.626 4.330 -9.379 1.00 13.38 137 GLU B O 1
ATOM 5906 N N . ARG B 1 138 ? 14.446 2.234 -9.173 1.00 12.34 138 ARG B N 1
ATOM 5907 C CA . ARG B 1 138 ? 13.993 2.043 -7.791 1.00 10.92 138 ARG B CA 1
ATOM 5908 C C . ARG B 1 138 ? 15.185 1.527 -6.990 1.00 11.51 138 ARG B C 1
ATOM 5909 O O . ARG B 1 138 ? 15.289 0.343 -6.699 1.00 11.77 138 ARG B O 1
ATOM 5917 N N . PRO B 1 139 ? 16.087 2.433 -6.599 1.00 10.95 139 PRO B N 1
ATOM 5918 C CA . PRO B 1 139 ? 17.265 1.992 -5.846 1.00 11.10 139 PRO B CA 1
ATOM 5919 C C . PRO B 1 139 ? 16.998 1.369 -4.491 1.00 11.15 139 PRO B C 1
ATOM 5920 O O . PRO B 1 139 ? 16.058 1.753 -3.799 1.00 10.38 139 PRO B O 1
ATOM 5924 N N . SER B 1 140 ? 17.854 0.412 -4.131 1.00 10.45 140 SER B N 1
ATOM 5925 C CA . SER B 1 140 ? 17.774 -0.280 -2.833 1.00 11.62 140 SER B CA 1
ATOM 5926 C C . SER B 1 140 ? 18.834 0.333 -1.916 1.00 12.23 140 SER B C 1
ATOM 5927 O O . SER B 1 140 ? 19.931 0.646 -2.380 1.00 12.56 140 SER B O 1
ATOM 5930 N N . PHE B 1 141 ? 18.534 0.443 -0.622 1.00 11.99 141 PHE B N 1
ATOM 5931 C CA . PHE B 1 141 ? 19.472 1.050 0.329 1.00 13.16 141 PHE B CA 1
ATOM 5932 C C . PHE B 1 141 ? 19.623 0.154 1.539 1.00 13.27 141 PHE B C 1
ATOM 5933 O O . PHE B 1 141 ? 18.657 -0.475 1.967 1.00 12.53 141 PHE B O 1
ATOM 5941 N N . LYS B 1 142 ? 20.833 0.082 2.086 1.00 13.63 142 LYS B N 1
ATOM 5942 C CA . LYS B 1 142 ? 21.035 -0.782 3.237 1.00 13.81 142 LYS B CA 1
ATOM 5943 C C . LYS B 1 142 ? 21.824 -0.121 4.344 1.00 14.09 142 LYS B C 1
ATOM 5944 O O . LYS B 1 142 ? 22.501 0.887 4.127 1.00 13.91 142 LYS B O 1
ATOM 5950 N N . VAL B 1 143 ? 21.693 -0.707 5.531 1.00 13.38 143 VAL B N 1
ATOM 5951 C CA . VAL B 1 143 ? 22.471 -0.290 6.696 1.00 14.35 143 VAL B CA 1
ATOM 5952 C C . VAL B 1 143 ? 23.274 -1.514 7.116 1.00 15.20 143 VAL B C 1
ATOM 5953 O O . VAL B 1 143 ? 22.928 -2.664 6.806 1.00 14.62 143 VAL B O 1
ATOM 5957 N N . ASP B 1 144 ? 24.378 -1.263 7.799 1.00 16.16 144 ASP B N 1
ATOM 5958 C CA . ASP B 1 144 ? 25.223 -2.338 8.279 1.00 17.48 144 ASP B CA 1
ATOM 5959 C C . ASP B 1 144 ? 26.018 -1.765 9.452 1.00 17.93 144 ASP B C 1
ATOM 5960 O O . ASP B 1 144 ? 25.746 -0.646 9.896 1.00 17.62 144 ASP B O 1
ATOM 5965 N N . ALA B 1 145 ? 26.986 -2.515 9.969 1.00 18.75 145 ALA B N 1
ATOM 5966 C CA . ALA B 1 145 ? 27.756 -2.029 11.111 1.00 19.72 145 ALA B CA 1
ATOM 5967 C C . ALA B 1 145 ? 28.396 -0.667 10.854 1.00 20.12 145 ALA B C 1
ATOM 5968 O O . ALA B 1 145 ? 28.486 0.152 11.772 1.00 20.31 145 ALA B O 1
ATOM 5970 N N . SER B 1 146 ? 28.813 -0.419 9.610 1.00 20.87 146 SER B N 1
ATOM 5971 C CA . SER B 1 146 ? 29.460 0.843 9.235 1.00 20.78 146 SER B CA 1
ATOM 5972 C C . SER B 1 146 ? 28.516 2.007 8.942 1.00 20.51 146 SER B C 1
ATOM 5973 O O . SER B 1 146 ? 28.925 3.165 9.002 1.00 20.62 146 SER B O 1
ATOM 5976 N N . LYS B 1 147 ? 27.267 1.701 8.601 1.00 19.44 147 LYS B N 1
ATOM 5977 C CA . LYS B 1 147 ? 26.242 2.718 8.283 1.00 18.64 147 LYS B CA 1
ATOM 5978 C C . LYS B 1 147 ? 25.009 2.194 8.989 1.00 17.09 147 LYS B C 1
ATOM 5979 O O . LYS B 1 147 ? 24.110 1.640 8.366 1.00 16.31 147 LYS B O 1
ATOM 5985 N N . PRO B 1 148 ? 24.943 2.388 10.308 1.00 15.69 148 PRO B N 1
ATOM 5986 C CA . PRO B 1 148 ? 23.817 1.905 11.113 1.00 14.40 148 PRO B CA 1
ATOM 5987 C C . PRO B 1 148 ? 22.426 2.541 10.979 1.00 13.35 148 PRO B C 1
ATOM 5988 O O . PRO B 1 148 ? 22.269 3.709 10.619 1.00 12.84 148 PRO B O 1
ATOM 5992 N N . GLY B 1 149 ? 21.422 1.727 11.288 1.00 12.50 149 GLY B N 1
ATOM 5993 C CA . GLY B 1 149 ? 20.046 2.190 11.279 1.00 12.07 149 GLY B CA 1
ATOM 5994 C C . GLY B 1 149 ? 19.369 1.488 12.440 1.00 12.01 149 GLY B C 1
ATOM 5995 O O . GLY B 1 149 ? 18.576 0.572 12.226 1.00 11.60 149 GLY B O 1
ATOM 5996 N N . SER B 1 150 ? 19.671 1.903 13.675 1.00 11.79 150 SER B N 1
ATOM 5997 C CA . SER B 1 150 ? 19.100 1.236 14.837 1.00 11.88 150 SER B CA 1
ATOM 5998 C C . SER B 1 150 ? 17.582 1.226 14.857 1.00 11.14 150 SER B C 1
ATOM 5999 O O . SER B 1 150 ? 16.978 0.180 15.100 1.00 11.63 150 SER B O 1
ATOM 6002 N N . ALA B 1 151 ? 16.964 2.377 14.606 1.00 11.06 151 ALA B N 1
ATOM 6003 C CA . ALA B 1 151 ? 15.504 2.441 14.634 1.00 10.91 151 ALA B CA 1
ATOM 6004 C C . ALA B 1 151 ? 14.878 1.486 13.637 1.00 10.68 151 ALA B C 1
ATOM 6005 O O . ALA B 1 151 ? 14.020 0.662 13.993 1.00 10.65 151 ALA B O 1
ATOM 6007 N N . VAL B 1 152 ? 15.295 1.581 12.378 1.00 10.48 152 VAL B N 1
ATOM 6008 C CA . VAL B 1 152 ? 14.646 0.711 11.396 1.00 10.50 152 VAL B CA 1
ATOM 6009 C C . VAL B 1 152 ? 14.978 -0.770 11.607 1.00 10.56 152 VAL B C 1
ATOM 6010 O O . VAL B 1 152 ? 14.128 -1.640 11.371 1.00 10.56 152 VAL B O 1
ATOM 6014 N N . CYS B 1 153 ? 16.184 -1.078 12.087 1.00 10.38 153 CYS B N 1
ATOM 6015 C CA . CYS B 1 153 ? 16.542 -2.474 12.334 1.00 10.40 153 CYS B CA 1
ATOM 6016 C C . CYS B 1 153 ? 15.739 -3.041 13.504 1.00 10.36 153 CYS B C 1
ATOM 6017 O O . CYS B 1 153 ? 15.221 -4.152 13.415 1.00 10.16 153 CYS B O 1
ATOM 6020 N N . ALA B 1 154 ? 15.640 -2.275 14.589 1.00 9.94 154 ALA B N 1
ATOM 6021 C CA . ALA B 1 154 ? 14.886 -2.692 15.774 1.00 10.45 154 ALA B CA 1
ATOM 6022 C C . ALA B 1 154 ? 13.402 -2.794 15.453 1.00 10.04 154 ALA B C 1
ATOM 6023 O O . ALA B 1 154 ? 12.745 -3.750 15.860 1.00 9.68 154 ALA B O 1
ATOM 6025 N N . SER B 1 155 ? 12.887 -1.816 14.708 1.00 9.77 155 SER B N 1
ATOM 6026 C CA . SER B 1 155 ? 11.470 -1.825 14.324 1.00 10.06 155 SER B CA 1
ATOM 6027 C C . SER B 1 155 ? 11.191 -3.104 13.525 1.00 10.26 155 SER B C 1
ATOM 6028 O O . SER B 1 155 ? 10.150 -3.749 13.691 1.00 10.49 155 SER B O 1
ATOM 6031 N N . THR B 1 156 ? 12.119 -3.470 12.650 1.00 9.64 156 THR B N 1
ATOM 6032 C CA . THR B 1 156 ? 11.928 -4.672 11.843 1.00 10.26 156 THR B CA 1
ATOM 6033 C C . THR B 1 156 ? 12.048 -5.914 12.736 1.00 9.75 156 THR B C 1
ATOM 6034 O O . THR B 1 156 ? 11.283 -6.878 12.583 1.00 9.97 156 THR B O 1
ATOM 6038 N N . ALA B 1 157 ? 12.990 -5.901 13.683 1.00 10.43 157 ALA B N 1
ATOM 6039 C CA . ALA B 1 157 ? 13.106 -7.033 14.598 1.00 9.97 157 ALA B CA 1
ATOM 6040 C C . ALA B 1 157 ? 11.790 -7.199 15.373 1.00 10.44 157 ALA B C 1
ATOM 6041 O O . ALA B 1 157 ? 11.344 -8.323 15.641 1.00 11.62 157 ALA B O 1
ATOM 6043 N N . ALA B 1 158 ? 11.177 -6.091 15.762 1.00 10.67 158 ALA B N 1
ATOM 6044 C CA . ALA B 1 158 ? 9.910 -6.149 16.499 1.00 10.45 158 ALA B CA 1
ATOM 6045 C C . ALA B 1 158 ? 8.841 -6.782 15.608 1.00 10.35 158 ALA B C 1
ATOM 6046 O O . ALA B 1 158 ? 8.057 -7.611 16.052 1.00 10.03 158 ALA B O 1
ATOM 6048 N N . SER B 1 159 ? 8.791 -6.355 14.353 1.00 9.91 159 SER B N 1
ATOM 6049 C CA . SER B 1 159 ? 7.822 -6.932 13.431 1.00 9.54 159 SER B CA 1
ATOM 6050 C C . SER B 1 159 ? 8.035 -8.434 13.301 1.00 9.47 159 SER B C 1
ATOM 6051 O O . SER B 1 159 ? 7.083 -9.225 13.401 1.00 9.77 159 SER B O 1
ATOM 6054 N N . LEU B 1 160 ? 9.282 -8.840 13.074 1.00 10.29 160 LEU B N 1
ATOM 6055 C CA . LEU B 1 160 ? 9.591 -10.263 12.911 1.00 10.57 160 LEU B CA 1
ATOM 6056 C C . LEU B 1 160 ? 9.293 -11.087 14.166 1.00 10.33 160 LEU B C 1
ATOM 6057 O O . LEU B 1 160 ? 8.744 -12.191 14.074 1.00 10.11 160 LEU B O 1
ATOM 6062 N N . ALA B 1 161 ? 9.633 -10.546 15.332 1.00 10.16 161 ALA B N 1
ATOM 6063 C CA . ALA B 1 161 ? 9.397 -11.254 16.591 1.00 9.93 161 ALA B CA 1
ATOM 6064 C C . ALA B 1 161 ? 7.918 -11.343 16.927 1.00 10.42 161 ALA B C 1
ATOM 6065 O O . ALA B 1 161 ? 7.434 -12.404 17.359 1.00 10.82 161 ALA B O 1
ATOM 6067 N N . SER B 1 162 ? 7.172 -10.263 16.696 1.00 10.55 162 SER B N 1
ATOM 6068 C CA . SER B 1 162 ? 5.735 -10.313 16.960 1.00 10.39 162 SER B CA 1
ATOM 6069 C C . SER B 1 162 ? 5.101 -11.293 15.964 1.00 10.69 162 SER B C 1
ATOM 6070 O O . SER B 1 162 ? 4.164 -12.039 16.306 1.00 10.61 162 SER B O 1
ATOM 6073 N N . ALA B 1 163 ? 5.601 -11.313 14.734 1.00 10.28 163 ALA B N 1
ATOM 6074 C CA . ALA B 1 163 ? 5.065 -12.271 13.756 1.00 11.30 163 ALA B CA 1
ATOM 6075 C C . ALA B 1 163 ? 5.297 -13.695 14.288 1.00 11.35 163 ALA B C 1
ATOM 6076 O O . ALA B 1 163 ? 4.424 -14.554 14.204 1.00 11.83 163 ALA B O 1
ATOM 6078 N N . ALA B 1 164 ? 6.474 -13.943 14.858 1.00 11.77 164 ALA B N 1
ATOM 6079 C CA . ALA B 1 164 ? 6.794 -15.275 15.377 1.00 12.02 164 ALA B CA 1
ATOM 6080 C C . ALA B 1 164 ? 5.819 -15.639 16.475 1.00 12.68 164 ALA B C 1
ATOM 6081 O O . ALA B 1 164 ? 5.339 -16.789 16.558 1.00 13.58 164 ALA B O 1
ATOM 6083 N N . VAL B 1 165 ? 5.522 -14.669 17.337 1.00 12.17 165 VAL B N 1
ATOM 6084 C CA . VAL B 1 165 ? 4.567 -14.929 18.415 1.00 12.71 165 VAL B CA 1
ATOM 6085 C C . VAL B 1 165 ? 3.215 -15.408 17.887 1.00 12.86 165 VAL B C 1
ATOM 6086 O O . VAL B 1 165 ? 2.646 -16.384 18.390 1.00 12.48 165 VAL B O 1
ATOM 6090 N N . VAL B 1 166 ? 2.693 -14.721 16.879 1.00 12.45 166 VAL B N 1
ATOM 6091 C CA . VAL B 1 166 ? 1.375 -15.090 16.390 1.00 13.00 166 VAL B CA 1
ATOM 6092 C C . VAL B 1 166 ? 1.348 -16.237 15.393 1.00 13.75 166 VAL B C 1
ATOM 6093 O O . VAL B 1 166 ? 0.282 -16.789 15.137 1.00 13.54 166 VAL B O 1
ATOM 6097 N N . PHE B 1 167 ? 2.501 -16.612 14.848 1.00 14.11 167 PHE B N 1
ATOM 6098 C CA . PHE B 1 167 ? 2.554 -17.726 13.888 1.00 15.54 167 PHE B CA 1
ATOM 6099 C C . PHE B 1 167 ? 3.055 -19.020 14.508 1.00 16.99 167 PHE B C 1
ATOM 6100 O O . PHE B 1 167 ? 2.952 -20.091 13.903 1.00 16.74 167 PHE B O 1
ATOM 6108 N N . LYS B 1 168 ? 3.600 -18.924 15.711 1.00 18.14 168 LYS B N 1
ATOM 6109 C CA . LYS B 1 168 ? 4.195 -20.086 16.347 1.00 20.28 168 LYS B CA 1
ATOM 6110 C C . LYS B 1 168 ? 3.353 -21.361 16.405 1.00 20.34 168 LYS B C 1
ATOM 6111 O O . LYS B 1 168 ? 3.839 -22.444 16.068 1.00 20.02 168 LYS B O 1
ATOM 6117 N N . SER B 1 169 ? 2.097 -21.246 16.811 1.00 20.64 169 SER B N 1
ATOM 6118 C CA . SER B 1 169 ? 1.269 -22.443 16.931 1.00 21.32 169 SER B CA 1
ATOM 6119 C C . SER B 1 169 ? 0.847 -23.041 15.594 1.00 21.08 169 SER B C 1
ATOM 6120 O O . SER B 1 169 ? 0.640 -24.249 15.501 1.00 22.29 169 SER B O 1
ATOM 6123 N N . SER B 1 170 ? 0.745 -22.223 14.555 1.00 20.28 170 SER B N 1
ATOM 6124 C CA . SER B 1 170 ? 0.332 -22.735 13.247 1.00 19.87 170 SER B CA 1
ATOM 6125 C C . SER B 1 170 ? 1.471 -22.985 12.257 1.00 19.65 170 SER B C 1
ATOM 6126 O O . SER B 1 170 ? 1.340 -23.798 11.340 1.00 20.01 170 SER B O 1
ATOM 6129 N N . ASP B 1 171 ? 2.597 -22.301 12.440 1.00 19.05 171 ASP B N 1
ATOM 6130 C CA . ASP B 1 171 ? 3.738 -22.452 11.540 1.00 18.62 171 ASP B CA 1
ATOM 6131 C C . ASP B 1 171 ? 5.016 -22.230 12.356 1.00 18.43 171 ASP B C 1
ATOM 6132 O O . ASP B 1 171 ? 5.682 -21.198 12.234 1.00 18.71 171 ASP B O 1
ATOM 6137 N N . PRO B 1 172 ? 5.367 -23.195 13.212 1.00 18.09 172 PRO B N 1
ATOM 6138 C CA . PRO B 1 172 ? 6.567 -23.095 14.052 1.00 17.22 172 PRO B CA 1
ATOM 6139 C C . PRO B 1 172 ? 7.865 -22.859 13.273 1.00 17.09 172 PRO B C 1
ATOM 6140 O O . PRO B 1 172 ? 8.772 -22.155 13.739 1.00 16.38 172 PRO B O 1
ATOM 6144 N N . THR B 1 173 ? 7.947 -23.426 12.071 1.00 16.68 173 THR B N 1
ATOM 6145 C CA . THR B 1 173 ? 9.137 -23.269 11.249 1.00 16.73 173 THR B CA 1
ATOM 6146 C C . THR B 1 173 ? 9.282 -21.816 10.795 1.00 16.44 173 THR B C 1
ATOM 6147 O O . THR B 1 173 ? 10.382 -21.253 10.803 1.00 15.92 173 THR B O 1
ATOM 6151 N N . TYR B 1 174 ? 8.165 -21.210 10.403 1.00 15.81 174 TYR B N 1
ATOM 6152 C CA . TYR B 1 174 ? 8.208 -19.816 9.982 1.00 14.74 174 TYR B CA 1
ATOM 6153 C C . TYR B 1 174 ? 8.507 -18.956 11.200 1.00 14.50 174 TYR B C 1
ATOM 6154 O O . TYR B 1 174 ? 9.277 -18.007 11.118 1.00 14.68 174 TYR B O 1
ATOM 6163 N N . ALA B 1 175 ? 7.906 -19.286 12.339 1.00 14.55 175 ALA B N 1
ATOM 6164 C CA . ALA B 1 175 ? 8.14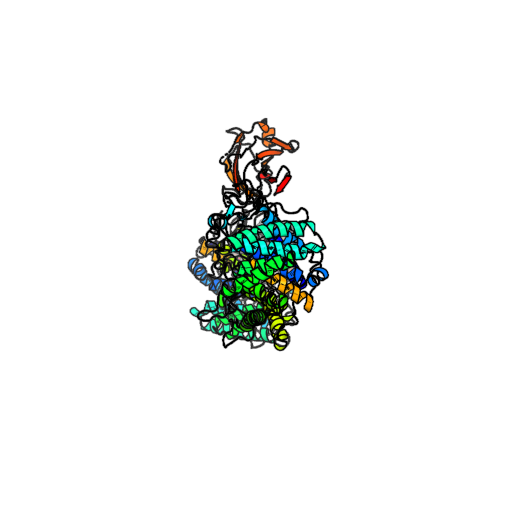2 -18.498 13.539 1.00 14.72 175 ALA B CA 1
ATOM 6165 C C . ALA B 1 175 ? 9.634 -18.533 13.880 1.00 14.95 175 A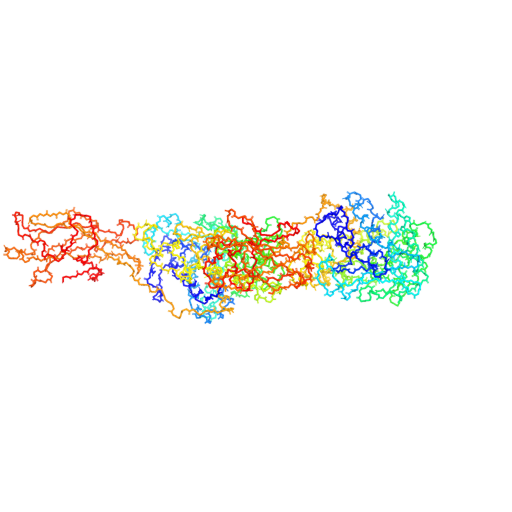LA B C 1
ATOM 6166 O O . ALA B 1 175 ? 10.228 -17.522 14.219 1.00 14.56 175 ALA B O 1
ATOM 6168 N N . GLU B 1 176 ? 10.237 -19.707 13.762 1.00 15.72 176 GLU B N 1
ATOM 6169 C CA . GLU B 1 176 ? 11.652 -19.871 14.051 1.00 16.76 176 GLU B CA 1
ATOM 6170 C C . GLU B 1 176 ? 12.500 -19.059 13.072 1.00 15.76 176 GLU B C 1
ATOM 6171 O O . GLU B 1 176 ? 13.505 -18.464 13.456 1.00 15.15 176 GLU B O 1
ATOM 6177 N N . LYS B 1 177 ? 12.097 -19.034 11.805 1.00 15.78 177 LYS B N 1
ATOM 6178 C CA . LYS B 1 177 ? 12.828 -18.269 10.801 1.00 15.22 177 LYS B CA 1
ATOM 6179 C C . LYS B 1 177 ? 12.737 -16.773 11.148 1.00 14.41 177 LYS B C 1
ATOM 6180 O O . LYS B 1 177 ? 13.732 -16.042 11.068 1.00 13.98 177 LYS B O 1
ATOM 6186 N N . CYS B 1 178 ? 11.539 -16.322 11.522 1.00 13.26 178 CYS B N 1
ATOM 6187 C CA . CYS B 1 178 ? 11.336 -14.916 11.890 1.00 12.67 178 CYS B CA 1
ATOM 6188 C C . CYS B 1 178 ? 12.228 -14.554 13.068 1.00 12.36 178 CYS B C 1
ATOM 6189 O O . CYS B 1 178 ? 12.889 -13.516 13.066 1.00 12.91 178 CYS B O 1
ATOM 6192 N N . ILE B 1 179 ? 12.250 -15.417 14.073 1.00 12.85 179 ILE B N 1
ATOM 6193 C CA . ILE B 1 179 ? 13.080 -15.147 15.250 1.00 12.92 179 ILE B CA 1
ATOM 6194 C C . ILE B 1 179 ? 14.568 -15.028 14.881 1.00 13.74 179 ILE B C 1
ATOM 6195 O O . ILE B 1 179 ? 15.275 -14.104 15.344 1.00 12.83 179 ILE B O 1
ATOM 6200 N N . SER B 1 180 ? 15.044 -15.938 14.038 1.00 13.47 180 SER B N 1
ATOM 6201 C CA . SER B 1 180 ? 16.439 -15.904 13.630 1.00 14.20 180 SER B CA 1
ATOM 6202 C C . SER B 1 180 ? 16.811 -14.543 13.018 1.00 13.67 180 SER B C 1
ATOM 6203 O O . SER B 1 180 ? 17.847 -13.946 13.351 1.00 12.83 180 SER B O 1
ATOM 6206 N N . HIS B 1 181 ? 15.961 -14.036 12.129 1.00 12.76 181 HIS B N 1
ATOM 6207 C CA . HIS B 1 181 ? 16.256 -12.748 11.514 1.00 12.47 181 HIS B CA 1
ATOM 6208 C C . HIS B 1 181 ? 16.014 -11.611 12.486 1.00 12.25 181 HIS B C 1
ATOM 6209 O O . HIS B 1 181 ? 16.722 -10.609 12.444 1.00 13.19 181 HIS B O 1
ATOM 6216 N N . ALA B 1 182 ? 15.016 -11.750 13.359 1.00 11.63 182 ALA B N 1
ATOM 6217 C CA . ALA B 1 182 ? 14.752 -10.703 14.352 1.00 12.10 182 ALA B CA 1
ATOM 6218 C C . ALA B 1 182 ? 15.979 -10.547 15.243 1.00 12.20 182 ALA B C 1
ATOM 6219 O O . ALA B 1 182 ? 16.375 -9.422 15.582 1.00 11.92 182 ALA B O 1
ATOM 6221 N N . LYS B 1 183 ? 16.558 -11.673 15.652 1.00 12.56 183 LYS B N 1
ATOM 6222 C CA . LYS B 1 183 ? 17.753 -11.625 16.515 1.00 12.94 183 LYS B CA 1
ATOM 6223 C C . LYS B 1 183 ? 18.914 -10.891 15.847 1.00 13.52 183 LYS B C 1
ATOM 6224 O O . LYS B 1 183 ? 19.629 -10.117 16.499 1.00 13.73 183 LYS B O 1
ATOM 6230 N N . ASN B 1 184 ? 19.117 -11.111 14.550 1.00 13.82 184 ASN B N 1
ATOM 6231 C CA . ASN B 1 184 ? 20.220 -10.423 13.891 1.00 13.52 184 ASN B CA 1
ATOM 6232 C C . ASN B 1 184 ? 19.988 -8.915 13.770 1.00 13.23 184 ASN B C 1
ATOM 6233 O O . ASN B 1 184 ? 20.894 -8.097 14.032 1.00 13.12 184 ASN B O 1
ATOM 6238 N N . LEU B 1 185 ? 18.773 -8.536 13.376 1.00 12.54 185 LEU B N 1
ATOM 6239 C CA . LEU B 1 185 ? 18.475 -7.119 13.205 1.00 12.00 185 LEU B CA 1
ATOM 6240 C C . LEU B 1 185 ? 18.504 -6.398 14.536 1.00 11.59 185 LEU B C 1
ATOM 6241 O O . LEU B 1 185 ? 18.952 -5.255 14.628 1.00 11.50 185 LEU B O 1
ATOM 6246 N N . PHE B 1 186 ? 18.013 -7.061 15.569 1.00 12.03 186 PHE B N 1
ATOM 6247 C CA . PHE B 1 186 ? 18.044 -6.471 16.895 1.00 12.56 186 PHE B CA 1
ATOM 6248 C C . PHE B 1 186 ? 19.512 -6.318 17.347 1.00 12.72 186 PHE B C 1
ATOM 6249 O O . PHE B 1 186 ? 19.910 -5.273 17.869 1.00 12.58 186 PHE B O 1
ATOM 6257 N N . ASP B 1 187 ? 20.316 -7.359 17.140 1.00 13.16 187 ASP B N 1
ATOM 6258 C CA . ASP B 1 187 ? 21.725 -7.281 17.535 1.00 14.00 187 ASP B CA 1
ATOM 6259 C C . ASP B 1 187 ? 22.420 -6.135 16.792 1.00 13.76 187 ASP B C 1
ATOM 6260 O O . ASP B 1 187 ? 23.202 -5.386 17.390 1.00 14.05 187 ASP B O 1
ATOM 6265 N N . MET B 1 188 ? 22.144 -5.984 15.498 1.00 13.10 188 MET B N 1
ATOM 6266 C CA . MET B 1 188 ? 22.738 -4.862 14.762 1.00 12.96 188 MET B CA 1
ATOM 6267 C C . MET B 1 188 ? 22.331 -3.520 15.408 1.00 12.36 188 MET B C 1
ATOM 6268 O O . MET B 1 188 ? 23.179 -2.624 15.631 1.00 13.12 188 MET B O 1
ATOM 6273 N N . ALA B 1 189 ? 21.032 -3.367 15.674 1.00 11.96 189 ALA B N 1
ATOM 6274 C CA . ALA B 1 189 ? 20.486 -2.140 16.250 1.00 11.86 189 ALA B CA 1
ATOM 6275 C C . ALA B 1 189 ? 21.089 -1.843 17.616 1.00 12.20 189 ALA B C 1
ATOM 6276 O O . ALA B 1 189 ? 21.499 -0.693 17.906 1.00 12.51 189 ALA B O 1
ATOM 6278 N N . ASP B 1 190 ? 21.120 -2.880 18.439 1.00 11.96 190 ASP B N 1
ATOM 6279 C CA . ASP B 1 190 ? 21.636 -2.792 19.808 1.00 12.97 190 ASP B CA 1
ATOM 6280 C C . ASP B 1 190 ? 23.121 -2.414 19.875 1.00 13.75 190 ASP B C 1
ATOM 6281 O O . ASP B 1 190 ? 23.542 -1.562 20.669 1.00 14.09 190 ASP B O 1
ATOM 6286 N N . LYS B 1 191 ? 23.928 -3.043 19.044 1.00 14.21 191 LYS B N 1
ATOM 6287 C CA . LYS B 1 191 ? 25.348 -2.729 19.063 1.00 14.71 191 LYS B CA 1
ATOM 6288 C C . LYS B 1 191 ? 25.672 -1.354 18.505 1.00 15.11 191 LYS B C 1
ATOM 6289 O O . LYS B 1 191 ? 26.580 -0.666 18.993 1.00 15.12 191 LYS B O 1
ATOM 6295 N N . ALA B 1 192 ? 24.914 -0.931 17.499 1.00 14.12 192 ALA B N 1
ATOM 6296 C CA . ALA B 1 192 ? 25.184 0.348 16.864 1.00 14.06 192 ALA B CA 1
ATOM 6297 C C . ALA B 1 192 ? 24.688 1.572 17.596 1.00 13.82 192 ALA B C 1
ATOM 6298 O O . ALA B 1 192 ? 25.391 2.587 17.635 1.00 14.64 192 ALA B O 1
ATOM 6300 N N . LYS B 1 193 ? 23.489 1.488 18.166 1.00 13.03 193 LYS B N 1
ATOM 6301 C CA . LYS B 1 193 ? 22.874 2.627 18.841 1.00 13.09 193 LYS B CA 1
ATOM 6302 C C . LYS B 1 193 ? 23.096 3.914 18.048 1.00 13.67 193 LYS B C 1
ATOM 6303 O O . LYS B 1 193 ? 23.594 4.926 18.558 1.00 13.06 193 LYS B O 1
ATOM 6309 N N . SER B 1 194 ? 22.678 3.865 16.786 1.00 12.99 194 SER B N 1
ATOM 6310 C CA . SER B 1 194 ? 22.804 5.018 15.909 1.00 13.51 194 SER B CA 1
ATOM 6311 C C . SER B 1 194 ? 21.933 4.881 14.680 1.00 13.43 194 SER B C 1
ATOM 6312 O O . SER B 1 194 ? 21.721 3.774 14.196 1.00 13.35 194 SER B O 1
ATOM 6315 N N . ASP B 1 195 ? 21.431 6.009 14.183 1.00 13.79 195 ASP B N 1
ATOM 6316 C CA . ASP B 1 195 ? 20.630 6.024 12.961 1.00 13.42 195 ASP B CA 1
ATOM 6317 C C . ASP B 1 195 ? 21.439 6.732 11.865 1.00 14.13 195 ASP B C 1
ATOM 6318 O O . ASP B 1 195 ? 20.912 7.069 10.807 1.00 14.08 195 ASP B O 1
ATOM 6323 N N . ALA B 1 196 ? 22.725 6.957 12.122 1.00 14.18 196 ALA B N 1
ATOM 6324 C CA . ALA B 1 196 ? 23.598 7.658 11.176 1.00 14.38 196 ALA B CA 1
ATOM 6325 C C . ALA B 1 196 ? 23.579 7.150 9.740 1.00 14.33 196 ALA B C 1
ATOM 6326 O O . ALA B 1 196 ? 23.728 7.943 8.817 1.00 15.17 196 ALA B O 1
ATOM 6328 N N . GLY B 1 197 ? 23.423 5.842 9.540 1.00 13.79 197 GLY B N 1
ATOM 6329 C CA . GLY B 1 197 ? 23.383 5.302 8.182 1.00 13.55 197 GLY B CA 1
ATOM 6330 C C . GLY B 1 197 ? 21.981 5.231 7.561 1.00 13.37 197 GLY B C 1
ATOM 6331 O O . GLY B 1 197 ? 21.826 4.881 6.378 1.00 13.99 197 GLY B O 1
ATOM 6332 N N . TYR B 1 198 ? 20.962 5.577 8.343 1.00 12.84 198 TYR B N 1
ATOM 6333 C CA . TYR B 1 198 ? 19.562 5.550 7.888 1.00 12.96 198 TYR B CA 1
ATOM 6334 C C . TYR B 1 198 ? 19.300 6.905 7.246 1.00 13.60 198 TYR B C 1
ATOM 6335 O O . TYR B 1 198 ? 18.813 7.848 7.897 1.00 14.56 198 TYR B O 1
ATOM 6344 N N . THR B 1 199 ? 19.605 7.005 5.956 1.00 13.21 199 THR B N 1
ATOM 6345 C CA . THR B 1 199 ? 19.490 8.284 5.284 1.00 13.63 199 THR B CA 1
ATOM 6346 C C . THR B 1 199 ? 18.574 8.412 4.093 1.00 13.26 199 THR B C 1
ATOM 6347 O O . THR B 1 199 ? 18.125 9.511 3.811 1.00 12.67 199 THR B O 1
ATOM 6351 N N . ALA B 1 200 ? 18.281 7.306 3.410 1.00 12.88 200 ALA B N 1
ATOM 6352 C CA . ALA B 1 200 ? 17.442 7.386 2.216 1.00 12.67 200 ALA B CA 1
ATOM 6353 C C . ALA B 1 200 ? 16.016 7.828 2.490 1.00 12.79 200 ALA B C 1
ATOM 6354 O O . ALA B 1 200 ? 15.332 8.253 1.575 1.00 12.56 200 ALA B O 1
ATOM 6356 N N . ALA B 1 201 ? 15.565 7.739 3.742 1.00 13.00 201 ALA B N 1
ATOM 6357 C CA . ALA B 1 201 ? 14.208 8.168 4.090 1.00 13.18 201 ALA B CA 1
ATOM 6358 C C . ALA B 1 201 ? 14.162 9.583 4.688 1.00 13.38 201 ALA B C 1
ATOM 6359 O O . ALA B 1 201 ? 13.132 10.026 5.170 1.00 13.43 201 ALA B O 1
ATOM 6361 N N . SER B 1 202 ? 15.284 10.297 4.679 1.00 14.05 202 SER B N 1
ATOM 6362 C CA . SER B 1 202 ? 15.306 11.629 5.252 1.00 14.79 202 SER B CA 1
ATOM 6363 C C . SER B 1 202 ? 14.250 12.535 4.636 1.00 14.50 202 SER B C 1
ATOM 6364 O O . SER B 1 202 ? 14.163 12.662 3.409 1.00 15.35 202 SER B O 1
ATOM 6367 N N . GLY B 1 203 ? 13.434 13.147 5.491 1.00 14.59 203 GLY B N 1
ATOM 6368 C CA . GLY B 1 203 ? 12.389 14.043 5.019 1.00 14.46 203 GLY B CA 1
ATOM 6369 C C . GLY B 1 203 ? 11.052 13.344 4.815 1.00 14.53 203 GLY B C 1
ATOM 6370 O O . GLY B 1 203 ? 10.007 14.001 4.649 1.00 14.38 203 GLY B O 1
ATOM 6371 N N . TYR B 1 204 ? 11.103 12.015 4.771 1.00 13.46 204 TYR B N 1
ATOM 6372 C CA . TYR B 1 204 ? 9.903 11.199 4.601 1.00 12.80 204 TYR B CA 1
ATOM 6373 C C . TYR B 1 204 ? 9.639 10.503 5.931 1.00 12.58 204 TYR B C 1
ATOM 6374 O O . TYR B 1 204 ? 8.572 10.677 6.537 1.00 12.52 204 TYR B O 1
ATOM 6383 N N . TYR B 1 205 ? 10.630 9.740 6.388 1.00 11.58 205 TYR B N 1
ATOM 6384 C CA . TYR B 1 205 ? 10.534 9.009 7.639 1.00 11.26 205 TYR B CA 1
ATOM 6385 C C . TYR B 1 205 ? 11.815 9.102 8.451 1.00 11.78 205 TYR B C 1
ATOM 6386 O O . TYR B 1 205 ? 12.361 8.094 8.910 1.00 11.91 205 TYR B O 1
ATOM 6395 N N . SER B 1 206 ? 12.295 10.329 8.621 1.00 12.06 206 SER B N 1
ATOM 6396 C CA . SER B 1 206 ? 13.482 10.533 9.448 1.00 13.11 206 SER B CA 1
ATOM 6397 C C . SER B 1 206 ? 13.183 9.969 10.838 1.00 12.75 206 SER B C 1
ATOM 6398 O O . SER B 1 206 ? 12.075 10.093 11.343 1.00 12.97 206 SER B O 1
ATOM 6401 N N . SER B 1 207 ? 14.183 9.353 11.449 1.00 13.16 207 SER B N 1
ATOM 6402 C CA . SER B 1 207 ? 14.013 8.786 12.780 1.00 13.15 207 SER B CA 1
ATOM 6403 C C . SER B 1 207 ? 14.480 9.786 13.819 1.00 13.60 207 SER B C 1
ATOM 6404 O O . SER B 1 207 ? 15.587 10.315 13.716 1.00 13.69 207 SER B O 1
ATOM 6407 N N . SER B 1 208 ? 13.650 10.049 14.820 1.00 13.58 208 SER B N 1
ATOM 6408 C CA . SER B 1 208 ? 14.067 10.969 15.871 1.00 14.56 208 SER B CA 1
ATOM 6409 C C . SER B 1 208 ? 14.401 10.202 17.151 1.00 14.49 208 SER B C 1
ATOM 6410 O O . SER B 1 208 ? 14.699 10.793 18.185 1.00 14.49 208 SER B O 1
ATOM 6413 N N . SER B 1 209 ? 14.383 8.878 17.077 1.00 13.81 209 SER B N 1
ATOM 6414 C CA . SER B 1 209 ? 14.635 8.073 18.274 1.00 13.64 209 SER B CA 1
ATOM 6415 C C . SER B 1 209 ? 14.816 6.612 17.938 1.00 13.07 209 SER B C 1
ATOM 6416 O O . SER B 1 209 ? 14.172 6.128 17.021 1.00 12.60 209 SER B O 1
ATOM 6419 N N . PHE B 1 210 ? 15.682 5.915 18.679 1.00 12.42 210 PHE B N 1
ATOM 6420 C CA . PHE B 1 210 ? 15.869 4.476 18.468 1.00 12.12 210 PHE B CA 1
ATOM 6421 C C . PHE B 1 210 ? 15.864 3.682 19.773 1.00 11.75 210 PHE B C 1
ATOM 6422 O O . PHE B 1 210 ? 15.704 2.461 19.743 1.00 11.98 210 PHE B O 1
ATOM 6430 N N . TYR B 1 211 ? 16.018 4.346 20.922 1.00 11.85 211 TYR B N 1
ATOM 6431 C CA . TYR B 1 211 ? 15.983 3.606 22.175 1.00 11.72 211 TYR B CA 1
ATOM 6432 C C . TYR B 1 211 ? 14.588 3.048 22.412 1.00 11.65 211 TYR B C 1
ATOM 6433 O O . TYR B 1 211 ? 14.435 2.007 23.064 1.00 11.64 211 TYR B O 1
ATOM 6442 N N . ASP B 1 212 ? 13.571 3.745 21.900 1.00 11.39 212 ASP B N 1
ATOM 6443 C CA . ASP B 1 212 ? 12.189 3.263 22.011 1.00 11.23 212 ASP B CA 1
ATOM 6444 C C . ASP B 1 212 ? 12.061 1.990 21.159 1.00 11.25 212 ASP B C 1
ATOM 6445 O O . ASP B 1 212 ? 11.506 0.973 21.597 1.00 11.00 212 ASP B O 1
ATOM 6450 N N . ASP B 1 213 ? 12.591 2.035 19.946 1.00 11.24 213 ASP B N 1
ATOM 6451 C CA . ASP B 1 213 ? 12.545 0.871 19.079 1.00 11.59 213 ASP B CA 1
ATOM 6452 C C . ASP B 1 213 ? 13.289 -0.300 19.701 1.00 11.58 213 ASP B C 1
ATOM 6453 O O . ASP B 1 213 ? 12.852 -1.433 19.575 1.00 11.68 213 ASP B O 1
ATOM 6458 N N . LEU B 1 214 ? 14.429 -0.029 20.336 1.00 11.00 214 LEU B N 1
ATOM 6459 C CA . LEU B 1 214 ? 15.189 -1.085 20.982 1.00 10.49 214 LEU B CA 1
ATOM 6460 C C . LEU B 1 214 ? 14.343 -1.786 22.060 1.00 10.70 214 LEU B C 1
ATOM 6461 O O . LEU B 1 214 ? 14.320 -3.012 22.113 1.00 10.41 214 LEU B O 1
ATOM 6466 N N . SER B 1 215 ? 13.640 -1.025 22.896 1.00 11.10 215 SER B N 1
ATOM 6467 C CA . SER B 1 215 ? 12.796 -1.630 23.938 1.00 11.48 215 SER B CA 1
ATOM 6468 C C . SER B 1 215 ? 11.650 -2.435 23.311 1.00 11.68 215 SER B C 1
ATOM 6469 O O . SER B 1 215 ? 11.351 -3.550 23.738 1.00 11.80 215 SER B O 1
ATOM 6472 N N . TRP B 1 216 ? 11.007 -1.839 22.305 1.00 11.45 216 TRP B N 1
ATOM 6473 C CA . TRP B 1 216 ? 9.883 -2.463 21.602 1.00 11.00 216 TRP B CA 1
ATOM 6474 C C . TRP B 1 216 ? 10.334 -3.790 20.996 1.00 11.09 216 TRP B C 1
ATOM 6475 O O . TRP B 1 216 ? 9.665 -4.818 21.159 1.00 11.24 216 TRP B O 1
ATOM 6486 N N . ALA B 1 217 ? 11.463 -3.777 20.294 1.00 10.41 217 ALA B N 1
ATOM 6487 C CA . ALA B 1 217 ? 12.003 -5.010 19.718 1.00 10.09 217 ALA B CA 1
ATOM 6488 C C . ALA B 1 217 ? 12.339 -6.022 20.808 1.00 10.37 217 ALA B C 1
ATOM 6489 O O . ALA B 1 217 ? 12.034 -7.209 20.668 1.00 10.03 217 ALA B O 1
ATOM 6491 N N . ALA B 1 218 ? 13.014 -5.562 21.865 1.00 10.64 218 ALA B N 1
ATOM 6492 C CA . ALA B 1 218 ? 13.405 -6.453 22.955 1.00 10.75 218 ALA B CA 1
ATOM 6493 C C . ALA B 1 218 ? 12.180 -7.113 23.605 1.00 10.76 218 ALA B C 1
ATOM 6494 O O . ALA B 1 218 ? 12.191 -8.304 23.930 1.00 11.52 218 ALA B O 1
ATOM 6496 N N . VAL B 1 219 ? 11.123 -6.333 23.799 1.00 10.92 219 VAL B N 1
ATOM 6497 C CA . VAL B 1 219 ? 9.912 -6.875 24.391 1.00 11.64 219 VAL B CA 1
ATOM 6498 C C . VAL B 1 219 ? 9.350 -7.961 23.495 1.00 11.14 219 VAL B C 1
ATOM 6499 O O . VAL B 1 219 ? 8.992 -9.039 23.964 1.00 11.56 219 VAL B O 1
ATOM 6503 N N . TRP B 1 220 ? 9.279 -7.693 22.201 1.00 10.90 220 TRP B N 1
ATOM 6504 C CA . TRP B 1 220 ? 8.751 -8.720 21.322 1.00 10.77 220 TRP B CA 1
ATOM 6505 C C . TRP B 1 220 ? 9.641 -9.952 21.213 1.00 11.07 220 TRP B C 1
ATOM 6506 O O . TRP B 1 220 ? 9.132 -11.080 21.089 1.00 11.69 220 TRP B O 1
ATOM 6517 N N . LEU B 1 221 ? 10.958 -9.766 21.281 1.00 10.75 221 LEU B N 1
ATOM 6518 C CA . LEU B 1 221 ? 11.855 -10.921 21.240 1.00 11.90 221 LEU B CA 1
ATOM 6519 C C . LEU B 1 221 ? 11.663 -11.750 22.500 1.00 11.80 221 LEU B C 1
ATOM 6520 O O . LEU B 1 221 ? 11.786 -12.978 22.472 1.00 12.06 221 LEU B O 1
ATOM 6525 N N . TYR B 1 222 ? 11.390 -11.076 23.614 1.00 12.52 222 TYR B N 1
ATOM 6526 C CA . TYR B 1 222 ? 11.142 -11.787 24.861 1.00 13.34 222 TYR B CA 1
ATOM 6527 C C . TYR B 1 222 ? 9.879 -12.654 24.715 1.00 13.16 222 TYR B C 1
ATOM 6528 O O . TYR B 1 222 ? 9.877 -13.814 25.098 1.00 13.28 222 TYR B O 1
ATOM 6537 N N . LEU B 1 223 ? 8.816 -12.079 24.154 1.00 13.17 223 LEU B N 1
ATOM 6538 C CA . LEU B 1 223 ? 7.559 -12.799 23.969 1.00 13.40 223 LEU B CA 1
ATOM 6539 C C . LEU B 1 223 ? 7.723 -13.958 22.972 1.00 13.61 223 LEU B C 1
ATOM 6540 O O . LEU B 1 223 ? 7.098 -15.003 23.101 1.00 13.79 223 LEU B O 1
ATOM 6545 N N . ALA B 1 224 ? 8.572 -13.765 21.982 1.00 12.93 224 ALA B N 1
ATOM 6546 C CA . ALA B 1 224 ? 8.805 -14.776 20.964 1.00 13.64 224 ALA B CA 1
ATOM 6547 C C . ALA B 1 224 ? 9.714 -15.906 21.436 1.00 14.46 224 ALA B C 1
ATOM 6548 O O . ALA B 1 224 ? 9.552 -17.052 21.021 1.00 14.51 224 ALA B O 1
ATOM 6550 N N . THR B 1 225 ? 10.661 -15.579 22.311 1.00 14.75 225 THR B N 1
ATOM 6551 C CA . THR B 1 225 ? 11.648 -16.562 22.733 1.00 15.61 225 THR B CA 1
ATOM 6552 C C . THR B 1 225 ? 11.519 -17.067 24.158 1.00 16.33 225 THR B C 1
ATOM 6553 O O . THR B 1 225 ? 12.088 -18.107 24.482 1.00 16.31 225 THR B O 1
ATOM 6557 N N . ASN B 1 226 ? 10.809 -16.309 24.991 1.00 17.01 226 ASN B N 1
ATOM 6558 C CA . ASN B 1 226 ? 10.630 -16.624 26.399 1.00 17.98 226 ASN B CA 1
ATOM 6559 C C . ASN B 1 226 ? 11.976 -16.539 27.101 1.00 17.31 226 ASN B C 1
ATOM 6560 O O . ASN B 1 226 ? 12.170 -17.109 28.176 1.00 17.31 226 ASN B O 1
ATOM 6565 N N . ASP B 1 227 ? 12.905 -15.806 26.498 1.00 16.45 227 ASP B N 1
ATOM 6566 C CA . ASP B 1 227 ? 14.242 -15.639 27.082 1.00 15.66 227 ASP B CA 1
ATOM 6567 C C . ASP B 1 227 ? 14.261 -14.286 27.782 1.00 15.70 227 ASP B C 1
ATOM 6568 O O . ASP B 1 227 ? 14.273 -13.255 27.118 1.00 14.75 227 ASP B O 1
ATOM 6573 N N . SER B 1 228 ? 14.259 -14.300 29.118 1.00 15.05 228 SER B N 1
ATOM 6574 C CA . SER B 1 228 ? 14.230 -13.075 29.904 1.00 15.70 228 SER B CA 1
ATOM 6575 C C . SER B 1 228 ? 15.437 -12.179 29.637 1.00 15.03 228 SER B C 1
ATOM 6576 O O . SER B 1 228 ? 15.445 -11.029 30.030 1.00 15.10 228 SER B O 1
ATOM 6579 N N . THR B 1 229 ? 16.449 -12.711 28.971 1.00 14.84 229 THR B N 1
ATOM 6580 C CA . THR B 1 229 ? 17.589 -11.888 28.576 1.00 14.87 229 THR B CA 1
ATOM 6581 C C . THR B 1 229 ? 17.033 -10.649 27.867 1.00 14.54 229 THR B C 1
ATOM 6582 O O . THR B 1 229 ? 17.489 -9.528 28.090 1.00 14.41 229 THR B O 1
ATOM 6586 N N . TYR B 1 230 ? 16.037 -10.849 26.999 1.00 14.25 230 TYR B N 1
ATOM 6587 C CA . TYR B 1 230 ? 15.454 -9.722 26.269 1.00 13.50 230 TYR B CA 1
ATOM 6588 C C . TYR B 1 230 ? 14.615 -8.783 27.115 1.00 12.89 230 TYR B C 1
ATOM 6589 O O . TYR B 1 230 ? 14.523 -7.600 26.815 1.00 12.02 230 TYR B O 1
ATOM 6598 N N . LEU B 1 231 ? 13.995 -9.303 28.167 1.00 12.86 231 LEU B N 1
ATOM 6599 C CA . LEU B 1 231 ? 13.200 -8.440 29.032 1.00 13.06 231 LEU B CA 1
ATOM 6600 C C . LEU B 1 231 ? 14.153 -7.445 29.732 1.00 12.64 231 LEU B C 1
ATOM 6601 O O . LEU B 1 231 ? 13.850 -6.253 29.835 1.00 13.41 231 LEU B O 1
ATOM 6606 N N . ASP B 1 232 ? 15.314 -7.931 30.177 1.00 12.79 232 ASP B N 1
ATOM 6607 C CA . ASP B 1 232 ? 16.302 -7.074 30.831 1.00 13.77 232 ASP B CA 1
ATOM 6608 C C . ASP B 1 232 ? 16.755 -6.000 29.853 1.00 13.42 232 ASP B C 1
ATOM 6609 O O . ASP B 1 232 ? 16.851 -4.820 30.216 1.00 14.29 232 ASP B O 1
ATOM 6614 N N . LYS B 1 233 ? 17.038 -6.394 28.612 1.00 13.61 233 LYS B N 1
ATOM 6615 C CA . LYS B 1 233 ? 17.471 -5.406 27.623 1.00 14.26 233 LYS B CA 1
ATOM 6616 C C . LYS B 1 233 ? 16.389 -4.355 27.418 1.00 13.85 233 LYS B C 1
ATOM 6617 O O . LYS B 1 233 ? 16.673 -3.157 27.403 1.00 14.20 233 LYS B O 1
ATOM 6623 N N . ALA B 1 234 ? 15.141 -4.796 27.279 1.00 14.13 234 ALA B N 1
ATOM 6624 C CA . ALA B 1 234 ? 14.049 -3.852 27.059 1.00 13.31 234 ALA B CA 1
ATOM 6625 C C . ALA B 1 234 ? 13.990 -2.802 28.158 1.00 13.69 234 ALA B C 1
ATOM 6626 O O . ALA B 1 234 ? 13.822 -1.607 27.899 1.00 13.08 234 ALA B O 1
ATOM 6628 N N . GLU B 1 235 ? 14.129 -3.252 29.401 1.00 13.39 235 GLU B N 1
ATOM 6629 C CA . GLU B 1 235 ? 14.069 -2.335 30.515 1.00 14.16 235 GLU B CA 1
ATOM 6630 C C . GLU B 1 235 ? 15.289 -1.432 30.597 1.00 14.40 235 GLU B C 1
ATOM 6631 O O . GLU B 1 235 ? 15.189 -0.299 31.061 1.00 14.44 235 GLU B O 1
ATOM 6637 N N . SER B 1 236 ? 16.429 -1.932 30.143 1.00 14.57 236 SER B N 1
ATOM 6638 C CA . SER B 1 236 ? 17.687 -1.155 30.207 1.00 15.01 236 SER B CA 1
ATOM 6639 C C . SER B 1 236 ? 17.698 0.132 29.397 1.00 14.66 236 SER B C 1
ATOM 6640 O O . SER B 1 236 ? 18.412 1.080 29.748 1.00 14.83 236 SER B O 1
ATOM 6643 N N . TYR B 1 237 ? 16.908 0.189 28.323 1.00 14.09 237 TYR B N 1
ATOM 6644 C CA . TYR B 1 237 ? 16.874 1.383 27.472 1.00 13.75 237 TYR B CA 1
ATOM 6645 C C . TYR B 1 237 ? 15.976 2.501 27.979 1.00 13.65 237 TYR B C 1
ATOM 6646 O O . TYR B 1 237 ? 16.076 3.638 27.524 1.00 14.16 237 TYR B O 1
ATOM 6655 N N . VAL B 1 238 ? 15.068 2.174 28.890 1.00 14.07 238 VAL B N 1
ATOM 6656 C CA . VAL B 1 238 ? 14.113 3.156 29.395 1.00 14.78 238 VAL B CA 1
ATOM 6657 C C . VAL B 1 238 ? 14.681 4.523 29.823 1.00 15.34 238 VAL B C 1
ATOM 6658 O O . VAL B 1 238 ? 14.104 5.557 29.506 1.00 15.31 238 VAL B O 1
ATOM 6662 N N . PRO B 1 239 ? 15.820 4.546 30.525 1.00 16.94 239 PRO B N 1
ATOM 6663 C CA . PRO B 1 239 ? 16.407 5.832 30.952 1.00 17.79 239 PRO B CA 1
ATOM 6664 C C . PRO B 1 239 ? 16.776 6.714 29.754 1.00 18.38 239 PRO B C 1
ATOM 6665 O O . PRO B 1 239 ? 16.913 7.943 29.878 1.00 18.78 239 PRO B O 1
ATOM 6669 N N . ASN B 1 240 ? 16.947 6.079 28.594 1.00 18.53 240 ASN B N 1
ATOM 6670 C CA . ASN B 1 240 ? 17.300 6.794 27.377 1.00 18.74 240 ASN B CA 1
ATOM 6671 C C . ASN B 1 240 ? 16.117 7.135 26.475 1.00 18.06 240 ASN B C 1
ATOM 6672 O O . ASN B 1 240 ? 16.301 7.695 25.396 1.00 16.92 240 ASN B O 1
ATOM 6677 N N . TRP B 1 241 ? 14.903 6.791 26.900 1.00 17.19 241 TRP B N 1
ATOM 6678 C CA . TRP B 1 241 ? 13.746 7.154 26.096 1.00 17.21 241 TRP B CA 1
ATOM 6679 C C . TRP B 1 241 ? 13.584 8.660 26.214 1.00 18.27 241 TRP B C 1
ATOM 6680 O O . TRP B 1 241 ? 14.071 9.277 27.176 1.00 18.04 241 TRP B O 1
ATOM 6691 N N . GLY B 1 242 ? 12.867 9.246 25.262 1.00 19.36 242 GLY B N 1
ATOM 6692 C CA . GLY B 1 242 ? 12.623 10.671 25.317 1.00 20.68 242 GLY B CA 1
ATOM 6693 C C . GLY B 1 242 ? 11.883 11.041 26.598 1.00 21.88 242 GLY B C 1
ATOM 6694 O O . GLY B 1 242 ? 11.044 10.283 27.102 1.00 20.03 242 GLY B O 1
ATOM 6695 N N . LYS B 1 243 ? 12.212 12.220 27.118 1.00 23.31 243 LYS B N 1
ATOM 6696 C CA . LYS B 1 243 ? 11.606 12.740 28.337 1.00 24.95 243 LYS B CA 1
ATOM 6697 C C . LYS B 1 243 ? 10.658 13.875 28.006 1.00 25.93 243 LYS B C 1
ATOM 6698 O O . LYS B 1 243 ? 10.694 14.428 26.907 1.00 25.12 243 LYS B O 1
ATOM 6704 N N . GLU B 1 244 ? 9.781 14.157 28.940 1.00 27.21 244 GLU B N 1
ATOM 6705 C CA . GLU B 1 244 ? 8.934 15.322 28.817 1.00 29.51 244 GLU B CA 1
ATOM 6706 C C . GLU B 1 244 ? 9.834 16.495 29.134 1.00 31.12 244 GLU B C 1
ATOM 6707 O O . GLU B 1 244 ? 10.203 16.703 30.295 1.00 31.55 244 GLU B O 1
ATOM 6713 N N . GLN B 1 245 ? 10.373 17.084 28.078 1.00 32.92 245 GLN B N 1
ATOM 6714 C CA . GLN B 1 245 ? 11.369 18.154 28.136 1.00 34.75 245 GLN B CA 1
ATOM 6715 C C . GLN B 1 245 ? 12.632 17.790 28.934 1.00 35.06 245 GLN B C 1
ATOM 6716 O O . GLN B 1 245 ? 13.341 16.856 28.545 1.00 35.23 245 GLN B O 1
ATOM 6722 N N . GLN B 1 246 ? 12.949 18.484 30.025 1.00 35.32 246 GLN B N 1
ATOM 6723 C CA . GLN B 1 246 ? 14.173 18.118 30.747 1.00 35.57 246 GLN B CA 1
ATOM 6724 C C . GLN B 1 246 ? 13.907 17.535 32.120 1.00 35.71 246 GLN B C 1
ATOM 6725 O O . GLN B 1 246 ? 14.788 17.522 32.999 1.00 36.07 246 GLN B O 1
ATOM 6731 N N . THR B 1 247 ? 12.688 17.031 32.293 1.00 35.03 247 THR B N 1
ATOM 6732 C CA . THR B 1 247 ? 12.276 16.425 33.547 1.00 34.38 247 THR B CA 1
ATOM 6733 C C . THR B 1 247 ? 12.796 15.002 33.550 1.00 33.92 247 THR B C 1
ATOM 6734 O O . THR B 1 247 ? 13.408 14.549 32.581 1.00 34.54 247 THR B O 1
ATOM 6738 N N . ASP B 1 248 ? 12.576 14.293 34.642 1.00 33.02 248 ASP B N 1
ATOM 6739 C CA . ASP B 1 248 ? 13.023 12.911 34.709 1.00 31.43 248 ASP B CA 1
ATOM 6740 C C . ASP B 1 248 ? 11.860 12.046 34.247 1.00 29.93 248 ASP B C 1
ATOM 6741 O O . ASP B 1 248 ? 11.941 10.815 34.299 1.00 30.69 248 ASP B O 1
ATOM 6743 N N . ILE B 1 249 ? 10.789 12.691 33.780 1.00 27.15 249 ILE B N 1
ATOM 6744 C CA . ILE B 1 249 ? 9.583 11.971 33.354 1.00 23.93 249 ILE B CA 1
ATOM 6745 C C . ILE B 1 249 ? 9.565 11.514 31.900 1.00 21.80 249 ILE B C 1
ATOM 6746 O O . ILE B 1 249 ? 9.758 12.308 30.976 1.00 21.21 249 ILE B O 1
ATOM 6751 N N . ILE B 1 250 ? 9.293 10.225 31.719 1.00 19.28 250 ILE B N 1
ATOM 6752 C CA . ILE B 1 250 ? 9.208 9.632 30.389 1.00 17.00 250 ILE B CA 1
ATOM 6753 C C . ILE B 1 250 ? 8.170 10.399 29.581 1.00 15.91 250 ILE B C 1
ATOM 6754 O O . ILE B 1 250 ? 7.082 10.706 30.079 1.00 14.92 250 ILE B O 1
ATOM 6759 N N . ALA B 1 251 ? 8.493 10.699 28.322 1.00 14.72 251 ALA B N 1
ATOM 6760 C CA . ALA B 1 251 ? 7.565 11.456 27.480 1.00 14.51 251 ALA B CA 1
ATOM 6761 C C . ALA B 1 251 ? 6.172 10.840 27.492 1.00 14.19 251 ALA B C 1
ATOM 6762 O O . ALA B 1 251 ? 6.018 9.616 27.435 1.00 13.97 251 ALA B O 1
ATOM 6764 N N . TYR B 1 252 ? 5.152 11.678 27.566 1.00 14.11 252 TYR B N 1
ATOM 6765 C CA . TYR B 1 252 ? 3.793 11.171 27.567 1.00 14.53 252 TYR B CA 1
ATOM 6766 C C . TYR B 1 252 ? 2.835 12.014 26.740 1.00 14.68 252 TYR B C 1
ATOM 6767 O O . TYR B 1 252 ? 1.655 11.680 26.649 1.00 14.13 252 TYR B O 1
ATOM 6776 N N . LYS B 1 253 ? 3.331 13.094 26.129 1.00 14.29 253 LYS B N 1
ATOM 6777 C CA . LYS B 1 253 ? 2.447 13.969 25.382 1.00 15.16 253 LYS B CA 1
ATOM 6778 C C . LYS B 1 253 ? 2.295 13.716 23.893 1.00 14.82 253 LYS B C 1
ATOM 6779 O O . LYS B 1 253 ? 1.695 14.523 23.183 1.00 15.70 253 LYS B O 1
ATOM 6785 N N . TRP B 1 254 ? 2.826 12.600 23.420 1.00 14.41 254 TRP B N 1
ATOM 6786 C CA . TRP B 1 254 ? 2.669 12.272 22.009 1.00 14.28 254 TRP B CA 1
ATOM 6787 C C . TRP B 1 254 ? 1.853 10.977 21.998 1.00 14.12 254 TRP B C 1
ATOM 6788 O O . TRP B 1 254 ? 0.998 10.777 22.847 1.00 14.12 254 TRP B O 1
ATOM 6799 N N . GLY B 1 255 ? 2.113 10.103 21.035 1.00 13.38 255 GLY B N 1
ATOM 6800 C CA . GLY B 1 255 ? 1.370 8.859 20.993 1.00 11.55 255 GLY B CA 1
ATOM 6801 C C . GLY B 1 255 ? 2.122 7.837 20.183 1.00 11.02 255 GLY B C 1
ATOM 6802 O O . GLY B 1 255 ? 3.047 8.178 19.464 1.00 10.90 255 GLY B O 1
ATOM 6803 N N . GLN B 1 256 ? 1.718 6.580 20.323 1.00 10.45 256 GLN B N 1
ATOM 6804 C CA . GLN B 1 256 ? 2.328 5.468 19.603 1.00 9.62 256 GLN B CA 1
ATOM 6805 C C . GLN B 1 256 ? 2.261 5.767 18.103 1.00 8.90 256 GLN B C 1
ATOM 6806 O O . GLN B 1 256 ? 1.201 6.086 17.577 1.00 8.49 256 GLN B O 1
ATOM 6812 N N . CYS B 1 257 ? 3.405 5.682 17.434 1.00 9.29 257 CYS B N 1
ATOM 6813 C CA . CYS B 1 257 ? 3.476 5.883 15.988 1.00 9.30 257 CYS B CA 1
ATOM 6814 C C . CYS B 1 257 ? 4.786 5.288 15.451 1.00 9.51 257 CYS B C 1
ATOM 6815 O O . CYS B 1 257 ? 5.650 4.833 16.212 1.00 9.64 257 CYS B O 1
ATOM 6818 N N . TRP B 1 258 ? 4.939 5.296 14.134 1.00 8.93 258 TRP B N 1
ATOM 6819 C CA . TRP B 1 258 ? 6.127 4.708 13.524 1.00 9.85 258 TRP B CA 1
ATOM 6820 C C . TRP B 1 258 ? 7.444 5.280 14.057 1.00 10.00 258 TRP B C 1
ATOM 6821 O O . TRP B 1 258 ? 8.466 4.586 14.074 1.00 10.00 258 TRP B O 1
ATOM 6832 N N . ASP B 1 259 ? 7.415 6.530 14.515 1.00 11.16 259 ASP B N 1
ATOM 6833 C CA . ASP B 1 259 ? 8.649 7.200 15.000 1.00 11.59 259 ASP B CA 1
ATOM 6834 C C . ASP B 1 259 ? 8.844 7.064 16.496 1.00 12.27 259 ASP B C 1
ATOM 6835 O O . ASP B 1 259 ? 9.942 7.283 17.013 1.00 12.16 259 ASP B O 1
ATOM 6840 N N . ASP B 1 260 ? 7.773 6.704 17.188 1.00 11.84 260 ASP B N 1
ATOM 6841 C CA . ASP B 1 260 ? 7.816 6.602 18.638 1.00 12.40 260 ASP B CA 1
ATOM 6842 C C . ASP B 1 260 ? 6.992 5.428 19.136 1.00 11.35 260 ASP B C 1
ATOM 6843 O O . ASP B 1 260 ? 5.756 5.518 19.241 1.00 11.17 260 ASP B O 1
ATOM 6848 N N . VAL B 1 261 ? 7.687 4.351 19.483 1.00 10.73 261 VAL B N 1
ATOM 6849 C CA . VAL B 1 261 ? 7.005 3.163 19.953 1.00 10.90 261 VAL B CA 1
ATOM 6850 C C . VAL B 1 261 ? 7.202 2.924 21.446 1.00 11.28 261 VAL B C 1
ATOM 6851 O O . VAL B 1 261 ? 6.911 1.846 21.927 1.00 12.21 261 VAL B O 1
ATOM 6855 N N . HIS B 1 262 ? 7.669 3.914 22.204 1.00 11.68 262 HIS B N 1
ATOM 6856 C CA . HIS B 1 262 ? 7.847 3.622 23.635 1.00 12.31 262 HIS B CA 1
ATOM 6857 C C . HIS B 1 262 ? 6.519 3.482 24.381 1.00 12.25 262 HIS B C 1
ATOM 6858 O O . HIS B 1 262 ? 6.461 2.885 25.458 1.00 12.58 262 HIS B O 1
ATOM 6865 N N . TYR B 1 263 ? 5.454 4.015 23.795 1.00 12.30 263 TYR B N 1
ATOM 6866 C CA . TYR B 1 263 ? 4.132 3.919 24.386 1.00 12.08 263 TYR B CA 1
ATOM 6867 C C . TYR B 1 263 ? 3.711 2.454 24.378 1.00 11.80 263 TYR B C 1
ATOM 6868 O O . TYR B 1 263 ? 3.256 1.914 25.391 1.00 11.85 263 TYR B O 1
ATOM 6877 N N . GLY B 1 264 ? 3.875 1.805 23.236 1.00 11.20 264 GLY B N 1
ATOM 6878 C CA . GLY B 1 264 ? 3.536 0.393 23.160 1.00 11.54 264 GLY B CA 1
ATOM 6879 C C . GLY B 1 264 ? 4.483 -0.433 24.010 1.00 11.56 264 GLY B C 1
ATOM 6880 O O . GLY B 1 264 ? 4.063 -1.355 24.702 1.00 11.74 264 GLY B O 1
ATOM 6881 N N . ALA B 1 265 ? 5.771 -0.092 23.985 1.00 11.53 265 ALA B N 1
ATOM 6882 C CA . ALA B 1 265 ? 6.756 -0.834 24.765 1.00 11.43 265 ALA B CA 1
ATOM 6883 C C . ALA B 1 265 ? 6.443 -0.773 26.269 1.00 11.89 265 ALA B C 1
ATOM 6884 O O . ALA B 1 265 ? 6.461 -1.790 26.943 1.00 11.08 265 ALA B O 1
ATOM 6886 N N . GLU B 1 266 ? 6.153 0.422 26.780 1.00 12.35 266 GLU B N 1
ATOM 6887 C CA . GLU B 1 266 ? 5.863 0.593 28.207 1.00 12.25 266 GLU B CA 1
ATOM 6888 C C . GLU B 1 266 ? 4.530 -0.056 28.586 1.00 12.50 266 GLU B C 1
ATOM 6889 O O . GLU B 1 266 ? 4.360 -0.536 29.704 1.00 12.30 266 GLU B O 1
ATOM 6895 N N . LEU B 1 267 ? 3.579 -0.085 27.657 1.00 12.43 267 LEU B N 1
ATOM 6896 C CA . LEU B 1 267 ? 2.302 -0.714 27.950 1.00 12.76 267 LEU B CA 1
ATOM 6897 C C . LEU B 1 267 ? 2.578 -2.209 28.160 1.00 13.05 267 LEU B C 1
ATOM 6898 O O . LEU B 1 267 ? 2.159 -2.809 29.158 1.00 13.02 267 LEU B O 1
ATOM 6903 N N . LEU B 1 268 ? 3.296 -2.816 27.224 1.00 13.40 268 LEU B N 1
ATOM 6904 C CA . LEU B 1 268 ? 3.633 -4.231 27.346 1.00 13.33 268 LEU B CA 1
ATOM 6905 C C . LEU B 1 268 ? 4.523 -4.492 28.563 1.00 12.96 268 LEU B C 1
ATOM 6906 O O . LEU B 1 268 ? 4.344 -5.482 29.272 1.00 13.55 268 LEU B O 1
ATOM 6911 N N . LEU B 1 269 ? 5.490 -3.619 28.824 1.00 12.76 269 LEU B N 1
ATOM 6912 C CA . LEU B 1 269 ? 6.337 -3.825 29.995 1.00 12.08 269 LEU B CA 1
ATOM 6913 C C . LEU B 1 269 ? 5.525 -3.764 31.292 1.00 12.05 269 LEU B C 1
ATOM 6914 O O . LEU B 1 269 ? 5.853 -4.445 32.265 1.00 11.66 269 LEU B O 1
ATOM 6919 N N . ALA B 1 270 ? 4.474 -2.955 31.316 1.00 12.31 270 ALA B N 1
ATOM 6920 C CA . ALA B 1 270 ? 3.623 -2.868 32.509 1.00 13.05 270 ALA B CA 1
ATOM 6921 C C . ALA B 1 270 ? 2.928 -4.227 32.679 1.00 13.95 270 ALA B C 1
ATOM 6922 O O . ALA B 1 270 ? 2.900 -4.811 33.772 1.00 13.80 270 ALA B O 1
ATOM 6924 N N . LYS B 1 271 ? 2.369 -4.751 31.590 1.00 14.01 271 LYS B N 1
ATOM 6925 C CA . LYS B 1 271 ? 1.693 -6.046 31.683 1.00 14.48 271 LYS B CA 1
ATOM 6926 C C . LYS B 1 271 ? 2.661 -7.201 32.005 1.00 15.57 271 LYS B C 1
ATOM 6927 O O . LYS B 1 271 ? 2.315 -8.133 32.735 1.00 16.10 271 LYS B O 1
ATOM 6933 N N . LEU B 1 272 ? 3.882 -7.134 31.490 1.00 15.78 272 LEU B N 1
ATOM 6934 C CA . LEU B 1 272 ? 4.844 -8.208 31.694 1.00 16.90 272 LEU B CA 1
ATOM 6935 C C . LEU B 1 272 ? 5.618 -8.199 32.998 1.00 17.97 272 LEU B C 1
ATOM 6936 O O . LEU B 1 272 ? 6.128 -9.244 33.431 1.00 18.42 272 LEU B O 1
ATOM 6941 N N . THR B 1 273 ? 5.728 -7.035 33.622 1.00 17.80 273 THR B N 1
ATOM 6942 C CA . THR B 1 273 ? 6.491 -6.948 34.862 1.00 18.24 273 THR B CA 1
ATOM 6943 C C . THR B 1 273 ? 5.665 -6.433 36.031 1.00 19.14 273 THR B C 1
ATOM 6944 O O . THR B 1 273 ? 6.045 -6.633 37.193 1.00 19.83 273 THR B O 1
ATOM 6948 N N . ASN B 1 274 ? 4.563 -5.759 35.717 1.00 19.45 274 ASN B N 1
ATOM 6949 C CA . ASN B 1 274 ? 3.689 -5.135 36.709 1.00 20.53 274 ASN B CA 1
ATOM 6950 C C . ASN B 1 274 ? 4.443 -4.067 37.516 1.00 20.74 274 ASN B C 1
ATOM 6951 O O . ASN B 1 274 ? 4.046 -3.713 38.631 1.00 20.87 274 ASN B O 1
ATOM 6956 N N . LYS B 1 275 ? 5.533 -3.551 36.956 1.00 19.85 275 LYS B N 1
ATOM 6957 C CA . LYS B 1 275 ? 6.285 -2.521 37.650 1.00 19.79 275 LYS B CA 1
ATOM 6958 C C . LYS B 1 275 ? 5.555 -1.195 37.547 1.00 19.64 275 LYS B C 1
ATOM 6959 O O . LYS B 1 275 ? 5.044 -0.822 36.489 1.00 19.31 275 LYS B O 1
ATOM 6965 N N . GLN B 1 276 ? 5.518 -0.480 38.667 1.00 19.50 276 GLN B N 1
ATOM 6966 C CA . GLN B 1 276 ? 4.822 0.786 38.749 1.00 19.50 276 GLN B CA 1
ATOM 6967 C C . GLN B 1 276 ? 5.284 1.816 37.726 1.00 18.56 276 GLN B C 1
ATOM 6968 O O . GLN B 1 276 ? 4.477 2.551 37.186 1.00 18.92 276 GLN B O 1
ATOM 6974 N N . LEU B 1 277 ? 6.582 1.881 37.476 1.00 17.56 277 LEU B N 1
ATOM 6975 C CA . LEU B 1 277 ? 7.112 2.844 36.519 1.00 17.20 277 LEU B CA 1
ATOM 6976 C C . LEU B 1 277 ? 6.363 2.781 35.186 1.00 16.35 277 LEU B C 1
ATOM 6977 O O . LEU B 1 277 ? 5.948 3.807 34.633 1.00 15.94 277 LEU B O 1
ATOM 6982 N N . TYR B 1 278 ? 6.187 1.567 34.678 1.00 15.67 278 TYR B N 1
ATOM 6983 C CA . TYR B 1 278 ? 5.517 1.407 33.387 1.00 15.48 278 TYR B CA 1
ATOM 6984 C C . TYR B 1 278 ? 4.044 1.708 33.461 1.00 16.07 278 TYR B C 1
ATOM 6985 O O . TYR B 1 278 ? 3.488 2.351 32.561 1.00 15.06 278 TYR B O 1
ATOM 6994 N N . LYS B 1 279 ? 3.404 1.257 34.540 1.00 16.16 279 LYS B N 1
ATOM 6995 C CA . LYS B 1 279 ? 1.993 1.530 34.730 1.00 16.81 279 LYS B CA 1
ATOM 6996 C C . LYS B 1 279 ? 1.780 3.035 34.795 1.00 16.62 279 LYS B C 1
ATOM 6997 O O . LYS B 1 279 ? 0.874 3.547 34.163 1.00 15.97 279 LYS B O 1
ATOM 7003 N N . ASP B 1 280 ? 2.605 3.743 35.569 1.00 16.98 280 ASP B N 1
ATOM 7004 C CA . ASP B 1 280 ? 2.443 5.197 35.675 1.00 17.28 280 ASP B CA 1
ATOM 7005 C C . ASP B 1 280 ? 2.667 5.885 34.323 1.00 16.69 280 ASP B C 1
ATOM 7006 O O . ASP B 1 280 ? 1.947 6.816 33.962 1.00 15.83 280 ASP B O 1
ATOM 7011 N N . SER B 1 281 ? 3.678 5.428 33.587 1.00 16.46 281 SER B N 1
ATOM 7012 C CA . SER B 1 281 ? 3.997 6.049 32.307 1.00 16.04 281 SER B CA 1
ATOM 7013 C C . SER B 1 281 ? 2.881 5.908 31.268 1.00 15.49 281 SER B C 1
ATOM 7014 O O . SER B 1 281 ? 2.453 6.897 30.670 1.00 14.77 281 SER B O 1
ATOM 7017 N N . ILE B 1 282 ? 2.388 4.688 31.054 1.00 14.53 282 ILE B N 1
ATOM 7018 C CA . ILE B 1 282 ? 1.312 4.536 30.075 1.00 14.39 282 ILE B CA 1
ATOM 7019 C C . ILE B 1 282 ? 0.029 5.240 30.524 1.00 14.00 282 ILE B C 1
ATOM 7020 O O . ILE B 1 282 ? -0.702 5.810 29.696 1.00 14.32 282 ILE B O 1
ATOM 7025 N N . GLU B 1 283 ? -0.274 5.226 31.825 1.00 14.70 283 GLU B N 1
ATOM 7026 C CA . GLU B 1 283 ? -1.475 5.919 32.265 1.00 14.75 283 GLU B CA 1
ATOM 7027 C C . GLU B 1 283 ? -1.319 7.433 32.133 1.00 14.84 283 GLU B C 1
ATOM 7028 O O . GLU B 1 283 ? -2.299 8.125 31.917 1.00 15.45 283 GLU B O 1
ATOM 7034 N N . MET B 1 284 ? -0.102 7.954 32.263 1.00 15.99 284 MET B N 1
ATOM 7035 C CA . MET B 1 284 ? 0.104 9.399 32.094 1.00 16.85 284 MET B CA 1
ATOM 7036 C C . MET B 1 284 ? -0.240 9.736 30.625 1.00 15.66 284 MET B C 1
ATOM 7037 O O . MET B 1 284 ? -0.888 10.725 30.334 1.00 15.25 284 MET B O 1
ATOM 7042 N N . ASN B 1 285 ? 0.194 8.892 29.696 1.00 15.21 285 ASN B N 1
ATOM 7043 C CA . ASN B 1 285 ? -0.101 9.123 28.281 1.00 14.48 285 ASN B CA 1
ATOM 7044 C C . ASN B 1 285 ? -1.603 8.982 28.017 1.00 13.84 285 ASN B C 1
ATOM 7045 O O . ASN B 1 285 ? -2.230 9.866 27.439 1.00 13.86 285 ASN B O 1
ATOM 7050 N N . LEU B 1 286 ? -2.200 7.877 28.459 1.00 13.90 286 LEU B N 1
ATOM 7051 C CA . LEU B 1 286 ? -3.632 7.671 28.235 1.00 14.08 286 LEU B CA 1
ATOM 7052 C C . LEU B 1 286 ? -4.491 8.730 28.939 1.00 14.36 286 LEU B C 1
ATOM 7053 O O . LEU B 1 286 ? -5.542 9.134 28.432 1.00 14.30 286 LEU B O 1
ATOM 7058 N N . ASP B 1 287 ? -4.045 9.169 30.110 1.00 15.51 287 ASP B N 1
ATOM 7059 C CA . ASP B 1 287 ? -4.759 10.210 30.828 1.00 16.26 287 ASP B CA 1
ATOM 7060 C C . ASP B 1 287 ? -4.634 11.522 30.038 1.00 16.26 287 ASP B C 1
ATOM 7061 O O . ASP B 1 287 ? -5.617 12.237 29.856 1.00 17.12 287 ASP B O 1
ATOM 7066 N N . PHE B 1 288 ? -3.436 11.828 29.555 1.00 16.79 288 PHE B N 1
ATOM 7067 C CA . PHE B 1 288 ? -3.233 13.044 28.762 1.00 17.26 288 PHE B CA 1
ATOM 7068 C C . PHE B 1 288 ? -4.207 13.059 27.579 1.00 17.13 288 PHE B C 1
ATOM 7069 O O . PHE B 1 288 ? -4.717 14.110 27.195 1.00 17.24 288 PHE B O 1
ATOM 7077 N N . TRP B 1 289 ? -4.482 11.878 27.026 1.00 16.96 289 TRP B N 1
ATOM 7078 C CA . TRP B 1 289 ? -5.378 11.741 25.884 1.00 16.54 289 TRP B CA 1
ATOM 7079 C C . TRP B 1 289 ? -6.850 11.694 26.212 1.00 17.27 289 TRP B C 1
ATOM 7080 O O . TRP B 1 289 ? -7.680 11.800 25.324 1.00 16.48 289 TRP B O 1
ATOM 7091 N N . THR B 1 290 ? -7.173 11.549 27.49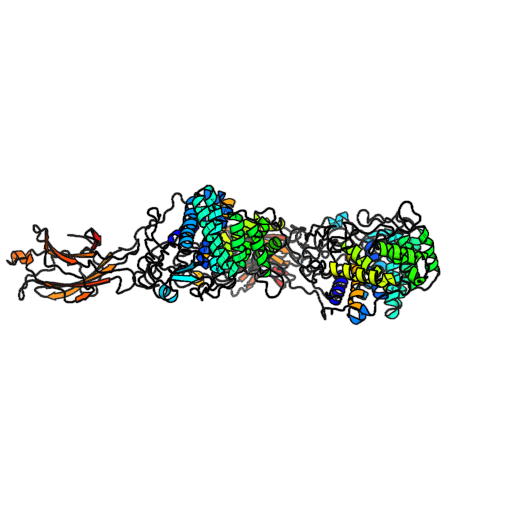2 1.00 18.11 290 THR B N 1
ATOM 7092 C CA . THR B 1 290 ? -8.563 11.449 27.887 1.00 18.83 290 THR B CA 1
ATOM 7093 C C . THR B 1 290 ? -8.996 12.546 28.858 1.00 20.56 290 THR B C 1
ATOM 7094 O O . THR B 1 290 ? -9.597 13.539 28.454 1.00 20.56 290 THR B O 1
ATOM 7098 N N . THR B 1 291 ? -8.671 12.366 30.133 1.00 22.34 291 THR B N 1
ATOM 7099 C CA . THR B 1 291 ? -9.056 13.327 31.160 1.00 24.05 291 THR B CA 1
ATOM 7100 C C . THR B 1 291 ? -8.090 14.500 31.309 1.00 24.61 291 THR B C 1
ATOM 7101 O O . THR B 1 291 ? -8.470 15.546 31.829 1.00 25.05 291 THR B O 1
ATOM 7105 N N . GLY B 1 292 ? -6.854 14.319 30.859 1.00 25.07 292 GLY B N 1
ATOM 7106 C CA . GLY B 1 292 ? -5.834 15.342 31.005 1.00 26.25 292 GLY B CA 1
ATOM 7107 C C . GLY B 1 292 ? -4.962 14.931 32.181 1.00 27.21 292 GLY B C 1
ATOM 7108 O O . GLY B 1 292 ? -5.406 14.147 33.019 1.00 27.02 292 GLY B O 1
ATOM 7109 N N . VAL B 1 293 ? -3.727 15.425 32.249 1.00 28.50 293 VAL B N 1
ATOM 7110 C CA . VAL B 1 293 ? -2.823 15.065 33.352 1.00 30.48 293 VAL B CA 1
ATOM 7111 C C . VAL B 1 293 ? -1.961 16.249 33.768 1.00 31.44 293 VAL B C 1
ATOM 7112 O O . VAL B 1 293 ? -1.471 16.995 32.916 1.00 31.58 293 VAL B O 1
ATOM 7116 N N . ASN B 1 294 ? -1.750 16.407 35.075 1.00 32.55 294 ASN B N 1
ATOM 7117 C CA . ASN B 1 294 ? -0.940 17.515 35.574 1.00 33.55 294 ASN B CA 1
ATOM 7118 C C . ASN B 1 294 ? -1.308 18.813 34.848 1.00 33.10 294 ASN B C 1
ATOM 7119 O O . ASN B 1 294 ? -0.427 19.532 34.361 1.00 33.77 294 ASN B O 1
ATOM 7124 N N . GLY B 1 295 ? -2.612 19.085 34.764 1.00 32.31 295 GLY B N 1
ATOM 7125 C CA . GLY B 1 295 ? -3.108 20.280 34.103 1.00 31.36 295 GLY B CA 1
ATOM 7126 C C . GLY B 1 295 ? -2.896 20.349 32.596 1.00 31.23 295 GLY B C 1
ATOM 7127 O O . GLY B 1 295 ? -3.062 21.416 32.001 1.00 31.44 295 GLY B O 1
ATOM 7128 N N . THR B 1 296 ? -2.536 19.224 31.972 1.00 30.18 296 THR B N 1
ATOM 7129 C CA . THR B 1 296 ? -2.298 19.180 30.524 1.00 28.92 296 THR B CA 1
ATOM 7130 C C . THR B 1 296 ? -3.224 18.165 29.838 1.00 27.32 296 THR B C 1
ATOM 7131 O O . THR B 1 296 ? -3.573 17.153 30.429 1.00 27.15 296 THR B O 1
ATOM 7135 N N . ARG B 1 297 ? -3.619 18.433 28.595 1.00 25.60 297 ARG B N 1
ATOM 7136 C CA . ARG B 1 297 ? -4.495 17.509 27.871 1.00 23.88 297 ARG B CA 1
ATOM 7137 C C . ARG B 1 297 ? -4.376 17.680 26.356 1.00 22.63 297 ARG B C 1
ATOM 7138 O O . ARG B 1 297 ? -4.135 18.783 25.871 1.00 22.00 297 ARG B O 1
ATOM 7146 N N . VAL B 1 298 ? -4.546 16.587 25.614 1.00 21.04 298 VAL B N 1
ATOM 7147 C CA . VAL B 1 298 ? -4.491 16.648 24.152 1.00 19.56 298 VAL B CA 1
ATOM 7148 C C . VAL B 1 298 ? -5.683 17.504 23.697 1.00 19.24 298 VAL B C 1
ATOM 7149 O O . VAL B 1 298 ? -6.720 17.533 24.359 1.00 18.81 298 VAL B O 1
ATOM 7153 N N . SER B 1 299 ? -5.543 18.215 22.584 1.00 19.13 299 SER B N 1
ATOM 7154 C CA . SER B 1 299 ? -6.654 19.037 22.104 1.00 19.41 299 SER B CA 1
ATOM 7155 C C . SER B 1 299 ? -7.781 18.144 21.634 1.00 19.38 299 SER B C 1
ATOM 7156 O O . SER B 1 299 ? -7.543 17.015 21.202 1.00 19.10 299 SER B O 1
ATOM 7159 N N . TYR B 1 300 ? -9.004 18.653 21.709 1.00 18.94 300 TYR B N 1
ATOM 7160 C CA . TYR B 1 300 ? -10.165 17.924 21.224 1.00 18.87 300 TYR B CA 1
ATOM 7161 C C . TYR B 1 300 ? -10.929 18.838 20.290 1.00 19.52 300 TYR B C 1
ATOM 7162 O O . TYR B 1 300 ? -11.103 20.024 20.579 1.00 19.90 300 TYR B O 1
ATOM 7171 N N . THR B 1 301 ? -11.370 18.293 19.164 1.00 18.97 301 THR B N 1
ATOM 7172 C CA . THR B 1 301 ? -12.151 19.066 18.220 1.00 18.92 301 THR B CA 1
ATOM 7173 C C . THR B 1 301 ? -13.553 19.184 18.821 1.00 19.13 301 THR B C 1
ATOM 7174 O O . THR B 1 301 ? -13.942 18.391 19.693 1.00 19.19 301 THR B O 1
ATOM 7178 N N . PRO B 1 302 ? -14.335 20.169 18.358 1.00 19.43 302 PRO B N 1
ATOM 7179 C CA . PRO B 1 302 ? -15.689 20.341 18.879 1.00 19.48 302 PRO B CA 1
ATOM 7180 C C . PRO B 1 302 ? -16.541 19.076 18.786 1.00 19.77 302 PRO B C 1
ATOM 7181 O O . PRO B 1 302 ? -17.362 18.820 19.664 1.00 19.82 302 PRO B O 1
ATOM 7185 N N . LYS B 1 303 ? -16.333 18.279 17.740 1.00 19.59 303 LYS B N 1
ATOM 7186 C CA . LYS B 1 303 ? -17.108 17.054 17.567 1.00 19.18 303 LYS B CA 1
ATOM 7187 C C . LYS B 1 303 ? -16.525 15.809 18.240 1.00 18.41 303 LYS B C 1
ATOM 7188 O O . LYS B 1 303 ? -16.993 14.697 18.010 1.00 18.57 303 LYS B O 1
ATOM 7194 N N . GLY B 1 304 ? -15.461 15.985 19.044 1.00 18.07 304 GLY B N 1
ATOM 7195 C CA . GLY B 1 304 ? -15.023 14.875 19.913 1.00 17.41 304 GLY B CA 1
ATOM 7196 C C . GLY B 1 304 ? -13.743 14.155 19.464 1.00 16.98 304 GLY B C 1
ATOM 7197 O O . GLY B 1 304 ? -13.373 13.139 20.086 1.00 17.12 304 GLY B O 1
ATOM 7198 N N . LEU B 1 305 ? -13.014 14.586 18.446 1.00 16.07 305 LEU B N 1
ATOM 7199 C CA . LEU B 1 305 ? -11.783 13.923 18.045 1.00 15.38 305 LEU B CA 1
ATOM 7200 C C . LEU B 1 305 ? -10.588 14.414 18.865 1.00 15.29 305 LEU B C 1
ATOM 7201 O O . LEU B 1 305 ? -10.362 15.623 18.979 1.00 15.71 305 LEU B O 1
ATOM 7206 N N . ALA B 1 306 ? -9.880 13.472 19.486 1.00 15.00 306 ALA B N 1
ATOM 7207 C CA . ALA B 1 306 ? -8.647 13.838 20.151 1.00 14.67 306 ALA B CA 1
ATOM 7208 C C . ALA B 1 306 ? -7.659 14.102 19.053 1.00 15.43 306 ALA B C 1
ATOM 7209 O O . ALA B 1 306 ? -7.397 13.215 18.229 1.00 15.50 306 ALA B O 1
ATOM 7211 N N . TRP B 1 307 ? -7.254 15.350 18.954 1.00 15.04 307 TRP B N 1
ATOM 7212 C CA . TRP B 1 307 ? -6.436 15.857 17.859 1.00 15.27 307 TRP B CA 1
ATOM 7213 C C . TRP B 1 307 ? -5.023 16.221 18.306 1.00 14.75 307 TRP B C 1
ATOM 7214 O O . TRP B 1 307 ? -4.817 17.264 18.947 1.00 14.48 307 TRP B O 1
ATOM 7225 N N . LEU B 1 308 ? -4.057 15.371 17.957 1.00 14.44 308 LEU B N 1
ATOM 7226 C CA . LEU B 1 308 ? -2.664 15.575 18.350 1.00 15.15 308 LEU B CA 1
ATOM 7227 C C . LEU B 1 308 ? -1.997 16.702 17.578 1.00 15.84 308 LEU B C 1
ATOM 7228 O O . LEU B 1 308 ? -1.328 17.548 18.167 1.00 16.81 308 LEU B O 1
ATOM 7233 N N . PHE B 1 309 ? -2.145 16.680 16.260 1.00 17.14 309 PHE B N 1
ATOM 7234 C CA . PHE B 1 309 ? -1.631 17.742 15.404 1.00 18.15 309 PHE B CA 1
ATOM 7235 C C . PHE B 1 309 ? -2.171 17.572 13.993 1.00 18.51 309 PHE B C 1
ATOM 7236 O O . PHE B 1 309 ? -2.919 16.632 13.730 1.00 18.00 309 PHE B O 1
ATOM 7244 N N . GLN B 1 310 ? -1.789 18.433 13.067 1.00 19.19 310 GLN B N 1
ATOM 7245 C CA . GLN B 1 310 ? -2.457 18.497 11.751 1.00 20.04 310 GLN B CA 1
ATOM 7246 C C . GLN B 1 310 ? -2.210 17.269 10.854 1.00 19.11 310 GLN B C 1
ATOM 7247 O O . GLN B 1 310 ? -3.043 16.986 9.968 1.00 18.62 310 GLN B O 1
ATOM 7253 N N . TRP B 1 311 ? -1.133 16.504 11.013 1.00 18.32 311 TRP B N 1
ATOM 7254 C CA . TRP B 1 311 ? -0.865 15.355 10.152 1.00 17.54 311 TRP B CA 1
ATOM 7255 C C . TRP B 1 311 ? -1.364 14.047 10.730 1.00 15.74 311 TRP B C 1
ATOM 7256 O O . TRP B 1 311 ? -1.028 13.694 11.856 1.00 14.52 311 TRP B O 1
ATOM 7267 N N . GLY B 1 312 ? -2.166 13.334 9.952 1.00 14.41 312 GLY B N 1
ATOM 7268 C CA . GLY B 1 312 ? -2.690 12.056 10.413 1.00 13.24 312 GLY B CA 1
ATOM 7269 C C . GLY B 1 312 ? -3.338 12.125 11.783 1.00 12.52 312 GLY B C 1
ATOM 7270 O O . GLY B 1 312 ? -3.018 11.336 12.669 1.00 12.07 312 GLY B O 1
ATOM 7271 N N . SER B 1 313 ? -4.267 13.060 11.961 1.00 12.03 313 SER B N 1
ATOM 7272 C CA . SER B 1 313 ? -4.951 13.194 13.252 1.00 11.90 313 SER B CA 1
ATOM 7273 C C . SER B 1 313 ? -5.756 11.932 13.581 1.00 11.50 313 SER B C 1
ATOM 7274 O O . SER B 1 313 ? -5.807 11.502 14.737 1.00 11.28 313 SER B O 1
ATOM 7277 N N . LEU B 1 314 ? -6.371 11.331 12.568 1.00 11.11 314 LEU B N 1
ATOM 7278 C CA . LEU B 1 314 ? -7.161 10.118 12.811 1.00 11.00 314 LEU B CA 1
ATOM 7279 C C . LEU B 1 314 ? -6.215 8.964 13.120 1.00 11.68 314 LEU B C 1
ATOM 7280 O O . LEU B 1 314 ? -6.517 8.108 13.942 1.00 11.99 314 LEU B O 1
ATOM 7285 N N . ARG B 1 315 ? -5.068 8.942 12.442 1.00 11.62 315 ARG B N 1
ATOM 7286 C CA . ARG B 1 315 ? -4.045 7.927 12.703 1.00 11.25 315 ARG B CA 1
ATOM 7287 C C . ARG B 1 315 ? -3.651 7.959 14.190 1.00 11.68 315 ARG B C 1
ATOM 7288 O O . ARG B 1 315 ? -3.602 6.926 14.871 1.00 11.45 315 ARG B O 1
ATOM 7296 N N . HIS B 1 316 ? -3.357 9.146 14.709 1.00 11.09 316 HIS B N 1
ATOM 7297 C CA . HIS B 1 316 ? -2.990 9.217 16.106 1.00 12.08 316 HIS B CA 1
ATOM 7298 C C . HIS B 1 316 ? -4.129 8.862 17.041 1.00 12.10 316 HIS B C 1
ATOM 7299 O O . HIS B 1 316 ? -3.945 8.083 17.988 1.00 12.97 316 HIS B O 1
ATOM 7306 N N . ALA B 1 317 ? -5.312 9.408 16.783 1.00 12.68 317 ALA B N 1
ATOM 7307 C CA . ALA B 1 317 ? -6.445 9.141 17.660 1.00 12.85 317 ALA B CA 1
ATOM 7308 C C . ALA B 1 317 ? -6.814 7.660 17.692 1.00 12.30 317 ALA B C 1
ATOM 7309 O O . ALA B 1 317 ? -7.041 7.095 18.763 1.00 12.95 317 ALA B O 1
ATOM 7311 N N . THR B 1 318 ? -6.869 7.020 16.532 1.00 12.09 318 THR B N 1
ATOM 7312 C CA . THR B 1 318 ? -7.253 5.610 16.517 1.00 11.49 318 THR B CA 1
ATOM 7313 C C . THR B 1 318 ? -6.163 4.687 17.053 1.00 11.47 318 THR B C 1
ATOM 7314 O O . THR B 1 318 ? -6.460 3.605 17.563 1.00 12.18 318 THR B O 1
ATOM 7318 N N . THR B 1 319 ? -4.907 5.106 16.965 1.00 10.62 319 THR B N 1
ATOM 7319 C CA . THR B 1 319 ? -3.830 4.283 17.505 1.00 10.41 319 THR B CA 1
ATOM 7320 C C . THR B 1 319 ? -3.900 4.371 19.024 1.00 10.82 319 THR B C 1
ATOM 7321 O O . THR B 1 319 ? -3.726 3.373 19.720 1.00 10.82 319 THR B O 1
ATOM 7325 N N . GLN B 1 320 ? -4.134 5.575 19.543 1.00 10.51 320 GLN B N 1
ATOM 7326 C CA . GLN B 1 320 ? -4.253 5.726 20.987 1.00 11.32 320 GLN B CA 1
ATOM 7327 C C . GLN B 1 320 ? -5.474 4.938 21.481 1.00 11.40 320 GLN B C 1
ATOM 7328 O O . GLN B 1 320 ? -5.460 4.411 22.579 1.00 11.53 320 GLN B O 1
ATOM 7334 N N . ALA B 1 321 ? -6.528 4.892 20.667 1.00 11.32 321 ALA B N 1
ATOM 7335 C CA . ALA B 1 321 ? -7.737 4.139 21.004 1.00 12.35 321 ALA B CA 1
ATOM 7336 C C . ALA B 1 321 ? -7.374 2.672 21.234 1.00 12.42 321 ALA B C 1
ATOM 7337 O O . ALA B 1 321 ? -7.847 2.035 22.183 1.00 12.70 321 ALA B O 1
ATOM 7339 N N . PHE B 1 322 ? -6.531 2.135 20.356 1.00 11.90 322 PHE B N 1
ATOM 7340 C CA . PHE B 1 322 ? -6.086 0.750 20.471 1.00 11.97 322 PHE B CA 1
ATOM 7341 C C . PHE B 1 322 ? -5.329 0.534 21.782 1.00 11.46 322 PHE B C 1
ATOM 7342 O O . PHE B 1 322 ? -5.634 -0.384 22.539 1.00 11.33 322 PHE B O 1
ATOM 7350 N N . LEU B 1 323 ? -4.347 1.388 22.072 1.00 11.89 323 LEU B N 1
ATOM 7351 C CA . LEU B 1 323 ? -3.594 1.219 23.308 1.00 11.39 323 LEU B CA 1
ATOM 7352 C C . LEU B 1 323 ? -4.518 1.320 24.515 1.00 11.58 323 LEU B C 1
ATOM 7353 O O . LEU B 1 323 ? -4.373 0.548 25.460 1.00 11.32 323 LEU B O 1
ATOM 7358 N N . ALA B 1 324 ? -5.464 2.263 24.480 1.00 12.49 324 ALA B N 1
ATOM 7359 C CA . ALA B 1 324 ? -6.406 2.441 25.586 1.00 12.47 324 ALA B CA 1
ATOM 7360 C C . ALA B 1 324 ? -7.226 1.163 25.769 1.00 12.72 324 ALA B C 1
ATOM 7361 O O . ALA B 1 324 ? -7.427 0.704 26.889 1.00 12.59 324 ALA B O 1
ATOM 7363 N N . GLY B 1 325 ? -7.652 0.576 24.657 1.00 13.11 325 GLY B N 1
ATOM 7364 C CA . GLY B 1 325 ? -8.436 -0.649 24.717 1.00 13.16 325 GLY B CA 1
ATOM 7365 C C . GLY B 1 325 ? -7.662 -1.814 25.292 1.00 13.42 325 GLY B C 1
ATOM 7366 O O . GLY B 1 325 ? -8.179 -2.571 26.110 1.00 13.76 325 GLY B O 1
ATOM 7367 N N . VAL B 1 326 ? -6.421 -1.983 24.857 1.00 13.04 326 VAL B N 1
ATOM 7368 C CA . VAL B 1 326 ? -5.599 -3.077 25.362 1.00 13.07 326 VAL B CA 1
ATOM 7369 C C . VAL B 1 326 ? -5.345 -2.909 26.860 1.00 13.46 326 VAL B C 1
ATOM 7370 O O . VAL B 1 326 ? -5.527 -3.841 27.658 1.00 12.99 326 VAL B O 1
ATOM 7374 N N . TYR B 1 327 ? -4.924 -1.704 27.234 1.00 13.33 327 TYR B N 1
ATOM 7375 C CA . TYR B 1 327 ? -4.598 -1.436 28.627 1.00 14.12 327 TYR B CA 1
ATOM 7376 C C . TYR B 1 327 ? -5.813 -1.537 29.547 1.00 14.09 327 TYR B C 1
ATOM 7377 O O . TYR B 1 327 ? -5.720 -2.063 30.661 1.00 14.43 327 TYR B O 1
ATOM 7386 N N . ALA B 1 328 ? -6.948 -1.039 29.085 1.00 14.66 328 ALA B N 1
ATOM 7387 C CA . ALA B 1 328 ? -8.161 -1.063 29.897 1.00 15.46 328 ALA B CA 1
ATOM 7388 C C . ALA B 1 328 ? -8.582 -2.492 30.254 1.00 15.95 328 ALA B C 1
ATOM 7389 O O . ALA B 1 328 ? -9.246 -2.694 31.269 1.00 15.60 328 ALA B O 1
ATOM 7391 N N . GLU B 1 329 ? -8.196 -3.477 29.442 1.00 16.79 329 GLU B N 1
ATOM 7392 C CA . GLU B 1 329 ? -8.575 -4.860 29.739 1.00 18.26 329 GLU B CA 1
ATOM 7393 C C . GLU B 1 329 ? -7.598 -5.585 30.655 1.00 18.03 329 GLU B C 1
ATOM 7394 O O . GLU B 1 329 ? -7.877 -6.694 31.114 1.00 18.98 329 GLU B O 1
ATOM 7400 N N . TRP B 1 330 ? -6.462 -4.949 30.947 1.00 17.20 330 TRP B N 1
ATOM 7401 C CA . TRP B 1 330 ? -5.467 -5.557 31.819 1.00 17.01 330 TRP B CA 1
ATOM 7402 C C . TRP B 1 330 ? -5.852 -5.336 33.277 1.00 16.95 330 TRP B C 1
ATOM 7403 O O . TRP B 1 330 ? -6.219 -4.227 33.664 1.00 16.80 330 TRP B O 1
ATOM 7414 N N . GLU B 1 331 ? -5.761 -6.393 34.078 1.00 17.63 331 GLU B N 1
ATOM 7415 C CA . GLU B 1 331 ? -6.113 -6.325 35.499 1.00 17.75 331 GLU B CA 1
ATOM 7416 C C . GLU B 1 331 ? -5.322 -5.263 36.266 1.00 18.02 331 GLU B C 1
ATOM 7417 O O . GLU B 1 331 ? -5.783 -4.774 37.291 1.00 18.43 331 GLU B O 1
ATOM 7419 N N . GLY B 1 332 ? -4.146 -4.896 35.760 1.00 17.08 332 GLY B N 1
ATOM 7420 C CA . GLY B 1 332 ? -3.320 -3.897 36.425 1.00 17.04 332 GLY B CA 1
ATOM 7421 C C . GLY B 1 332 ? -3.726 -2.451 36.219 1.00 16.20 332 GLY B C 1
ATOM 7422 O O . GLY B 1 332 ? -3.219 -1.564 36.900 1.00 16.33 332 GLY B O 1
ATOM 7423 N N . CYS B 1 333 ? -4.615 -2.199 35.261 1.00 16.38 333 CYS B N 1
ATOM 7424 C CA . CYS B 1 333 ? -5.089 -0.847 34.991 1.00 16.04 333 CYS B CA 1
ATOM 7425 C C . CYS B 1 333 ? -5.831 -0.293 36.211 1.00 16.88 333 CYS B C 1
ATOM 7426 O O . CYS B 1 333 ? -6.615 -1.010 36.839 1.00 16.47 333 CYS B O 1
ATOM 7429 N N . THR B 1 334 ? -5.574 0.972 36.553 1.00 16.61 334 THR B N 1
ATOM 7430 C CA . THR B 1 334 ? -6.269 1.613 37.675 1.00 16.59 334 THR B CA 1
ATOM 7431 C C . THR B 1 334 ? -7.756 1.387 37.395 1.00 16.54 334 THR B C 1
ATOM 7432 O O . THR B 1 334 ? -8.288 1.838 36.391 1.00 16.10 334 THR B O 1
ATOM 7436 N N . PRO B 1 335 ? -8.456 0.677 38.292 1.00 17.32 335 PRO B N 1
ATOM 7437 C CA . PRO B 1 335 ? -9.881 0.396 38.075 1.00 17.46 335 PRO B CA 1
ATOM 7438 C C . PRO B 1 335 ? -10.760 1.581 37.692 1.00 17.72 335 PRO B C 1
ATOM 7439 O O . PRO B 1 335 ? -11.631 1.463 36.838 1.00 17.36 335 PRO B O 1
ATOM 7443 N N . SER B 1 336 ? -10.513 2.729 38.319 1.00 18.28 336 SER B N 1
ATOM 7444 C CA . SER B 1 336 ? -11.306 3.925 38.067 1.00 18.54 336 SER B CA 1
ATOM 7445 C C . SER B 1 336 ? -11.123 4.503 36.678 1.00 18.15 336 SER B C 1
ATOM 7446 O O . SER B 1 336 ? -11.890 5.366 36.268 1.00 18.45 336 SER B O 1
ATOM 7449 N N . LYS B 1 337 ? -10.113 4.032 35.954 1.00 17.96 337 LYS B N 1
ATOM 7450 C CA . LYS B 1 337 ? -9.850 4.555 34.608 1.00 17.82 337 LYS B CA 1
ATOM 7451 C C . LYS B 1 337 ? -10.298 3.614 33.489 1.00 18.18 337 LYS B C 1
ATOM 7452 O O . LYS B 1 337 ? -10.303 3.991 32.319 1.00 17.27 337 LYS B O 1
ATOM 7458 N N . VAL B 1 338 ? -10.692 2.399 33.847 1.00 17.99 338 VAL B N 1
ATOM 7459 C CA . VAL B 1 338 ? -11.100 1.431 32.836 1.00 18.46 338 VAL B CA 1
ATOM 7460 C C . VAL B 1 338 ? -12.236 1.925 31.921 1.00 18.59 338 VAL B C 1
ATOM 7461 O O . VAL B 1 338 ? -12.148 1.834 30.698 1.00 18.36 338 VAL B O 1
ATOM 7465 N N . SER B 1 339 ? -13.304 2.462 32.499 1.00 19.40 339 SER B N 1
ATOM 7466 C CA . SER B 1 339 ? -14.417 2.927 31.676 1.00 19.85 339 SER B CA 1
ATOM 7467 C C . SER B 1 339 ? -14.001 4.168 30.884 1.00 19.54 339 SER B C 1
ATOM 7468 O O . SER B 1 339 ? -14.461 4.385 29.759 1.00 19.37 339 SER B O 1
ATOM 7471 N N . VAL B 1 340 ? -13.131 4.986 31.467 1.00 19.17 340 VAL B N 1
ATOM 7472 C CA . VAL B 1 340 ? -12.678 6.170 30.761 1.00 19.11 340 VAL B CA 1
ATOM 7473 C C . VAL B 1 340 ? -11.937 5.737 29.492 1.00 18.49 340 VAL B C 1
ATOM 7474 O O . VAL B 1 340 ? -12.216 6.240 28.403 1.00 17.96 340 VAL B O 1
ATOM 7478 N N . TYR B 1 341 ? -11.011 4.796 29.640 1.00 17.50 341 TYR B N 1
ATOM 7479 C CA . TYR B 1 341 ? -10.250 4.316 28.490 1.00 17.47 341 TYR B CA 1
ATOM 7480 C C . TYR B 1 341 ? -11.133 3.598 27.468 1.00 16.96 341 TYR B C 1
ATOM 7481 O O . TYR B 1 341 ? -10.965 3.771 26.268 1.00 16.78 341 TYR B O 1
ATOM 7490 N N . LYS B 1 342 ? -12.088 2.802 27.931 1.00 17.02 342 LYS B N 1
ATOM 7491 C CA . LYS B 1 342 ? -12.956 2.098 26.993 1.00 17.37 342 LYS B CA 1
ATOM 7492 C C . LYS B 1 342 ? -13.881 3.063 26.258 1.00 16.86 342 LYS B C 1
ATOM 7493 O O . LYS B 1 342 ? -14.179 2.879 25.076 1.00 17.09 342 LYS B O 1
ATOM 7499 N N . ASP B 1 343 ? -14.340 4.102 26.948 1.00 17.10 343 ASP B N 1
ATOM 7500 C CA . ASP B 1 343 ? -15.213 5.060 26.301 1.00 17.27 343 ASP B CA 1
ATOM 7501 C C . ASP B 1 343 ? -14.423 5.797 25.222 1.00 16.36 343 ASP B C 1
ATOM 7502 O O . ASP B 1 343 ? -14.969 6.134 24.187 1.00 15.71 343 ASP B O 1
ATOM 7507 N N . PHE B 1 344 ? -13.144 6.044 25.501 1.00 15.76 344 PHE B N 1
ATOM 7508 C CA . PHE B 1 344 ? -12.238 6.731 24.574 1.00 15.69 344 PHE B CA 1
ATOM 7509 C C . PHE B 1 344 ? -11.999 5.861 23.329 1.00 15.34 344 PHE B C 1
ATOM 7510 O O . PHE B 1 344 ? -12.023 6.353 22.199 1.00 15.09 344 PHE B O 1
ATOM 7518 N N . LEU B 1 345 ? -11.731 4.576 23.537 1.00 14.79 345 LEU B N 1
ATOM 7519 C CA . LEU B 1 345 ? -11.554 3.655 22.414 1.00 14.79 345 LEU B CA 1
ATOM 7520 C C . LEU B 1 345 ? -12.778 3.770 21.490 1.00 14.79 345 LEU B C 1
ATOM 7521 O O . LEU B 1 345 ? -12.654 3.903 20.281 1.00 13.88 345 LEU B O 1
ATOM 7526 N N A LYS B 1 346 ? -13.972 3.737 22.069 0.50 14.42 346 LYS B N 1
ATOM 7527 N N B LYS B 1 346 ? -13.974 3.733 22.067 0.50 14.85 346 LYS B N 1
ATOM 7528 C CA A LYS B 1 346 ? -15.169 3.816 21.249 0.50 14.51 346 LYS B CA 1
ATOM 7529 C CA B LYS B 1 346 ? -15.170 3.813 21.244 0.50 15.32 346 LYS B CA 1
ATOM 7530 C C A LYS B 1 346 ? -15.411 5.188 20.620 0.50 14.67 346 LYS B C 1
ATOM 7531 C C B LYS B 1 346 ? -15.409 5.186 20.617 0.50 15.16 346 LYS B C 1
ATOM 7532 O O A LYS B 1 346 ? -15.746 5.277 19.446 0.50 14.79 346 LYS B O 1
ATOM 7533 O O B LYS B 1 346 ? -15.741 5.273 19.438 0.50 15.30 346 LYS B O 1
ATOM 7544 N N . SER B 1 347 ? -15.235 6.254 21.385 1.00 14.58 347 SER B N 1
ATOM 7545 C CA . SER B 1 347 ? -15.481 7.586 20.843 1.00 14.78 347 SER B CA 1
ATOM 7546 C C . SER B 1 347 ? -14.592 7.907 19.657 1.00 13.97 347 SER B C 1
ATOM 7547 O O . SER B 1 347 ? -15.076 8.417 18.652 1.00 14.13 347 SER B O 1
ATOM 7550 N N . GLN B 1 348 ? -13.306 7.587 19.766 1.00 13.57 348 GLN B N 1
ATOM 7551 C CA . GLN B 1 348 ? -12.362 7.869 18.669 1.00 12.80 348 GLN B CA 1
ATOM 7552 C C . GLN B 1 348 ? -12.631 7.001 17.444 1.00 12.67 348 GLN B C 1
ATOM 7553 O O . GLN B 1 348 ? -12.605 7.494 16.306 1.00 12.70 348 GLN B O 1
ATOM 7559 N N . ILE B 1 349 ? -12.892 5.711 17.664 1.00 12.69 349 ILE B N 1
ATOM 7560 C CA . ILE B 1 349 ? -13.197 4.831 16.538 1.00 12.62 349 ILE B CA 1
ATOM 7561 C C . ILE B 1 349 ? -14.502 5.255 15.877 1.00 13.18 349 ILE B C 1
ATOM 7562 O O . ILE B 1 349 ? -14.599 5.306 14.643 1.00 12.62 349 ILE B O 1
ATOM 7567 N N . ASP B 1 350 ? -15.515 5.567 16.688 1.00 12.97 350 ASP B N 1
ATOM 7568 C CA . ASP B 1 350 ? -16.776 6.011 16.125 1.00 13.19 350 ASP B CA 1
ATOM 7569 C C . ASP B 1 350 ? -16.590 7.319 15.339 1.00 12.96 350 ASP B C 1
ATOM 7570 O O . ASP B 1 350 ? -17.290 7.537 14.360 1.00 12.62 350 ASP B O 1
ATOM 7575 N N . TYR B 1 351 ? -15.656 8.186 15.761 1.00 12.62 351 TYR B N 1
ATOM 7576 C CA . TYR B 1 351 ? -15.419 9.425 15.004 1.00 12.42 351 TYR B CA 1
ATOM 7577 C C . TYR B 1 351 ? -14.898 9.056 13.601 1.00 12.36 351 TYR B C 1
ATOM 7578 O O . TYR B 1 351 ? -15.329 9.591 12.587 1.00 12.87 351 TYR B O 1
ATOM 7587 N N . ALA B 1 352 ? -13.958 8.120 13.554 1.00 11.90 352 ALA B N 1
ATOM 7588 C CA . ALA B 1 352 ? -13.410 7.689 12.279 1.00 11.53 352 ALA B CA 1
ATOM 7589 C C . ALA B 1 352 ? -14.472 7.040 11.400 1.00 11.56 352 ALA B C 1
ATOM 7590 O O . ALA B 1 352 ? -14.511 7.252 10.186 1.00 11.80 352 ALA B O 1
ATOM 7592 N N . LEU B 1 353 ? -15.358 6.274 12.029 1.00 11.63 353 LEU B N 1
ATOM 7593 C CA . LEU B 1 353 ? -16.379 5.538 11.297 1.00 12.03 353 LEU B CA 1
ATOM 7594 C C . LEU B 1 353 ? -17.661 6.263 10.908 1.00 12.40 353 LEU B C 1
ATOM 7595 O O . LEU B 1 353 ? -18.343 5.837 9.980 1.00 11.74 353 LEU B O 1
ATOM 7600 N N . GLY B 1 354 ? -18.018 7.331 11.610 1.00 13.42 354 GLY B N 1
ATOM 7601 C CA . GLY B 1 354 ? -19.234 8.020 11.204 1.00 14.61 354 GLY B CA 1
ATOM 7602 C C . GLY B 1 354 ? -19.972 8.901 12.193 1.00 15.40 354 GLY B C 1
ATOM 7603 O O . GLY B 1 354 ? -21.020 9.457 11.835 1.00 15.40 354 GLY B O 1
ATOM 7604 N N . SER B 1 355 ? -19.446 9.084 13.402 1.00 16.03 355 SER B N 1
ATOM 7605 C CA . SER B 1 355 ? -20.176 9.889 14.377 1.00 16.62 355 SER B CA 1
ATOM 7606 C C . SER B 1 355 ? -20.432 11.345 13.972 1.00 17.32 355 SER B C 1
ATOM 7607 O O . SER B 1 355 ? -21.364 11.972 14.492 1.00 18.00 355 SER B O 1
ATOM 7610 N N . THR B 1 356 ? -19.644 11.895 13.053 1.00 17.52 356 THR B N 1
ATOM 7611 C CA . THR B 1 356 ? -19.891 13.277 12.626 1.00 17.87 356 THR B CA 1
ATOM 7612 C C . THR B 1 356 ? -20.920 13.322 11.492 1.00 18.18 356 THR B C 1
ATOM 7613 O O . THR B 1 356 ? -21.319 14.406 11.036 1.00 18.68 356 THR B O 1
ATOM 7617 N N . GLY B 1 357 ? -21.353 12.145 11.041 1.00 18.01 357 GLY B N 1
ATOM 7618 C CA . GLY B 1 357 ? -22.328 12.077 9.965 1.00 17.76 357 GLY B CA 1
ATOM 7619 C C . GLY B 1 357 ? -21.727 11.568 8.668 1.00 17.17 357 GLY B C 1
ATOM 7620 O O . GLY B 1 357 ? -22.413 11.435 7.661 1.00 16.64 357 GLY B O 1
ATOM 7621 N N . ARG B 1 358 ? -20.425 11.314 8.682 1.00 16.77 358 ARG B N 1
ATOM 7622 C CA . ARG B 1 358 ? -19.754 10.774 7.508 1.00 15.96 358 ARG B CA 1
ATOM 7623 C C . ARG B 1 358 ? -18.552 9.961 7.967 1.00 15.51 358 ARG B C 1
ATOM 7624 O O . ARG B 1 358 ? -17.992 10.198 9.036 1.00 15.52 358 ARG B O 1
ATOM 7632 N N . SER B 1 359 ? -18.191 8.989 7.138 1.00 14.48 359 SER B N 1
ATOM 7633 C CA . SER B 1 359 ? -17.082 8.088 7.387 1.00 13.61 359 SER B CA 1
ATOM 7634 C C . SER B 1 359 ? -15.777 8.646 6.839 1.00 13.11 359 SER B C 1
ATOM 7635 O O . SER B 1 359 ? -15.770 9.314 5.805 1.00 12.67 359 SER B O 1
ATOM 7638 N N . PHE B 1 360 ? -14.679 8.364 7.534 1.00 12.10 360 PHE B N 1
ATOM 7639 C CA . PHE B 1 360 ? -13.347 8.778 7.086 1.00 11.89 360 PHE B CA 1
ATOM 7640 C C . PHE B 1 360 ? -12.572 7.562 6.585 1.00 10.95 360 PHE B C 1
ATOM 7641 O O . PHE B 1 360 ? -11.363 7.626 6.390 1.00 11.52 360 PHE B O 1
ATOM 7649 N N . VAL B 1 361 ? -13.300 6.465 6.384 1.00 10.02 361 VAL B N 1
ATOM 7650 C CA . VAL B 1 361 ? -12.740 5.203 5.916 1.00 9.71 361 VAL B CA 1
ATOM 7651 C C . VAL B 1 361 ? -13.219 4.965 4.482 1.00 9.91 361 VAL B C 1
ATOM 7652 O O . VAL B 1 361 ? -14.416 4.846 4.220 1.00 10.40 361 VAL B O 1
ATOM 7656 N N . VAL B 1 362 ? -12.285 4.918 3.544 1.00 10.14 362 VAL B N 1
ATOM 7657 C CA . VAL B 1 362 ? -12.631 4.700 2.149 1.00 10.08 362 VAL B CA 1
ATOM 7658 C C . VAL B 1 362 ? -13.457 3.425 1.948 1.00 10.47 362 VAL B C 1
ATOM 7659 O O . VAL B 1 362 ? -13.154 2.385 2.519 1.00 10.43 362 VAL B O 1
ATOM 7663 N N . GLY B 1 363 ? -14.511 3.525 1.146 1.00 11.01 363 GLY B N 1
ATOM 7664 C CA . GLY B 1 363 ? -15.325 2.349 0.856 1.00 11.26 363 GLY B CA 1
ATOM 7665 C C . GLY B 1 363 ? -16.129 1.811 2.012 1.00 11.47 363 GLY B C 1
ATOM 7666 O O . GLY B 1 363 ? -16.593 0.666 1.976 1.00 11.98 363 GLY B O 1
ATOM 7667 N N . TYR B 1 364 ? -16.343 2.649 3.019 1.00 11.65 364 TYR B N 1
ATOM 7668 C CA . TYR B 1 364 ? -17.089 2.248 4.190 1.00 11.57 364 TYR B CA 1
ATOM 7669 C C . TYR B 1 364 ? -18.037 3.316 4.719 1.00 11.98 364 TYR B C 1
ATOM 7670 O O . TYR B 1 364 ? -17.706 4.501 4.787 1.00 11.56 364 TYR B O 1
ATOM 7679 N N . GLY B 1 365 ? -19.217 2.876 5.124 1.00 12.41 365 GLY B N 1
ATOM 7680 C CA . GLY B 1 365 ? -20.153 3.794 5.744 1.00 12.85 365 GLY B CA 1
ATOM 7681 C C . GLY B 1 365 ? -20.796 4.883 4.924 1.00 13.31 365 GLY B C 1
ATOM 7682 O O . GLY B 1 365 ? -20.970 4.766 3.720 1.00 13.94 365 GLY B O 1
ATOM 7683 N N . VAL B 1 366 ? -21.156 5.956 5.619 1.00 14.11 366 VAL B N 1
ATOM 7684 C CA . VAL B 1 366 ? -21.837 7.074 4.997 1.00 14.15 366 VAL B CA 1
ATOM 7685 C C . VAL B 1 366 ? -20.918 8.123 4.411 1.00 14.10 366 VAL B C 1
ATOM 7686 O O . VAL B 1 366 ? -20.046 8.633 5.113 1.00 13.89 366 VAL B O 1
ATOM 7690 N N . ASN B 1 367 ? -21.114 8.426 3.128 1.00 14.47 367 ASN B N 1
ATOM 7691 C CA . ASN B 1 367 ? -20.351 9.486 2.471 1.00 15.47 367 ASN B CA 1
ATOM 7692 C C . ASN B 1 367 ? -18.853 9.356 2.736 1.00 14.55 367 ASN B C 1
ATOM 7693 O O . ASN B 1 367 ? -18.212 10.300 3.210 1.00 15.02 367 ASN B O 1
ATOM 7698 N N . PRO B 1 368 ? -18.273 8.186 2.441 1.00 13.80 368 PRO B N 1
ATOM 7699 C CA . PRO B 1 368 ? -16.833 8.036 2.692 1.00 12.72 368 PRO B CA 1
ATOM 7700 C C . PRO B 1 368 ? -15.992 8.878 1.739 1.00 12.41 368 PRO B C 1
ATOM 7701 O O . PRO B 1 368 ? -16.492 9.372 0.718 1.00 12.16 368 PRO B O 1
ATOM 7705 N N . PRO B 1 369 ? -14.689 9.037 2.053 1.00 11.86 369 PRO B N 1
ATOM 7706 C CA . PRO B 1 369 ? -13.799 9.827 1.193 1.00 11.81 369 PRO B CA 1
ATOM 7707 C C . PRO B 1 369 ? -13.730 9.216 -0.212 1.00 12.10 369 PRO B C 1
ATOM 7708 O O . PRO B 1 369 ? -13.587 8.002 -0.371 1.00 12.70 369 PRO B O 1
ATOM 7712 N N . GLN B 1 370 ? -13.843 10.078 -1.219 1.00 12.03 370 GLN B N 1
ATOM 7713 C CA . GLN B 1 370 ? -13.839 9.678 -2.617 1.00 12.57 370 GLN B CA 1
ATOM 7714 C C . GLN B 1 370 ? -12.539 9.953 -3.339 1.00 11.82 370 GLN B C 1
ATOM 7715 O O . GLN B 1 370 ? -12.307 9.406 -4.408 1.00 11.69 370 GLN B O 1
ATOM 7721 N N . HIS B 1 371 ? -11.702 10.806 -2.766 1.00 11.21 371 HIS B N 1
ATOM 7722 C CA . HIS B 1 371 ? -10.458 11.197 -3.423 1.00 11.02 371 HIS B CA 1
ATOM 7723 C C . HIS B 1 371 ? -9.205 11.071 -2.554 1.00 10.36 371 HIS B C 1
ATOM 7724 O O . HIS B 1 371 ? -8.428 12.020 -2.440 1.00 10.86 371 HIS B O 1
ATOM 7731 N N . PRO B 1 372 ? -8.987 9.906 -1.937 1.00 9.78 372 PRO B N 1
ATOM 7732 C CA . PRO B 1 372 ? -7.773 9.784 -1.105 1.00 10.11 372 PRO B CA 1
ATOM 7733 C C . PRO B 1 372 ? -6.529 9.975 -1.979 1.00 10.48 372 PRO B C 1
ATOM 7734 O O . PRO B 1 372 ? -6.516 9.605 -3.158 1.00 10.41 372 PRO B O 1
ATOM 7738 N N . HIS B 1 373 ? -5.476 10.546 -1.402 1.00 10.24 373 HIS B N 1
ATOM 7739 C CA . HIS B 1 373 ? -4.250 10.786 -2.162 1.00 10.73 373 HIS B CA 1
ATOM 7740 C C . HIS B 1 373 ? -3.550 9.454 -2.413 1.00 10.61 373 HIS B C 1
ATOM 7741 O O . HIS B 1 373 ? -2.761 8.986 -1.594 1.00 11.38 373 HIS B O 1
ATOM 7748 N N . HIS B 1 374 ? -3.833 8.842 -3.560 1.00 9.72 374 HIS B N 1
ATOM 7749 C CA . HIS B 1 374 ? -3.288 7.520 -3.861 1.00 9.50 374 HIS B CA 1
ATOM 7750 C C . HIS B 1 374 ? -3.186 7.320 -5.364 1.00 9.92 374 HIS B C 1
ATOM 7751 O O . HIS B 1 374 ? -4.208 7.388 -6.074 1.00 10.04 374 HIS B O 1
ATOM 7758 N N . ARG B 1 375 ? -1.964 7.060 -5.850 1.00 9.44 375 ARG B N 1
ATOM 7759 C CA . ARG B 1 375 ? -1.725 6.873 -7.286 1.00 8.83 375 ARG B CA 1
ATOM 7760 C C . ARG B 1 375 ? -2.481 5.729 -7.932 1.00 9.41 375 ARG B C 1
ATOM 7761 O O . ARG B 1 375 ? -3.170 5.921 -8.931 1.00 9.21 375 ARG B O 1
ATOM 7769 N N . THR B 1 376 ? -2.333 4.534 -7.371 1.00 9.51 376 THR B N 1
ATOM 7770 C CA . THR B 1 376 ? -2.941 3.376 -8.001 1.00 10.14 376 THR B CA 1
ATOM 7771 C C . THR B 1 376 ? -4.444 3.345 -7.892 1.00 10.59 376 THR B C 1
ATOM 7772 O O . THR B 1 376 ? -5.111 2.985 -8.862 1.00 11.11 376 THR B O 1
ATOM 7776 N N . ALA B 1 377 ? -4.983 3.766 -6.756 1.00 9.85 377 ALA B N 1
ATOM 7777 C CA . ALA B 1 377 ? -6.433 3.796 -6.599 1.00 9.55 377 ALA B CA 1
ATOM 7778 C C . ALA B 1 377 ? -7.045 4.842 -7.521 1.00 9.10 377 ALA B C 1
ATOM 7779 O O . ALA B 1 377 ? -8.128 4.628 -8.062 1.00 8.68 377 ALA B O 1
ATOM 7781 N N . HIS B 1 378 ? -6.369 5.983 -7.701 1.00 8.57 378 HIS B N 1
ATOM 7782 C CA . HIS B 1 378 ? -6.882 7.018 -8.601 1.00 8.49 378 HIS B CA 1
ATOM 7783 C C . HIS B 1 378 ? -6.868 6.451 -10.018 1.00 9.34 378 HIS B C 1
ATOM 7784 O O . HIS B 1 378 ? -7.887 6.459 -10.736 1.00 9.27 378 HIS B O 1
ATOM 7791 N N . GLY B 1 379 ? -5.704 5.959 -10.429 1.00 8.29 379 GLY B N 1
ATOM 7792 C CA . GLY B 1 379 ? -5.596 5.350 -11.735 1.00 9.25 379 GLY B CA 1
ATOM 7793 C C . GLY B 1 379 ? -5.509 6.268 -12.923 1.00 9.14 379 GLY B C 1
ATOM 7794 O O . GLY B 1 379 ? -6.203 6.058 -13.928 1.00 9.79 379 GLY B O 1
ATOM 7795 N N . SER B 1 380 ? -4.664 7.292 -12.838 1.00 8.86 380 SER B N 1
ATOM 7796 C CA . SER B 1 380 ? -4.499 8.170 -13.998 1.00 9.24 380 SER B CA 1
ATOM 7797 C C . SER B 1 380 ? -3.718 7.406 -15.077 1.00 9.07 380 SER B C 1
ATOM 7798 O O . SER B 1 380 ? -2.841 6.617 -14.745 1.00 9.42 380 SER B O 1
ATOM 7801 N N . TRP B 1 381 ? -4.047 7.599 -16.356 1.00 9.26 381 TRP B N 1
ATOM 7802 C CA . TRP B 1 381 ? -3.261 6.967 -17.406 1.00 9.45 381 TRP B CA 1
ATOM 7803 C C . TRP B 1 381 ? -2.447 8.038 -18.150 1.00 9.34 381 TRP B C 1
ATOM 7804 O O . TRP B 1 381 ? -1.736 7.735 -19.102 1.00 10.26 381 TRP B O 1
ATOM 7815 N N . THR B 1 382 ? -2.487 9.280 -17.658 1.00 9.21 382 THR B N 1
ATOM 7816 C CA . THR B 1 382 ? -1.793 10.380 -18.335 1.00 9.35 382 THR B CA 1
ATOM 7817 C C . THR B 1 382 ? -0.857 11.169 -17.433 1.00 9.83 382 THR B C 1
ATOM 7818 O O . THR B 1 382 ? -0.522 12.323 -17.729 1.00 10.31 382 THR B O 1
ATOM 7822 N N . ASP B 1 383 ? -0.427 10.552 -16.339 1.00 10.02 383 ASP B N 1
ATOM 7823 C CA . ASP B 1 383 ? 0.457 11.235 -15.396 1.00 10.21 383 ASP B CA 1
ATOM 7824 C C . ASP B 1 383 ? -0.147 12.593 -14.989 1.00 10.36 383 ASP B C 1
ATOM 7825 O O . ASP B 1 383 ? 0.496 13.647 -15.097 1.00 10.34 383 ASP B O 1
ATOM 7830 N N . GLN B 1 384 ? -1.395 12.550 -14.530 1.00 10.12 384 GLN B N 1
ATOM 7831 C CA . GLN B 1 384 ? -2.114 13.741 -14.077 1.00 10.63 384 GLN B CA 1
ATOM 7832 C C . GLN B 1 384 ? -2.945 13.434 -12.852 1.00 11.27 384 GLN B C 1
ATOM 7833 O O . GLN B 1 384 ? -3.739 12.495 -12.848 1.00 10.98 384 GLN B O 1
ATOM 7839 N N . MET B 1 385 ? -2.784 14.243 -11.827 1.00 12.27 385 MET B N 1
ATOM 7840 C CA . MET B 1 385 ? -3.577 14.053 -10.610 1.00 13.39 385 MET B CA 1
ATOM 7841 C C . MET B 1 385 ? -5.039 14.404 -10.869 1.00 13.52 385 MET B C 1
ATOM 7842 O O . MET B 1 385 ? -5.934 13.981 -10.128 1.00 14.07 385 MET B O 1
ATOM 7847 N N . THR B 1 386 ? -5.262 15.230 -11.880 1.00 14.05 386 THR B N 1
ATOM 7848 C CA . THR B 1 386 ? -6.580 15.762 -12.198 1.00 15.03 386 THR B CA 1
ATOM 7849 C C . THR B 1 386 ? -7.374 14.967 -13.220 1.00 14.48 386 THR B C 1
ATOM 7850 O O . THR B 1 386 ? -8.519 15.330 -13.532 1.00 14.95 386 THR B O 1
ATOM 7854 N N . SER B 1 387 ? -6.772 13.906 -13.761 1.00 13.23 387 SER B N 1
ATOM 7855 C CA . SER B 1 387 ? -7.452 13.111 -14.768 1.00 13.14 387 SER B CA 1
ATOM 7856 C C . SER B 1 387 ? -7.189 11.631 -14.575 1.00 12.32 387 SER B C 1
ATOM 7857 O O . SER B 1 387 ? -6.052 11.199 -14.550 1.00 12.24 387 SER B O 1
ATOM 7860 N N . PRO B 1 388 ? -8.250 10.822 -14.438 1.00 12.08 388 PRO B N 1
ATOM 7861 C CA . PRO B 1 388 ? -9.663 11.237 -14.480 1.00 11.82 388 PRO B CA 1
ATOM 7862 C C . PRO B 1 388 ? -10.024 12.092 -13.265 1.00 11.38 388 PRO B C 1
ATOM 7863 O O . PRO B 1 388 ? -9.248 12.175 -12.311 1.00 11.47 388 PRO B O 1
ATOM 7867 N N . THR B 1 389 ? -11.195 12.731 -13.307 1.00 11.21 389 THR B N 1
ATOM 7868 C CA . THR B 1 389 ? -11.649 13.584 -12.206 1.00 11.25 389 THR B CA 1
ATOM 7869 C C . THR B 1 389 ? -12.239 12.802 -11.018 1.00 10.86 389 THR B C 1
ATOM 7870 O O . THR B 1 389 ? -12.749 13.386 -10.053 1.00 11.07 389 THR B O 1
ATOM 7874 N N . TYR B 1 390 ? -12.189 11.477 -11.098 1.00 10.80 390 TYR B N 1
ATOM 7875 C CA . TYR B 1 390 ? -12.669 10.618 -10.024 1.00 10.28 390 TYR B CA 1
ATOM 7876 C C . TYR B 1 390 ? -11.673 9.470 -9.886 1.00 10.10 390 TYR B C 1
ATOM 7877 O O . TYR B 1 390 ? -10.835 9.252 -10.765 1.00 10.12 390 TYR B O 1
ATOM 7886 N N . HIS B 1 391 ? -11.766 8.733 -8.784 1.00 9.71 391 HIS B N 1
ATOM 7887 C CA . HIS B 1 391 ? -10.906 7.587 -8.568 1.00 9.26 391 HIS B CA 1
ATOM 7888 C C . HIS B 1 391 ? -11.497 6.385 -9.276 1.00 9.29 391 HIS B C 1
ATOM 7889 O O . HIS B 1 391 ? -12.670 6.051 -9.092 1.00 10.03 391 HIS B O 1
ATOM 7896 N N . ARG B 1 392 ? -10.691 5.713 -10.073 1.00 9.55 392 ARG B N 1
ATOM 7897 C CA . ARG B 1 392 ? -11.222 4.552 -10.765 1.00 10.01 392 ARG B CA 1
ATOM 7898 C C . ARG B 1 392 ? -11.389 3.342 -9.861 1.00 10.33 392 ARG B C 1
ATOM 7899 O O . ARG B 1 392 ? -12.136 2.433 -10.210 1.00 9.98 392 ARG B O 1
ATOM 7907 N N . HIS B 1 393 ? -10.706 3.327 -8.713 1.00 10.10 393 HIS B N 1
ATOM 7908 C CA . HIS B 1 393 ? -10.806 2.196 -7.775 1.00 10.18 393 HIS B CA 1
ATOM 7909 C C . HIS B 1 393 ? -11.158 2.639 -6.379 1.00 10.06 393 HIS B C 1
ATOM 7910 O O . HIS B 1 393 ? -10.871 3.783 -5.999 1.00 10.48 393 HIS B O 1
ATOM 7917 N N . THR B 1 394 ? -11.782 1.725 -5.631 1.00 9.81 394 THR B N 1
ATOM 7918 C CA . THR B 1 394 ? -12.142 1.956 -4.237 1.00 10.24 394 THR B CA 1
ATOM 7919 C C . THR B 1 394 ? -11.117 1.223 -3.361 1.00 9.82 394 THR B C 1
ATOM 7920 O O . THR B 1 394 ? -11.110 -0.010 -3.304 1.00 10.27 394 THR B O 1
ATOM 7924 N N . ILE B 1 395 ? -10.242 1.967 -2.686 1.00 9.62 395 ILE B N 1
ATOM 7925 C CA . ILE B 1 395 ? -9.236 1.317 -1.858 1.00 9.24 395 ILE B CA 1
ATOM 7926 C C . ILE B 1 395 ? -9.835 1.138 -0.469 1.00 9.47 395 ILE B C 1
ATOM 7927 O O . ILE B 1 395 ? -9.567 1.889 0.480 1.00 9.35 395 ILE B O 1
ATOM 7932 N N . TYR B 1 396 ? -10.693 0.111 -0.387 1.00 8.84 396 TYR B N 1
ATOM 7933 C CA . TYR B 1 396 ? -11.414 -0.209 0.835 1.00 9.53 396 TYR B CA 1
ATOM 7934 C C . TYR B 1 396 ? -10.602 -0.204 2.101 1.00 9.11 396 TYR B C 1
ATOM 7935 O O . TYR B 1 396 ? -9.491 -0.730 2.127 1.00 9.60 396 TYR B O 1
ATOM 7944 N N . GLY B 1 397 ? -11.188 0.382 3.141 1.00 8.65 397 GLY B N 1
ATOM 7945 C CA . GLY B 1 397 ? -10.573 0.378 4.455 1.00 9.13 397 GLY B CA 1
ATOM 7946 C C . GLY B 1 397 ? -9.562 1.458 4.782 1.00 9.48 397 GLY B C 1
ATOM 7947 O O . GLY B 1 397 ? -9.264 1.650 5.953 1.00 9.76 397 GLY B O 1
ATOM 7948 N N . ALA B 1 398 ? -9.051 2.169 3.778 1.00 9.54 398 ALA B N 1
ATOM 7949 C CA . ALA B 1 398 ? -8.026 3.197 4.057 1.00 9.48 398 ALA B CA 1
ATOM 7950 C C . ALA B 1 398 ? -8.563 4.310 4.938 1.00 9.64 398 ALA B C 1
ATOM 7951 O O . ALA B 1 398 ? -9.611 4.900 4.644 1.00 9.47 398 ALA B O 1
ATOM 7953 N N . LEU B 1 399 ? -7.851 4.591 6.025 1.00 9.35 399 LEU B N 1
ATOM 7954 C CA . LEU B 1 399 ? -8.253 5.667 6.937 1.00 9.37 399 LEU B CA 1
ATOM 7955 C C . LEU B 1 399 ? -7.505 6.935 6.499 1.00 9.58 399 LEU B C 1
ATOM 7956 O O . LEU B 1 399 ? -6.278 6.956 6.470 1.00 9.85 399 LEU B O 1
ATOM 7961 N N . VAL B 1 400 ? -8.245 7.968 6.113 1.00 10.34 400 VAL B N 1
ATOM 7962 C CA . VAL B 1 400 ? -7.586 9.207 5.668 1.00 10.47 400 VAL B CA 1
ATOM 7963 C C . VAL B 1 400 ? -6.982 9.960 6.843 1.00 10.64 400 VAL B C 1
ATOM 7964 O O . VAL B 1 400 ? -7.313 9.692 8.008 1.00 10.70 400 VAL B O 1
ATOM 7968 N N . GLY B 1 401 ? -6.087 10.893 6.519 1.00 11.26 401 GLY B N 1
ATOM 7969 C CA . GLY B 1 401 ? -5.401 11.681 7.533 1.00 12.05 401 GLY B CA 1
ATOM 7970 C C . GLY B 1 401 ? -6.339 12.244 8.575 1.00 12.50 401 GLY B C 1
ATOM 7971 O O . GLY B 1 401 ? -6.110 12.095 9.768 1.00 13.33 401 GLY B O 1
ATOM 7972 N N . GLY B 1 402 ? -7.397 12.901 8.127 1.00 13.51 402 GLY B N 1
ATOM 7973 C CA . GLY B 1 402 ? -8.333 13.439 9.088 1.00 14.51 402 GLY B CA 1
ATOM 7974 C C . GLY B 1 402 ? -8.532 14.932 8.971 1.00 15.83 402 GLY B C 1
ATOM 7975 O O . GLY B 1 402 ? -7.836 15.621 8.210 1.00 16.25 402 GLY B O 1
ATOM 7976 N N . PRO B 1 403 ? -9.475 15.465 9.759 1.00 16.75 403 PRO B N 1
ATOM 7977 C CA . PRO B 1 403 ? -9.829 16.881 9.778 1.00 17.06 403 PRO B CA 1
ATOM 7978 C C . PRO B 1 403 ? -8.856 17.766 10.515 1.00 17.45 403 PRO B C 1
ATOM 7979 O O . PRO B 1 403 ? -7.912 17.281 11.151 1.00 17.17 403 PRO B O 1
ATOM 7983 N N . ASP B 1 404 ? -9.076 19.076 10.408 1.00 18.13 404 ASP B N 1
ATOM 7984 C CA . ASP B 1 404 ? -8.243 20.024 11.134 1.00 19.08 404 ASP B CA 1
ATOM 7985 C C . ASP B 1 404 ? -8.797 20.052 12.559 1.00 19.06 404 ASP B C 1
ATOM 7986 O O . ASP B 1 404 ? -9.713 19.281 12.879 1.00 18.14 404 ASP B O 1
ATOM 7991 N N . ASN B 1 405 ? -8.268 20.921 13.414 1.00 19.73 405 ASN B N 1
ATOM 7992 C CA . ASN B 1 405 ? -8.713 20.934 14.808 1.00 20.16 405 ASN B CA 1
ATOM 7993 C C . ASN B 1 405 ? -10.129 21.432 15.050 1.00 19.65 405 ASN B C 1
ATOM 7994 O O . ASN B 1 405 ? -10.624 21.398 16.181 1.00 19.41 405 ASN B O 1
ATOM 7999 N N . ALA B 1 406 ? -10.780 21.884 13.988 1.00 19.09 406 ALA B N 1
ATOM 8000 C CA . ALA B 1 406 ? -12.144 22.377 14.075 1.00 18.84 406 ALA B CA 1
ATOM 8001 C C . ALA B 1 406 ? -13.075 21.448 13.299 1.00 18.25 406 ALA B C 1
ATOM 8002 O O . ALA B 1 406 ? -14.169 21.837 12.911 1.00 18.24 406 ALA B O 1
ATOM 8004 N N . ASP B 1 407 ? -12.623 20.212 13.078 1.00 18.02 407 ASP B N 1
ATOM 8005 C CA . ASP B 1 407 ? -13.392 19.192 12.337 1.00 17.36 407 ASP B CA 1
ATOM 8006 C C . ASP B 1 407 ? -13.535 19.510 10.863 1.00 17.29 407 ASP B C 1
ATOM 8007 O O . ASP B 1 407 ? -14.326 18.877 10.160 1.00 16.64 407 ASP B O 1
ATOM 8012 N N . GLY B 1 408 ? -12.753 20.478 10.397 1.00 16.99 408 GLY B N 1
ATOM 8013 C CA . GLY B 1 408 ? -12.810 20.841 8.997 1.00 17.09 408 GLY B CA 1
ATOM 8014 C C . GLY B 1 408 ? -12.127 19.774 8.161 1.00 17.22 408 GLY B C 1
ATOM 8015 O O . GLY B 1 408 ? -11.043 19.304 8.500 1.00 17.57 408 GLY B O 1
ATOM 8016 N N . TYR B 1 409 ? -12.750 19.406 7.055 1.00 16.84 409 TYR B N 1
ATOM 8017 C CA . TYR B 1 409 ? -12.181 18.370 6.195 1.00 17.20 409 TYR B CA 1
ATOM 8018 C C . TYR B 1 409 ? -12.630 18.583 4.762 1.00 17.00 409 TYR B C 1
ATOM 8019 O O . TYR B 1 409 ? -13.805 18.832 4.510 1.00 17.81 409 TYR B O 1
ATOM 8028 N N . THR B 1 410 ? -11.693 18.496 3.826 1.00 17.68 410 THR B N 1
ATOM 8029 C CA . THR B 1 410 ? -12.006 18.649 2.408 1.00 17.70 410 THR B CA 1
ATOM 8030 C C . THR B 1 410 ? -11.477 17.431 1.674 1.00 16.84 410 THR B C 1
ATOM 8031 O O . THR B 1 410 ? -10.296 17.099 1.762 1.00 16.32 410 THR B O 1
ATOM 8035 N N . ASP B 1 411 ? -12.381 16.767 0.967 1.00 15.74 411 ASP B N 1
ATOM 8036 C CA . ASP B 1 411 ? -12.076 15.554 0.214 1.00 15.13 411 ASP B CA 1
ATOM 8037 C C . ASP B 1 411 ? -11.593 15.896 -1.203 1.00 14.85 411 ASP B C 1
ATOM 8038 O O . ASP B 1 411 ? -12.383 15.985 -2.151 1.00 14.79 411 ASP B O 1
ATOM 8043 N N . GLU B 1 412 ? -10.282 16.106 -1.326 1.00 14.61 412 GLU B N 1
ATOM 8044 C CA . GLU B 1 412 ? -9.667 16.407 -2.615 1.00 14.95 412 GLU B CA 1
ATOM 8045 C C . GLU B 1 412 ? -8.406 15.567 -2.719 1.00 13.63 412 GLU B C 1
ATOM 8046 O O . GLU B 1 412 ? -7.738 15.316 -1.712 1.00 12.88 412 GLU B O 1
ATOM 8052 N N . ILE B 1 413 ? -8.082 15.166 -3.947 1.00 12.97 413 ILE B N 1
ATOM 8053 C CA . ILE B 1 413 ? -6.940 14.311 -4.189 1.00 12.28 413 ILE B CA 1
ATOM 8054 C C . ILE B 1 413 ? -5.607 14.925 -3.789 1.00 12.91 413 ILE B C 1
ATOM 8055 O O . ILE B 1 413 ? -4.699 14.204 -3.398 1.00 12.77 413 ILE B O 1
ATOM 8060 N N . ASN B 1 414 ? -5.463 16.236 -3.894 1.00 15.13 414 ASN B N 1
ATOM 8061 C CA . ASN B 1 414 ? -4.191 16.795 -3.472 1.00 17.40 414 ASN B CA 1
ATOM 8062 C C . ASN B 1 414 ? -4.232 17.518 -2.143 1.00 19.25 414 ASN B C 1
ATOM 8063 O O . ASN B 1 414 ? -3.489 18.474 -1.917 1.00 18.69 414 ASN B O 1
ATOM 8068 N N . ASN B 1 415 ? -5.104 17.050 -1.262 1.00 20.88 415 ASN B N 1
ATOM 8069 C CA . ASN B 1 415 ? -5.167 17.601 0.072 1.00 23.66 415 ASN B CA 1
ATOM 8070 C C . ASN B 1 415 ? -4.536 16.488 0.915 1.00 25.29 415 ASN B C 1
ATOM 8071 O O . ASN B 1 415 ? -5.220 15.578 1.377 1.00 25.84 415 ASN B O 1
ATOM 8076 N N . TYR B 1 416 ? -3.220 16.527 1.068 1.00 26.77 416 TYR B N 1
ATOM 8077 C CA . TYR B 1 416 ? -2.538 15.502 1.854 1.00 28.20 416 TYR B CA 1
ATOM 8078 C C . TYR B 1 416 ? -2.835 15.603 3.359 1.00 27.91 416 TYR B C 1
ATOM 8079 O O . TYR B 1 416 ? -3.057 14.588 4.030 1.00 27.81 416 TYR B O 1
ATOM 8088 N N . VAL B 1 417 ? -2.887 16.813 3.900 1.00 27.14 417 VAL B N 1
ATOM 8089 C CA . VAL B 1 417 ? -3.186 16.949 5.316 1.00 26.43 417 VAL B CA 1
ATOM 8090 C C . VAL B 1 417 ? -4.511 16.254 5.687 1.00 25.12 417 VAL B C 1
ATOM 8091 O O . VAL B 1 417 ? -4.616 15.582 6.713 1.00 25.58 417 VAL B O 1
ATOM 8095 N N . ASN B 1 418 ? -5.523 16.394 4.848 1.00 23.04 418 ASN B N 1
ATOM 8096 C CA . ASN B 1 418 ? -6.801 15.781 5.167 1.00 21.24 418 ASN B CA 1
ATOM 8097 C C . ASN B 1 418 ? -6.918 14.399 4.551 1.00 19.49 418 ASN B C 1
ATOM 8098 O O . ASN B 1 418 ? -7.433 13.483 5.183 1.00 18.98 418 ASN B O 1
ATOM 8103 N N . ASN B 1 419 ? -6.351 14.243 3.322 1.00 16.82 419 ASN B N 1
ATOM 8104 C CA . ASN B 1 419 ? -6.680 13.025 2.558 1.00 14.76 419 ASN B CA 1
ATOM 8105 C C . ASN B 1 419 ? -5.504 12.086 2.256 1.00 14.05 419 ASN B C 1
ATOM 8106 O O . ASN B 1 419 ? -5.652 11.191 1.395 1.00 13.65 419 ASN B O 1
ATOM 8111 N N . GLU B 1 420 ? -4.350 12.135 2.895 1.00 13.61 420 GLU B N 1
ATOM 8112 C CA . GLU B 1 420 ? -3.384 11.093 2.589 1.00 14.54 420 GLU B CA 1
ATOM 8113 C C . GLU B 1 420 ? -3.826 9.809 3.298 1.00 12.81 420 GLU B C 1
ATOM 8114 O O . GLU B 1 420 ? -4.629 9.842 4.234 1.00 12.13 420 GLU B O 1
ATOM 8120 N N . ILE B 1 421 ? -3.362 8.675 2.786 1.00 11.98 421 ILE B N 1
ATOM 8121 C CA . ILE B 1 421 ? -3.643 7.375 3.397 1.00 11.31 421 ILE B CA 1
ATOM 8122 C C . ILE B 1 421 ? -2.285 6.677 3.427 1.00 10.70 421 ILE B C 1
ATOM 8123 O O . ILE B 1 421 ? -1.446 6.907 2.556 1.00 11.73 421 ILE B O 1
ATOM 8128 N N . ALA B 1 422 ? -2.063 5.826 4.421 1.00 10.00 422 ALA B N 1
ATOM 8129 C CA . ALA B 1 422 ? -0.759 5.192 4.547 1.00 10.07 422 ALA B CA 1
ATOM 8130 C C . ALA B 1 422 ? -0.814 3.993 5.461 1.00 9.31 422 ALA B C 1
ATOM 8131 O O . ALA B 1 422 ? -1.705 3.886 6.306 1.00 9.14 422 ALA B O 1
ATOM 8133 N N . CYS B 1 423 ? 0.159 3.094 5.299 1.00 9.14 423 CYS B N 1
ATOM 8134 C CA . CYS B 1 423 ? 0.215 1.895 6.128 1.00 9.18 423 CYS B CA 1
ATOM 8135 C C . CYS B 1 423 ? 0.076 2.213 7.609 1.00 8.83 423 CYS B C 1
ATOM 8136 O O . CYS B 1 423 ? -0.751 1.622 8.314 1.00 8.70 423 CYS B O 1
ATOM 8139 N N . ASP B 1 424 ? 0.896 3.134 8.095 1.00 9.21 424 ASP B N 1
ATOM 8140 C CA . ASP B 1 424 ? 0.866 3.416 9.525 1.00 9.22 424 ASP B CA 1
ATOM 8141 C C . ASP B 1 424 ? -0.456 3.996 10.028 1.00 9.34 424 ASP B C 1
ATOM 8142 O O . ASP B 1 424 ? -0.813 3.800 11.192 1.00 9.96 424 ASP B O 1
ATOM 8147 N N . TYR B 1 425 ? -1.178 4.681 9.148 1.00 9.74 425 TYR B N 1
ATOM 8148 C CA . TYR B 1 425 ? -2.460 5.273 9.503 1.00 9.57 425 TYR B CA 1
ATOM 8149 C C . TYR B 1 425 ? -3.467 4.178 9.846 1.00 9.26 425 TYR B C 1
ATOM 8150 O O . TYR B 1 425 ? -4.320 4.367 10.698 1.00 9.81 425 TYR B O 1
ATOM 8159 N N . ASN B 1 426 ? -3.376 3.038 9.165 1.00 9.40 426 ASN B N 1
ATOM 8160 C CA . ASN B 1 426 ? -4.327 1.952 9.427 1.00 9.39 426 ASN B CA 1
ATOM 8161 C C . ASN B 1 426 ? -3.893 0.900 10.436 1.00 9.80 426 ASN B C 1
ATOM 8162 O O . ASN B 1 426 ? -4.702 0.047 10.805 1.00 9.19 426 ASN B O 1
ATOM 8167 N N . ALA B 1 427 ? -2.633 0.948 10.883 1.00 10.12 427 ALA B N 1
ATOM 8168 C CA . ALA B 1 427 ? -2.096 -0.071 11.783 1.00 10.14 427 ALA B CA 1
ATOM 8169 C C . ALA B 1 427 ? -2.798 -0.141 13.131 1.00 10.37 427 ALA B C 1
ATOM 8170 O O . ALA B 1 427 ? -3.451 -1.156 13.441 1.00 10.24 427 ALA B O 1
ATOM 8172 N N . GLY B 1 428 ? -2.680 0.922 13.926 1.00 10.39 428 GLY B N 1
ATOM 8173 C CA . GLY B 1 428 ? -3.345 0.955 15.224 1.00 9.98 428 GLY B CA 1
ATOM 8174 C C . GLY B 1 428 ? -4.853 0.876 15.061 1.00 10.34 428 GLY B C 1
ATOM 8175 O O . GLY B 1 428 ? -5.552 0.229 15.856 1.00 10.37 428 GLY B O 1
ATOM 8176 N N . PHE B 1 429 ? -5.349 1.535 14.018 1.00 10.32 429 PHE B N 1
ATOM 8177 C CA . PHE B 1 429 ? -6.767 1.553 13.706 1.00 10.14 429 PHE B CA 1
ATOM 8178 C C . PHE B 1 429 ? -7.312 0.112 13.637 1.00 10.19 429 PHE B C 1
ATOM 8179 O O . PHE B 1 429 ? -8.382 -0.191 14.175 1.00 9.87 429 PHE B O 1
ATOM 8187 N N . THR B 1 430 ? -6.594 -0.762 12.937 1.00 9.56 430 THR B N 1
ATOM 8188 C CA . THR B 1 430 ? -7.042 -2.150 12.799 1.00 9.35 430 THR B CA 1
ATOM 8189 C C . THR B 1 430 ? -7.154 -2.801 14.173 1.00 10.32 430 THR B C 1
ATOM 8190 O O . THR B 1 430 ? -8.097 -3.548 14.458 1.00 10.23 430 THR B O 1
ATOM 8194 N N . GLY B 1 431 ? -6.181 -2.515 15.026 1.00 9.78 431 GLY B N 1
ATOM 8195 C CA . GLY B 1 431 ? -6.204 -3.073 16.368 1.00 10.35 431 GLY B CA 1
ATOM 8196 C C . GLY B 1 431 ? -7.390 -2.566 17.167 1.00 10.54 431 GLY B C 1
ATOM 8197 O O . GLY B 1 431 ? -8.062 -3.333 17.877 1.00 10.75 431 GLY B O 1
ATOM 8198 N N . ALA B 1 432 ? -7.659 -1.267 17.055 1.00 10.80 432 ALA B N 1
ATOM 8199 C CA . ALA B 1 432 ? -8.782 -0.674 17.768 1.00 10.70 432 ALA B CA 1
ATOM 8200 C C . ALA B 1 432 ? -10.110 -1.243 17.260 1.00 10.95 432 ALA B C 1
ATOM 8201 O O . ALA B 1 432 ? -11.039 -1.456 18.036 1.00 10.66 432 ALA B O 1
ATOM 8203 N N . LEU B 1 433 ? -10.201 -1.473 15.954 1.00 10.33 433 LEU B N 1
ATOM 8204 C CA . LEU B 1 433 ? -11.430 -2.022 15.376 1.00 10.61 433 LEU B CA 1
ATOM 8205 C C . LEU B 1 433 ? -11.655 -3.444 15.873 1.00 11.03 433 LEU B C 1
ATOM 8206 O O . LEU B 1 433 ? -12.786 -3.835 16.136 1.00 10.79 433 LEU B O 1
ATOM 8211 N N . ALA B 1 434 ? -10.583 -4.226 15.985 1.00 10.84 434 ALA B N 1
ATOM 8212 C CA . ALA B 1 434 ? -10.736 -5.591 16.462 1.00 12.16 434 ALA B CA 1
ATOM 8213 C C . ALA B 1 434 ? -11.249 -5.541 17.899 1.00 12.63 434 ALA B C 1
ATOM 8214 O O . ALA B 1 434 ? -12.059 -6.368 18.293 1.00 13.15 434 ALA B O 1
ATOM 8216 N N . LYS B 1 435 ? -10.792 -4.571 18.686 1.00 13.54 435 LYS B N 1
ATOM 8217 C CA . LYS B 1 435 ? -11.267 -4.441 20.074 1.00 14.35 435 LYS B CA 1
ATOM 8218 C C . LYS B 1 435 ? -12.736 -4.057 20.104 1.00 14.81 435 LYS B C 1
ATOM 8219 O O . LYS B 1 435 ? -13.506 -4.613 20.889 1.00 15.57 435 LYS B O 1
ATOM 8225 N N . MET B 1 436 ? -13.128 -3.090 19.275 1.00 14.48 436 MET B N 1
ATOM 8226 C CA . MET B 1 436 ? -14.540 -2.674 19.256 1.00 14.21 436 MET B CA 1
ATOM 8227 C C . MET B 1 436 ? -15.432 -3.784 18.741 1.00 14.57 436 MET B C 1
ATOM 8228 O O . MET B 1 436 ? -16.569 -3.915 19.190 1.00 14.40 436 MET B O 1
ATOM 8233 N N . TYR B 1 437 ? -14.940 -4.564 17.781 1.00 14.38 437 TYR B N 1
ATOM 8234 C CA . TYR B 1 437 ? -15.736 -5.689 17.275 1.00 15.00 437 TYR B CA 1
ATOM 8235 C C . TYR B 1 437 ? -15.920 -6.690 18.413 1.00 15.35 437 TYR B C 1
ATOM 8236 O O . TYR B 1 437 ? -17.006 -7.242 18.598 1.00 15.94 437 TYR B O 1
ATOM 8245 N N . LYS B 1 438 ? -14.856 -6.951 19.160 1.00 15.71 438 LYS B N 1
ATOM 8246 C CA . LYS B 1 438 ? -14.954 -7.881 20.297 1.00 17.38 438 LYS B CA 1
ATOM 8247 C C . LYS B 1 438 ? -16.025 -7.367 21.265 1.00 17.88 438 LYS B C 1
ATOM 8248 O O . LYS B 1 438 ? -16.837 -8.132 21.791 1.00 18.62 438 LYS B O 1
ATOM 8254 N N . HIS B 1 439 ? -16.030 -6.058 21.480 1.00 18.36 439 HIS B N 1
ATOM 8255 C CA . HIS B 1 439 ? -16.963 -5.427 22.408 1.00 19.07 439 HIS B CA 1
ATOM 8256 C C . HIS B 1 439 ? -18.395 -5.278 21.914 1.00 18.69 439 HIS B C 1
ATOM 8257 O O . HIS B 1 439 ? -19.345 -5.517 22.663 1.00 19.91 439 HIS B O 1
ATOM 8264 N N . SER B 1 440 ? -18.549 -4.876 20.662 1.00 17.64 440 SER B N 1
ATOM 8265 C CA . SER B 1 440 ? -19.864 -4.558 20.136 1.00 16.79 440 SER B CA 1
ATOM 8266 C C . SER B 1 440 ? -20.315 -5.194 18.831 1.00 16.77 440 SER B C 1
ATOM 8267 O O . SER B 1 440 ? -21.415 -4.910 18.349 1.00 17.23 440 SER B O 1
ATOM 8270 N N . GLY B 1 441 ? -19.480 -6.040 18.248 1.00 16.32 441 GLY B N 1
ATOM 8271 C CA . GLY B 1 441 ? -19.881 -6.694 17.027 1.00 15.86 441 GLY B CA 1
ATOM 8272 C C . GLY B 1 441 ? -19.998 -5.849 15.774 1.00 15.58 441 GLY B C 1
ATOM 8273 O O . GLY B 1 441 ? -19.355 -4.798 15.620 1.00 14.93 441 GLY B O 1
ATOM 8274 N N . GLY B 1 442 ? -20.886 -6.291 14.927 1.00 15.66 442 GLY B N 1
ATOM 8275 C CA . GLY B 1 442 ? -21.069 -5.749 13.594 1.00 15.21 442 GLY B CA 1
ATOM 8276 C C . GLY B 1 442 ? -20.488 -6.764 12.645 1.00 15.64 442 GLY B C 1
ATOM 8277 O O . GLY B 1 442 ? -19.297 -7.088 12.740 1.00 15.58 442 GLY B O 1
ATOM 8278 N N . ASP B 1 443 ? -21.330 -7.378 11.827 1.00 15.95 443 ASP B N 1
ATOM 8279 C CA . ASP B 1 443 ? -20.858 -8.454 10.970 1.00 16.48 443 ASP B CA 1
ATOM 8280 C C . ASP B 1 443 ? -20.149 -8.061 9.690 1.00 15.64 443 ASP B C 1
ATOM 8281 O O . ASP B 1 443 ? -20.622 -7.218 8.930 1.00 15.10 443 ASP B O 1
ATOM 8286 N N . PRO B 1 444 ? -18.992 -8.677 9.438 1.00 15.70 444 PRO B N 1
ATOM 8287 C CA . PRO B 1 444 ? -18.257 -8.368 8.209 1.00 15.85 444 PRO B CA 1
ATOM 8288 C C . PRO B 1 444 ? -19.082 -8.916 7.047 1.00 15.45 444 PRO B C 1
ATOM 8289 O O . PRO B 1 444 ? -19.973 -9.732 7.249 1.00 14.67 444 PRO B O 1
ATOM 8293 N N . ILE B 1 445 ? -18.791 -8.461 5.842 1.00 15.44 445 ILE B N 1
ATOM 8294 C CA . ILE B 1 445 ? -19.494 -8.947 4.656 1.00 15.33 445 ILE B CA 1
ATOM 8295 C C . ILE B 1 445 ? -18.874 -10.314 4.347 1.00 16.03 445 ILE B C 1
ATOM 8296 O O . ILE B 1 445 ? -17.661 -10.431 4.193 1.00 15.40 445 ILE B O 1
ATOM 8301 N N . PRO B 1 446 ? -19.700 -11.377 4.253 1.00 16.07 446 PRO B N 1
ATOM 8302 C CA . PRO B 1 446 ? -19.102 -12.685 3.968 1.00 16.09 446 PRO B CA 1
ATOM 8303 C C . PRO B 1 446 ? -18.415 -12.786 2.606 1.00 15.94 446 PRO B C 1
ATOM 8304 O O . PRO B 1 446 ? -18.944 -12.308 1.604 1.00 15.88 446 PRO B O 1
ATOM 8308 N N . ASN B 1 447 ? -17.235 -13.411 2.605 1.00 16.39 447 ASN B N 1
ATOM 8309 C CA . ASN B 1 447 ? -16.422 -13.607 1.410 1.00 16.85 447 ASN B CA 1
ATOM 8310 C C . ASN B 1 447 ? -16.333 -12.315 0.598 1.00 16.48 447 ASN B C 1
ATOM 8311 O O . ASN B 1 447 ? -16.542 -12.302 -0.602 1.00 15.23 447 ASN B O 1
ATOM 8316 N N . PHE B 1 448 ? -16.011 -11.226 1.273 1.00 16.59 448 PHE B N 1
ATOM 8317 C CA . PHE B 1 448 ? -15.928 -9.929 0.631 1.00 16.67 448 PHE B CA 1
ATOM 8318 C C . PHE B 1 448 ? -14.745 -9.847 -0.307 1.00 16.34 448 PHE B C 1
ATOM 8319 O O . PHE B 1 448 ? -13.641 -10.245 0.037 1.00 16.61 448 PHE B O 1
ATOM 8327 N N . LYS B 1 449 ? -14.996 -9.328 -1.498 1.00 16.91 449 LYS B N 1
ATOM 8328 C CA . LYS B 1 449 ? -13.967 -9.175 -2.505 1.00 17.13 449 LYS B CA 1
ATOM 8329 C C . LYS B 1 449 ? -14.083 -7.795 -3.124 1.00 16.73 449 LYS B C 1
ATOM 8330 O O . LYS B 1 449 ? -15.107 -7.123 -2.987 1.00 16.92 449 LYS B O 1
ATOM 8336 N N . ALA B 1 450 ? -13.034 -7.371 -3.807 1.00 15.88 450 ALA B N 1
ATOM 8337 C CA . ALA B 1 450 ? -13.056 -6.068 -4.457 1.00 15.73 450 ALA B CA 1
ATOM 8338 C C . ALA B 1 450 ? -12.907 -6.277 -5.960 1.00 15.50 450 ALA B C 1
ATOM 8339 O O . ALA B 1 450 ? -11.976 -5.766 -6.600 1.00 13.95 450 ALA B O 1
ATOM 8341 N N . ILE B 1 451 ? -13.823 -7.065 -6.521 1.00 15.52 451 ILE B N 1
ATOM 8342 C CA . ILE B 1 451 ? -13.823 -7.299 -7.969 1.00 15.79 451 ILE B CA 1
ATOM 8343 C C . ILE B 1 451 ? -14.729 -6.211 -8.551 1.00 15.32 451 ILE B C 1
ATOM 8344 O O . ILE B 1 451 ? -15.957 -6.305 -8.528 1.00 15.87 451 ILE B O 1
ATOM 8349 N N . GLU B 1 452 ? -14.096 -5.170 -9.063 1.00 14.18 452 GLU B N 1
ATOM 8350 C CA . GLU B 1 452 ? -14.790 -4.025 -9.591 1.00 13.50 452 GLU B CA 1
ATOM 8351 C C . GLU B 1 452 ? -15.303 -4.162 -11.003 1.00 13.50 452 GLU B C 1
ATOM 8352 O O . GLU B 1 452 ? -14.722 -4.865 -11.836 1.00 13.02 452 GLU B O 1
ATOM 8358 N N . LYS B 1 453 ? -16.378 -3.433 -11.258 1.00 14.49 453 LYS B N 1
ATOM 8359 C CA . LYS B 1 453 ? -16.920 -3.380 -12.597 1.00 15.52 453 LYS B CA 1
ATOM 8360 C C . LYS B 1 453 ? -15.938 -2.445 -13.329 1.00 15.45 453 LYS B C 1
ATOM 8361 O O . LYS B 1 453 ? -15.451 -1.440 -12.757 1.00 14.68 453 LYS B O 1
ATOM 8367 N N . ILE B 1 454 ? -15.631 -2.768 -14.577 1.00 14.40 454 ILE B N 1
ATOM 8368 C CA . ILE B 1 454 ? -14.746 -1.918 -15.368 1.00 14.41 454 ILE B CA 1
ATOM 8369 C C . ILE B 1 454 ? -15.612 -0.728 -15.794 1.00 13.86 454 ILE B C 1
ATOM 8370 O O . ILE B 1 454 ? -16.621 -0.896 -16.492 1.00 14.99 454 ILE B O 1
ATOM 8375 N N . THR B 1 455 ? -15.222 0.476 -15.385 1.00 13.26 455 THR B N 1
ATOM 8376 C CA . THR B 1 455 ? -16.011 1.664 -15.656 1.00 13.01 455 THR B CA 1
ATOM 8377 C C . THR B 1 455 ? -15.611 2.548 -16.821 1.00 13.14 455 THR B C 1
ATOM 8378 O O . THR B 1 455 ? -16.257 3.566 -17.066 1.00 14.19 455 THR B O 1
ATOM 8382 N N . ASN B 1 456 ? -14.515 2.210 -17.496 1.00 12.05 456 ASN B N 1
ATOM 8383 C CA . ASN B 1 456 ? -14.146 2.914 -18.721 1.00 12.13 456 ASN B CA 1
ATOM 8384 C C . ASN B 1 456 ? -13.558 1.852 -19.630 1.00 12.38 456 ASN B C 1
ATOM 8385 O O . ASN B 1 456 ? -12.928 0.913 -19.162 1.00 13.12 456 ASN B O 1
ATOM 8390 N N . ASP B 1 457 ? -13.799 1.968 -20.932 1.00 12.52 457 ASP B N 1
ATOM 8391 C CA . ASP B 1 457 ? -13.229 1.020 -21.871 1.00 12.33 457 ASP B CA 1
ATOM 8392 C C . ASP B 1 457 ? -11.719 1.123 -21.690 1.00 11.69 457 ASP B C 1
ATOM 8393 O O . ASP B 1 457 ? -11.163 2.221 -21.741 1.00 12.02 457 ASP B O 1
ATOM 8398 N N . GLU B 1 458 ? -11.062 -0.013 -21.484 1.00 11.25 458 GLU B N 1
ATOM 8399 C CA . GLU B 1 458 ? -9.611 -0.042 -21.201 1.00 10.96 458 GLU B CA 1
ATOM 8400 C C . GLU B 1 458 ? -8.658 0.273 -22.334 1.00 11.33 458 GLU B C 1
ATOM 8401 O O . GLU B 1 458 ? -7.550 0.770 -22.111 1.00 11.33 458 GLU B O 1
ATOM 8407 N N . VAL B 1 459 ? -9.065 -0.032 -23.556 1.00 11.25 459 VAL B N 1
ATOM 8408 C CA . VAL B 1 459 ? -8.240 0.293 -24.705 1.00 11.62 459 VAL B CA 1
ATOM 8409 C C . VAL B 1 459 ? -9.247 0.811 -25.715 1.00 11.73 459 VAL B C 1
ATOM 8410 O O . VAL B 1 459 ? -10.198 0.103 -26.069 1.00 12.42 459 VAL B O 1
ATOM 8414 N N . ILE B 1 460 ? -9.057 2.043 -26.158 1.00 11.40 460 ILE B N 1
ATOM 8415 C CA . ILE B 1 460 ? -9.994 2.605 -27.128 1.00 11.40 460 ILE B CA 1
ATOM 8416 C C . ILE B 1 460 ? -9.260 3.153 -28.331 1.00 10.71 460 ILE B C 1
ATOM 8417 O O . ILE B 1 460 ? -8.024 3.153 -28.405 1.00 11.13 460 ILE B O 1
ATOM 8422 N N . ILE B 1 461 ? -10.056 3.599 -29.291 1.00 10.90 461 ILE B N 1
ATOM 8423 C CA . ILE B 1 461 ? -9.528 4.220 -30.470 1.00 11.11 461 ILE B CA 1
ATOM 8424 C C . ILE B 1 461 ? -10.410 5.421 -30.814 1.00 10.82 461 ILE B C 1
ATOM 8425 O O . ILE B 1 461 ? -11.634 5.379 -30.674 1.00 11.07 461 ILE B O 1
ATOM 8430 N N . LYS B 1 462 ? -9.750 6.504 -31.214 1.00 11.21 462 LYS B N 1
ATOM 8431 C CA . LYS B 1 462 ? -10.407 7.724 -31.641 1.00 12.07 462 LYS B CA 1
ATOM 8432 C C . LYS B 1 462 ? -9.956 7.932 -33.075 1.00 12.63 462 LYS B C 1
ATOM 8433 O O . LYS B 1 462 ? -8.803 7.643 -33.432 1.00 12.45 462 LYS B O 1
ATOM 8439 N N . ALA B 1 463 ? -10.851 8.439 -33.901 1.00 12.78 463 ALA B N 1
ATOM 8440 C CA . ALA B 1 463 ? -10.470 8.655 -35.287 1.00 13.67 463 ALA B CA 1
ATOM 8441 C C . ALA B 1 463 ? -11.128 9.877 -35.907 1.00 14.23 463 ALA B C 1
ATOM 8442 O O . ALA B 1 463 ? -12.096 10.424 -35.374 1.00 14.49 463 ALA B O 1
ATOM 8444 N N . GLY B 1 464 ? -10.585 10.291 -37.047 1.00 14.35 464 GLY B N 1
ATOM 8445 C CA . GLY B 1 464 ? -11.127 11.435 -37.763 1.00 14.76 464 GLY B CA 1
ATOM 8446 C C . GLY B 1 464 ? -10.606 11.385 -39.184 1.00 14.52 464 GLY B C 1
ATOM 8447 O O . GLY B 1 464 ? -9.620 10.691 -39.468 1.00 14.34 464 GLY B O 1
ATOM 8448 N N . LEU B 1 465 ? -11.258 12.114 -40.083 1.00 14.77 465 LEU B N 1
ATOM 8449 C CA . LEU B 1 465 ? -10.845 12.150 -41.487 1.00 15.61 465 LEU B CA 1
ATOM 8450 C C . LEU B 1 465 ? -9.673 13.112 -41.564 1.00 15.61 465 LEU B C 1
ATOM 8451 O O . LEU B 1 465 ? -9.804 14.261 -41.194 1.00 17.08 465 LEU B O 1
ATOM 8456 N N . ASN B 1 466 ? -8.521 12.655 -42.020 1.00 16.64 466 ASN B N 1
ATOM 8457 C CA . ASN B 1 466 ? -7.373 13.543 -42.092 1.00 17.62 466 ASN B CA 1
ATOM 8458 C C . ASN B 1 466 ? -7.228 14.212 -43.460 1.00 18.09 466 ASN B C 1
ATOM 8459 O O . ASN B 1 466 ? -6.857 15.390 -43.562 1.00 18.57 466 ASN B O 1
ATOM 8464 N N . SER B 1 467 ? -7.534 13.458 -44.511 1.00 17.46 467 SER B N 1
ATOM 8465 C CA . SER B 1 467 ? -7.439 13.976 -45.863 1.00 17.70 467 SER B CA 1
ATOM 8466 C C . SER B 1 467 ? -8.351 13.137 -46.724 1.00 17.67 467 SER B C 1
ATOM 8467 O O . SER B 1 467 ? -8.591 11.967 -46.434 1.00 17.55 467 SER B O 1
ATOM 8470 N N . THR B 1 468 ? -8.877 13.738 -47.776 1.00 17.81 468 THR B N 1
ATOM 8471 C CA . THR B 1 468 ? -9.767 13.013 -48.648 1.00 17.86 468 THR B CA 1
ATOM 8472 C C . THR B 1 468 ? -9.524 13.499 -50.065 1.00 17.52 468 THR B C 1
ATOM 8473 O O . THR B 1 468 ? -9.093 14.638 -50.277 1.00 17.50 468 THR B O 1
ATOM 8477 N N . GLY B 1 469 ? -9.778 12.617 -51.027 1.00 16.64 469 GLY B N 1
ATOM 8478 C CA . GLY B 1 469 ? -9.580 12.966 -52.420 1.00 16.38 469 GLY B CA 1
ATOM 8479 C C . GLY B 1 469 ? -10.468 12.078 -53.261 1.00 16.02 469 GLY B C 1
ATOM 8480 O O . GLY B 1 469 ? -11.050 11.116 -52.763 1.00 15.62 469 GLY B O 1
ATOM 8481 N N . PRO B 1 470 ? -10.601 12.389 -54.551 1.00 16.15 470 PRO B N 1
ATOM 8482 C CA . PRO B 1 470 ? -11.430 11.608 -55.473 1.00 15.69 470 PRO B CA 1
ATOM 8483 C C . PRO B 1 470 ? -11.057 10.117 -55.503 1.00 14.53 470 PRO B C 1
ATOM 8484 O O . PRO B 1 470 ? -11.884 9.266 -55.847 1.00 14.27 470 PRO B O 1
ATOM 8488 N N . ASN B 1 471 ? -9.822 9.802 -55.118 1.00 13.99 471 ASN B N 1
ATOM 8489 C CA . ASN B 1 471 ? -9.362 8.417 -55.133 1.00 13.20 471 ASN B CA 1
ATOM 8490 C C . ASN B 1 471 ? -8.816 7.916 -53.800 1.00 12.88 471 ASN B C 1
ATOM 8491 O O . ASN B 1 471 ? -8.168 6.871 -53.767 1.00 12.59 471 ASN B O 1
ATOM 8496 N N . TYR B 1 472 ? -9.086 8.618 -52.699 1.00 12.71 472 TYR B N 1
ATOM 8497 C CA . TYR B 1 472 ? -8.550 8.130 -51.429 1.00 11.95 472 TYR B CA 1
ATOM 8498 C C . TYR B 1 472 ? -9.205 8.652 -50.185 1.00 11.97 472 TYR B C 1
ATOM 8499 O O . TYR B 1 472 ? -9.907 9.649 -50.196 1.00 11.89 472 TYR B O 1
ATOM 8508 N N . THR B 1 473 ? -8.956 7.934 -49.100 1.00 11.81 473 THR B N 1
ATOM 8509 C CA . THR B 1 473 ? -9.408 8.331 -47.771 1.00 12.11 473 THR B CA 1
ATOM 8510 C C . THR B 1 473 ? -8.181 8.196 -46.875 1.00 11.87 473 THR B C 1
ATOM 8511 O O . THR B 1 473 ? -7.490 7.176 -46.911 1.00 11.77 473 THR B O 1
ATOM 8515 N N . GLU B 1 474 ? -7.901 9.229 -46.085 1.00 11.76 474 GLU B N 1
ATOM 8516 C CA . GLU B 1 474 ? -6.784 9.154 -45.154 1.00 12.10 474 GLU B CA 1
ATOM 8517 C C . GLU B 1 474 ? -7.369 9.387 -43.764 1.00 12.36 474 GLU B C 1
ATOM 8518 O O . GLU B 1 474 ? -8.049 10.379 -43.516 1.00 12.78 474 GLU B O 1
ATOM 8524 N N . ILE B 1 475 ? -7.113 8.435 -42.870 1.00 12.76 475 ILE B N 1
ATOM 8525 C CA . ILE B 1 475 ? -7.645 8.460 -41.522 1.00 12.51 475 ILE B CA 1
ATOM 8526 C C . ILE B 1 475 ? -6.546 8.784 -40.531 1.00 12.53 475 ILE B C 1
ATOM 8527 O O . ILE B 1 475 ? -5.418 8.362 -40.704 1.00 12.81 475 ILE B O 1
ATOM 8532 N N . LYS B 1 476 ? -6.869 9.579 -39.547 1.00 13.21 476 LYS B N 1
ATOM 8533 C CA . LYS B 1 476 ? -6.009 9.801 -38.392 1.00 13.21 476 LYS B CA 1
ATOM 8534 C C . LYS B 1 476 ? -6.618 9.040 -37.258 1.00 12.82 476 LYS B C 1
ATOM 8535 O O . LYS B 1 476 ? -7.784 9.277 -36.924 1.00 12.67 476 LYS B O 1
ATOM 8541 N N . ALA B 1 477 ? -5.910 8.071 -36.733 1.00 12.59 477 ALA B N 1
ATOM 8542 C CA . ALA B 1 477 ? -6.453 7.267 -35.659 1.00 11.98 477 ALA B CA 1
ATOM 8543 C C . ALA B 1 477 ? -5.497 7.347 -34.489 1.00 12.43 477 ALA B C 1
ATOM 8544 O O . ALA B 1 477 ? -4.282 7.460 -34.674 1.00 12.04 477 ALA B O 1
ATOM 8546 N N . VAL B 1 478 ? -6.052 7.287 -33.286 1.00 11.83 478 VAL B N 1
ATOM 8547 C CA . VAL B 1 478 ? -5.217 7.312 -32.097 1.00 12.28 478 VAL B CA 1
ATOM 8548 C C . VAL B 1 478 ? -5.760 6.258 -31.137 1.00 11.87 478 VAL B C 1
ATOM 8549 O O . VAL B 1 478 ? -6.926 6.314 -30.744 1.00 11.98 478 VAL B O 1
ATOM 8553 N N . VAL B 1 479 ? -4.901 5.301 -30.793 1.00 11.62 479 VAL B N 1
ATOM 8554 C CA . VAL B 1 479 ? -5.230 4.238 -29.856 1.00 10.77 479 VAL B CA 1
ATOM 8555 C C . VAL B 1 479 ? -4.772 4.715 -28.477 1.00 10.97 479 VAL B C 1
ATOM 8556 O O . VAL B 1 479 ? -3.680 5.284 -28.358 1.00 10.94 479 VAL B O 1
ATOM 8560 N N . TYR B 1 480 ? -5.606 4.474 -27.460 1.00 10.74 480 TYR B N 1
ATOM 8561 C CA . TYR B 1 480 ? -5.309 4.876 -26.082 1.00 11.23 480 TYR B CA 1
ATOM 8562 C C . TYR B 1 480 ? -5.432 3.707 -25.130 1.00 10.67 480 TYR B C 1
ATOM 8563 O O . TYR B 1 480 ? -6.435 2.980 -25.136 1.00 11.10 480 TYR B O 1
ATOM 8572 N N . ASN B 1 481 ? -4.391 3.533 -24.320 1.00 10.25 481 ASN B N 1
ATOM 8573 C CA . ASN B 1 481 ? -4.370 2.517 -23.275 1.00 10.10 481 ASN B CA 1
ATOM 8574 C C . ASN B 1 481 ? -4.898 3.273 -22.045 1.00 10.34 481 ASN B C 1
ATOM 8575 O O . ASN B 1 481 ? -4.252 4.215 -21.572 1.00 10.01 481 ASN B O 1
ATOM 8580 N N . GLN B 1 482 ? -6.098 2.901 -21.590 1.00 9.36 482 GLN B N 1
ATOM 8581 C CA . GLN B 1 482 ? -6.734 3.503 -20.426 1.00 9.77 482 GLN B CA 1
ATOM 8582 C C . GLN B 1 482 ? -6.989 2.343 -19.454 1.00 9.36 482 GLN B C 1
ATOM 8583 O O . GLN B 1 482 ? -8.008 2.319 -18.746 1.00 9.29 482 GLN B O 1
ATOM 8589 N N . THR B 1 483 ? -6.048 1.395 -19.414 1.00 9.59 483 THR B N 1
ATOM 8590 C CA . THR B 1 483 ? -6.217 0.220 -18.562 1.00 9.60 483 THR B CA 1
ATOM 8591 C C . THR B 1 483 ? -6.195 0.547 -17.083 1.00 10.04 483 THR B C 1
ATOM 8592 O O . THR B 1 483 ? -5.473 1.458 -16.644 1.00 10.02 483 THR B O 1
ATOM 8596 N N . GLY B 1 484 ? -6.996 -0.193 -16.322 1.00 9.49 484 GLY B N 1
ATOM 8597 C CA . GLY B 1 484 ? -7.060 0.018 -14.890 1.00 9.39 484 GLY B CA 1
ATOM 8598 C C . GLY B 1 484 ? -7.351 -1.236 -14.076 1.00 9.70 484 GLY B C 1
ATOM 8599 O O . GLY B 1 484 ? -7.208 -1.228 -12.857 1.00 8.97 484 GLY B O 1
ATOM 8600 N N . TRP B 1 485 ? -7.736 -2.320 -14.750 1.00 9.86 485 TRP B N 1
ATOM 8601 C CA . TRP B 1 485 ? -8.137 -3.557 -14.068 1.00 9.84 485 TRP B CA 1
ATOM 8602 C C . TRP B 1 485 ? -7.420 -4.832 -14.546 1.00 10.08 485 TRP B C 1
ATOM 8603 O O . TRP B 1 485 ? -8.057 -5.770 -15.048 1.00 10.69 485 TRP B O 1
ATOM 8614 N N . PRO B 1 486 ? -6.089 -4.901 -14.376 1.00 10.05 486 PRO B N 1
ATOM 8615 C CA . PRO B 1 486 ? -5.242 -3.880 -13.760 1.00 9.79 486 PRO B CA 1
ATOM 8616 C C . PRO B 1 486 ? -4.597 -2.979 -14.816 1.00 9.62 486 PRO B C 1
ATOM 8617 O O . PRO B 1 486 ? -4.642 -3.261 -16.018 1.00 10.43 486 PRO B O 1
ATOM 8621 N N . ALA B 1 487 ? -3.995 -1.888 -14.359 1.00 9.69 487 ALA B N 1
ATOM 8622 C CA . ALA B 1 487 ? -3.243 -1.030 -15.267 1.00 9.24 487 ALA B CA 1
ATOM 8623 C C . ALA B 1 487 ? -2.170 -1.963 -15.814 1.00 10.09 487 ALA B C 1
ATOM 8624 O O . ALA B 1 487 ? -1.579 -2.760 -15.061 1.00 10.46 487 ALA B O 1
ATOM 8626 N N . ARG B 1 488 ? -1.885 -1.867 -17.111 1.00 9.45 488 ARG B N 1
ATOM 8627 C CA . ARG B 1 488 ? -0.906 -2.775 -17.699 1.00 9.48 488 ARG B CA 1
ATOM 8628 C C . ARG B 1 488 ? -0.411 -2.278 -19.036 1.00 9.95 488 ARG B C 1
ATOM 8629 O O . ARG B 1 488 ? -1.067 -1.463 -19.711 1.00 10.03 488 ARG B O 1
ATOM 8637 N N . VAL B 1 489 ? 0.756 -2.785 -19.413 1.00 9.97 489 VAL B N 1
ATOM 8638 C CA . VAL B 1 489 ? 1.344 -2.484 -20.702 1.00 11.18 489 VAL B CA 1
ATOM 8639 C C . VAL B 1 489 ? 0.500 -3.262 -21.719 1.00 11.65 489 VAL B C 1
ATOM 8640 O O . VAL B 1 489 ? 0.090 -4.404 -21.462 1.00 11.58 489 VAL B O 1
ATOM 8644 N N . THR B 1 490 ? 0.215 -2.640 -22.859 1.00 11.20 490 THR B N 1
ATOM 8645 C CA . THR B 1 490 ? -0.536 -3.335 -23.912 1.00 11.33 490 THR B CA 1
ATOM 8646 C C . THR B 1 490 ? 0.374 -3.271 -25.135 1.00 12.17 490 THR B C 1
ATOM 8647 O O . THR B 1 490 ? 0.376 -2.287 -25.872 1.00 11.79 490 THR B O 1
ATOM 8651 N N . ASP B 1 491 ? 1.139 -4.345 -25.337 1.00 13.33 491 ASP B N 1
ATOM 8652 C CA . ASP B 1 491 ? 2.111 -4.418 -26.416 1.00 13.93 491 ASP B CA 1
ATOM 8653 C C . ASP B 1 491 ? 1.712 -5.384 -27.523 1.00 13.99 491 ASP B C 1
ATOM 8654 O O . ASP B 1 491 ? 2.554 -5.790 -28.309 1.00 14.06 491 ASP B O 1
ATOM 8659 N N . LYS B 1 492 ? 0.427 -5.733 -27.568 1.00 13.40 492 LYS B N 1
ATOM 8660 C CA . LYS B 1 492 ? -0.109 -6.644 -28.575 1.00 13.54 492 LYS B CA 1
ATOM 8661 C C . LYS B 1 492 ? -1.413 -6.081 -29.143 1.00 12.25 492 LYS B C 1
ATOM 8662 O O . LYS B 1 492 ? -2.334 -6.818 -29.495 1.00 11.33 492 LYS B O 1
ATOM 8668 N N . ILE B 1 493 ? -1.466 -4.763 -29.264 1.00 11.27 493 ILE B N 1
ATOM 8669 C CA . ILE B 1 493 ? -2.665 -4.108 -29.790 1.00 11.12 493 ILE B CA 1
ATOM 8670 C C . ILE B 1 493 ? -2.629 -3.914 -31.301 1.00 10.95 493 ILE B C 1
ATOM 8671 O O . ILE B 1 493 ? -1.583 -3.609 -31.869 1.00 11.33 493 ILE B O 1
ATOM 8676 N N . SER B 1 494 ? -3.789 -4.073 -31.938 1.00 11.09 494 SER B N 1
ATOM 8677 C CA . SER B 1 494 ? -3.905 -3.842 -33.376 1.00 10.60 494 SER B CA 1
ATOM 8678 C C . SER B 1 494 ? -5.327 -3.377 -33.642 1.00 10.99 494 SER B C 1
ATOM 8679 O O . SER B 1 494 ? -6.194 -3.491 -32.778 1.00 11.30 494 SER B O 1
ATOM 8682 N N . PHE B 1 495 ? -5.573 -2.797 -34.810 1.00 10.12 495 PHE B N 1
ATOM 8683 C CA . PHE B 1 495 ? -6.945 -2.416 -35.128 1.00 10.01 495 PHE B CA 1
ATOM 8684 C C . PHE B 1 495 ? -7.209 -2.652 -36.601 1.00 10.01 495 PHE B C 1
ATOM 8685 O O . PHE B 1 495 ? -6.289 -2.830 -37.379 1.00 9.92 495 PHE B O 1
ATOM 8693 N N . LYS B 1 496 ? -8.480 -2.686 -36.962 1.00 10.57 496 LYS B N 1
ATOM 8694 C CA . LYS B 1 496 ? -8.865 -2.952 -38.342 1.00 10.90 496 LYS B CA 1
ATOM 8695 C C . LYS B 1 496 ? -9.814 -1.889 -38.858 1.00 10.45 496 LYS B C 1
ATOM 8696 O O . LYS B 1 496 ? -10.765 -1.523 -38.176 1.00 11.21 496 LYS B O 1
ATOM 8702 N N . TYR B 1 497 ? -9.540 -1.410 -40.071 1.00 10.71 497 TYR B N 1
ATOM 8703 C CA . TYR B 1 497 ? -10.363 -0.412 -40.731 1.00 10.65 497 TYR B CA 1
ATOM 8704 C C . TYR B 1 497 ? -11.055 -1.137 -41.900 1.00 10.99 497 TYR B C 1
ATOM 8705 O O . TYR B 1 497 ? -10.398 -1.569 -42.855 1.00 11.16 497 TYR B O 1
ATOM 8714 N N . PHE B 1 498 ? -12.376 -1.257 -41.802 1.00 11.30 498 PHE B N 1
ATOM 8715 C CA . PHE B 1 498 ? -13.185 -1.959 -42.794 1.00 12.02 498 PHE B CA 1
ATOM 8716 C C . PHE B 1 498 ? -13.750 -1.106 -43.916 1.00 11.51 498 PHE B C 1
ATOM 8717 O O . PHE B 1 498 ? -14.271 -0.014 -43.698 1.00 10.74 498 PHE B O 1
ATOM 8725 N N . MET B 1 499 ? -13.642 -1.634 -45.131 1.00 11.42 499 MET B N 1
ATOM 8726 C CA . MET B 1 499 ? -14.138 -0.946 -46.316 1.00 12.37 499 MET B CA 1
ATOM 8727 C C . MET B 1 499 ? -14.995 -1.887 -47.138 1.00 12.36 499 MET B C 1
ATOM 8728 O O . MET B 1 499 ? -14.875 -3.103 -47.042 1.00 12.90 499 MET B O 1
ATOM 8733 N N . ASP B 1 500 ? -15.887 -1.324 -47.883 1.00 12.51 500 ASP B N 1
ATOM 8734 C CA . ASP B 1 500 ? -16.626 -2.063 -48.880 1.00 12.70 500 ASP B CA 1
ATOM 8735 C C . ASP B 1 500 ? -16.001 -1.707 -50.196 1.00 12.22 500 ASP B C 1
ATOM 8736 O O . ASP B 1 500 ? -15.958 -0.523 -50.541 1.00 12.04 500 ASP B O 1
ATOM 8741 N N . LEU B 1 501 ? -15.361 -2.644 -50.882 1.00 12.23 501 LEU B N 1
ATOM 8742 C CA . LEU B 1 501 ? -14.668 -2.291 -52.109 1.00 11.84 501 LEU B CA 1
ATOM 8743 C C . LEU B 1 501 ? -15.399 -2.797 -53.331 1.00 11.95 501 LEU B C 1
ATOM 8744 O O . LEU B 1 501 ? -14.769 -3.088 -54.363 1.00 11.40 501 LEU B O 1
ATOM 8749 N N . SER B 1 502 ? -16.720 -2.920 -53.204 1.00 11.51 502 SER B N 1
ATOM 8750 C CA . SER B 1 502 ? -17.554 -3.343 -54.327 1.00 11.86 502 SER B CA 1
ATOM 8751 C C . SER B 1 502 ? -17.300 -2.426 -55.527 1.00 12.31 502 SER B C 1
ATOM 8752 O O . SER B 1 502 ? -17.204 -2.893 -56.656 1.00 12.15 502 SER B O 1
ATOM 8755 N N . GLU B 1 503 ? -17.191 -1.118 -55.301 1.00 12.38 503 GLU B N 1
ATOM 8756 C CA . GLU B 1 503 ? -16.974 -0.219 -56.433 1.00 12.40 503 GLU B CA 1
ATOM 8757 C C . GLU B 1 503 ? -15.625 -0.410 -57.128 1.00 12.45 503 GLU B C 1
ATOM 8758 O O . GLU B 1 503 ? -15.483 -0.138 -58.321 1.00 12.30 503 GLU B O 1
ATOM 8764 N N . ILE B 1 504 ? -14.641 -0.913 -56.391 1.00 12.38 504 ILE B N 1
ATOM 8765 C CA . ILE B 1 504 ? -13.316 -1.127 -56.940 1.00 12.28 504 ILE B CA 1
ATOM 8766 C C . ILE B 1 504 ? -13.370 -2.377 -57.816 1.00 12.39 504 ILE B C 1
ATOM 8767 O O . ILE B 1 504 ? -12.903 -2.373 -58.949 1.00 11.85 504 ILE B O 1
ATOM 8772 N N . VAL B 1 505 ? -13.976 -3.437 -57.292 1.00 12.88 505 VAL B N 1
ATOM 8773 C CA . VAL B 1 505 ? -14.104 -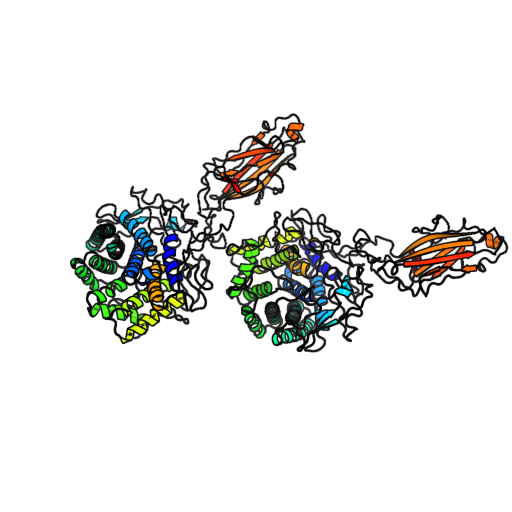4.669 -58.056 1.00 13.06 505 VAL B CA 1
ATOM 8774 C C . VAL B 1 505 ? -14.899 -4.388 -59.326 1.00 13.55 505 VAL B C 1
ATOM 8775 O O . VAL B 1 505 ? -14.473 -4.747 -60.419 1.00 13.57 505 VAL B O 1
ATOM 8779 N N . ALA B 1 506 ? -16.048 -3.738 -59.174 1.00 13.79 506 ALA B N 1
ATOM 8780 C CA . ALA B 1 506 ? -16.906 -3.437 -60.320 1.00 14.25 506 ALA B CA 1
ATOM 8781 C C . ALA B 1 506 ? -16.184 -2.595 -61.360 1.00 14.97 506 ALA B C 1
ATOM 8782 O O . ALA B 1 506 ? -16.471 -2.698 -62.558 1.00 15.23 506 ALA B O 1
ATOM 8784 N N . ALA B 1 507 ? -15.256 -1.754 -60.916 1.00 14.43 507 ALA B N 1
ATOM 8785 C CA . ALA B 1 507 ? -14.507 -0.897 -61.836 1.00 15.06 507 ALA B CA 1
ATOM 8786 C C . ALA B 1 507 ? -13.408 -1.670 -62.581 1.00 14.89 507 ALA B C 1
ATOM 8787 O O . ALA B 1 507 ? -12.727 -1.121 -63.465 1.00 14.62 507 ALA B O 1
ATOM 8789 N N . GLY B 1 508 ? -13.247 -2.941 -62.220 1.00 14.68 508 GLY B N 1
ATOM 8790 C CA . GLY B 1 508 ? -12.253 -3.792 -62.856 1.00 15.50 508 GLY B CA 1
ATOM 8791 C C . GLY B 1 508 ? -10.870 -3.653 -62.262 1.00 15.80 508 GLY B C 1
ATOM 8792 O O . GLY B 1 508 ? -9.873 -3.856 -62.947 1.00 16.18 508 GLY B O 1
ATOM 8793 N N . ILE B 1 509 ? -10.810 -3.313 -60.979 1.00 14.83 509 ILE B N 1
ATOM 8794 C CA . ILE B 1 509 ? -9.529 -3.134 -60.298 1.00 14.26 509 ILE B CA 1
ATOM 8795 C C . ILE B 1 509 ? -9.421 -4.137 -59.163 1.00 13.60 509 ILE B C 1
ATOM 8796 O O . ILE B 1 509 ? -10.366 -4.336 -58.411 1.00 14.12 509 ILE B O 1
ATOM 8801 N N . ASP B 1 510 ? -8.286 -4.778 -59.063 1.00 13.53 510 ASP B N 1
ATOM 8802 C CA . ASP B 1 510 ? -8.026 -5.740 -57.993 1.00 13.91 510 ASP B CA 1
ATOM 8803 C C . ASP B 1 510 ? -8.137 -5.025 -56.643 1.00 14.19 510 ASP B C 1
ATOM 8804 O O . ASP B 1 510 ? -7.333 -4.124 -56.339 1.00 14.53 510 ASP B O 1
ATOM 8809 N N . PRO B 1 511 ? -9.084 -5.413 -55.742 1.00 13.58 511 PRO B N 1
ATOM 8810 C CA . PRO B 1 511 ? -9.261 -4.726 -54.484 1.00 13.95 511 PRO B CA 1
ATOM 8811 C C . PRO B 1 511 ? -8.011 -4.866 -53.627 1.00 14.81 511 PRO B C 1
ATOM 8812 O O . PRO B 1 511 ? -7.678 -3.957 -52.847 1.00 15.38 511 PRO B O 1
ATOM 8816 N N . LEU B 1 512 ? -7.326 -6.000 -53.758 1.00 14.83 512 LEU B N 1
ATOM 8817 C CA . LEU B 1 512 ? -6.127 -6.269 -52.938 1.00 15.38 512 LEU B CA 1
ATOM 8818 C C . LEU B 1 512 ? -4.892 -5.538 -53.484 1.00 15.38 512 LEU B C 1
ATOM 8819 O O . LEU B 1 512 ? -3.804 -5.595 -52.878 1.00 16.23 512 LEU B O 1
ATOM 8824 N N . SER B 1 513 ? -5.056 -4.779 -54.565 1.00 15.31 513 SER B N 1
ATOM 8825 C CA . SER B 1 513 ? -3.952 -4.025 -55.167 1.00 15.41 513 SER B CA 1
ATOM 8826 C C . SER B 1 513 ? -3.874 -2.577 -54.710 1.00 15.63 513 SER B C 1
ATOM 8827 O O . SER B 1 513 ? -2.885 -1.886 -55.001 1.00 15.21 513 SER B O 1
ATOM 8830 N N . LEU B 1 514 ? -4.909 -2.111 -54.012 1.00 14.70 514 LEU B N 1
ATOM 8831 C CA . LEU B 1 514 ? -4.930 -0.728 -53.567 1.00 14.33 514 LEU B CA 1
ATOM 8832 C C . LEU B 1 514 ? -3.742 -0.417 -52.666 1.00 13.85 514 LEU B C 1
ATOM 8833 O O . LEU B 1 514 ? -3.377 -1.207 -51.806 1.00 14.13 514 LEU B O 1
ATOM 8838 N N . VAL B 1 515 ? -3.150 0.752 -52.895 1.00 13.30 515 VAL B N 1
ATOM 8839 C CA . VAL B 1 515 ? -1.997 1.201 -52.140 1.00 13.05 515 VAL B CA 1
ATOM 8840 C C . VAL B 1 515 ? -2.387 1.761 -50.796 1.00 12.91 515 VAL B C 1
ATOM 8841 O O . VAL B 1 515 ? -3.234 2.651 -50.715 1.00 12.98 515 VAL B O 1
ATOM 8845 N N . THR B 1 516 ? -1.799 1.204 -49.742 1.00 12.69 516 THR B N 1
ATOM 8846 C CA . THR B 1 516 ? -2.046 1.705 -48.401 1.00 13.00 516 THR B CA 1
ATOM 8847 C C . THR B 1 516 ? -0.734 2.344 -48.000 1.00 13.67 516 THR B C 1
ATOM 8848 O O . THR B 1 516 ? 0.335 1.906 -48.423 1.00 13.58 516 THR B O 1
ATOM 8852 N N . SER B 1 517 ? -0.819 3.389 -47.197 1.00 14.23 517 SER B N 1
ATOM 8853 C CA . SER B 1 517 ? 0.378 4.105 -46.800 1.00 14.69 517 SER B CA 1
ATOM 8854 C C . SER B 1 517 ? 0.129 4.814 -45.482 1.00 15.34 517 SER B C 1
ATOM 8855 O O . SER B 1 517 ? -0.995 4.874 -44.988 1.00 15.16 517 SER B O 1
ATOM 8858 N N . SER B 1 518 ? 1.191 5.355 -44.911 1.00 15.84 518 SER B N 1
ATOM 8859 C CA . SER B 1 518 ? 1.069 6.090 -43.659 1.00 17.07 518 SER B CA 1
ATOM 8860 C C . SER B 1 518 ? 2.028 7.270 -43.711 1.00 17.75 518 SER B C 1
ATOM 8861 O O . SER B 1 518 ? 3.235 7.078 -43.797 1.00 17.88 518 SER B O 1
ATOM 8864 N N . ASN B 1 519 ? 1.516 8.490 -43.675 1.00 18.92 519 ASN B N 1
ATOM 8865 C CA . ASN B 1 519 ? 2.443 9.621 -43.724 1.00 20.59 519 ASN B CA 1
ATOM 8866 C C . ASN B 1 519 ? 2.920 10.005 -42.327 1.00 20.39 519 ASN B C 1
ATOM 8867 O O . ASN B 1 519 ? 3.807 10.847 -42.174 1.00 20.27 519 ASN B O 1
ATOM 8872 N N . TYR B 1 520 ? 2.355 9.374 -41.303 1.00 19.50 520 TYR B N 1
ATOM 8873 C CA . TYR B 1 520 ? 2.738 9.706 -39.937 1.00 19.74 520 TYR B CA 1
ATOM 8874 C C . TYR B 1 520 ? 2.263 8.665 -38.953 1.00 19.44 520 TYR B C 1
ATOM 8875 O O . TYR B 1 520 ? 1.142 8.194 -39.038 1.00 18.26 520 TYR B O 1
ATOM 8884 N N . SER B 1 521 ? 3.124 8.309 -38.015 1.00 19.68 521 SER B N 1
ATOM 8885 C CA . SER B 1 521 ? 2.718 7.369 -36.991 1.00 20.70 521 SER B CA 1
ATOM 8886 C C . SER B 1 521 ? 3.714 7.466 -35.854 1.00 21.28 521 SER B C 1
ATOM 8887 O O . SER B 1 521 ? 4.836 7.944 -36.034 1.00 21.08 521 SER B O 1
ATOM 8890 N N . GLU B 1 522 ? 3.262 7.076 -34.672 1.00 21.90 522 GLU B N 1
ATOM 8891 C CA . GLU B 1 522 ? 4.109 7.043 -33.497 1.00 23.25 522 GLU B CA 1
ATOM 8892 C C . GLU B 1 522 ? 4.380 5.550 -33.301 1.00 23.87 522 GLU B C 1
ATOM 8893 O O . GLU B 1 522 ? 3.500 4.702 -33.519 1.00 24.59 522 GLU B O 1
ATOM 8899 N N . GLY B 1 523 ? 5.597 5.217 -32.912 1.00 24.75 523 GLY B N 1
ATOM 8900 C CA . GLY B 1 523 ? 5.906 3.825 -32.685 1.00 25.93 523 GLY B CA 1
ATOM 8901 C C . GLY B 1 523 ? 6.771 3.243 -33.769 1.00 26.81 523 GLY B C 1
ATOM 8902 O O . GLY B 1 523 ? 6.396 3.233 -34.944 1.00 27.10 523 GLY B O 1
ATOM 8903 N N . LYS B 1 524 ? 7.926 2.737 -33.363 1.00 27.20 524 LYS B N 1
ATOM 8904 C CA . LYS B 1 524 ? 8.873 2.145 -34.287 1.00 27.82 524 LYS B CA 1
ATOM 8905 C C . LYS B 1 524 ? 8.361 0.810 -34.833 1.00 26.91 524 LYS B C 1
ATOM 8906 O O . LYS B 1 524 ? 8.836 0.325 -35.860 1.00 27.28 524 LYS B O 1
ATOM 8912 N N . ASN B 1 525 ? 7.371 0.225 -34.170 1.00 25.52 525 ASN B N 1
ATOM 8913 C CA . ASN B 1 525 ? 6.857 -1.064 -34.619 1.00 24.23 525 ASN B CA 1
ATOM 8914 C C . ASN B 1 525 ? 5.541 -0.992 -35.368 1.00 23.28 525 ASN B C 1
ATOM 8915 O O . ASN B 1 525 ? 5.042 -2.007 -35.845 1.00 22.65 525 ASN B O 1
ATOM 8920 N N . THR B 1 526 ? 4.986 0.205 -35.483 1.00 21.73 526 THR B N 1
ATOM 8921 C CA . THR B 1 526 ? 3.704 0.371 -36.150 1.00 21.02 526 THR B CA 1
ATOM 8922 C C . THR B 1 526 ? 3.726 -0.095 -37.607 1.00 20.01 526 THR B C 1
ATOM 8923 O O . THR B 1 526 ? 4.571 0.329 -38.379 1.00 19.59 526 THR B O 1
ATOM 8927 N N . LYS B 1 527 ? 2.802 -0.985 -37.964 1.00 18.95 527 LYS B N 1
ATOM 8928 C CA . LYS B 1 527 ? 2.727 -1.519 -39.332 1.00 18.71 527 LYS B CA 1
ATOM 8929 C C . LYS B 1 527 ? 1.330 -1.441 -39.928 1.00 17.55 527 LYS B C 1
ATOM 8930 O O . LYS B 1 527 ? 0.375 -1.919 -39.334 1.00 17.12 527 LYS B O 1
ATOM 8936 N N . VAL B 1 528 ? 1.229 -0.856 -41.118 1.00 16.68 528 VAL B N 1
ATOM 8937 C CA . VAL B 1 528 ? -0.047 -0.741 -41.813 1.00 15.97 528 VAL B CA 1
ATOM 8938 C C . VAL B 1 528 ? 0.007 -1.773 -42.935 1.00 15.04 528 VAL B C 1
ATOM 8939 O O . VAL B 1 528 ? 0.908 -1.755 -43.784 1.00 14.47 528 VAL B O 1
ATOM 8943 N N . SER B 1 529 ? -0.945 -2.695 -42.922 1.00 14.64 529 SER B N 1
ATOM 8944 C CA . SER B 1 529 ? -0.973 -3.743 -43.929 1.00 13.96 529 SER B CA 1
ATOM 8945 C C . SER B 1 529 ? -1.505 -3.203 -45.232 1.00 14.15 529 SER B C 1
ATOM 8946 O O . SER B 1 529 ? -1.904 -2.043 -45.325 1.00 13.65 529 SER B O 1
ATOM 8949 N N . GLY B 1 530 ? -1.434 -4.054 -46.238 1.00 13.93 530 GLY B N 1
ATOM 8950 C CA . GLY B 1 530 ? -2.097 -3.725 -47.484 1.00 13.96 530 GLY B CA 1
ATOM 8951 C C . GLY B 1 530 ? -3.536 -4.127 -47.312 1.00 14.40 530 GLY B C 1
ATOM 8952 O O . GLY B 1 530 ? -3.918 -4.588 -46.223 1.00 14.62 530 GLY B O 1
ATOM 8953 N N . VAL B 1 531 ? -4.341 -4.004 -48.338 1.00 13.96 531 VAL B N 1
ATOM 8954 C CA . VAL B 1 531 ? -5.746 -4.372 -48.221 1.00 13.57 531 VAL B CA 1
ATOM 8955 C C . VAL B 1 531 ? -5.868 -5.878 -48.105 1.00 13.99 531 VAL B C 1
ATOM 8956 O O . VAL B 1 531 ? -5.242 -6.608 -48.865 1.00 14.08 531 VAL B O 1
ATOM 8960 N N . LEU B 1 532 ? -6.660 -6.329 -47.136 1.00 14.27 532 LEU B N 1
ATOM 8961 C CA . LEU B 1 532 ? -6.877 -7.750 -46.898 1.00 14.67 532 LEU B CA 1
ATOM 8962 C C . LEU B 1 532 ? -8.347 -8.095 -46.992 1.00 14.82 532 LEU B C 1
ATOM 8963 O O . LEU B 1 532 ? -9.211 -7.283 -46.667 1.00 14.64 532 LEU B O 1
ATOM 8968 N N . PRO B 1 533 ? -8.660 -9.324 -47.428 1.00 15.44 533 PRO B N 1
ATOM 8969 C CA . PRO B 1 533 ? -10.070 -9.698 -47.531 1.00 15.38 533 PRO B CA 1
ATOM 8970 C C . PRO B 1 533 ? -10.645 -10.053 -46.159 1.00 15.40 533 PRO B C 1
ATOM 8971 O O . PRO B 1 533 ? -9.941 -10.599 -45.313 1.00 15.98 533 PRO B O 1
ATOM 8975 N N . TRP B 1 534 ? -11.916 -9.726 -45.941 1.00 15.72 534 TRP B N 1
ATOM 8976 C CA . TRP B 1 534 ? -12.608 -10.050 -44.689 1.00 16.96 534 TRP B CA 1
ATOM 8977 C C . TRP B 1 534 ? -13.804 -10.957 -45.000 1.00 17.88 534 TRP B C 1
ATOM 8978 O O . TRP B 1 534 ? -13.950 -12.043 -44.438 1.00 18.21 534 TRP B O 1
ATOM 8989 N N . ASP B 1 535 ? -14.652 -10.489 -45.900 1.00 18.17 535 ASP B N 1
ATOM 8990 C CA . ASP B 1 535 ? -15.841 -11.221 -46.326 1.00 18.96 535 ASP B CA 1
ATOM 8991 C C . ASP B 1 535 ? -15.950 -10.856 -47.803 1.00 19.36 535 ASP B C 1
ATOM 8992 O O . ASP B 1 535 ? -16.704 -9.966 -48.184 1.00 18.73 535 ASP B O 1
ATOM 8997 N N . VAL B 1 536 ? -15.169 -11.533 -48.633 1.00 20.05 536 VAL B N 1
ATOM 8998 C CA . VAL B 1 536 ? -15.167 -11.227 -50.059 1.00 21.44 536 VAL B CA 1
ATOM 8999 C C . VAL B 1 536 ? -16.549 -11.288 -50.691 1.00 21.77 536 VAL B C 1
ATOM 9000 O O . VAL B 1 536 ? -16.898 -10.449 -51.524 1.00 21.04 536 VAL B O 1
ATOM 9004 N N . SER B 1 537 ? -17.333 -12.277 -50.284 1.00 22.22 537 SER B N 1
ATOM 9005 C CA . SER B 1 537 ? -18.666 -12.444 -50.834 1.00 23.66 537 SER B CA 1
ATOM 9006 C C . SER B 1 537 ? -19.507 -11.194 -50.675 1.00 23.43 537 SER B C 1
ATOM 9007 O O . SER B 1 537 ? -20.440 -10.964 -51.448 1.00 23.93 537 SER B O 1
ATOM 9010 N N . ASN B 1 538 ? -19.193 -10.394 -49.659 1.00 22.47 538 ASN B N 1
ATOM 9011 C CA . ASN B 1 538 ? -19.931 -9.164 -49.418 1.00 22.18 538 ASN B CA 1
ATOM 9012 C C . ASN B 1 538 ? -19.079 -7.933 -49.694 1.00 21.01 538 ASN B C 1
ATOM 9013 O O . ASN B 1 538 ? -19.420 -6.822 -49.282 1.00 21.08 538 ASN B O 1
ATOM 9018 N N . ASN B 1 539 ? -17.966 -8.149 -50.391 1.00 19.70 539 ASN B N 1
ATOM 9019 C CA . ASN B 1 539 ? -17.070 -7.057 -50.777 1.00 17.90 539 ASN B CA 1
ATOM 9020 C C . ASN B 1 539 ? -16.444 -6.323 -49.606 1.00 16.60 539 ASN B C 1
ATOM 9021 O O . ASN B 1 539 ? -16.108 -5.155 -49.732 1.00 15.82 539 ASN B O 1
ATOM 9026 N N . VAL B 1 540 ? -16.290 -7.002 -48.476 1.00 15.62 540 VAL B N 1
ATOM 9027 C CA . VAL B 1 540 ? -15.711 -6.358 -47.298 1.00 14.46 540 VAL B CA 1
ATOM 9028 C C . VAL B 1 540 ? -14.234 -6.693 -47.188 1.00 13.82 540 VAL B C 1
ATOM 9029 O O . VAL B 1 540 ? -13.850 -7.860 -47.199 1.00 13.22 540 VAL B O 1
ATOM 9033 N N . TYR B 1 541 ? -13.405 -5.654 -47.098 1.00 13.16 541 TYR B N 1
ATOM 9034 C CA . TYR B 1 541 ? -11.958 -5.800 -46.987 1.00 13.27 541 TYR B CA 1
ATOM 9035 C C . TYR B 1 541 ? -11.523 -4.908 -45.847 1.00 13.39 541 TYR B C 1
ATOM 9036 O O . TYR B 1 541 ? -12.314 -4.126 -45.347 1.00 12.91 541 TYR B O 1
ATOM 9045 N N . TYR B 1 542 ? -10.264 -5.013 -45.447 1.00 13.52 542 TYR B N 1
ATOM 9046 C CA . TYR B 1 542 ? -9.808 -4.163 -44.366 1.00 13.66 542 TYR B CA 1
ATOM 9047 C C . TYR B 1 542 ? -8.328 -3.918 -44.410 1.00 13.70 542 TYR B C 1
ATOM 9048 O O . TYR B 1 542 ? -7.576 -4.589 -45.114 1.00 14.45 542 TYR B O 1
ATOM 9057 N N . VAL B 1 543 ? -7.922 -2.917 -43.650 1.00 13.06 543 VAL B N 1
ATOM 9058 C CA . VAL B 1 543 ? -6.521 -2.616 -43.494 1.00 12.51 543 VAL B CA 1
ATOM 9059 C C . VAL B 1 543 ? -6.271 -2.906 -42.017 1.00 12.14 543 VAL B C 1
ATOM 9060 O O . VAL B 1 543 ? -7.050 -2.492 -41.147 1.00 11.83 543 VAL B O 1
ATOM 9064 N N . ASN B 1 544 ? -5.190 -3.623 -41.751 1.00 12.07 544 ASN B N 1
ATOM 9065 C CA . ASN B 1 544 ? -4.798 -3.972 -40.395 1.00 11.95 544 ASN B CA 1
ATOM 9066 C C . ASN B 1 544 ? -3.681 -3.027 -39.953 1.00 12.04 544 ASN B C 1
ATOM 9067 O O . ASN B 1 544 ? -2.726 -2.813 -40.685 1.00 12.30 544 ASN B O 1
ATOM 9072 N N . VAL B 1 545 ? -3.816 -2.441 -38.772 1.00 11.18 545 VAL B N 1
ATOM 9073 C CA . VAL B 1 545 ? -2.750 -1.578 -38.278 1.00 11.63 545 VAL B CA 1
ATOM 9074 C C . VAL B 1 545 ? -2.273 -2.286 -37.012 1.00 11.63 545 VAL B C 1
ATOM 9075 O O . VAL B 1 545 ? -3.031 -2.466 -36.054 1.00 11.83 545 VAL B O 1
ATOM 9079 N N . ASP B 1 546 ? -1.010 -2.682 -37.011 1.00 12.73 546 ASP B N 1
ATOM 9080 C CA . ASP B 1 546 ? -0.483 -3.450 -35.898 1.00 13.31 546 ASP B CA 1
ATOM 9081 C C . ASP B 1 546 ? 0.447 -2.609 -35.065 1.00 13.22 546 ASP B C 1
ATOM 9082 O O . ASP B 1 546 ? 1.337 -1.951 -35.601 1.00 14.14 546 ASP B O 1
ATOM 9087 N N . LEU B 1 547 ? 0.237 -2.641 -33.756 1.00 12.97 547 LEU B N 1
ATOM 9088 C CA . LEU B 1 547 ? 1.079 -1.890 -32.827 1.00 13.78 547 LEU B CA 1
ATOM 9089 C C . LEU B 1 547 ? 1.843 -2.854 -31.932 1.00 14.24 547 LEU B C 1
ATOM 9090 O O . LEU B 1 547 ? 2.441 -2.445 -30.930 1.00 13.90 547 LEU B O 1
ATOM 9095 N N . THR B 1 548 ? 1.831 -4.137 -32.290 1.00 13.91 548 THR B N 1
ATOM 9096 C CA . THR B 1 548 ? 2.544 -5.137 -31.505 1.00 14.93 548 THR B CA 1
ATOM 9097 C C . THR B 1 548 ? 4.001 -4.720 -31.313 1.00 15.08 548 THR B C 1
ATOM 9098 O O . THR B 1 548 ? 4.652 -4.262 -32.258 1.00 15.67 548 THR B O 1
ATOM 9102 N N . GLY B 1 549 ? 4.498 -4.847 -30.080 1.00 15.12 549 GLY B N 1
ATOM 9103 C CA . GLY B 1 549 ? 5.866 -4.459 -29.795 1.00 15.90 549 GLY B CA 1
ATOM 9104 C C . GLY B 1 549 ? 5.968 -3.084 -29.165 1.00 16.40 549 GLY B C 1
ATOM 9105 O O . GLY B 1 549 ? 7.004 -2.742 -28.579 1.00 17.03 549 GLY B O 1
ATOM 9106 N N . GLU B 1 550 ? 4.918 -2.273 -29.305 1.00 16.37 550 GLU B N 1
ATOM 9107 C CA . GLU B 1 550 ? 4.908 -0.930 -28.717 1.00 16.97 550 GLU B CA 1
ATOM 9108 C C . GLU B 1 550 ? 4.620 -1.014 -27.228 1.00 16.90 550 GLU B C 1
ATOM 9109 O O . GLU B 1 550 ? 3.649 -1.645 -26.811 1.00 17.12 550 GLU B O 1
ATOM 9115 N N . ASN B 1 551 ? 5.454 -0.351 -26.437 1.00 16.57 551 ASN B N 1
ATOM 9116 C CA . ASN B 1 551 ? 5.314 -0.346 -24.984 1.00 16.45 551 ASN B CA 1
ATOM 9117 C C . ASN B 1 551 ? 4.265 0.684 -24.592 1.00 15.02 551 ASN B C 1
ATOM 9118 O O . ASN B 1 551 ? 4.579 1.711 -24.011 1.00 15.79 551 ASN B O 1
ATOM 9123 N N . ILE B 1 552 ? 3.013 0.430 -24.936 1.00 13.12 552 ILE B N 1
ATOM 9124 C CA . ILE B 1 552 ? 1.967 1.392 -24.592 1.00 11.82 552 ILE B CA 1
ATOM 9125 C C . ILE B 1 552 ? 1.529 1.139 -23.161 1.00 11.13 552 ILE B C 1
ATOM 9126 O O . ILE B 1 552 ? 1.162 0.025 -22.806 1.00 10.50 552 ILE B O 1
ATOM 9131 N N . TYR B 1 553 ? 1.557 2.167 -22.323 1.00 10.59 553 TYR B N 1
ATOM 9132 C CA . TYR B 1 553 ? 1.160 1.954 -20.931 1.00 10.84 553 TYR B CA 1
ATOM 9133 C C . TYR B 1 553 ? 0.488 3.190 -20.361 1.00 10.06 553 TYR B C 1
ATOM 9134 O O . TYR B 1 553 ? 0.748 4.303 -20.812 1.00 10.48 553 TYR B O 1
ATOM 9143 N N . PRO B 1 554 ? -0.388 3.013 -19.357 1.00 10.22 554 PRO B N 1
ATOM 9144 C CA . PRO B 1 554 ? -1.119 4.136 -18.746 1.00 9.86 554 PRO B CA 1
ATOM 9145 C C . PRO B 1 554 ? -0.269 4.967 -17.789 1.00 10.22 554 PRO B C 1
ATOM 9146 O O . PRO B 1 554 ? -0.495 4.964 -16.571 1.00 9.52 554 PRO B O 1
ATOM 9150 N N . GLY B 1 555 ? 0.689 5.692 -18.364 1.00 10.31 555 GLY B N 1
ATOM 9151 C CA . GLY B 1 555 ? 1.605 6.485 -17.546 1.00 10.43 555 GLY B CA 1
ATOM 9152 C C . GLY B 1 555 ? 2.062 7.828 -18.093 1.00 10.68 555 GLY B C 1
ATOM 9153 O O . GLY B 1 555 ? 3.111 8.341 -17.695 1.00 10.40 555 GLY B O 1
ATOM 9154 N N . GLY B 1 556 ? 1.281 8.424 -18.983 1.00 10.83 556 GLY B N 1
ATOM 9155 C CA . GLY B 1 556 ? 1.648 9.720 -19.524 1.00 10.70 556 GLY B CA 1
ATOM 9156 C C . GLY B 1 556 ? 0.906 9.914 -20.832 1.00 11.81 556 GLY B C 1
ATOM 9157 O O . GLY B 1 556 ? 0.439 8.931 -21.409 1.00 12.18 556 GLY B O 1
ATOM 9158 N N . GLN B 1 557 ? 0.832 11.147 -21.312 1.00 12.01 557 GLN B N 1
ATOM 9159 C CA . GLN B 1 557 ? 0.103 11.441 -22.565 1.00 13.05 557 GLN B CA 1
ATOM 9160 C C . GLN B 1 557 ? 0.686 10.701 -23.759 1.00 13.65 557 GLN B C 1
ATOM 9161 O O . GLN B 1 557 ? -0.054 10.132 -24.571 1.00 13.79 557 GLN B O 1
ATOM 9167 N N A SER B 1 558 ? 2.009 10.716 -23.877 0.50 13.25 558 SER B N 1
ATOM 9168 N N B SER B 1 558 ? 2.010 10.715 -23.883 0.50 13.72 558 SER B N 1
ATOM 9169 C CA A SER B 1 558 ? 2.660 10.018 -24.977 0.50 13.00 558 SER B CA 1
ATOM 9170 C CA B SER B 1 558 ? 2.653 10.011 -24.986 0.50 13.78 558 SER B CA 1
ATOM 9171 C C A SER B 1 558 ? 2.725 8.521 -24.681 0.50 12.59 558 SER B C 1
ATOM 9172 C C B SER B 1 558 ? 2.708 8.516 -24.682 0.50 13.22 558 SER B C 1
ATOM 9173 O O A SER B 1 558 ? 2.565 7.698 -25.572 0.50 12.27 558 SER B O 1
ATOM 9174 O O B SER B 1 558 ? 2.529 7.691 -25.571 0.50 13.24 558 SER B O 1
ATOM 9179 N N . ALA B 1 559 ? 2.947 8.167 -23.422 1.00 12.39 559 ALA B N 1
ATOM 9180 C CA . ALA B 1 559 ? 3.029 6.764 -23.041 1.00 12.34 559 ALA B CA 1
ATOM 9181 C C . ALA B 1 559 ? 1.782 5.938 -23.341 1.00 12.46 559 ALA B C 1
ATOM 9182 O O . ALA B 1 559 ? 1.878 4.810 -23.829 1.00 12.77 559 ALA B O 1
ATOM 9184 N N . CYS B 1 560 ? 0.612 6.511 -23.087 1.00 11.97 560 CYS B N 1
ATOM 9185 C CA . CYS B 1 560 ? -0.635 5.762 -23.236 1.00 12.28 560 CYS B CA 1
ATOM 9186 C C . CYS B 1 560 ? -1.222 5.746 -24.627 1.00 12.80 560 CYS B C 1
ATOM 9187 O O . CYS B 1 560 ? -2.269 5.138 -24.848 1.00 12.41 560 CYS B O 1
ATOM 9190 N N . ARG B 1 561 ? -0.557 6.388 -25.572 1.00 13.19 561 ARG B N 1
ATOM 9191 C CA . ARG B 1 561 ? -1.166 6.463 -26.901 1.00 14.14 561 ARG B CA 1
ATOM 9192 C C . ARG B 1 561 ? -0.256 6.204 -28.075 1.00 13.53 561 ARG B C 1
ATOM 9193 O O . ARG B 1 561 ? 0.968 6.306 -27.977 1.00 13.18 561 ARG B O 1
ATOM 9201 N N . ARG B 1 562 ? -0.884 5.883 -29.201 1.00 12.50 562 ARG B N 1
ATOM 9202 C CA . ARG B 1 562 ? -0.138 5.732 -30.438 1.00 12.66 562 ARG B CA 1
ATOM 9203 C C . ARG B 1 562 ? -1.016 6.301 -31.538 1.00 12.87 562 ARG B C 1
ATOM 9204 O O . ARG B 1 562 ? -2.109 5.801 -31.772 1.00 12.17 562 ARG B O 1
ATOM 9212 N N . GLU B 1 563 ? -0.556 7.376 -32.175 1.00 13.13 563 GLU B N 1
ATOM 9213 C CA . GLU B 1 563 ? -1.296 7.938 -33.297 1.00 14.30 563 GLU B CA 1
ATOM 9214 C C . GLU B 1 563 ? -0.784 7.269 -34.563 1.00 14.02 563 GLU B C 1
ATOM 9215 O O . GLU B 1 563 ? 0.408 6.986 -34.700 1.00 13.87 563 GLU B O 1
ATOM 9221 N N . VAL B 1 564 ? -1.704 7.005 -35.492 1.00 13.57 564 VAL B N 1
ATOM 9222 C CA . VAL B 1 564 ? -1.345 6.404 -36.766 1.00 13.60 564 VAL B CA 1
ATOM 9223 C C . VAL B 1 564 ? -2.238 7.003 -37.841 1.00 13.70 564 VAL B C 1
ATOM 9224 O O . VAL B 1 564 ? -3.455 6.965 -37.726 1.00 12.66 564 VAL B O 1
ATOM 9228 N N . GLN B 1 565 ? -1.629 7.580 -38.871 1.00 13.67 565 GLN B N 1
ATOM 9229 C CA . GLN B 1 565 ? -2.402 8.119 -39.974 1.00 14.80 565 GLN B CA 1
ATOM 9230 C C . GLN B 1 565 ? -2.177 7.116 -41.084 1.00 14.34 565 GLN B C 1
ATOM 9231 O O . GLN B 1 565 ? -1.053 6.681 -41.305 1.00 15.18 565 GLN B O 1
ATOM 9237 N N . PHE B 1 566 ? -3.243 6.694 -41.747 1.00 13.98 566 PHE B N 1
ATOM 9238 C CA . PHE B 1 566 ? -3.078 5.733 -42.817 1.00 13.49 566 PHE B CA 1
ATOM 9239 C C . PHE B 1 566 ? -4.040 6.093 -43.916 1.00 13.41 566 PHE B C 1
ATOM 9240 O O . PHE B 1 566 ? -5.104 6.661 -43.663 1.00 13.21 566 PHE B O 1
ATOM 9248 N N . ARG B 1 567 ? -3.653 5.735 -45.133 1.00 12.75 567 ARG B N 1
ATOM 9249 C CA . ARG B 1 567 ? -4.443 6.073 -46.298 1.00 12.04 567 ARG B CA 1
ATOM 9250 C C . ARG B 1 567 ? -4.643 4.852 -47.186 1.00 11.32 567 ARG B C 1
ATOM 9251 O O . ARG B 1 567 ? -3.776 3.983 -47.248 1.00 10.33 567 ARG B O 1
ATOM 9259 N N . ILE B 1 568 ? -5.800 4.785 -47.842 1.00 11.00 568 ILE B N 1
ATOM 9260 C CA . ILE B 1 568 ? -6.055 3.708 -48.795 1.00 11.63 568 ILE B CA 1
ATOM 9261 C C . ILE B 1 568 ? -6.421 4.469 -50.063 1.00 11.55 568 ILE B C 1
ATOM 9262 O O . ILE B 1 568 ? -7.243 5.375 -50.018 1.00 11.97 568 ILE B O 1
ATOM 9267 N N . ALA B 1 569 ? -5.790 4.127 -51.184 1.00 12.44 569 ALA B N 1
ATOM 9268 C CA . ALA B 1 569 ? -6.085 4.845 -52.414 1.00 13.00 569 ALA B CA 1
ATOM 9269 C C . ALA B 1 569 ? -6.402 3.977 -53.615 1.00 13.60 569 ALA B C 1
ATOM 9270 O O . ALA B 1 569 ? -5.806 2.919 -53.808 1.00 13.58 569 ALA B O 1
ATOM 9272 N N . ALA B 1 570 ? -7.365 4.452 -54.404 1.00 14.33 570 ALA B N 1
ATOM 9273 C CA . ALA B 1 570 ? -7.744 3.822 -55.661 1.00 15.02 570 ALA B CA 1
ATOM 9274 C C . ALA B 1 570 ? -6.718 4.401 -56.640 1.00 15.26 570 ALA B C 1
ATOM 9275 O O . ALA B 1 570 ? -5.967 5.332 -56.299 1.00 15.58 570 ALA B O 1
ATOM 9277 N N . PRO B 1 571 ? -6.679 3.896 -57.880 1.00 16.15 571 PRO B N 1
ATOM 9278 C CA . PRO B 1 571 ? -5.686 4.450 -58.806 1.00 16.17 571 PRO B CA 1
ATOM 9279 C C . PRO B 1 571 ? -5.744 5.948 -59.010 1.00 16.08 571 PRO B C 1
ATOM 9280 O O . PRO B 1 571 ? -6.798 6.570 -59.000 1.00 15.49 571 PRO B O 1
ATOM 9284 N N . GLN B 1 572 ? -4.574 6.528 -59.211 1.00 16.90 572 GLN B N 1
ATOM 9285 C CA . GLN B 1 572 ? -4.457 7.948 -59.430 1.00 17.33 572 GLN B CA 1
ATOM 9286 C C . GLN B 1 572 ? -5.344 8.375 -60.605 1.00 17.57 572 GLN B C 1
ATOM 9287 O O . GLN B 1 572 ? -5.429 7.663 -61.608 1.00 17.50 572 GLN B O 1
ATOM 9293 N N . GLY B 1 573 ? -5.999 9.522 -60.471 1.00 17.30 573 GLY B N 1
ATOM 9294 C CA . GLY B 1 573 ? -6.851 10.025 -61.535 1.00 17.24 573 GLY B CA 1
ATOM 9295 C C . GLY B 1 573 ? -8.261 9.447 -61.613 1.00 17.17 573 GLY B C 1
ATOM 9296 O O . GLY B 1 573 ? -9.101 9.973 -62.360 1.00 17.74 573 GLY B O 1
ATOM 9297 N N . THR B 1 574 ? -8.544 8.378 -60.867 1.00 16.04 574 THR B N 1
ATOM 9298 C CA . THR B 1 574 ? -9.884 7.781 -60.898 1.00 14.80 574 THR B CA 1
ATOM 9299 C C . THR B 1 574 ? -10.822 8.486 -59.909 1.00 14.25 574 THR B C 1
ATOM 9300 O O . THR B 1 574 ? -10.367 9.156 -58.979 1.00 13.49 574 THR B O 1
ATOM 9304 N N . THR B 1 575 ? -12.134 8.316 -60.091 1.00 13.23 575 THR B N 1
ATOM 9305 C CA . THR B 1 575 ? -13.099 8.980 -59.229 1.00 13.64 575 THR B CA 1
ATOM 9306 C C . THR B 1 575 ? -14.230 8.071 -58.737 1.00 13.09 575 THR B C 1
ATOM 9307 O O . THR B 1 575 ? -15.280 8.569 -58.342 1.00 13.33 575 THR B O 1
ATOM 9311 N N . TYR B 1 576 ? -14.027 6.760 -58.774 1.00 13.51 576 TYR B N 1
ATOM 9312 C CA . TYR B 1 576 ? -15.071 5.842 -58.311 1.00 13.72 576 TYR B CA 1
ATOM 9313 C C . TYR B 1 576 ? -14.902 5.381 -56.860 1.00 13.66 576 TYR B C 1
ATOM 9314 O O . TYR B 1 576 ? -15.792 4.720 -56.300 1.00 13.39 576 TYR B O 1
ATOM 9323 N N . TRP B 1 577 ? -13.764 5.715 -56.247 1.00 13.41 577 TRP B N 1
ATOM 9324 C CA . TRP B 1 577 ? -13.553 5.373 -54.846 1.00 13.26 577 TRP B CA 1
ATOM 9325 C C . TRP B 1 577 ? -14.757 5.923 -54.095 1.00 13.07 577 TRP B C 1
ATOM 9326 O O . TRP B 1 577 ? -15.121 7.084 -54.286 1.00 13.20 577 TRP B O 1
ATOM 9337 N N . ASN B 1 578 ? -15.400 5.087 -53.282 1.00 12.58 578 ASN B N 1
ATOM 9338 C CA . ASN B 1 578 ? -16.562 5.522 -52.510 1.00 12.71 578 ASN B CA 1
ATOM 9339 C C . ASN B 1 578 ? -16.417 5.126 -51.044 1.00 12.41 578 ASN B C 1
ATOM 9340 O O . ASN B 1 578 ? -16.686 3.988 -50.665 1.00 13.67 578 ASN B O 1
ATOM 9345 N N . PRO B 1 579 ? -15.993 6.071 -50.192 1.00 13.23 579 PRO B N 1
ATOM 9346 C CA . PRO B 1 579 ? -15.840 5.721 -48.776 1.00 12.76 579 PRO B CA 1
ATOM 9347 C C . PRO B 1 579 ? -17.174 5.605 -48.035 1.00 13.61 579 PRO B C 1
ATOM 9348 O O . PRO B 1 579 ? -17.243 5.031 -46.953 1.00 13.08 579 PRO B O 1
ATOM 9352 N N . LYS B 1 580 ? -18.238 6.115 -48.646 1.00 14.45 580 LYS B N 1
ATOM 9353 C CA . LYS B 1 580 ? -19.546 6.132 -48.001 1.00 15.17 580 LYS B CA 1
ATOM 9354 C C . LYS B 1 580 ? -20.165 4.784 -47.722 1.00 14.99 580 LYS B C 1
ATOM 9355 O O . LYS B 1 580 ? -21.023 4.684 -46.846 1.00 16.14 580 LYS B O 1
ATOM 9361 N N . ASN B 1 581 ? -19.761 3.741 -48.441 1.00 13.91 581 ASN B N 1
ATOM 9362 C CA . ASN B 1 581 ? -20.332 2.432 -48.139 1.00 13.47 581 ASN B CA 1
ATOM 9363 C C . ASN B 1 581 ? -19.356 1.616 -47.286 1.00 12.79 581 ASN B C 1
ATOM 9364 O O . ASN B 1 581 ? -19.529 0.411 -47.105 1.00 12.73 581 ASN B O 1
ATOM 9369 N N . ASP B 1 582 ? -18.322 2.287 -46.761 1.00 12.45 582 ASP B N 1
ATOM 9370 C CA . ASP B 1 582 ? -17.319 1.586 -45.937 1.00 12.09 582 ASP B CA 1
ATOM 9371 C C . ASP B 1 582 ? -17.759 1.581 -44.473 1.00 12.02 582 ASP B C 1
ATOM 9372 O O . ASP B 1 582 ? -18.044 2.629 -43.908 1.00 12.58 582 ASP B O 1
ATOM 9377 N N . PHE B 1 583 ? -17.788 0.401 -43.864 1.00 12.68 583 PHE B N 1
ATOM 9378 C CA . PHE B 1 583 ? -18.209 0.247 -42.468 1.00 12.97 583 PHE B CA 1
ATOM 9379 C C . PHE B 1 583 ? -17.482 1.199 -41.525 1.00 12.85 583 PHE B C 1
ATOM 9380 O O . PHE B 1 583 ? -18.112 1.877 -40.718 1.00 12.88 583 PHE B O 1
ATOM 9388 N N . SER B 1 584 ? -16.162 1.266 -41.647 1.00 13.12 584 SER B N 1
ATOM 9389 C CA . SER B 1 584 ? -15.385 2.116 -40.747 1.00 12.95 584 SER B CA 1
ATOM 9390 C C . SER B 1 584 ? -15.440 3.602 -41.039 1.00 13.96 584 SER B C 1
ATOM 9391 O O . SER B 1 584 ? -14.976 4.411 -40.242 1.00 13.42 584 SER B O 1
ATOM 9394 N N . TYR B 1 585 ? -16.045 3.975 -42.164 1.00 14.60 585 TYR B N 1
ATOM 9395 C CA . TYR B 1 585 ? -16.125 5.384 -42.514 1.00 16.02 585 TYR B CA 1
ATOM 9396 C C . TYR B 1 585 ? -17.423 6.019 -41.999 1.00 17.74 585 TYR B C 1
ATOM 9397 O O . TYR B 1 585 ? -17.499 7.230 -41.825 1.00 18.12 585 TYR B O 1
ATOM 9406 N N . ASP B 1 586 ? -18.436 5.196 -41.761 1.00 20.23 586 ASP B N 1
ATOM 9407 C CA . ASP B 1 586 ? -19.740 5.680 -41.302 1.00 22.64 586 ASP B CA 1
ATOM 9408 C C . ASP B 1 586 ? -19.662 6.437 -39.980 1.00 23.78 586 ASP B C 1
ATOM 9409 O O . ASP B 1 586 ? -19.204 5.905 -38.967 1.00 24.59 586 ASP B O 1
ATOM 9414 N N . GLY B 1 587 ? -20.091 7.692 -40.004 1.00 24.83 587 GLY B N 1
ATOM 9415 C CA . GLY B 1 587 ? -20.093 8.491 -38.799 1.00 25.74 587 GLY B CA 1
ATOM 9416 C C . GLY B 1 587 ? -18.722 8.983 -38.417 1.00 26.76 587 GLY B C 1
ATOM 9417 O O . GLY B 1 587 ? -18.585 9.708 -37.438 1.00 27.03 587 GLY B O 1
ATOM 9418 N N . LEU B 1 588 ? -17.705 8.593 -39.181 1.00 27.50 588 LEU B N 1
ATOM 9419 C CA . LEU B 1 588 ? -16.341 9.032 -38.895 1.00 28.28 588 LEU B CA 1
ATOM 9420 C C . LEU B 1 588 ? -16.305 10.555 -38.757 1.00 29.11 588 LEU B C 1
ATOM 9421 O O . LEU B 1 588 ? -16.843 11.278 -39.598 1.00 29.07 588 LEU B O 1
ATOM 9426 N N . PRO B 1 589 ? -15.684 11.062 -37.678 1.00 30.43 589 PRO B N 1
ATOM 9427 C CA . PRO B 1 589 ? -15.595 12.512 -37.472 1.00 31.75 589 PRO B CA 1
ATOM 9428 C C . PRO B 1 589 ? -15.051 13.135 -38.764 1.00 33.31 589 PRO B C 1
ATOM 9429 O O . PRO B 1 589 ? -14.030 12.686 -39.301 1.00 32.82 589 PRO B O 1
ATOM 9433 N N . THR B 1 590 ? -15.730 14.170 -39.250 1.00 34.99 590 THR B N 1
ATOM 9434 C CA . THR B 1 590 ? -15.364 14.805 -40.512 1.00 36.97 590 THR B CA 1
ATOM 9435 C C . THR B 1 590 ? -14.184 15.774 -40.565 1.00 38.15 590 THR B C 1
ATOM 9436 O O . THR B 1 590 ? -13.665 16.035 -41.651 1.00 38.38 590 THR B O 1
ATOM 9440 N N . THR B 1 591 ? -13.752 16.329 -39.439 1.00 39.59 591 THR B N 1
ATOM 9441 C CA . THR B 1 591 ? -12.626 17.265 -39.519 1.00 40.43 591 THR B CA 1
ATOM 9442 C C . THR B 1 591 ? -11.291 16.534 -39.467 1.00 40.65 591 THR B C 1
ATOM 9443 O O . THR B 1 591 ? -10.812 16.054 -40.487 1.00 41.44 591 THR B O 1
ATOM 9447 N N . SER B 1 592 ? -10.690 16.474 -38.283 1.00 40.62 592 SER B N 1
ATOM 9448 C CA . SER B 1 592 ? -9.420 15.791 -38.048 1.00 39.79 592 SER B CA 1
ATOM 9449 C C . SER B 1 592 ? -9.273 15.727 -36.537 1.00 38.85 592 SER B C 1
ATOM 9450 O O . SER B 1 592 ? -8.349 15.106 -36.005 1.00 39.38 592 SER B O 1
ATOM 9453 N N . THR B 1 593 ? -10.154 16.465 -35.860 1.00 37.26 593 THR B N 1
ATOM 9454 C CA . THR B 1 593 ? -10.208 16.354 -34.412 1.00 35.23 593 THR B CA 1
ATOM 9455 C C . THR B 1 593 ? -10.857 15.026 -34.124 1.00 33.15 593 THR B C 1
ATOM 9456 O O . THR B 1 593 ? -12.045 14.838 -34.417 1.00 32.94 593 THR B O 1
ATOM 9460 N N . VAL B 1 594 ? -10.056 14.074 -33.719 1.00 30.51 594 VAL B N 1
ATOM 9461 C CA . VAL B 1 594 ? -10.549 12.728 -33.513 1.00 27.95 594 VAL B CA 1
ATOM 9462 C C . VAL B 1 594 ? -11.532 12.591 -32.355 1.00 25.88 594 VAL B C 1
ATOM 9463 O O . VAL B 1 594 ? -11.468 13.318 -31.367 1.00 24.80 594 VAL B O 1
ATOM 9467 N N . ASN B 1 595 ? -12.448 11.646 -32.505 1.00 23.32 595 ASN B N 1
ATOM 9468 C CA . ASN B 1 595 ? -13.429 11.350 -31.487 1.00 21.96 595 ASN B CA 1
ATOM 9469 C C . ASN B 1 595 ? -13.478 9.825 -31.395 1.00 19.72 595 ASN B C 1
ATOM 9470 O O . ASN B 1 595 ? -13.161 9.122 -32.345 1.00 17.78 595 ASN B O 1
ATOM 9475 N N . THR B 1 596 ? -13.846 9.315 -30.233 1.00 17.62 596 THR B N 1
ATOM 9476 C CA . THR B 1 596 ? -13.933 7.882 -30.054 1.00 15.90 596 THR B CA 1
ATOM 9477 C C . THR B 1 596 ? -14.901 7.307 -31.089 1.00 15.23 596 THR B C 1
ATOM 9478 O O . THR B 1 596 ? -15.956 7.892 -31.358 1.00 15.06 596 THR B O 1
ATOM 9482 N N . VAL B 1 597 ? -14.514 6.197 -31.713 1.00 14.02 597 VAL B N 1
ATOM 9483 C CA . VAL B 1 597 ? -15.378 5.541 -32.682 1.00 13.36 597 VAL B CA 1
ATOM 9484 C C . VAL B 1 597 ? -15.511 4.071 -32.310 1.00 13.16 597 VAL B C 1
ATOM 9485 O O . VAL B 1 597 ? -14.635 3.490 -31.673 1.00 12.30 597 VAL B O 1
ATOM 9489 N N . THR B 1 598 ? -16.614 3.461 -32.719 1.00 12.42 598 THR B N 1
ATOM 9490 C CA . THR B 1 598 ? -16.848 2.067 -32.376 1.00 13.04 598 THR B CA 1
ATOM 9491 C C . THR B 1 598 ? -16.863 1.154 -33.591 1.00 12.88 598 THR B C 1
ATOM 9492 O O . THR B 1 598 ? -17.202 -0.027 -33.472 1.00 13.05 598 THR B O 1
ATOM 9496 N N . ASN B 1 599 ? -16.519 1.695 -34.757 1.00 12.95 599 ASN B N 1
ATOM 9497 C CA . ASN B 1 599 ? -16.493 0.879 -35.970 1.00 12.81 599 ASN B CA 1
ATOM 9498 C C . ASN B 1 599 ? -15.098 0.647 -36.573 1.00 12.11 599 ASN B C 1
ATOM 9499 O O . ASN B 1 599 ? -14.968 0.315 -37.755 1.00 12.00 599 ASN B O 1
ATOM 9504 N N . ILE B 1 600 ? -14.062 0.887 -35.807 1.00 11.91 600 ILE B N 1
ATOM 9505 C CA . ILE B 1 600 ? -12.678 0.558 -36.126 1.00 11.26 600 ILE B CA 1
ATOM 9506 C C . ILE B 1 600 ? -12.181 -0.280 -34.973 1.00 11.26 600 ILE B C 1
ATOM 9507 O O . ILE B 1 600 ? -11.522 0.216 -34.060 1.00 11.95 600 ILE B O 1
ATOM 9512 N N . PRO B 1 601 ? -12.659 -1.526 -34.925 1.00 11.14 601 PRO B N 1
ATOM 9513 C CA . PRO B 1 601 ? -12.340 -2.412 -33.804 1.00 10.94 601 PRO B CA 1
ATOM 9514 C C . PRO B 1 601 ? -10.888 -2.588 -33.425 1.00 10.81 601 PRO B C 1
ATOM 9515 O O . PRO B 1 601 ? -10.004 -2.652 -34.282 1.00 11.02 601 PRO B O 1
ATOM 9519 N N . VAL B 1 602 ? -10.663 -2.633 -32.112 1.00 10.39 602 VAL B N 1
ATOM 9520 C CA . VAL B 1 602 ? -9.335 -2.785 -31.533 1.00 11.62 602 VAL B CA 1
ATOM 9521 C C . VAL B 1 602 ? -9.210 -4.203 -30.981 1.00 11.67 602 VAL B C 1
ATOM 9522 O O . VAL B 1 602 ? -10.148 -4.724 -30.360 1.00 11.65 602 VAL B O 1
ATOM 9526 N N . TYR B 1 603 ? -8.043 -4.802 -31.204 1.00 12.06 603 TYR B N 1
ATOM 9527 C CA . TYR B 1 603 ? -7.769 -6.176 -30.790 1.00 12.47 603 TYR B CA 1
ATOM 9528 C C . TYR B 1 603 ? -6.562 -6.212 -29.892 1.00 13.40 603 TYR B C 1
ATOM 9529 O O . TYR B 1 603 ? -5.609 -5.451 -30.083 1.00 12.86 603 TYR B O 1
ATOM 9538 N N . ASP B 1 604 ? -6.623 -7.094 -28.907 1.00 13.89 604 ASP B N 1
ATOM 9539 C CA . ASP B 1 604 ? -5.537 -7.268 -27.946 1.00 14.40 604 ASP B CA 1
ATOM 9540 C C . ASP B 1 604 ? -5.119 -8.719 -28.114 1.00 15.34 604 ASP B C 1
ATOM 9541 O O . ASP B 1 604 ? -5.885 -9.627 -27.777 1.00 15.34 604 ASP B O 1
ATOM 9546 N N . ASN B 1 605 ? -3.921 -8.924 -28.649 1.00 15.60 605 ASN B N 1
ATOM 9547 C CA . ASN B 1 605 ? -3.411 -10.261 -28.935 1.00 16.88 605 ASN B CA 1
ATOM 9548 C C . ASN B 1 605 ? -4.432 -10.997 -29.801 1.00 17.03 605 ASN B C 1
ATOM 9549 O O . ASN B 1 605 ? -4.712 -12.186 -29.597 1.00 17.24 605 ASN B O 1
ATOM 9554 N N . GLY B 1 606 ? -5.002 -10.278 -30.765 1.00 17.01 606 GLY B N 1
ATOM 9555 C CA . GLY B 1 606 ? -5.972 -10.875 -31.674 1.00 17.02 606 GLY B CA 1
ATOM 9556 C C . GLY B 1 606 ? -7.421 -10.995 -31.218 1.00 16.93 606 GLY B C 1
ATOM 9557 O O . GLY B 1 606 ? -8.289 -11.391 -32.009 1.00 17.55 606 GLY B O 1
ATOM 9558 N N . VAL B 1 607 ? -7.699 -10.648 -29.960 1.00 16.39 607 VAL B N 1
ATOM 9559 C CA . VAL B 1 607 ? -9.048 -10.734 -29.414 1.00 15.85 607 VAL B CA 1
ATOM 9560 C C . VAL B 1 607 ? -9.668 -9.347 -29.437 1.00 14.55 607 VAL B C 1
ATOM 9561 O O . VAL B 1 607 ? -9.079 -8.414 -28.898 1.00 13.98 607 VAL B O 1
ATOM 9565 N N . LYS B 1 608 ? -10.836 -9.199 -30.063 1.00 13.56 608 LYS B N 1
ATOM 9566 C CA . LYS B 1 608 ? -11.493 -7.891 -30.115 1.00 13.68 608 LYS B CA 1
ATOM 9567 C C . LYS B 1 608 ? -11.882 -7.427 -28.726 1.00 13.51 608 LYS B C 1
ATOM 9568 O O . LYS B 1 608 ? -12.582 -8.137 -28.004 1.00 13.53 608 LYS B O 1
ATOM 9574 N N . VAL B 1 609 ? -11.419 -6.236 -28.343 1.00 12.99 609 VAL B N 1
ATOM 9575 C CA . VAL B 1 609 ? -11.733 -5.692 -27.034 1.00 13.31 609 VAL B CA 1
ATOM 9576 C C . VAL B 1 609 ? -12.537 -4.407 -27.086 1.00 12.89 609 VAL B C 1
ATOM 9577 O O . VAL B 1 609 ? -13.127 -4.006 -26.091 1.00 13.00 609 VAL B O 1
ATOM 9581 N N . PHE B 1 610 ? -12.572 -3.758 -28.248 1.00 12.68 610 PHE B N 1
ATOM 9582 C CA . PHE B 1 610 ? -13.319 -2.523 -28.369 1.00 12.24 610 PHE B CA 1
ATOM 9583 C C . PHE B 1 610 ? -13.855 -2.339 -29.778 1.00 12.08 610 PHE B C 1
ATOM 9584 O O . PHE B 1 610 ? -13.166 -2.634 -30.749 1.00 12.01 610 PHE B O 1
ATOM 9592 N N . GLY B 1 611 ? -15.082 -1.855 -29.879 1.00 12.54 611 GLY B N 1
ATOM 9593 C CA . GLY B 1 611 ? -15.633 -1.605 -31.198 1.00 13.28 611 GLY B CA 1
ATOM 9594 C C . GLY B 1 611 ? -16.327 -2.820 -31.759 1.00 14.20 611 GLY B C 1
ATOM 9595 O O . GLY B 1 611 ? -16.370 -3.868 -31.121 1.00 13.53 611 GLY B O 1
ATOM 9596 N N . ASN B 1 612 ? -16.837 -2.665 -32.977 1.00 14.69 612 ASN B N 1
ATOM 9597 C CA . ASN B 1 612 ? -17.598 -3.707 -33.656 1.00 15.54 612 ASN B CA 1
ATOM 9598 C C . ASN B 1 612 ? -17.053 -4.028 -35.032 1.00 15.49 612 ASN B C 1
ATOM 9599 O O . ASN B 1 612 ? -16.399 -3.206 -35.665 1.00 14.34 612 ASN B O 1
ATOM 9604 N N . GLU B 1 613 ? -17.329 -5.242 -35.493 1.00 15.88 613 GLU B N 1
ATOM 9605 C CA . GLU B 1 613 ? -16.910 -5.652 -36.822 1.00 16.54 613 GLU B CA 1
ATOM 9606 C C . GLU B 1 613 ? -18.184 -5.542 -37.664 1.00 17.39 613 GLU B C 1
ATOM 9607 O O . GLU B 1 613 ? -19.286 -5.433 -37.121 1.00 17.03 613 GLU B O 1
ATOM 9613 N N . PRO B 1 614 ? -18.046 -5.547 -38.994 1.00 18.25 614 PRO B N 1
ATOM 9614 C CA . PRO B 1 614 ? -19.216 -5.441 -39.876 1.00 19.28 614 PRO B CA 1
ATOM 9615 C C . PRO B 1 614 ? -20.259 -6.509 -39.555 1.00 20.23 614 PRO B C 1
ATOM 9616 O O . PRO B 1 614 ? -21.478 -6.194 -39.588 1.00 21.49 614 PRO B O 1
#

CATH classification: 1.50.10.10 (+1 more: 2.60.40.710)

B-factor: mean 16.35, std 6.44, range [7.26, 67.66]

Secondary structure (DSSP, 8-state):
---HHHHHHHHHHHHHHHB-BS--TT-SBSS---BSTTTTGGGTS----SB--SSS--EEHHHHHHHHHHHHHHHHHHHHHHHHHT-HHHHHHHHHHHHHHHHHT--STT-EEEEES-HHHHHT--S-GGG--S---EEEE-SSS--HHHHHHHHHHHHHHHHHHTTT-HHHHHHHHHHHHHHHHHHHHH---TT--TTTTTS--S-SHHHHHHHHHHHHHHH--HHHHHHHHHTGGGS-B-TTSSSBP-SS--BTTB-HHHHHHHHHHHH--HHHHHHHHHHHHHHTT-BTTB--EE-TTS-EE--SSSHHHHHHHHHHHHHHHHHSTTS-HHHHHHHHHHHHHHHHHHHTTTSS--BTTSSSS--S--B-HHHHT-SSS-TTSSSS-SS--TTPBP----TTS-----TT-HHHHB--HHHHHHHHHHHHHHHHHH--PPPTT--B-----S-SEEEEEEEEEEETTEEEEEEEEEE---TT---B-SEEEEEEEE-HHHHHTT--GGGSEEE--BSSTT-EE---EEEEGGGTEEEEEEE-TT--B-SSSTTTTEEEEEEEEEPPTT-----GGG-GGGTT--SSSS-EE-SSS-EEETTEEEES---/----HHHHHHHHHHHHHHHB-BS--TT-SBSS---BSTTTTTTTTS----SB--SSS--EEHHHHHHHHHHHHHHHHH-HHHHHHHT-HHHHHHHHHHHHHHHHHT--STTEEEEEES-HHHHHT--S-GGG--S---EEEEETTB--HHHHHHHHHHHHHHHHHHTTT-HHHHHHHHHHHHHHHHHHHHH---TT--TTTTTS--S-SHHHHHHHHHHHHHHH--THHHHHHHHTGGGS-BSTTSSSBP-SS--BTTB-HHHHHHHHHHHH--HHHHHHHHHHHHHHTT-BTTB--EE-TTS-EE--SSSHHHHHHHHHHHHHHHHTSTTS-GGGHHHHHHHHHHHHHHHHTTTSS-SBTTSSSS--S--B-HHHHT-SSS-TTSSSS-SS--TTPBP----TTS-----TT-HHHHB--HHHHHHHHHHHHHHHHHH--PPPTT--B-PPP-S-SEEEEEEEEEEETTEEEEEEEEEE---TT---B-SEEEEEEEE-HHHHHTT--GGG-EEEEEEES-TT-EE---EEEEGGGTEEEEEEE-TT--B-SSSTTTTEEEEEEEEEPPTT-----GGG-GGGTT--SSSS-EE-SSS-EEETTEEEES---

Foldseek 3Di:
DFFLLQLLLQLLLLQLQFKEAADDPPAFALADHHFCHCFCVVVPFRLTFFGQFWQWRKHAQLQRLLQLLLLLVLCVLFVVLCVVLVNVVSSLVSLCRHLVNQLSQCVDQFKGWRIWAFCVQGVQFFFARFQDDDHTDIAMAGLVQAQLSSLLSNLSSLLSSLLNCCVPCVPSSVSSLVSSVRSLVRNVVRVDRRNVPRCVPHCRAPDRLLSNLSSLLSNCSRPVPCVSVVSNVVSQQVADADPPDSHHDQQFADFSRGHNLVSLLSNCLVPVDPNSLVRNVQNLCLDFVRPPPHHAAAAPLGQRAHDLWLRLLGQLLSLLSLLSSLPGPSHDVVCSVRSPVSLVRSLCVCCASVNAHQWFPHDHPYQFAAQHRQQQGFLARDSPPPVTGQFTSGNFGASAADRNRDADRHNPDRSRHITTSSSSRSNSSSSSSVCVVPNRHHDPPDGHYDDRDDQQKFKWKAFADDDLWKTKMKMKIFGSARSYFHWQQWKKWKWKFQCPLCVVVVHDQQPWDKDWPKAAPPWDWAGWACDPVVRSMIIIMITRHRQRAGSTHPSNGMMIMMMMTGDDPPDRSDDRVVTQRSVPHHHHRPIDTDQRTFMDRNNHTRGHDYD/DDFFLLQLLLQLLLLQVQQKEAQRDPPAFALADHHFCHCWCVVVPFRLTFFGQWWQWRKHAQLQRLLQLLLLLVLCLLFVVLCVVQVNVVSSLVSLVRHLVNQLSQCVDQFKGWRIWAFCVQTVQFFFARFDRDDHTDIAMAGLVQDQLSSLLSNLSSLLSSLLNCCVPCVPSSVSSLVSSVRSLVSNVVRVDRRNVPSCVPPDDAPDRLLSSLSSLLSNCSNPVDCVSVVRSVVSQQVADAPPPDSHHDQLFADFSRGHNLVSLLSNCLVPVDPNSLVRNVQNLCLDFVRPPNHHAAAAPLGQRANALFLRLLRQLLSLLSLLSSLPRPSHDVVCSVRSPVSLVRSLCVCQASVNAHQWWPHDHPYQWAAQHRLQQGFLARDSPPPVTGQFTSGNFGASAAHSNRHADRHNPPRSRHMTTSSSSRSNSSSSSSVCVVPNRHHDPPDGHYDDRDDQQKFKWKAFADDDLWKTKMKMKIFGSQRSYFHWQQWKKWKFKFQCPLCVVVVHDQQPWDKAWPDKDAPPWDWAGWADDPVVRRMIIIMITRHRQRAGSTRPSNGMMITMMMTGDDPPHRRDDRVRTQRPVVHHYDGPIDTDQRTFMDGNRHTRGHDYD

InterPro domains:
  IPR001701 Glycoside hydrolase family 9 [PF00759] (41-468)
  IPR001956 Carbohydrate-binding module 3 [PF00942] (498-646)
  IPR001956 Carbohydrate-binding module 3 [PS51172] (489-650)
  IPR001956 Carbohydrate-binding module 3 [SM01067] (494-581)
  IPR002105 Dockerin type I repeat [PF00404] (662-716)
  IPR008928 Six-hairpin glycosidase superfamily [SSF48208] (39-486)
  IPR008965 CBM2/CBM3, carbohydrate-binding domain superfamily [SSF49384] (492-649)
  IPR012341 Six-hairpin glycosidase-like superfamily [G3DSA:1.50.10.10] (35-487)
  IPR016134 Dockerin domain [PS51766] (658-724)
  IPR018221 Glycoside hydrolase family 9, His active site [PS00592] (386-410)
  IPR033126 Glycosyl hydrolases family 9, Asp/Glu active sites [PS00698] (444-462)
  IPR036439 Dockerin domain superfamily [G3DSA:1.10.1330.10] (660-724)
  IPR036439 Dockerin domain superfamily [SSF63446] (659-724)
  IPR036966 Carbohydrate-binding module 3 superfamily [G3DSA:2.60.40.710] (489-648)

Sequence (1224 aa):
TYNYGEALQKSIMFYEFQRSGDLPADKRDNWRDDSGMKDGSDVGVDLTGGWYDAGDHVKFNLPMSYTSAMLAWSLYEDKKDAYDKSGQTKKYIMDGIKWANDYFIKCNPTPGVYYYQVGDGGKDHSWWGPAEVMQMERPSFKVDASKPGSAVCASTAASLASAAVVFKSSDPTYAEKCISHAKNLFDMADKAKSDAGYTAASGYYSSSSFYDDLSWAAVWLYLATNDSTYLDKAESYVPNWGKEQQTDIIAYKWGQCWDDVHYGAELLLLAKLTNKQLYKDSIEMNLDFWTTGVNGTRVSYTPKGLAWLFQWGSLRHATTQAFLAGVYAEWEGCTPSKVSVYKDFLKSQIDYALGSTGRSFVVGYGVNPPQHPHHRTAHGSWTDQMTSPTYHRHTIYGALVGGPDNADGYTDEINNYVNNEIACDYNAGFTGALAKMYKHSGGDPIPNFKAIEKITNDEVIIKAGLNSTGPNYTEIKAVVYNQTGWPARVTDKISFKKYFMDLSEIVAAGIDPLSLVTSSYSEGKNTKVSGVLPWDVSNNVYYVNVDLTGENIYPGGQSACRREVQFRIAAPQGTTYWNPKNDFSYDGLPTTSTVNTVTNIPVYDNGVKVFGNEPGTYNYGEALQKSIMFYEFQRSGDLPADKRDNWRDDSGMKDGSDVGVDLTGGWYDAGDHVKFNLPMSYTSAMLAWSLYEDKDAYDKSGQTKYIMDGIKWANDYFIKCNPTPGVYYYQVGDGGKDHSWWGPAEVMQMERPSFKVDASKPGSAVCASTAASLASAAVVFKSSDPTYAEKCISHAKNLFDMADKAKSDAGYTAASGYYSSSSFYDDLSWAAVWLYLATNDSTYLDKAESYVPNWGKEQQTDIIAYKWGQCWDDVHYGAELLLAKLTNKQLYKDSIEMNLDFWTTGVNGTRVSYTPKGLAWLFQWGSLRHATTQAFLAGVYAEWEGCTPSKVSVYKDFLKKSQIDYALGSTGRSFVVGYGVNPPQHPHHRTAHGSWTDQMTSPTYHRHTIYGALVGGPDNADGYTDEINNYVNNEIACDYNAGFTGALAKMYKHSGGDPIPNFKAIEKITNDEVIIKAGLNSTGPNYTEIKAVVYNQTGWPARVTDKISFKYFMDLSEIVAAGIDPLSLVTSSNYSEGKNTKVSGVLPWDVSNNVYYVNVDLTGENIYPGGQSSACRREVQFRIAAPQGTTYWNPKNDFSYDGLPTTSTVNTVTNIPVYDNGVKVFGNEP

Organism: Ruminiclostridium cellulolyticum (strain ATCC 35319 / DSM 5812 / JCM 6584 / H10) (NCBI:txid394503)

Nearest PDB structures (foldseek):
  1g87-assembly1_A  TM=1.002E+00  e=0.000E+00  Ruminiclostridium cellulolyticum
  8u49-assembly1_A  TM=9.598E-01  e=3.810E-77  Bacillus licheniformis DSM 13 = ATCC 14580
  4doe-assembly1_A  TM=9.959E-01  e=9.956E-64  Caldicellulosiruptor bescii
  7v0j-assembly1_A  TM=9.962E-01  e=4.925E-62  Acetivibrio thermocellus
  2xfg-assembly1_A  TM=9.944E-01  e=2.395E-61  Acetivibrio thermocellus

Radius of gyration: 42.19 Å; Cα contacts (8 Å, |Δi|>4): 2943; chains: 2; bounding box: 81×66×153 Å